Protein AF-0000000077138174 (afdb_homodimer)

Nearest PDB structures (foldseek):
  9gbv-assembly1_D  TM=4.714E-01  e=2.988E-28  Escherichia coli
  9ggq-assembly1_D  TM=4.403E-01  e=2.632E-27  Escherichia coli
  8qqs-assembly1_B  TM=4.656E-01  e=4.293E-25  Escherichia coli
  3l4k-assembly1_A  TM=7.627E-01  e=2.188E-13  Saccharomyces cerevisiae
  7z9k-assembly1_B  TM=8.380E-01  e=2.239E-09  Escherichia coli str. K-12 substr. MG1655

InterPro domains:
  IPR001241 DNA topoisomerase, type IIA [SM00433] (68-703)
  IPR003594 Histidine kinase/HSP90-like ATPase domain [PF02518] (84-162)
  IPR006171 TOPRIM domain [PF01751] (491-589)
  IPR013506 DNA topoisomerase, type IIA, subunit B, domain 2 [PF00204] (339-464)
  IPR013759 DNA topoisomerase, type IIA, subunit B, C-terminal [G3DSA:3.40.50.670] (473-708)
  IPR013760 DNA topoisomerase, type IIA-like domain superfamily [SSF56719] (481-705)
  IPR014721 Small ribosomal subunit protein uS5 domain 2-type fold, subgroup [G3DSA:3.30.230.10] (325-451)
  IPR020568 Ribosomal protein uS5 domain 2-type superfamily [SSF54211] (329-459)
  IPR036890 Histidine kinase/HSP90-like ATPase superfamily [G3DSA:3.30.565.10] (8-303)
  IPR036890 Histidine kinase/HSP90-like ATPase superfamily [SSF55874] (13-194)
  IPR036890 Histidine kinase/HSP90-like ATPase superfamily [SSF55874] (238-299)

Organism: Leptospira biflexa serovar Patoc (strain Patoc 1 / ATCC 23582 / Paris) (NCBI:txid456481)

Secondary structure (DSSP, 8-state):
--------SSS----EEPPHHHHHHHTHHHHHS--S-EEEEEEEEEE-TTS-EEEEEEEEEE-HHHHHHHHHHHHHHHHHHHHHHH-TTS-GGGS--EEEEEE-TTS-EEEEEE-S----HHHHHHHHH-SSEESTT-TT--S---S--SS-HHHHHHHTEEEEEEEEEETTEEEEEE-SPPHHHHHHHHHT---HHHHHHHHHHHHHHSS-TT-TTS-HHHHHHHHHHHHHHT-S-EEEE--TT--EEEEEEEE-GGGTTT---PPPHHHHHHHHHHHHHHSTT-EEEEEETTEEEEE--SSTHHHHHHTB---EEEEEEEETTSTT-EEEEEEEEES----EEEETTEE-TT-BHHHHHHHHHHHHHHHTSHHHHHHHHHHT-PPPHHHHHTTEEEEEEEE-SS--BSSTT--SB----HHHHHHHHHHHHHHHHHHH-HHHHHHHHHHHHHHHHHHHHHHHHHHHHHHS--TT-B--SS-TT-TT-EEEEESSHHHHHHHGGGS-TTTEEEEE--SSPP--TTS-HHHHTTSHHHHHHHHHHT--SSS----GGGSS-SEEEEE--SSHHHHHHHHHHHHHHHHH-THHHHTT-EEEE---SEEEEEE-TTS-EEEEEESSHHHHHHHHHHHHHTT-EEEEEEE---TTTS-HHHHHHHHHH-EEE---S-HHHHHHHHHHHH-GGGHHHHHHHHHHH-SS----/--------SSS----EEPPHHHHHHHTHHHHHS--S-EEEEEEEEEE-TTS-EEEEEEEEEE-HHHHHHHHHHHHHHHHHHHHHHH-TTS-GGGS--EEEEEE-TTS-EEEEEE-S----HHHHHHHHH-SSEESTT-TT--S---S--SS-HHHHHHHTEEEEEEEEEETTEEEEEE-SPPHHHHHHHHHT---HHHHHHHHHHHHHHSS-TT-TTS-HHHHHHHHHHHHHHT-S-EEEE--TT--EEEEEEEE-GGGTTT---PPPHHHHHHHHHHHHHHSTT-EEEEEETTEEEEE--SSTHHHHHHTB---EEEEEEEETTSTT-EEEEEEEEES----EEEETTEE-TT-BHHHHHHHHHHHHHHHTSHHHHHHHHHHT-PPPHHHHHTTEEEEEEEE-SS--BSSTT--SB----HHHHHHHHHHHHHHHHHHH-HHHHHHHHHHHHHHHHHHHHHHHHHHHHHHS--TT-B--SS-TT-TT-EEEEESSHHHHHHHGGGS-TTTEEEEE--SSPP--TTS-HHHHTTSHHHHHHHHHHT--SSS----GGGSS-SEEEEE--SSHHHHHHHHHHHHHHHHH-THHHHTT-EEEE---SEEEEEE-TTS-EEEEEESSHHHHHHHHHHHHHTT-EEEEEEE---TTTS-HHHHHHHHHH-EEE---S-HHHHHHHHHHHH-GGGHHHHHHHHHHS-SS----

Radius of gyration: 43.22 Å; Cα contacts (8 Å, |Δi|>4): 2662; chains: 2; bounding box: 92×141×93 Å

pLDDT: mean 88.66, std 12.25, range [23.3, 98.88]

Sequence (1416 aa):
MAQKTEKTSGNSRNFKKLSHVEHVRMRTGMWLGQNSLSTFEQHFFKRDNAGTYEVSHEELSDIPAKIKCLDEACMNCVDEYRKNLNDKAIPEKDKMNKLIVQLSTDRKRVTIQDNGRGIPADNAEGVYLHLMYGENFDDLAKEDHVAGQNGVGISLVRMVSSFFRVKTINGGKAYKKMFSIHDDVKKVIRSFKLSKEDTERVHLYYDEHGTFVDCPLLSADQIKQLKAPCDKTGMTAVVETAKKEDHGTTVEFELNSAYFNNLDTSFNINLVKQYLQDIAMSNPGLEVVFIHKTGKEKYKFKKGFDEIFSNSEMVYYKLDYSDKASASQIHMDTYVVVGQNKNLTWVNSIFCPQGGSAIEYLENRLCDEIRKKSQIVSLEKKLNTQCTRNDVRSCFHMYVNLRILNPRFKSQDKSYLINDLNEDIRKSVDKHLDKLLKKTGLIEEIKMVMERRTQMKQLEDAQKGLRKASRNNIPKLMPPTGKPNDPGRILFVAEGDSAIAGLRPARNPKLHGLFPLRGKPLNCKGMSLAKALQNEEMKNIVAIVGLPLDQKVKSIDELNYDKISIITDADFDGYAIRSLMLSFFYEYWPELFELGFINISAAPLYEVDVKWKDAKKETVFCIDDSDYDKLVARVNKQGAEITRKKRNKGLGETGKEAMKYAVDHCMTTITIGNKKTAKTTQDLWFHKDYAEKRREAISEYSMSVIQDMAQKTEKTSGNSRNFKKLSHVEHVRMRTGMWLGQNSLSTFEQHFFKRDNAGTYEVSHEELSDIPAKIKCLDEACMNCVDEYRKNLNDKAIPEKDKMNKLIVQLSTDRKRVTIQDNGRGIPADNAEGVYLHLMYGENFDDLAKEDHVAGQNGVGISLVRMVSSFFRVKTINGGKAYKKMFSIHDDVKKVIRSFKLSKEDTERVHLYYDEHGTFVDCPLLSADQIKQLKAPCDKTGMTAVVETAKKEDHGTTVEFELNSAYFNNLDTSFNINLVKQYLQDIAMSNPGLEVVFIHKTGKEKYKFKKGFDEIFSNSEMVYYKLDYSDKASASQIHMDTYVVVGQNKNLTWVNSIFCPQGGSAIEYLENRLCDEIRKKSQIVSLEKKLNTQCTRNDVRSCFHMYVNLRILNPRFKSQDKSYLINDLNEDIRKSVDKHLDKLLKKTGLIEEIKMVMERRTQMKQLEDAQKGLRKASRNNIPKLMPPTGKPNDPGRILFVAEGDSAIAGLRPARNPKLHGLFPLRGKPLNCKGMSLAKALQNEEMKNIVAIVGLPLDQKVKSIDELNYDKISIITDADFDGYAIRSLMLSFFYEYWPELFELGFINISAAPLYEVDVKWKDAKKETVFCIDDSDYDKLVARVNKQGAEITRKKRNKGLGETGKEAMKYAVDHCMTTITIGNKKTAKTTQDLWFHKDYAEKRREAISEYSMSVIQD

Foldseek 3Di:
DQPPPPPPPDPDDDDGDDDPLRCCLVPVCQFQNQLEKDKDKDWFWDADPVRFTDIDIDIDIDRVSLVSLVVLVVLVQLQLLQVQVVDPVDDPVQHKFEWEWEADAQQQKIKIKTSGQWDPQVCVCVLQQDFQDDDQQPLQDQGGLGDDHGSHRNNSSLSQFQWKWKWWDHQQKIKTATQHDDPVLLVLLVVVVDDPVLSVVCRVVCSNPLASPPVPSDDPVSSVVSVVVCVVVRSDMDMDGHDRSGGIMMMMTGGDCSSSVVDDSRDDPSVVVRLQLLLQLLDASHWYWYHYPVDIDIHHHNNRVCSNVVSYPWQWDWLWFADSPDSWRKTKTKIKTFAADQAWEAESSRTQRVEAPQVVLLLQVLLVVLQPDPLNVVLCVVLVHGQDSCLLNRGIYMYMRMGTRPWDAPRNNRNYTYDDPNVRSVVSCVVCVVVRCVRRVSSVSSSVSVVVVSVVVLLVQLVVLLVVLLVDDNPPKQAAPADFQPPPAEEEEEQADLLCLLQVLLDDSNRYMYDYDDFAQDLCVPHQPSVSCVDPRSSNVCNQFVPDRPDADPASSNTRHNAYEYEYFPDDRRLNSVLSVVLSCCRRHVCCLVNLRYKYWYFFQKWWWKAADVDDIDTDGHNDPVSVVVVVVVCVVRVIDTPDIDGDRTSNPDHSVRSNCRVVPGMDRHHDPDNVVVVVVSCCCRPPVNVVVVVVVCVVVVDDDPPD/DQPPPPPPPDPDDDDGDDDPLRCCLVPVCQFQNFLEKDKDKDWFWDADPVRFTDIDIDIDIDRNSLVSLVVLVVLVQLQLLQVQVQDPVDDPVQHKFEWEWEADAQQQKIKIKTSGQWDPQVCVCVLQQDFQDDDQQPLQDQGGLGDDHGSHRNNSSLSQFQWKWKWWDHQQKIKTATQHDDPVLLVLLVVVVDDPVLSVVCRVVCSNPLASPPVPSDDPVSSVVSVVVCVVVRSDMDMDGHDRSGGIMMMMTGGDCSSSVVDDSRDDPSNVVRLQLLLQLLDASHWYWYHYPVDIDIHHHNNRVCSNVVSYPWQWDWLWFADSPDSWRKTKIKIKTFAADQAWEAESSRTQRVEAPQVVLLLQVLLVVLQPDPLNVVLCVVLVHGQDSCLLNRGIYMYMRMGTRPWDAPRNNRNYTYDDDNVRSNVSCVVCVVVRCVRRVSSVSSSVSVVVVSVVVLLVQLVVLLVVLLPDDNPPKQAAPADFQPPPAEEEEEQADLLCLLQVLLDDSNRYMYHYDPFAQDLCVPHQPSVSCVDPRSSNVCNQFVPDRPDADPASSNTRHNAYEYEYFPDDRRLNNVLSVVLVCCRRHVCCLVNLRYKYWYFFQKWWWKAADVDDIDTDGHNDPVSVVVVVVVCVVRVIDTPDIDGDRTSNPDHSVRSNCRVVPGMDRHHDPDNVVVVVVSCCCRPPVNVVVVVVVCVVVPDDDPPD

Structure (mmCIF, N/CA/C/O backbone):
data_AF-0000000077138174-model_v1
#
loop_
_entity.id
_entity.type
_entity.pdbx_description
1 polymer 'DNA topoisomerase (ATP-hydrolyzing)'
#
loop_
_atom_site.group_PDB
_atom_site.id
_atom_site.type_symbol
_atom_site.label_atom_id
_atom_site.label_alt_id
_atom_site.label_comp_id
_atom_site.label_asym_id
_atom_site.label_entity_id
_atom_site.label_seq_id
_atom_site.pdbx_PDB_ins_code
_atom_site.Cartn_x
_atom_site.Cartn_y
_atom_site.Cartn_z
_atom_site.occupancy
_atom_site.B_iso_or_equiv
_atom_site.auth_seq_id
_atom_site.auth_comp_id
_atom_site.auth_asym_id
_atom_site.auth_atom_id
_atom_site.pdbx_PDB_model_num
ATOM 1 N N . MET A 1 1 ? -2.602 -34.844 -24.047 1 23.3 1 MET A N 1
ATOM 2 C CA . MET A 1 1 ? -3.773 -35 -24.906 1 23.3 1 MET A CA 1
ATOM 3 C C . MET A 1 1 ? -4.973 -34.25 -24.328 1 23.3 1 MET A C 1
ATOM 5 O O . MET A 1 1 ? -5.418 -34.562 -23.219 1 23.3 1 MET A O 1
ATOM 9 N N . ALA A 1 2 ? -5.109 -32.969 -24.859 1 37.69 2 ALA A N 1
ATOM 10 C CA . ALA A 1 2 ? -6.297 -32.188 -24.562 1 37.69 2 ALA A CA 1
ATOM 11 C C . ALA A 1 2 ? -7.57 -32.969 -24.859 1 37.69 2 ALA A C 1
ATOM 13 O O . ALA A 1 2 ? -7.832 -33.312 -26.016 1 37.69 2 ALA A O 1
ATOM 14 N N . GLN A 1 3 ? -7.941 -33.844 -24.109 1 29.31 3 GLN A N 1
ATOM 15 C CA . GLN A 1 3 ? -9.219 -34.469 -24.438 1 29.31 3 GLN A CA 1
ATOM 16 C C . GLN A 1 3 ? -10.227 -33.438 -24.922 1 29.31 3 GLN A C 1
ATOM 18 O O . GLN A 1 3 ? -10.453 -32.438 -24.266 1 29.31 3 GLN A O 1
ATOM 23 N N . LYS A 1 4 ? -10.422 -33.375 -26.156 1 35.03 4 LYS A N 1
ATOM 24 C CA . LYS A 1 4 ? -11.547 -32.656 -26.734 1 35.03 4 LYS A CA 1
ATOM 25 C C . LYS A 1 4 ? -12.844 -32.969 -26.016 1 35.03 4 LYS A C 1
ATOM 27 O O . LYS A 1 4 ? -13.344 -34.094 -26.094 1 35.03 4 LYS A O 1
ATOM 32 N N . THR A 1 5 ? -13.031 -32.406 -24.906 1 34.97 5 THR A N 1
ATOM 33 C CA . THR A 1 5 ? -14.406 -32.594 -24.453 1 34.97 5 THR A CA 1
ATOM 34 C C . THR A 1 5 ? -15.391 -32.062 -25.484 1 34.97 5 THR A C 1
ATOM 36 O O . THR A 1 5 ? -15.281 -30.906 -25.922 1 34.97 5 THR A O 1
ATOM 39 N N . GLU A 1 6 ? -15.945 -32.875 -26.328 1 30.95 6 GLU A N 1
ATOM 40 C CA . GLU A 1 6 ? -17.094 -32.625 -27.203 1 30.95 6 GLU A CA 1
ATOM 41 C C . GLU A 1 6 ? -18.062 -31.625 -26.562 1 30.95 6 GLU A C 1
ATOM 43 O O . GLU A 1 6 ? -18.328 -31.719 -25.359 1 30.95 6 GLU A O 1
ATOM 48 N N . LYS A 1 7 ? -18.25 -30.516 -27.281 1 41.69 7 LYS A N 1
ATOM 49 C CA . LYS A 1 7 ? -19.344 -29.594 -26.953 1 41.69 7 LYS A CA 1
ATOM 50 C C . LYS A 1 7 ? -20.672 -30.344 -26.844 1 41.69 7 LYS A C 1
ATOM 52 O O . LYS A 1 7 ? -21.266 -30.703 -27.859 1 41.69 7 LYS A O 1
ATOM 57 N N . THR A 1 8 ? -20.938 -31.312 -26.047 1 34.12 8 THR A N 1
ATOM 58 C CA . THR A 1 8 ? -22.328 -31.703 -26 1 34.12 8 THR A CA 1
ATOM 59 C C . THR A 1 8 ? -23.234 -30.484 -25.859 1 34.12 8 THR A C 1
ATOM 61 O O . THR A 1 8 ? -22.891 -29.531 -25.141 1 34.12 8 THR A O 1
ATOM 64 N N . SER A 1 9 ? -24.266 -30.219 -26.656 1 37 9 SER A N 1
ATOM 65 C CA . SER A 1 9 ? -25.281 -29.188 -26.75 1 37 9 SER A CA 1
ATOM 66 C C . SER A 1 9 ? -25.734 -28.703 -25.375 1 37 9 SER A C 1
ATOM 68 O O . SER A 1 9 ? -26.344 -27.656 -25.25 1 37 9 SER A O 1
ATOM 70 N N . GLY A 1 10 ? -26.375 -29.672 -24.516 1 39.19 10 GLY A N 1
ATOM 71 C CA . GLY A 1 10 ? -27.125 -29.25 -23.344 1 39.19 10 GLY A CA 1
ATOM 72 C C . GLY A 1 10 ? -26.297 -28.406 -22.375 1 39.19 10 GLY A C 1
ATOM 73 O O . GLY A 1 10 ? -25.078 -28.297 -22.516 1 39.19 10 GLY A O 1
ATOM 74 N N . ASN A 1 11 ? -26.938 -27.672 -21.219 1 48.81 11 ASN A N 1
ATOM 75 C CA . ASN A 1 11 ? -26.547 -26.859 -20.062 1 48.81 11 ASN A CA 1
ATOM 76 C C . ASN A 1 11 ? -25.312 -27.422 -19.359 1 48.81 11 ASN A C 1
ATOM 78 O O . ASN A 1 11 ? -25.266 -27.5 -18.141 1 48.81 11 ASN A O 1
ATOM 82 N N . SER A 1 12 ? -24.484 -28.219 -19.922 1 59.91 12 SER A N 1
ATOM 83 C CA . SER A 1 12 ? -23.438 -28.984 -19.234 1 59.91 12 SER A CA 1
ATOM 84 C C . SER A 1 12 ? -22.266 -28.094 -18.859 1 59.91 12 SER A C 1
ATOM 86 O O . SER A 1 12 ? -21.812 -27.266 -19.656 1 59.91 12 SER A O 1
ATOM 88 N N . ARG A 1 13 ? -21.984 -27.875 -17.609 1 78.38 13 ARG A N 1
ATOM 89 C CA . ARG A 1 13 ? -20.844 -27.203 -17.016 1 78.38 13 ARG A CA 1
ATOM 90 C C . ARG A 1 13 ? -19.531 -27.672 -17.656 1 78.38 13 ARG A C 1
ATOM 92 O O . ARG A 1 13 ? -19.359 -28.859 -17.906 1 78.38 13 ARG A O 1
ATOM 99 N N . ASN A 1 14 ? -18.75 -26.703 -18.312 1 82.44 14 ASN A N 1
ATOM 100 C CA . ASN A 1 14 ? -17.531 -26.984 -19.078 1 82.44 14 ASN A CA 1
ATOM 101 C C . ASN A 1 14 ? -16.297 -26.922 -18.188 1 82.44 14 ASN A C 1
ATOM 103 O O . ASN A 1 14 ? -15.656 -25.875 -18.078 1 82.44 14 ASN A O 1
ATOM 107 N N . PHE A 1 15 ? -15.914 -28.078 -17.547 1 89.75 15 PHE A N 1
ATOM 108 C CA . PHE A 1 15 ? -14.695 -28.172 -16.75 1 89.75 15 PHE A CA 1
ATOM 109 C C . PHE A 1 15 ? -13.492 -28.484 -17.641 1 89.75 15 PHE A C 1
ATOM 111 O O . PHE A 1 15 ? -13.602 -29.281 -18.578 1 89.75 15 PHE A O 1
ATOM 118 N N . LYS A 1 16 ? -12.477 -27.703 -17.531 1 91.75 16 LYS A N 1
ATOM 119 C CA . LYS A 1 16 ? -11.25 -27.922 -18.297 1 91.75 16 LYS A CA 1
ATOM 120 C C . LYS A 1 16 ? -10.023 -27.875 -17.391 1 91.75 16 LYS A C 1
ATOM 122 O O . LYS A 1 16 ? -10.031 -27.203 -16.359 1 91.75 16 LYS A O 1
ATOM 127 N N . LYS A 1 17 ? -9.062 -28.734 -17.688 1 94.56 17 LYS A N 1
ATOM 128 C CA . LYS A 1 17 ? -7.734 -28.641 -17.078 1 94.56 17 LYS A CA 1
ATOM 129 C C . LYS A 1 17 ? -6.75 -27.938 -18.016 1 94.56 17 LYS A C 1
ATOM 131 O O . LYS A 1 17 ? -6.586 -28.344 -19.156 1 94.56 17 LYS A O 1
ATOM 136 N N . LEU A 1 18 ? -6.129 -26.891 -17.609 1 95.81 18 LEU A N 1
ATOM 137 C CA . LEU A 1 18 ? -5.172 -26.156 -18.422 1 95.81 18 LEU A CA 1
ATOM 138 C C . LEU A 1 18 ? -3.748 -26.641 -18.172 1 95.81 18 LEU A C 1
ATOM 140 O O . LEU A 1 18 ? -3.418 -27.047 -17.047 1 95.81 18 LEU A O 1
ATOM 144 N N . SER A 1 19 ? -2.934 -26.609 -19.25 1 96.38 19 SER A N 1
ATOM 145 C CA . SER A 1 19 ? -1.502 -26.812 -19.062 1 96.38 19 SER A CA 1
ATOM 146 C C . SER A 1 19 ? -0.858 -25.594 -18.391 1 96.38 19 SER A C 1
ATOM 148 O O . SER A 1 19 ? -1.489 -24.547 -18.266 1 96.38 19 SER A O 1
ATOM 150 N N . HIS A 1 20 ? 0.383 -25.766 -18.031 1 96.75 20 HIS A N 1
ATOM 151 C CA . HIS A 1 20 ? 1.121 -24.656 -17.438 1 96.75 20 HIS A CA 1
ATOM 152 C C . HIS A 1 20 ? 1.202 -23.484 -18.422 1 96.75 20 HIS A C 1
ATOM 154 O O . HIS A 1 20 ? 0.958 -22.344 -18.031 1 96.75 20 HIS A O 1
ATOM 160 N N . VAL A 1 21 ? 1.499 -23.766 -19.641 1 98.12 21 VAL A N 1
ATOM 161 C CA . VAL A 1 21 ? 1.689 -22.734 -20.656 1 98.12 21 VAL A CA 1
ATOM 162 C C . VAL A 1 21 ? 0.371 -22 -20.891 1 98.12 21 VAL A C 1
ATOM 164 O O . VAL A 1 21 ? 0.334 -20.766 -20.906 1 98.12 21 VAL A O 1
ATOM 167 N N . GLU A 1 22 ? -0.716 -22.797 -21.016 1 97.06 22 GLU A N 1
ATOM 168 C CA . GLU A 1 22 ? -2.027 -22.203 -21.234 1 97.06 22 GLU A CA 1
ATOM 169 C C . GLU A 1 22 ? -2.422 -21.297 -20.062 1 97.06 22 GLU A C 1
ATOM 171 O O . GLU A 1 22 ? -2.904 -20.188 -20.266 1 97.06 22 GLU A O 1
ATOM 176 N N . HIS A 1 23 ? -2.215 -21.766 -18.891 1 97.12 23 HIS A N 1
ATOM 177 C CA . HIS A 1 23 ? -2.623 -21.031 -17.703 1 97.12 23 HIS A CA 1
ATOM 178 C C . HIS A 1 23 ? -1.828 -19.734 -17.562 1 97.12 23 HIS A C 1
ATOM 180 O O . HIS A 1 23 ? -2.398 -18.688 -17.266 1 97.12 23 HIS A O 1
ATOM 186 N N . VAL A 1 24 ? -0.491 -19.797 -17.75 1 97.69 24 VAL A N 1
ATOM 187 C CA . VAL A 1 24 ? 0.376 -18.625 -17.609 1 97.69 24 VAL A CA 1
ATOM 188 C C . VAL A 1 24 ? -0.031 -17.562 -18.641 1 97.69 24 VAL A C 1
ATOM 190 O O . VAL A 1 24 ? -0.085 -16.375 -18.312 1 97.69 24 VAL A O 1
ATOM 193 N N . ARG A 1 25 ? -0.342 -17.984 -19.812 1 97.56 25 ARG A N 1
ATOM 194 C CA . ARG A 1 25 ? -0.699 -17.062 -20.875 1 97.56 25 ARG A CA 1
ATOM 195 C C . ARG A 1 25 ? -2.082 -16.453 -20.641 1 97.56 25 ARG A C 1
ATOM 197 O O . ARG A 1 25 ? -2.307 -15.273 -20.922 1 97.56 25 ARG A O 1
ATOM 204 N N . MET A 1 26 ? -2.955 -17.281 -20.109 1 95.06 26 MET A N 1
ATOM 205 C CA . MET A 1 26 ? -4.312 -16.812 -19.844 1 95.06 26 MET A CA 1
ATOM 206 C C . MET A 1 26 ? -4.355 -15.938 -18.609 1 95.06 26 MET A C 1
ATOM 208 O O . MET A 1 26 ? -5.129 -14.977 -18.547 1 95.06 26 MET A O 1
ATOM 212 N N . ARG A 1 27 ? -3.572 -16.266 -17.609 1 96 27 ARG A N 1
ATOM 213 C CA . ARG A 1 27 ? -3.549 -15.578 -16.328 1 96 27 ARG A CA 1
ATOM 214 C C . ARG A 1 27 ? -2.172 -14.977 -16.062 1 96 27 ARG A C 1
ATOM 216 O O . ARG A 1 27 ? -1.615 -15.164 -14.969 1 96 27 ARG A O 1
ATOM 223 N N . THR A 1 28 ? -1.647 -14.242 -17.031 1 96.69 28 THR A N 1
ATOM 224 C CA . THR A 1 28 ? -0.317 -13.648 -16.953 1 96.69 28 THR A CA 1
ATOM 225 C C . THR A 1 28 ? -0.183 -12.766 -15.719 1 96.69 28 THR A C 1
ATOM 227 O O . THR A 1 28 ? 0.844 -12.797 -15.031 1 96.69 28 THR A O 1
ATOM 230 N N . GLY A 1 29 ? -1.204 -12.031 -15.383 1 94.81 29 GLY A N 1
ATOM 231 C CA . GLY A 1 29 ? -1.185 -11.117 -14.25 1 94.81 29 GLY A CA 1
ATOM 232 C C . GLY A 1 29 ? -0.92 -11.812 -12.922 1 94.81 29 GLY A C 1
ATOM 233 O O . GLY A 1 29 ? -0.13 -11.336 -12.109 1 94.81 29 GLY A O 1
ATOM 234 N N . MET A 1 30 ? -1.482 -12.922 -12.727 1 94.38 30 MET A N 1
ATOM 235 C CA . MET A 1 30 ? -1.317 -13.68 -11.484 1 94.38 30 MET A CA 1
ATOM 236 C C . MET A 1 30 ? 0.146 -14.047 -11.266 1 94.38 30 MET A C 1
ATOM 238 O O . MET A 1 30 ? 0.627 -14.039 -10.133 1 94.38 30 MET A O 1
ATOM 242 N N . TRP A 1 31 ? 0.843 -14.297 -12.344 1 96.75 31 TRP A N 1
ATOM 243 C CA . TRP A 1 31 ? 2.199 -14.836 -12.266 1 96.75 31 TRP A CA 1
ATOM 244 C C . TRP A 1 31 ? 3.23 -13.711 -12.305 1 96.75 31 TRP A C 1
ATOM 246 O O . TRP A 1 31 ? 4.25 -13.773 -11.609 1 96.75 31 TRP A O 1
ATOM 256 N N . LEU A 1 32 ? 2.934 -12.711 -13.133 1 97.19 32 LEU A N 1
ATOM 257 C CA . LEU A 1 32 ? 3.977 -11.727 -13.414 1 97.19 32 LEU A CA 1
ATOM 258 C C . LEU A 1 32 ? 3.561 -10.344 -12.938 1 97.19 32 LEU A C 1
ATOM 260 O O . LEU A 1 32 ? 4.32 -9.383 -13.062 1 97.19 32 LEU A O 1
ATOM 264 N N . GLY A 1 33 ? 2.395 -10.281 -12.375 1 95.12 33 GLY A N 1
ATOM 265 C CA . GLY A 1 33 ? 1.943 -9 -11.867 1 95.12 33 GLY A CA 1
ATOM 266 C C . GLY A 1 33 ? 1.182 -8.18 -12.891 1 95.12 33 GLY A C 1
ATOM 267 O O . GLY A 1 33 ? 0.569 -8.734 -13.805 1 95.12 33 GLY A O 1
ATOM 268 N N . GLN A 1 34 ? 1.206 -6.895 -12.766 1 94.44 34 GLN A N 1
ATOM 269 C CA . GLN A 1 34 ? 0.414 -5.961 -13.555 1 94.44 34 GLN A CA 1
ATOM 270 C C . GLN A 1 34 ? 0.851 -5.969 -15.023 1 94.44 34 GLN A C 1
ATOM 272 O O . GLN A 1 34 ? 1.807 -5.285 -15.391 1 94.44 34 GLN A O 1
ATOM 277 N N . ASN A 1 35 ? 0.052 -6.652 -15.867 1 96.25 35 ASN A N 1
ATOM 278 C CA . ASN A 1 35 ? 0.383 -6.742 -17.281 1 96.25 35 ASN A CA 1
ATOM 279 C C . ASN A 1 35 ? -0.482 -5.805 -18.125 1 96.25 35 ASN A C 1
ATOM 281 O O . ASN A 1 35 ? -0.659 -6.023 -19.328 1 96.25 35 ASN A O 1
ATOM 285 N N . SER A 1 36 ? -1.083 -4.855 -17.484 1 93.44 36 SER A N 1
ATOM 286 C CA . SER A 1 36 ? -1.792 -3.754 -18.125 1 93.44 36 SER A CA 1
ATOM 287 C C . SER A 1 36 ? -1.143 -2.414 -17.797 1 93.44 36 SER A C 1
ATOM 289 O O . SER A 1 36 ? -0.291 -2.33 -16.906 1 93.44 36 SER A O 1
ATOM 291 N N . LEU A 1 37 ? -1.559 -1.415 -18.594 1 91.88 37 LEU A N 1
ATOM 292 C CA . LEU A 1 37 ? -1.022 -0.078 -18.375 1 91.88 37 LEU A CA 1
ATOM 293 C C . LEU A 1 37 ? -1.448 0.455 -17.016 1 91.88 37 LEU A C 1
ATOM 295 O O . LEU A 1 37 ? -2.604 0.298 -16.609 1 91.88 37 LEU A O 1
ATOM 299 N N . SER A 1 38 ? -0.429 1 -16.281 1 90.38 38 SER A N 1
ATOM 300 C CA . SER A 1 38 ? -0.729 1.604 -14.984 1 90.38 38 SER A CA 1
ATOM 301 C C . SER A 1 38 ? 0.157 2.816 -14.719 1 90.38 38 SER A C 1
ATOM 303 O O . SER A 1 38 ? 1.235 2.943 -15.305 1 90.38 38 SER A O 1
ATOM 305 N N . THR A 1 39 ? -0.381 3.693 -13.914 1 88.38 39 THR A N 1
ATOM 306 C CA . THR A 1 39 ? 0.385 4.84 -13.445 1 88.38 39 THR A CA 1
ATOM 307 C C . THR A 1 39 ? 0.873 4.613 -12.016 1 88.38 39 THR A C 1
ATOM 309 O O . THR A 1 39 ? 0.083 4.277 -11.133 1 88.38 39 THR A O 1
ATOM 312 N N . PHE A 1 40 ? 2.199 4.727 -11.797 1 87.88 40 PHE A N 1
ATOM 313 C CA . PHE A 1 40 ? 2.773 4.453 -10.477 1 87.88 40 PHE A CA 1
ATOM 314 C C . PHE A 1 40 ? 3.914 5.418 -10.18 1 87.88 40 PHE A C 1
ATOM 316 O O . PHE A 1 40 ? 4.41 6.102 -11.078 1 87.88 40 PHE A O 1
ATOM 323 N N . GLU A 1 41 ? 4.242 5.484 -8.938 1 90.06 41 GLU A N 1
ATOM 324 C CA . GLU A 1 41 ? 5.371 6.305 -8.516 1 90.06 41 GLU A CA 1
ATOM 325 C C . GLU A 1 41 ? 6.68 5.523 -8.578 1 90.06 41 GLU A C 1
ATOM 327 O O . GLU A 1 41 ? 6.766 4.402 -8.07 1 90.06 41 GLU A O 1
ATOM 332 N N . GLN A 1 42 ? 7.68 6.086 -9.234 1 95.5 42 GLN A N 1
ATOM 333 C CA . GLN A 1 42 ? 8.984 5.461 -9.406 1 95.5 42 GLN A CA 1
ATOM 334 C C . GLN A 1 42 ? 10.086 6.301 -8.766 1 95.5 42 GLN A C 1
ATOM 336 O O . GLN A 1 42 ? 10.086 7.527 -8.883 1 95.5 42 GLN A O 1
ATOM 341 N N . HIS A 1 43 ? 10.953 5.688 -7.973 1 96.88 43 HIS A N 1
ATOM 342 C CA . HIS A 1 43 ? 12.102 6.383 -7.398 1 96.88 43 HIS A CA 1
ATOM 343 C C . HIS A 1 43 ? 13.242 6.488 -8.406 1 96.88 43 HIS A C 1
ATOM 345 O O . HIS A 1 43 ? 13.414 5.605 -9.25 1 96.88 43 HIS A O 1
ATOM 351 N N . PHE A 1 44 ? 14.039 7.488 -8.336 1 96.81 44 PHE A N 1
ATOM 352 C CA . PHE A 1 44 ? 15.258 7.676 -9.109 1 96.81 44 PHE A CA 1
ATOM 353 C C . PHE A 1 44 ? 16.375 8.211 -8.227 1 96.81 44 PHE A C 1
ATOM 355 O O . PHE A 1 44 ? 16.188 9.18 -7.488 1 96.81 44 PHE A O 1
ATOM 362 N N . PHE A 1 45 ? 17.516 7.531 -8.242 1 96.62 45 PHE A N 1
ATOM 363 C CA . PHE A 1 45 ? 18.75 8.086 -7.691 1 96.62 45 PHE A CA 1
ATOM 364 C C . PHE A 1 45 ? 19.5 8.891 -8.75 1 96.62 45 PHE A C 1
ATOM 366 O O . PHE A 1 45 ? 20.031 8.32 -9.703 1 96.62 45 PHE A O 1
ATOM 373 N N . LYS A 1 46 ? 19.516 10.164 -8.547 1 93.38 46 LYS A N 1
ATOM 374 C CA . LYS A 1 46 ? 20.156 11.039 -9.523 1 93.38 46 LYS A CA 1
ATOM 375 C C . LYS A 1 46 ? 21.391 11.711 -8.922 1 93.38 46 LYS A C 1
ATOM 377 O O . LYS A 1 46 ? 21.391 12.094 -7.754 1 93.38 46 LYS A O 1
ATOM 382 N N . ARG A 1 47 ? 22.391 11.703 -9.711 1 91.44 47 ARG A N 1
ATOM 383 C CA . ARG A 1 47 ? 23.641 12.352 -9.32 1 91.44 47 ARG A CA 1
ATOM 384 C C . ARG A 1 47 ? 23.812 13.672 -10.062 1 91.44 47 ARG A C 1
ATOM 386 O O . ARG A 1 47 ? 23.672 13.734 -11.281 1 91.44 47 ARG A O 1
ATOM 393 N N . ASP A 1 48 ? 24.062 14.688 -9.273 1 88.06 48 ASP A N 1
ATOM 394 C CA . ASP A 1 48 ? 24.281 15.977 -9.93 1 88.06 48 ASP A CA 1
ATOM 395 C C . ASP A 1 48 ? 25.719 16.125 -10.383 1 88.06 48 ASP A C 1
ATOM 397 O O . ASP A 1 48 ? 26.516 15.188 -10.242 1 88.06 48 ASP A O 1
ATOM 401 N N . ASN A 1 49 ? 26 17.266 -10.992 1 88.25 49 ASN A N 1
ATOM 402 C CA . ASN A 1 49 ? 27.312 17.5 -11.562 1 88.25 49 ASN A CA 1
ATOM 403 C C . ASN A 1 49 ? 28.391 17.547 -10.484 1 88.25 49 ASN A C 1
ATOM 405 O O . ASN A 1 49 ? 29.562 17.234 -10.75 1 88.25 49 ASN A O 1
ATOM 409 N N . ALA A 1 50 ? 28 17.859 -9.281 1 87.31 50 ALA A N 1
ATOM 410 C CA . ALA A 1 50 ? 28.953 17.922 -8.172 1 87.31 50 ALA A CA 1
ATOM 411 C C . ALA A 1 50 ? 29.156 16.547 -7.535 1 87.31 50 ALA A C 1
ATOM 413 O O . ALA A 1 50 ? 29.984 16.375 -6.641 1 87.31 50 ALA A O 1
ATOM 414 N N . GLY A 1 51 ? 28.406 15.523 -8.016 1 88.44 51 GLY A N 1
ATOM 415 C CA . GLY A 1 51 ? 28.531 14.164 -7.5 1 88.44 51 GLY A CA 1
ATOM 416 C C . GLY A 1 51 ? 27.609 13.883 -6.328 1 88.44 51 GLY A C 1
ATOM 417 O O . GLY A 1 51 ? 27.734 12.844 -5.676 1 88.44 51 GLY A O 1
ATOM 418 N N . THR A 1 52 ? 26.75 14.82 -6.094 1 92.06 52 THR A N 1
ATOM 419 C CA . THR A 1 52 ? 25.812 14.68 -4.988 1 92.06 52 THR A CA 1
ATOM 420 C C . THR A 1 52 ? 24.531 13.961 -5.445 1 92.06 52 THR A C 1
ATOM 422 O O . THR A 1 52 ? 23.969 14.289 -6.488 1 92.06 52 THR A O 1
ATOM 425 N N . TYR A 1 53 ? 24.188 12.922 -4.672 1 94.06 53 TYR A N 1
ATOM 426 C CA . TYR A 1 53 ? 23 12.148 -5.023 1 94.06 53 TYR A CA 1
ATOM 427 C C . TYR A 1 53 ? 21.734 12.773 -4.434 1 94.06 53 TYR A C 1
ATOM 429 O O . TYR A 1 53 ? 21.766 13.281 -3.311 1 94.06 53 TYR A O 1
ATOM 437 N N . GLU A 1 54 ? 20.703 12.711 -5.195 1 93.06 54 GLU A N 1
ATOM 438 C CA . GLU A 1 54 ? 19.344 13.047 -4.758 1 93.06 54 GLU A CA 1
ATOM 439 C C . GLU A 1 54 ? 18.359 11.938 -5.129 1 93.06 54 GLU A C 1
ATOM 441 O O . GLU A 1 54 ? 18.516 11.281 -6.156 1 93.06 54 GLU A O 1
ATOM 446 N N . VAL A 1 55 ? 17.484 11.664 -4.238 1 93.94 55 VAL A N 1
ATOM 447 C CA . VAL A 1 55 ? 16.453 10.664 -4.5 1 93.94 55 VAL A CA 1
ATOM 448 C C . VAL A 1 55 ? 15.133 11.352 -4.816 1 93.94 55 VAL A C 1
ATOM 450 O O . VAL A 1 55 ? 14.633 12.141 -4.012 1 93.94 55 VAL A O 1
ATOM 453 N N . SER A 1 56 ? 14.664 11.117 -5.949 1 92.81 56 SER A N 1
ATOM 454 C CA . SER A 1 56 ? 13.398 11.711 -6.352 1 92.81 56 SER A CA 1
ATOM 455 C C . SER A 1 56 ? 12.359 10.633 -6.672 1 92.81 56 SER A C 1
ATOM 457 O O . SER A 1 56 ? 12.719 9.5 -6.977 1 92.81 56 SER A O 1
ATOM 459 N N . HIS A 1 57 ? 11.125 10.93 -6.512 1 93.19 57 HIS A N 1
ATOM 460 C CA . HIS A 1 57 ? 10 10.086 -6.891 1 93.19 57 HIS A CA 1
ATOM 461 C C . HIS A 1 57 ? 9.172 10.742 -7.988 1 93.19 57 HIS A C 1
ATOM 463 O O . HIS A 1 57 ? 8.734 11.883 -7.848 1 93.19 57 HIS A O 1
ATOM 469 N N . GLU A 1 58 ? 9 10.008 -9.031 1 93.19 58 GLU A N 1
ATOM 470 C CA . GLU A 1 58 ? 8.266 10.547 -10.172 1 93.19 58 GLU A CA 1
ATOM 471 C C . GLU A 1 58 ? 7.102 9.633 -10.555 1 93.19 58 GLU A C 1
ATOM 473 O O . GLU A 1 58 ? 7.195 8.414 -10.438 1 93.19 58 GLU A O 1
ATOM 478 N N . GLU A 1 59 ? 6.031 10.227 -10.984 1 90 59 GLU A N 1
ATOM 479 C CA . GLU A 1 59 ? 4.898 9.469 -11.516 1 90 59 GLU A CA 1
ATOM 480 C C . GLU A 1 59 ? 5.121 9.094 -12.977 1 90 59 GLU A C 1
ATOM 482 O O . GLU A 1 59 ? 5.477 9.945 -13.789 1 90 59 GLU A O 1
ATOM 487 N N . LEU A 1 60 ? 4.992 7.84 -13.281 1 92.5 60 LEU A N 1
ATOM 488 C CA . LEU A 1 60 ? 5.176 7.355 -14.648 1 92.5 60 LEU A CA 1
ATOM 489 C C . LEU A 1 60 ? 4.094 6.352 -15.023 1 92.5 60 LEU A C 1
ATOM 491 O O . LEU A 1 60 ? 3.479 5.738 -14.141 1 92.5 60 LEU A O 1
ATOM 495 N N . SER A 1 61 ? 3.793 6.246 -16.297 1 92 61 SER A N 1
ATOM 496 C CA . SER A 1 61 ? 2.861 5.246 -16.812 1 92 61 SER A CA 1
ATOM 497 C C . SER A 1 61 ? 3.58 4.195 -17.641 1 92 61 SER A C 1
ATOM 499 O O . SER A 1 61 ? 4.352 4.535 -18.547 1 92 61 SER A O 1
ATOM 501 N N . ASP A 1 62 ? 3.445 2.979 -17.344 1 95.69 62 ASP A N 1
ATOM 502 C CA . ASP A 1 62 ? 4.043 1.844 -18.031 1 95.69 62 ASP A CA 1
ATOM 503 C C . ASP A 1 62 ? 3.369 0.535 -17.625 1 95.69 62 ASP A C 1
ATOM 505 O O . ASP A 1 62 ? 2.371 0.542 -16.906 1 95.69 62 ASP A O 1
ATOM 509 N N . ILE A 1 63 ? 3.836 -0.564 -18.234 1 96.44 63 ILE A N 1
ATOM 510 C CA . ILE A 1 63 ? 3.389 -1.902 -17.875 1 96.44 63 ILE A CA 1
ATOM 511 C C . ILE A 1 63 ? 4.395 -2.535 -16.906 1 96.44 63 ILE A C 1
ATOM 513 O O . ILE A 1 63 ? 5.453 -3.002 -17.328 1 96.44 63 ILE A O 1
ATOM 517 N N . PRO A 1 64 ? 4.066 -2.604 -15.633 1 96.06 64 PRO A N 1
ATOM 518 C CA . PRO A 1 64 ? 5.035 -3.074 -14.641 1 96.06 64 PRO A CA 1
ATOM 519 C C . PRO A 1 64 ? 5.52 -4.496 -14.914 1 96.06 64 PRO A C 1
ATOM 521 O O . PRO A 1 64 ? 6.68 -4.816 -14.641 1 96.06 64 PRO A O 1
ATOM 524 N N . ALA A 1 65 ? 4.715 -5.367 -15.492 1 97.56 65 ALA A N 1
ATOM 525 C CA . ALA A 1 65 ? 5.078 -6.758 -15.742 1 97.56 65 ALA A CA 1
ATOM 526 C C . ALA A 1 65 ? 6.262 -6.852 -16.703 1 97.56 65 ALA A C 1
ATOM 528 O O . ALA A 1 65 ? 6.984 -7.852 -16.703 1 97.56 65 ALA A O 1
ATOM 529 N N . LYS A 1 66 ? 6.516 -5.832 -17.516 1 98.19 66 LYS A N 1
ATOM 530 C CA . LYS A 1 66 ? 7.672 -5.832 -18.406 1 98.19 66 LYS A CA 1
ATOM 531 C C . LYS A 1 66 ? 8.977 -5.848 -17.609 1 98.19 66 LYS A C 1
ATOM 533 O O . LYS A 1 66 ? 9.852 -6.672 -17.875 1 98.19 66 LYS A O 1
ATOM 538 N N . ILE A 1 67 ? 9.008 -4.945 -16.688 1 97.62 67 ILE A N 1
ATOM 539 C CA . ILE A 1 67 ? 10.203 -4.859 -15.859 1 97.62 67 ILE A CA 1
ATOM 540 C C . ILE A 1 67 ? 10.352 -6.129 -15.031 1 97.62 67 ILE A C 1
ATOM 542 O O . ILE A 1 67 ? 11.461 -6.594 -14.781 1 97.62 67 ILE A O 1
ATOM 546 N N . LYS A 1 68 ? 9.227 -6.695 -14.586 1 97.75 68 LYS A N 1
ATOM 547 C CA . LYS A 1 68 ? 9.289 -7.945 -13.844 1 97.75 68 LYS A CA 1
ATOM 548 C C . LYS A 1 68 ? 9.93 -9.055 -14.672 1 97.75 68 LYS A C 1
ATOM 550 O O . LYS A 1 68 ? 10.688 -9.867 -14.148 1 97.75 68 LYS A O 1
ATOM 555 N N . CYS A 1 69 ? 9.586 -9.109 -15.922 1 98.62 69 CYS A N 1
ATOM 556 C CA . CYS A 1 69 ? 10.203 -10.102 -16.797 1 98.62 69 CYS A CA 1
ATOM 557 C C . CYS A 1 69 ? 11.711 -9.898 -16.891 1 98.62 69 CYS A C 1
ATOM 559 O O . CYS A 1 69 ? 12.477 -10.859 -16.812 1 98.62 69 CYS A O 1
ATOM 561 N N . LEU A 1 70 ? 12.102 -8.633 -17.062 1 98.62 70 LEU A N 1
ATOM 562 C CA . LEU A 1 70 ? 13.531 -8.312 -17.047 1 98.62 70 LEU A CA 1
ATOM 563 C C . LEU A 1 70 ? 14.164 -8.734 -15.719 1 98.62 70 LEU A C 1
ATOM 565 O O . LEU A 1 70 ? 15.258 -9.289 -15.703 1 98.62 70 LEU A O 1
ATOM 569 N N . ASP A 1 71 ? 13.477 -8.43 -14.695 1 98.31 71 ASP A N 1
ATOM 570 C CA . ASP A 1 71 ? 13.938 -8.727 -13.344 1 98.31 71 ASP A CA 1
ATOM 571 C C . ASP A 1 71 ? 14.156 -10.227 -13.164 1 98.31 71 ASP A C 1
ATOM 573 O O . ASP A 1 71 ? 15.117 -10.641 -12.516 1 98.31 71 ASP A O 1
ATOM 577 N N . GLU A 1 72 ? 13.281 -11.07 -13.688 1 97.88 72 GLU A N 1
ATOM 578 C CA . GLU A 1 72 ? 13.414 -12.523 -13.578 1 97.88 72 GLU A CA 1
ATOM 579 C C . GLU A 1 72 ? 14.719 -13.008 -14.203 1 97.88 72 GLU A C 1
ATOM 581 O O . GLU A 1 72 ? 15.359 -13.922 -13.688 1 97.88 72 GLU A O 1
ATOM 586 N N . ALA A 1 73 ? 15.086 -12.438 -15.266 1 97.94 73 ALA A N 1
ATOM 587 C CA . ALA A 1 73 ? 16.312 -12.812 -15.953 1 97.94 73 ALA A CA 1
ATOM 588 C C . ALA A 1 73 ? 17.547 -12.281 -15.211 1 97.94 73 ALA A C 1
ATOM 590 O O . ALA A 1 73 ? 18.5 -13.016 -14.969 1 97.94 73 ALA A O 1
ATOM 591 N N . CYS A 1 74 ? 17.5 -11.055 -14.828 1 98.5 74 CYS A N 1
ATOM 592 C CA . CYS A 1 74 ? 18.625 -10.406 -14.164 1 98.5 74 CYS A CA 1
ATOM 593 C C . CYS A 1 74 ? 18.891 -11.031 -12.797 1 98.5 74 CYS A C 1
ATOM 595 O O . CYS A 1 74 ? 20.031 -11.172 -12.375 1 98.5 74 CYS A O 1
ATOM 597 N N . MET A 1 75 ? 17.859 -11.375 -12.109 1 97 75 MET A N 1
ATOM 598 C CA . MET A 1 75 ? 18.016 -11.922 -10.758 1 97 75 MET A CA 1
ATOM 599 C C . MET A 1 75 ? 18.703 -13.281 -10.797 1 97 75 MET A C 1
ATOM 601 O O . MET A 1 75 ? 19.422 -13.648 -9.867 1 97 75 MET A O 1
ATOM 605 N N . ASN A 1 76 ? 18.469 -14.031 -11.859 1 96.31 76 ASN A N 1
ATOM 606 C CA . ASN A 1 76 ? 19.25 -15.25 -12.023 1 96.31 76 ASN A CA 1
ATOM 607 C C . ASN A 1 76 ? 20.75 -14.961 -12.078 1 96.31 76 ASN A C 1
ATOM 609 O O . ASN A 1 76 ? 21.547 -15.719 -11.523 1 96.31 76 ASN A O 1
ATOM 613 N N . CYS A 1 77 ? 21.094 -13.875 -12.711 1 97.5 77 CYS A N 1
ATOM 614 C CA . CYS A 1 77 ? 22.484 -13.461 -12.773 1 97.5 77 CYS A CA 1
ATOM 615 C C . CYS A 1 77 ? 22.984 -13.023 -11.398 1 97.5 77 CYS A C 1
ATOM 617 O O . CYS A 1 77 ? 24.094 -13.375 -11 1 97.5 77 CYS A O 1
ATOM 619 N N . VAL A 1 78 ? 22.188 -12.281 -10.711 1 97.06 78 VAL A N 1
ATOM 620 C CA . VAL A 1 78 ? 22.547 -11.781 -9.391 1 97.06 78 VAL A CA 1
ATOM 621 C C . VAL A 1 78 ? 22.719 -12.953 -8.422 1 97.06 78 VAL A C 1
ATOM 623 O O . VAL A 1 78 ? 23.656 -12.977 -7.629 1 97.06 78 VAL A O 1
ATOM 626 N N . ASP A 1 79 ? 21.781 -13.922 -8.484 1 95.12 79 ASP A N 1
ATOM 627 C CA . ASP A 1 79 ? 21.906 -15.125 -7.66 1 95.12 79 ASP A CA 1
ATOM 628 C C . ASP A 1 79 ? 23.219 -15.844 -7.938 1 95.12 79 ASP A C 1
ATOM 630 O O . ASP A 1 79 ? 23.891 -16.297 -7.008 1 95.12 79 ASP A O 1
ATOM 634 N N . GLU A 1 80 ? 23.578 -15.945 -9.211 1 94.94 80 GLU A N 1
ATOM 635 C CA . GLU A 1 80 ? 24.859 -16.562 -9.586 1 94.94 80 GLU A CA 1
ATOM 636 C C . GLU A 1 80 ? 26.031 -15.773 -9.016 1 94.94 80 GLU A C 1
ATOM 638 O O . GLU A 1 80 ? 27 -16.359 -8.539 1 94.94 80 GLU A O 1
ATOM 643 N N . TYR A 1 81 ? 25.984 -14.461 -9.102 1 95.81 81 TYR A N 1
ATOM 644 C CA . TYR A 1 81 ? 27.047 -13.617 -8.547 1 95.81 81 TYR A CA 1
ATOM 645 C C . TYR A 1 81 ? 27.266 -13.938 -7.07 1 95.81 81 TYR A C 1
ATOM 647 O O . TYR A 1 81 ? 28.422 -14.109 -6.641 1 95.81 81 TYR A O 1
ATOM 655 N N . ARG A 1 82 ? 26.188 -14.047 -6.332 1 92.25 82 ARG A N 1
ATOM 656 C CA . ARG A 1 82 ? 26.266 -14.289 -4.895 1 92.25 82 ARG A CA 1
ATOM 657 C C . ARG A 1 82 ? 26.844 -15.68 -4.609 1 92.25 82 ARG A C 1
ATOM 659 O O . ARG A 1 82 ? 27.719 -15.836 -3.766 1 92.25 82 ARG A O 1
ATOM 666 N N . LYS A 1 83 ? 26.297 -16.672 -5.297 1 90.31 83 LYS A N 1
ATOM 667 C CA . LYS A 1 83 ? 26.797 -18.047 -5.125 1 90.31 83 LYS A CA 1
ATOM 668 C C . LYS A 1 83 ? 28.266 -18.156 -5.543 1 90.31 83 LYS A C 1
ATOM 670 O O . LYS A 1 83 ? 29.047 -18.844 -4.891 1 90.31 83 LYS A O 1
ATOM 675 N N . ASN A 1 84 ? 28.562 -17.453 -6.637 1 92.31 84 ASN A N 1
ATOM 676 C CA . ASN A 1 84 ? 29.922 -17.453 -7.191 1 92.31 84 ASN A CA 1
ATOM 677 C C . ASN A 1 84 ? 30.922 -16.875 -6.211 1 92.31 84 ASN A C 1
ATOM 679 O O . ASN A 1 84 ? 32 -17.438 -6 1 92.31 84 ASN A O 1
ATOM 683 N N . LEU A 1 85 ? 30.594 -15.859 -5.559 1 89.44 85 LEU A N 1
ATOM 684 C CA . LEU A 1 85 ? 31.469 -15.195 -4.605 1 89.44 85 LEU A CA 1
ATOM 685 C C . LEU A 1 85 ? 31.688 -16.062 -3.371 1 89.44 85 LEU A C 1
ATOM 687 O O . LEU A 1 85 ? 32.781 -16.062 -2.793 1 89.44 85 LEU A O 1
ATOM 691 N N . ASN A 1 86 ? 30.703 -16.734 -3.031 1 86.75 86 ASN A N 1
ATOM 692 C CA . ASN A 1 86 ? 30.766 -17.531 -1.805 1 86.75 86 ASN A CA 1
ATOM 693 C C . ASN A 1 86 ? 31.453 -18.875 -2.035 1 86.75 86 ASN A C 1
ATOM 695 O O . ASN A 1 86 ? 31.875 -19.516 -1.082 1 86.75 86 ASN A O 1
ATOM 699 N N . ASP A 1 87 ? 31.516 -19.281 -3.287 1 87.5 87 ASP A N 1
ATOM 700 C CA . ASP A 1 87 ? 32.156 -20.562 -3.615 1 87.5 87 ASP A CA 1
ATOM 701 C C . ASP A 1 87 ? 33.688 -20.438 -3.561 1 87.5 87 ASP A C 1
ATOM 703 O O . ASP A 1 87 ? 34.312 -19.891 -4.477 1 87.5 87 ASP A O 1
ATOM 707 N N . LYS A 1 88 ? 34.312 -21.031 -2.648 1 87.44 88 LYS A N 1
ATOM 708 C CA . LYS A 1 88 ? 35.75 -20.906 -2.404 1 87.44 88 LYS A CA 1
ATOM 709 C C . LYS A 1 88 ? 36.531 -21.719 -3.424 1 87.44 88 LYS A C 1
ATOM 711 O O . LYS A 1 88 ? 37.75 -21.5 -3.582 1 87.44 88 LYS A O 1
ATOM 716 N N . ALA A 1 89 ? 35.844 -22.594 -4.074 1 86.75 89 ALA A N 1
ATOM 717 C CA . ALA A 1 89 ? 36.531 -23.438 -5.055 1 86.75 89 ALA A CA 1
ATOM 718 C C . ALA A 1 89 ? 36.844 -22.656 -6.328 1 86.75 89 ALA A C 1
ATOM 720 O O . ALA A 1 89 ? 37.688 -23.078 -7.133 1 86.75 89 ALA A O 1
ATOM 721 N N . ILE A 1 90 ? 36.25 -21.516 -6.453 1 89.12 90 ILE A N 1
ATOM 722 C CA . ILE A 1 90 ? 36.438 -20.688 -7.645 1 89.12 90 ILE A CA 1
ATOM 723 C C . ILE A 1 90 ? 37.562 -19.688 -7.391 1 89.12 90 ILE A C 1
ATOM 725 O O . ILE A 1 90 ? 37.5 -18.891 -6.453 1 89.12 90 ILE A O 1
ATOM 729 N N . PRO A 1 91 ? 38.625 -19.719 -8.234 1 89.12 91 PRO A N 1
ATOM 730 C CA . PRO A 1 91 ? 39.719 -18.75 -8.07 1 89.12 91 PRO A CA 1
ATOM 731 C C . PRO A 1 91 ? 39.219 -17.312 -8.227 1 89.12 91 PRO A C 1
ATOM 733 O O . PRO A 1 91 ? 38.312 -17.031 -9.016 1 89.12 91 PRO A O 1
ATOM 736 N N . GLU A 1 92 ? 39.844 -16.453 -7.523 1 89.25 92 GLU A N 1
ATOM 737 C CA . GLU A 1 92 ? 39.469 -15.039 -7.504 1 89.25 92 GLU A CA 1
ATOM 738 C C . GLU A 1 92 ? 39.406 -14.469 -8.914 1 89.25 92 GLU A C 1
ATOM 740 O O . GLU A 1 92 ? 38.5 -13.688 -9.234 1 89.25 92 GLU A O 1
ATOM 745 N N . LYS A 1 93 ? 40.312 -14.844 -9.773 1 85 93 LYS A N 1
ATOM 746 C CA . LYS A 1 93 ? 40.406 -14.305 -11.125 1 85 93 LYS A CA 1
ATOM 747 C C . LYS A 1 93 ? 39.219 -14.758 -11.977 1 85 93 LYS A C 1
ATOM 749 O O . LYS A 1 93 ? 38.875 -14.117 -12.977 1 85 93 LYS A O 1
ATOM 754 N N . ASP A 1 94 ? 38.531 -15.859 -11.594 1 87.25 94 ASP A N 1
ATOM 755 C CA . ASP A 1 94 ? 37.469 -16.438 -12.367 1 87.25 94 ASP A CA 1
ATOM 756 C C . ASP A 1 94 ? 36.094 -16.094 -11.766 1 87.25 94 ASP A C 1
ATOM 758 O O . ASP A 1 94 ? 35.062 -16.531 -12.258 1 87.25 94 ASP A O 1
ATOM 762 N N . LYS A 1 95 ? 36.094 -15.289 -10.703 1 93.5 95 LYS A N 1
ATOM 763 C CA . LYS A 1 95 ? 34.875 -14.891 -10.047 1 93.5 95 LYS A CA 1
ATOM 764 C C . LYS A 1 95 ? 34.031 -14 -10.953 1 93.5 95 LYS A C 1
ATOM 766 O O . LYS A 1 95 ? 34.562 -13.195 -11.719 1 93.5 95 LYS A O 1
ATOM 771 N N . MET A 1 96 ? 32.688 -14.211 -10.867 1 96.5 96 MET A N 1
ATOM 772 C CA . MET A 1 96 ? 31.781 -13.375 -11.633 1 96.5 96 MET A CA 1
ATOM 773 C C . MET A 1 96 ? 31.891 -11.914 -11.219 1 96.5 96 MET A C 1
ATOM 775 O O . MET A 1 96 ? 31.969 -11.609 -10.023 1 96.5 96 MET A O 1
ATOM 779 N N . ASN A 1 97 ? 31.891 -11 -12.148 1 96.75 97 ASN A N 1
ATOM 780 C CA . ASN A 1 97 ? 32 -9.594 -11.797 1 96.75 97 ASN A CA 1
ATOM 781 C C . ASN A 1 97 ? 31.25 -8.703 -12.789 1 96.75 97 ASN A C 1
ATOM 783 O O . ASN A 1 97 ? 31.312 -7.48 -12.695 1 96.75 97 ASN A O 1
ATOM 787 N N . LYS A 1 98 ? 30.5 -9.398 -13.703 1 97.75 98 LYS A N 1
ATOM 788 C CA . LYS A 1 98 ? 29.906 -8.555 -14.742 1 97.75 98 LYS A CA 1
ATOM 789 C C . LYS A 1 98 ? 28.516 -9.047 -15.117 1 97.75 98 LYS A C 1
ATOM 791 O O . LYS A 1 98 ? 28.281 -10.25 -15.227 1 97.75 98 LYS A O 1
ATOM 796 N N . LEU A 1 99 ? 27.547 -8.148 -15.328 1 98.69 99 LEU A N 1
ATOM 797 C CA . LEU A 1 99 ? 26.203 -8.305 -15.883 1 98.69 99 LEU A CA 1
ATOM 798 C C . LEU A 1 99 ? 25.953 -7.293 -17 1 98.69 99 LEU A C 1
ATOM 800 O O . LEU A 1 99 ? 26.062 -6.082 -16.781 1 98.69 99 LEU A O 1
ATOM 804 N N . ILE A 1 100 ? 25.703 -7.754 -18.188 1 98.81 100 ILE A N 1
ATOM 805 C CA . ILE A 1 100 ? 25.5 -6.879 -19.344 1 98.81 100 ILE A CA 1
ATOM 806 C C . ILE A 1 100 ? 24.047 -7.016 -19.828 1 98.81 100 ILE A C 1
ATOM 808 O O . ILE A 1 100 ? 23.578 -8.125 -20.078 1 98.81 100 ILE A O 1
ATOM 812 N N . VAL A 1 101 ? 23.312 -5.93 -19.938 1 98.88 101 VAL A N 1
ATOM 813 C CA . VAL A 1 101 ? 21.969 -5.867 -20.484 1 98.88 101 VAL A CA 1
ATOM 814 C C . VAL A 1 101 ? 21.953 -4.984 -21.719 1 98.88 101 VAL A C 1
ATOM 816 O O . VAL A 1 101 ? 22.406 -3.836 -21.688 1 98.88 101 VAL A O 1
ATOM 819 N N . GLN A 1 102 ? 21.453 -5.492 -22.812 1 98.81 102 GLN A N 1
ATOM 820 C CA . GLN A 1 102 ? 21.422 -4.766 -24.078 1 98.81 102 GLN A CA 1
ATOM 821 C C . GLN A 1 102 ? 20 -4.727 -24.656 1 98.81 102 GLN A C 1
ATOM 823 O O . GLN A 1 102 ? 19.297 -5.734 -24.641 1 98.81 102 GLN A O 1
ATOM 828 N N . LEU A 1 103 ? 19.609 -3.576 -25.109 1 98.38 103 LEU A N 1
ATOM 829 C CA . LEU A 1 103 ? 18.328 -3.412 -25.781 1 98.38 103 LEU A CA 1
ATOM 830 C C . LEU A 1 103 ? 18.516 -3.24 -27.281 1 98.38 103 LEU A C 1
ATOM 832 O O . LEU A 1 103 ? 19.453 -2.564 -27.719 1 98.38 103 LEU A O 1
ATOM 836 N N . SER A 1 104 ? 17.641 -3.855 -28.031 1 98.06 104 SER A N 1
ATOM 837 C CA . SER A 1 104 ? 17.625 -3.611 -29.469 1 98.06 104 SER A CA 1
ATOM 838 C C . SER A 1 104 ? 17.266 -2.158 -29.781 1 98.06 104 SER A C 1
ATOM 840 O O . SER A 1 104 ? 16.859 -1.41 -28.891 1 98.06 104 SER A O 1
ATOM 842 N N . THR A 1 105 ? 17.344 -1.793 -31.016 1 96.88 105 THR A N 1
ATOM 843 C CA . THR A 1 105 ? 17.094 -0.419 -31.438 1 96.88 105 THR A CA 1
ATOM 844 C C . THR A 1 105 ? 15.648 -0.029 -31.156 1 96.88 105 THR A C 1
ATOM 846 O O . THR A 1 105 ? 15.367 1.095 -30.734 1 96.88 105 THR A O 1
ATOM 849 N N . ASP A 1 106 ? 14.742 -0.962 -31.375 1 97 106 ASP A N 1
ATOM 850 C CA . ASP A 1 106 ? 13.328 -0.681 -31.141 1 97 106 ASP A CA 1
ATOM 851 C C . ASP A 1 106 ? 12.945 -0.919 -29.688 1 97 106 ASP A C 1
ATOM 853 O O . ASP A 1 106 ? 11.781 -0.772 -29.312 1 97 106 ASP A O 1
ATOM 857 N N . ARG A 1 107 ? 13.859 -1.359 -28.828 1 97.44 107 ARG A N 1
ATOM 858 C CA . ARG A 1 107 ? 13.75 -1.521 -27.391 1 97.44 107 ARG A CA 1
ATOM 859 C C . ARG A 1 107 ? 12.781 -2.648 -27.031 1 97.44 107 ARG A C 1
ATOM 861 O O . ARG A 1 107 ? 12.266 -2.703 -25.906 1 97.44 107 ARG A O 1
ATOM 868 N N . LYS A 1 108 ? 12.531 -3.621 -27.969 1 97.81 108 LYS A N 1
ATOM 869 C CA . LYS A 1 108 ? 11.578 -4.703 -27.719 1 97.81 108 LYS A CA 1
ATOM 870 C C . LYS A 1 108 ? 12.305 -5.996 -27.359 1 97.81 108 LYS A C 1
ATOM 872 O O . LYS A 1 108 ? 11.758 -6.836 -26.641 1 97.81 108 LYS A O 1
ATOM 877 N N . ARG A 1 109 ? 13.484 -6.141 -27.875 1 98.12 109 ARG A N 1
ATOM 878 C CA . ARG A 1 109 ? 14.297 -7.316 -27.562 1 98.12 109 ARG A CA 1
ATOM 879 C C . ARG A 1 109 ? 15.398 -6.973 -26.562 1 98.12 109 ARG A C 1
ATOM 881 O O . ARG A 1 109 ? 16.062 -5.941 -26.688 1 98.12 109 ARG A O 1
ATOM 888 N N . VAL A 1 110 ? 15.547 -7.758 -25.562 1 98.69 110 VAL A N 1
ATOM 889 C CA . VAL A 1 110 ? 16.562 -7.523 -24.531 1 98.69 110 VAL A CA 1
ATOM 890 C C . VAL A 1 110 ? 17.5 -8.727 -24.438 1 98.69 110 VAL A C 1
ATOM 892 O O . VAL A 1 110 ? 17.047 -9.875 -24.547 1 98.69 110 VAL A O 1
ATOM 895 N N . THR A 1 111 ? 18.766 -8.547 -24.328 1 98.81 111 THR A N 1
ATOM 896 C CA . THR A 1 111 ? 19.797 -9.57 -24.125 1 98.81 111 THR A CA 1
ATOM 897 C C . THR A 1 111 ? 20.484 -9.391 -22.766 1 98.81 111 THR A C 1
ATOM 899 O O . THR A 1 111 ? 20.969 -8.312 -22.453 1 98.81 111 THR A O 1
ATOM 902 N N . ILE A 1 112 ? 20.469 -10.359 -21.969 1 98.88 112 ILE A N 1
ATOM 903 C CA . ILE A 1 112 ? 21.078 -10.352 -20.641 1 98.88 112 ILE A CA 1
ATOM 904 C C . ILE A 1 112 ? 22.219 -11.367 -20.594 1 98.88 112 ILE A C 1
ATOM 906 O O . ILE A 1 112 ? 22.031 -12.539 -20.938 1 98.88 112 ILE A O 1
ATOM 910 N N . GLN A 1 113 ? 23.406 -10.914 -20.172 1 98.62 113 GLN A N 1
ATOM 911 C CA . GLN A 1 113 ? 24.578 -11.781 -20.188 1 98.62 113 GLN A CA 1
ATOM 912 C C . GLN A 1 113 ? 25.375 -11.633 -18.891 1 98.62 113 GLN A C 1
ATOM 914 O O . GLN A 1 113 ? 25.562 -10.516 -18.391 1 98.62 113 GLN A O 1
ATOM 919 N N . ASP A 1 114 ? 25.734 -12.727 -18.312 1 98.25 114 ASP A N 1
ATOM 920 C CA . ASP A 1 114 ? 26.656 -12.711 -17.172 1 98.25 114 ASP A CA 1
ATOM 921 C C . ASP A 1 114 ? 27.891 -13.57 -17.453 1 98.25 114 ASP A C 1
ATOM 923 O O . ASP A 1 114 ? 27.938 -14.297 -18.453 1 98.25 114 ASP A O 1
ATOM 927 N N . ASN A 1 115 ? 28.953 -13.43 -16.656 1 96.81 115 ASN A N 1
ATOM 928 C CA . ASN A 1 115 ? 30.156 -14.234 -16.812 1 96.81 115 ASN A CA 1
ATOM 929 C C . ASN A 1 115 ? 30.359 -15.172 -15.625 1 96.81 115 ASN A C 1
ATOM 931 O O . ASN A 1 115 ? 31.484 -15.367 -15.164 1 96.81 115 ASN A O 1
ATOM 935 N N . GLY A 1 116 ? 29.234 -15.586 -15.07 1 95.56 116 GLY A N 1
ATOM 936 C CA . GLY A 1 116 ? 29.297 -16.562 -13.984 1 95.56 116 GLY A CA 1
ATOM 937 C C . GLY A 1 116 ? 29.625 -17.953 -14.461 1 95.56 116 GLY A C 1
ATOM 938 O O . GLY A 1 116 ? 30.156 -18.141 -15.562 1 95.56 116 GLY A O 1
ATOM 939 N N . ARG A 1 117 ? 29.266 -19.016 -13.688 1 93.38 117 ARG A N 1
ATOM 940 C CA . ARG A 1 117 ? 29.688 -20.391 -13.961 1 93.38 117 ARG A CA 1
ATOM 941 C C . ARG A 1 117 ? 28.891 -20.984 -15.125 1 93.38 117 ARG A C 1
ATOM 943 O O . ARG A 1 117 ? 29.312 -21.953 -15.742 1 93.38 117 ARG A O 1
ATOM 950 N N . GLY A 1 118 ? 27.625 -20.359 -15.352 1 94.44 118 GLY A N 1
ATOM 951 C CA . GLY A 1 118 ? 26.719 -20.953 -16.312 1 94.44 118 GLY A CA 1
ATOM 952 C C . GLY A 1 118 ? 25.875 -22.078 -15.734 1 94.44 118 GLY A C 1
ATOM 953 O O . GLY A 1 118 ? 25.984 -22.375 -14.547 1 94.44 118 GLY A O 1
ATOM 954 N N . ILE A 1 119 ? 25.016 -22.656 -16.609 1 95.44 119 ILE A N 1
ATOM 955 C CA . ILE A 1 119 ? 24.141 -23.766 -16.25 1 95.44 119 ILE A CA 1
ATOM 956 C C . ILE A 1 119 ? 24.625 -25.031 -16.938 1 95.44 119 ILE A C 1
ATOM 958 O O . ILE A 1 119 ? 24.906 -25.031 -18.141 1 95.44 119 ILE A O 1
ATOM 962 N N . PRO A 1 120 ? 24.766 -26.156 -16.172 1 94.56 120 PRO A N 1
ATOM 963 C CA . PRO A 1 120 ? 25.156 -27.406 -16.828 1 94.56 120 PRO A CA 1
ATOM 964 C C . PRO A 1 120 ? 24.234 -27.797 -17.984 1 94.56 120 PRO A C 1
ATOM 966 O O . PRO A 1 120 ? 23 -27.672 -17.859 1 94.56 120 PRO A O 1
ATOM 969 N N . ALA A 1 121 ? 24.766 -28.188 -19.016 1 95.44 121 ALA A N 1
ATOM 970 C CA . ALA A 1 121 ? 24.031 -28.484 -20.234 1 95.44 121 ALA A CA 1
ATOM 971 C C . ALA A 1 121 ? 22.891 -29.469 -19.969 1 95.44 121 ALA A C 1
ATOM 973 O O . ALA A 1 121 ? 21.812 -29.344 -20.547 1 95.44 121 ALA A O 1
ATOM 974 N N . ASP A 1 122 ? 23.094 -30.438 -19.062 1 93.62 122 ASP A N 1
ATOM 975 C CA . ASP A 1 122 ? 22.125 -31.469 -18.766 1 93.62 122 ASP A CA 1
ATOM 976 C C . ASP A 1 122 ? 20.891 -30.891 -18.078 1 93.62 122 ASP A C 1
ATOM 978 O O . ASP A 1 122 ? 19.812 -31.5 -18.094 1 93.62 122 ASP A O 1
ATOM 982 N N . ASN A 1 123 ? 21.031 -29.75 -17.5 1 95.06 123 ASN A N 1
ATOM 983 C CA . ASN A 1 123 ? 19.953 -29.156 -16.719 1 95.06 123 ASN A CA 1
ATOM 984 C C . ASN A 1 123 ? 19.344 -27.953 -17.438 1 95.06 123 ASN A C 1
ATOM 986 O O . ASN A 1 123 ? 18.25 -27.5 -17.078 1 95.06 123 ASN A O 1
ATOM 990 N N . ALA A 1 124 ? 19.984 -27.438 -18.438 1 95.62 124 ALA A N 1
ATOM 991 C CA . ALA A 1 124 ? 19.625 -26.188 -19.062 1 95.62 124 ALA A CA 1
ATOM 992 C C . ALA A 1 124 ? 18.203 -26.25 -19.625 1 95.62 124 ALA A C 1
ATOM 994 O O . ALA A 1 124 ? 17.406 -25.312 -19.422 1 95.62 124 ALA A O 1
ATOM 995 N N . GLU A 1 125 ? 17.844 -27.297 -20.281 1 95.25 125 GLU A N 1
ATOM 996 C CA . GLU A 1 125 ? 16.516 -27.406 -20.875 1 95.25 125 GLU A CA 1
ATOM 997 C C . GLU A 1 125 ? 15.43 -27.344 -19.812 1 95.25 125 GLU A C 1
ATOM 999 O O . GLU A 1 125 ? 14.414 -26.672 -20 1 95.25 125 GLU A O 1
ATOM 1004 N N . GLY A 1 126 ? 15.617 -28.109 -18.75 1 95.31 126 GLY A N 1
ATOM 1005 C CA . GLY A 1 126 ? 14.648 -28.109 -17.656 1 95.31 126 GLY A CA 1
ATOM 1006 C C . GLY A 1 126 ? 14.422 -26.734 -17.062 1 95.31 126 GLY A C 1
ATOM 1007 O O . GLY A 1 126 ? 13.289 -26.359 -16.75 1 95.31 126 GLY A O 1
ATOM 1008 N N . VAL A 1 127 ? 15.5 -25.938 -16.891 1 96.06 127 VAL A N 1
ATOM 1009 C CA . VAL A 1 127 ? 15.469 -24.625 -16.266 1 96.06 127 VAL A CA 1
ATOM 1010 C C . VAL A 1 127 ? 14.562 -23.688 -17.062 1 96.06 127 VAL A C 1
ATOM 1012 O O . VAL A 1 127 ? 13.781 -22.922 -16.484 1 96.06 127 VAL A O 1
ATOM 1015 N N . TYR A 1 128 ? 14.578 -23.766 -18.328 1 97.38 128 TYR A N 1
ATOM 1016 C CA . TYR A 1 128 ? 13.898 -22.797 -19.172 1 97.38 128 TYR A CA 1
ATOM 1017 C C . TYR A 1 128 ? 12.539 -23.312 -19.609 1 97.38 128 TYR A C 1
ATOM 1019 O O . TYR A 1 128 ? 11.664 -22.531 -20 1 97.38 128 TYR A O 1
ATOM 1027 N N . LEU A 1 129 ? 12.289 -24.609 -19.562 1 96.62 129 LEU A N 1
ATOM 1028 C CA . LEU A 1 129 ? 11.078 -25.203 -20.125 1 96.62 129 LEU A CA 1
ATOM 1029 C C . LEU A 1 129 ? 10.039 -25.438 -19.031 1 96.62 129 LEU A C 1
ATOM 1031 O O . LEU A 1 129 ? 8.836 -25.281 -19.266 1 96.62 129 LEU A O 1
ATOM 1035 N N . HIS A 1 130 ? 10.492 -25.844 -17.891 1 95.94 130 HIS A N 1
ATOM 1036 C CA . HIS A 1 130 ? 9.562 -26.359 -16.891 1 95.94 130 HIS A CA 1
ATOM 1037 C C . HIS A 1 130 ? 9.375 -25.359 -15.758 1 95.94 130 HIS A C 1
ATOM 1039 O O . HIS A 1 130 ? 10.328 -24.688 -15.359 1 95.94 130 HIS A O 1
ATOM 1045 N N . LEU A 1 131 ? 8.086 -25.281 -15.234 1 96.12 131 LEU A N 1
ATOM 1046 C CA . LEU A 1 131 ? 7.828 -24.609 -13.969 1 96.12 131 LEU A CA 1
ATOM 1047 C C . LEU A 1 131 ? 8.227 -25.469 -12.789 1 96.12 131 LEU A C 1
ATOM 1049 O O . LEU A 1 131 ? 8.211 -26.703 -12.883 1 96.12 131 LEU A O 1
ATOM 1053 N N . MET A 1 132 ? 8.586 -24.797 -11.617 1 96.69 132 MET A N 1
ATOM 1054 C CA . MET A 1 132 ? 8.922 -25.469 -10.359 1 96.69 132 MET A CA 1
ATOM 1055 C C . MET A 1 132 ? 10.133 -26.359 -10.539 1 96.69 132 MET A C 1
ATOM 1057 O O . MET A 1 132 ? 10.133 -27.516 -10.086 1 96.69 132 MET A O 1
ATOM 1061 N N . TYR A 1 133 ? 11.031 -25.906 -11.312 1 95.69 133 TYR A N 1
ATOM 1062 C CA . TYR A 1 133 ? 12.32 -26.547 -11.578 1 95.69 133 TYR A CA 1
ATOM 1063 C C . TYR A 1 133 ? 13.469 -25.609 -11.227 1 95.69 133 TYR A C 1
ATOM 1065 O O . TYR A 1 133 ? 13.492 -24.453 -11.664 1 95.69 133 TYR A O 1
ATOM 1073 N N . GLY A 1 134 ? 14.367 -26.047 -10.398 1 90.88 134 GLY A N 1
ATOM 1074 C CA . GLY A 1 134 ? 15.484 -25.188 -10.031 1 90.88 134 GLY A CA 1
ATOM 1075 C C . GLY A 1 134 ? 16.391 -25.812 -8.992 1 90.88 134 GLY A C 1
ATOM 1076 O O . GLY A 1 134 ? 16.25 -26.984 -8.641 1 90.88 134 GLY A O 1
ATOM 1077 N N . GLU A 1 135 ? 17.328 -25.016 -8.531 1 88 135 GLU A N 1
ATOM 1078 C CA . GLU A 1 135 ? 18.359 -25.5 -7.613 1 88 135 GLU A CA 1
ATOM 1079 C C . GLU A 1 135 ? 18.125 -24.969 -6.203 1 88 135 GLU A C 1
ATOM 1081 O O . GLU A 1 135 ? 18.719 -25.469 -5.242 1 88 135 GLU A O 1
ATOM 1086 N N . ASN A 1 136 ? 17.25 -24 -6.055 1 84.19 136 ASN A N 1
ATOM 1087 C CA . ASN A 1 136 ? 17.156 -23.266 -4.801 1 84.19 136 ASN A CA 1
ATOM 1088 C C . ASN A 1 136 ? 16 -23.781 -3.938 1 84.19 136 ASN A C 1
ATOM 1090 O O . ASN A 1 136 ? 15.297 -23 -3.309 1 84.19 136 ASN A O 1
ATOM 1094 N N . PHE A 1 137 ? 15.758 -25.078 -3.846 1 86.19 137 PHE A N 1
ATOM 1095 C CA . PHE A 1 137 ? 14.633 -25.625 -3.096 1 86.19 137 PHE A CA 1
ATOM 1096 C C . PHE A 1 137 ? 15.094 -26.188 -1.752 1 86.19 137 PHE A C 1
ATOM 1098 O O . PHE A 1 137 ? 14.273 -26.625 -0.943 1 86.19 137 PHE A O 1
ATOM 1105 N N . ASP A 1 138 ? 16.406 -26.078 -1.484 1 79.56 138 ASP A N 1
ATOM 1106 C CA . ASP A 1 138 ? 16.906 -26.516 -0.184 1 79.56 138 ASP A CA 1
ATOM 1107 C C . ASP A 1 138 ? 16.922 -25.359 0.817 1 79.56 138 ASP A C 1
ATOM 1109 O O . ASP A 1 138 ? 17.906 -24.625 0.91 1 79.56 138 ASP A O 1
ATOM 1113 N N . ASP A 1 139 ? 16 -25.281 1.613 1 78.56 139 ASP A N 1
ATOM 1114 C CA . ASP A 1 139 ? 15.852 -24.172 2.553 1 78.56 139 ASP A CA 1
ATOM 1115 C C . ASP A 1 139 ? 16.812 -24.312 3.729 1 78.56 139 ASP A C 1
ATOM 1117 O O . ASP A 1 139 ? 16.938 -23.391 4.547 1 78.56 139 ASP A O 1
ATOM 1121 N N . LEU A 1 140 ? 17.516 -25.359 3.725 1 72.75 140 LEU A N 1
ATOM 1122 C CA . LEU A 1 140 ? 18.484 -25.562 4.789 1 72.75 140 LEU A CA 1
ATOM 1123 C C . LEU A 1 140 ? 19.875 -25.109 4.344 1 72.75 140 LEU A C 1
ATOM 1125 O O . LEU A 1 140 ? 20.797 -25.047 5.16 1 72.75 140 LEU A O 1
ATOM 1129 N N . ALA A 1 141 ? 19.922 -24.766 3.01 1 68.25 141 ALA A N 1
ATOM 1130 C CA . ALA A 1 141 ? 21.203 -24.234 2.535 1 68.25 141 ALA A CA 1
ATOM 1131 C C . ALA A 1 141 ? 21.531 -22.906 3.209 1 68.25 141 ALA A C 1
ATOM 1133 O O . ALA A 1 141 ? 20.703 -22.016 3.271 1 68.25 141 ALA A O 1
ATOM 1134 N N . LYS A 1 142 ? 22.719 -22.781 3.902 1 66.38 142 LYS A N 1
ATOM 1135 C CA . LYS A 1 142 ? 22.984 -21.688 4.828 1 66.38 142 LYS A CA 1
ATOM 1136 C C . LYS A 1 142 ? 23.844 -20.625 4.176 1 66.38 142 LYS A C 1
ATOM 1138 O O . LYS A 1 142 ? 24.219 -19.641 4.816 1 66.38 142 LYS A O 1
ATOM 1143 N N . GLU A 1 143 ? 24.062 -20.75 2.893 1 66.19 143 GLU A N 1
ATOM 1144 C CA . GLU A 1 143 ? 25.078 -19.75 2.609 1 66.19 143 GLU A CA 1
ATOM 1145 C C . GLU A 1 143 ? 24.734 -18.938 1.359 1 66.19 143 GLU A C 1
ATOM 1147 O O . GLU A 1 143 ? 25.547 -18.172 0.853 1 66.19 143 GLU A O 1
ATOM 1152 N N . ASP A 1 144 ? 23.609 -19.031 0.911 1 79.69 144 ASP A N 1
ATOM 1153 C CA . ASP A 1 144 ? 23.391 -18.297 -0.325 1 79.69 144 ASP A CA 1
ATOM 1154 C C . ASP A 1 144 ? 22.203 -17.344 -0.193 1 79.69 144 ASP A C 1
ATOM 1156 O O . ASP A 1 144 ? 21.062 -17.781 -0.142 1 79.69 144 ASP A O 1
ATOM 1160 N N . HIS A 1 145 ? 22.438 -16.031 0.014 1 88.75 145 HIS A N 1
ATOM 1161 C CA . HIS A 1 145 ? 21.391 -15.023 0.06 1 88.75 145 HIS A CA 1
ATOM 1162 C C . HIS A 1 145 ? 20.828 -14.758 -1.328 1 88.75 145 HIS A C 1
ATOM 1164 O O . HIS A 1 145 ? 20.906 -13.641 -1.839 1 88.75 145 HIS A O 1
ATOM 1170 N N . VAL A 1 146 ? 20.141 -15.766 -1.836 1 90.06 146 VAL A N 1
ATOM 1171 C CA . VAL A 1 146 ? 19.625 -15.68 -3.193 1 90.06 146 VAL A CA 1
ATOM 1172 C C . VAL A 1 146 ? 18.172 -15.18 -3.156 1 90.06 146 VAL A C 1
ATOM 1174 O O . VAL A 1 146 ? 17.5 -15.297 -2.133 1 90.06 146 VAL A O 1
ATOM 1177 N N . ALA A 1 147 ? 17.766 -14.555 -4.25 1 89.44 147 ALA A N 1
ATOM 1178 C CA . ALA A 1 147 ? 16.406 -14.023 -4.387 1 89.44 147 ALA A CA 1
ATOM 1179 C C . ALA A 1 147 ? 15.461 -15.078 -4.934 1 89.44 147 ALA A C 1
ATOM 1181 O O . ALA A 1 147 ? 14.305 -15.172 -4.504 1 89.44 147 ALA A O 1
ATOM 1182 N N . GLY A 1 148 ? 15.891 -15.836 -5.879 1 89.62 148 GLY A N 1
ATOM 1183 C CA . GLY A 1 148 ? 15.055 -16.828 -6.523 1 89.62 148 GLY A CA 1
ATOM 1184 C C . GLY A 1 148 ? 14.773 -18.031 -5.641 1 89.62 148 GLY A C 1
ATOM 1185 O O . GLY A 1 148 ? 15.703 -18.766 -5.262 1 89.62 148 GLY A O 1
ATOM 1186 N N . GLN A 1 149 ? 13.484 -18.297 -5.336 1 88 149 GLN A N 1
ATOM 1187 C CA . GLN A 1 149 ? 13.133 -19.391 -4.43 1 88 149 GLN A CA 1
ATOM 1188 C C . GLN A 1 149 ? 12.055 -20.281 -5.035 1 88 149 GLN A C 1
ATOM 1190 O O . GLN A 1 149 ? 11.875 -21.422 -4.609 1 88 149 GLN A O 1
ATOM 1195 N N . ASN A 1 150 ? 11.406 -19.844 -6.082 1 93.25 150 ASN A N 1
ATOM 1196 C CA . ASN A 1 150 ? 10.188 -20.516 -6.5 1 93.25 150 ASN A CA 1
ATOM 1197 C C . ASN A 1 150 ? 10.43 -21.422 -7.711 1 93.25 150 ASN A C 1
ATOM 1199 O O . ASN A 1 150 ? 9.617 -22.297 -8.016 1 93.25 150 ASN A O 1
ATOM 1203 N N . GLY A 1 151 ? 11.438 -21.219 -8.516 1 94.94 151 GLY A N 1
ATOM 1204 C CA . GLY A 1 151 ? 11.758 -22.016 -9.688 1 94.94 151 GLY A CA 1
ATOM 1205 C C . GLY A 1 151 ? 10.781 -21.828 -10.828 1 94.94 151 GLY A C 1
ATOM 1206 O O . GLY A 1 151 ? 10.469 -22.766 -11.555 1 94.94 151 GLY A O 1
ATOM 1207 N N . VAL A 1 152 ? 10.242 -20.625 -10.961 1 96.75 152 VAL A N 1
ATOM 1208 C CA . VAL A 1 152 ? 9.234 -20.422 -12 1 96.75 152 VAL A CA 1
ATOM 1209 C C . VAL A 1 152 ? 9.617 -19.219 -12.859 1 96.75 152 VAL A C 1
ATOM 1211 O O . VAL A 1 152 ? 9.133 -19.062 -13.984 1 96.75 152 VAL A O 1
ATOM 1214 N N . GLY A 1 153 ? 10.516 -18.328 -12.539 1 96.81 153 GLY A N 1
ATOM 1215 C CA . GLY A 1 153 ? 10.664 -16.984 -13.078 1 96.81 153 GLY A CA 1
ATOM 1216 C C . GLY A 1 153 ? 11.031 -16.969 -14.547 1 96.81 153 GLY A C 1
ATOM 1217 O O . GLY A 1 153 ? 10.273 -16.453 -15.375 1 96.81 153 GLY A O 1
ATOM 1218 N N . ILE A 1 154 ? 12.172 -17.562 -14.883 1 97.75 154 ILE A N 1
ATOM 1219 C CA . ILE A 1 154 ? 12.688 -17.438 -16.25 1 97.75 154 ILE A CA 1
ATOM 1220 C C . ILE A 1 154 ? 11.797 -18.219 -17.203 1 97.75 154 ILE A C 1
ATOM 1222 O O . ILE A 1 154 ? 11.617 -17.812 -18.359 1 97.75 154 ILE A O 1
ATOM 1226 N N . SER A 1 155 ? 11.234 -19.328 -16.75 1 98.06 155 SER A N 1
ATOM 1227 C CA . SER A 1 155 ? 10.312 -20.094 -17.578 1 98.06 155 SER A CA 1
ATOM 1228 C C . SER A 1 155 ? 9.047 -19.297 -17.875 1 98.06 155 SER A C 1
ATOM 1230 O O . SER A 1 155 ? 8.469 -19.422 -18.953 1 98.06 155 SER A O 1
ATOM 1232 N N . LEU A 1 156 ? 8.562 -18.516 -16.891 1 98.44 156 LEU A N 1
ATOM 1233 C CA . LEU A 1 156 ? 7.422 -17.641 -17.125 1 98.44 156 LEU A CA 1
ATOM 1234 C C . LEU A 1 156 ? 7.711 -16.656 -18.266 1 98.44 156 LEU A C 1
ATOM 1236 O O . LEU A 1 156 ? 6.863 -16.438 -19.125 1 98.44 156 LEU A O 1
ATOM 1240 N N . VAL A 1 157 ? 8.938 -16.047 -18.188 1 98.69 157 VAL A N 1
ATOM 1241 C CA . VAL A 1 157 ? 9.328 -15.094 -19.219 1 98.69 157 VAL A CA 1
ATOM 1242 C C . VAL A 1 157 ? 9.297 -15.766 -20.594 1 98.69 157 VAL A C 1
ATOM 1244 O O . VAL A 1 157 ? 8.766 -15.211 -21.547 1 98.69 157 VAL A O 1
ATOM 1247 N N . ARG A 1 158 ? 9.789 -16.938 -20.641 1 98.69 158 ARG A N 1
ATOM 1248 C CA . ARG A 1 158 ? 9.789 -17.703 -21.891 1 98.69 158 ARG A CA 1
ATOM 1249 C C . ARG A 1 158 ? 8.367 -17.906 -22.406 1 98.69 158 ARG A C 1
ATOM 1251 O O . ARG A 1 158 ? 8.094 -17.719 -23.594 1 98.69 158 ARG A O 1
ATOM 1258 N N . MET A 1 159 ? 7.496 -18.281 -21.578 1 98.56 159 MET A N 1
ATOM 1259 C CA . MET A 1 159 ? 6.133 -18.641 -21.953 1 98.56 159 MET A CA 1
ATOM 1260 C C . MET A 1 159 ? 5.379 -17.438 -22.516 1 98.56 159 MET A C 1
ATOM 1262 O O . MET A 1 159 ? 4.469 -17.594 -23.328 1 98.56 159 MET A O 1
ATOM 1266 N N . VAL A 1 160 ? 5.723 -16.25 -22.109 1 98.5 160 VAL A N 1
ATOM 1267 C CA . VAL A 1 160 ? 4.98 -15.078 -22.562 1 98.5 160 VAL A CA 1
ATOM 1268 C C . VAL A 1 160 ? 5.797 -14.32 -23.609 1 98.5 160 VAL A C 1
ATOM 1270 O O . VAL A 1 160 ? 5.527 -13.148 -23.875 1 98.5 160 VAL A O 1
ATOM 1273 N N . SER A 1 161 ? 6.852 -14.906 -24.141 1 98.56 161 SER A N 1
ATOM 1274 C CA . SER A 1 161 ? 7.715 -14.273 -25.125 1 98.56 161 SER A CA 1
ATOM 1275 C C . SER A 1 161 ? 7.41 -14.781 -26.531 1 98.56 161 SER A C 1
ATOM 1277 O O . SER A 1 161 ? 7.012 -15.93 -26.719 1 98.56 161 SER A O 1
ATOM 1279 N N . SER A 1 162 ? 7.551 -13.906 -27.547 1 97.69 162 SER A N 1
ATOM 1280 C CA . SER A 1 162 ? 7.465 -14.281 -28.953 1 97.69 162 SER A CA 1
ATOM 1281 C C . SER A 1 162 ? 8.805 -14.789 -29.469 1 97.69 162 SER A C 1
ATOM 1283 O O . SER A 1 162 ? 8.859 -15.5 -30.484 1 97.69 162 SER A O 1
ATOM 1285 N N . PHE A 1 163 ? 9.828 -14.391 -28.844 1 98.12 163 PHE A N 1
ATOM 1286 C CA . PHE A 1 163 ? 11.188 -14.812 -29.125 1 98.12 163 PHE A CA 1
ATOM 1287 C C . PHE A 1 163 ? 11.945 -15.094 -27.828 1 98.12 163 PHE A C 1
ATOM 1289 O O . PHE A 1 163 ? 11.938 -14.273 -26.906 1 98.12 163 PHE A O 1
ATOM 1296 N N . PHE A 1 164 ? 12.625 -16.234 -27.734 1 98.75 164 PHE A N 1
ATOM 1297 C CA . PHE A 1 164 ? 13.383 -16.609 -26.547 1 98.75 164 PHE A CA 1
ATOM 1298 C C . PHE A 1 164 ? 14.539 -17.547 -26.922 1 98.75 164 PHE A C 1
ATOM 1300 O O . PHE A 1 164 ? 14.312 -18.656 -27.406 1 98.75 164 PHE A O 1
ATOM 1307 N N . ARG A 1 165 ? 15.766 -17.078 -26.672 1 98.56 165 ARG A N 1
ATOM 1308 C CA . ARG A 1 165 ? 16.969 -17.828 -27.016 1 98.56 165 ARG A CA 1
ATOM 1309 C C . ARG A 1 165 ? 17.953 -17.828 -25.859 1 98.56 165 ARG A C 1
ATOM 1311 O O . ARG A 1 165 ? 18.078 -16.844 -25.141 1 98.56 165 ARG A O 1
ATOM 1318 N N . VAL A 1 166 ? 18.641 -19.016 -25.688 1 98.56 166 VAL A N 1
ATOM 1319 C CA . VAL A 1 166 ? 19.562 -19.156 -24.562 1 98.56 166 VAL A CA 1
ATOM 1320 C C . VAL A 1 166 ? 20.891 -19.734 -25.047 1 98.56 166 VAL A C 1
ATOM 1322 O O . VAL A 1 166 ? 20.906 -20.578 -25.953 1 98.56 166 VAL A O 1
ATOM 1325 N N . LYS A 1 167 ? 21.953 -19.219 -24.531 1 98.38 167 LYS A N 1
ATOM 1326 C CA . LYS A 1 167 ? 23.281 -19.812 -24.609 1 98.38 167 LYS A CA 1
ATOM 1327 C C . LYS A 1 167 ? 23.938 -19.859 -23.234 1 98.38 167 LYS A C 1
ATOM 1329 O O . LYS A 1 167 ? 24.016 -18.828 -22.547 1 98.38 167 LYS A O 1
ATOM 1334 N N . THR A 1 168 ? 24.328 -20.984 -22.812 1 98.12 168 THR A N 1
ATOM 1335 C CA . THR A 1 168 ? 25.016 -21.078 -21.531 1 98.12 168 THR A CA 1
ATOM 1336 C C . THR A 1 168 ? 26.203 -22.031 -21.641 1 98.12 168 THR A C 1
ATOM 1338 O O . THR A 1 168 ? 26.156 -23.016 -22.375 1 98.12 168 THR A O 1
ATOM 1341 N N . ILE A 1 169 ? 27.281 -21.672 -21.031 1 97 169 ILE A N 1
ATOM 1342 C CA . ILE A 1 169 ? 28.516 -22.453 -21.047 1 97 169 ILE A CA 1
ATOM 1343 C C . ILE A 1 169 ? 28.922 -22.812 -19.625 1 97 169 ILE A C 1
ATOM 1345 O O . ILE A 1 169 ? 29.094 -21.938 -18.781 1 97 169 ILE A O 1
ATOM 1349 N N . ASN A 1 170 ? 29.047 -24.062 -19.359 1 93.88 170 ASN A N 1
ATOM 1350 C CA . ASN A 1 170 ? 29.438 -24.594 -18.062 1 93.88 170 ASN A CA 1
ATOM 1351 C C . ASN A 1 170 ? 30.281 -25.859 -18.203 1 93.88 170 ASN A C 1
ATOM 1353 O O . ASN A 1 170 ? 29.891 -26.766 -18.938 1 93.88 170 ASN A O 1
ATOM 1357 N N . GLY A 1 171 ? 31.375 -25.953 -17.594 1 89.56 171 GLY A N 1
ATOM 1358 C CA . GLY A 1 171 ? 32.188 -27.156 -17.531 1 89.56 171 GLY A CA 1
ATOM 1359 C C . GLY A 1 171 ? 32.656 -27.609 -18.906 1 89.56 171 GLY A C 1
ATOM 1360 O O . GLY A 1 171 ? 32.625 -28.797 -19.219 1 89.56 171 GLY A O 1
ATOM 1361 N N . GLY A 1 172 ? 32.906 -26.719 -19.703 1 92.88 172 GLY A N 1
ATOM 1362 C CA . GLY A 1 172 ? 33.438 -27.047 -21.016 1 92.88 172 GLY A CA 1
ATOM 1363 C C . GLY A 1 172 ? 32.406 -27.422 -22.031 1 92.88 172 GLY A C 1
ATOM 1364 O O . GLY A 1 172 ? 32.719 -27.859 -23.141 1 92.88 172 GLY A O 1
ATOM 1365 N N . LYS A 1 173 ? 31.172 -27.266 -21.703 1 96 173 LYS A N 1
ATOM 1366 C CA . LYS A 1 173 ? 30.062 -27.562 -22.609 1 96 173 LYS A CA 1
ATOM 1367 C C . LYS A 1 173 ? 29.188 -26.328 -22.828 1 96 173 LYS A C 1
ATOM 1369 O O . LYS A 1 173 ? 28.891 -25.609 -21.875 1 96 173 LYS A O 1
ATOM 1374 N N . ALA A 1 174 ? 28.906 -26.078 -24.062 1 97.25 174 ALA A N 1
ATOM 1375 C CA . ALA A 1 174 ? 28 -24.984 -24.422 1 97.25 174 ALA A CA 1
ATOM 1376 C C . ALA A 1 174 ? 26.641 -25.516 -24.859 1 97.25 174 ALA A C 1
ATOM 1378 O O . ALA A 1 174 ? 26.547 -26.375 -25.734 1 97.25 174 ALA A O 1
ATOM 1379 N N . TYR A 1 175 ? 25.641 -25.078 -24.172 1 97.94 175 TYR A N 1
ATOM 1380 C CA . TYR A 1 175 ? 24.25 -25.359 -24.531 1 97.94 175 TYR A CA 1
ATOM 1381 C C . TYR A 1 175 ? 23.609 -24.172 -25.234 1 97.94 175 TYR A C 1
ATOM 1383 O O . TYR A 1 175 ? 23.656 -23.047 -24.734 1 97.94 175 TYR A O 1
ATOM 1391 N N . LYS A 1 176 ? 23 -24.359 -26.422 1 98.06 176 LYS A N 1
ATOM 1392 C CA . LYS A 1 176 ? 22.297 -23.328 -27.188 1 98.06 176 LYS A CA 1
ATOM 1393 C C . LYS A 1 176 ? 20.938 -23.828 -27.672 1 98.06 176 LYS A C 1
ATOM 1395 O O . LYS A 1 176 ? 20.828 -24.953 -28.156 1 98.06 176 LYS A O 1
ATOM 1400 N N . LYS A 1 177 ? 19.938 -22.938 -27.531 1 98.38 177 LYS A N 1
ATOM 1401 C CA . LYS A 1 177 ? 18.625 -23.328 -28.031 1 98.38 177 LYS A CA 1
ATOM 1402 C C . LYS A 1 177 ? 17.719 -22.125 -28.172 1 98.38 177 LYS A C 1
ATOM 1404 O O . LYS A 1 177 ? 17.75 -21.203 -27.344 1 98.38 177 LYS A O 1
ATOM 1409 N N . MET A 1 178 ? 16.953 -22.094 -29.203 1 98 178 MET A N 1
ATOM 1410 C CA . MET A 1 178 ? 15.797 -21.203 -29.359 1 98 178 MET A CA 1
ATOM 1411 C C . MET A 1 178 ? 14.516 -21.891 -28.906 1 98 178 MET A C 1
ATOM 1413 O O . MET A 1 178 ? 14.117 -22.906 -29.484 1 98 178 MET A O 1
ATOM 1417 N N . PHE A 1 179 ? 13.875 -21.344 -27.969 1 97.94 179 PHE A N 1
ATOM 1418 C CA . PHE A 1 179 ? 12.711 -22 -27.375 1 97.94 179 PHE A CA 1
ATOM 1419 C C . PHE A 1 179 ? 11.422 -21.531 -28.031 1 97.94 179 PHE A C 1
ATOM 1421 O O . PHE A 1 179 ? 10.359 -22.109 -27.828 1 97.94 179 PHE A O 1
ATOM 1428 N N . SER A 1 180 ? 11.477 -20.531 -28.875 1 97.31 180 SER A N 1
ATOM 1429 C CA . SER A 1 180 ? 10.32 -20.031 -29.625 1 97.31 180 SER A CA 1
ATOM 1430 C C . SER A 1 180 ? 10.258 -20.656 -31.016 1 97.31 180 SER A C 1
ATOM 1432 O O . SER A 1 180 ? 11.289 -21 -31.594 1 97.31 180 SER A O 1
ATOM 1434 N N . ILE A 1 181 ? 9.062 -20.734 -31.516 1 97.38 181 ILE A N 1
ATOM 1435 C CA . ILE A 1 181 ? 8.898 -21.312 -32.844 1 97.38 181 ILE A CA 1
ATOM 1436 C C . ILE A 1 181 ? 9.281 -20.281 -33.906 1 97.38 181 ILE A C 1
ATOM 1438 O O . ILE A 1 181 ? 8.719 -19.172 -33.938 1 97.38 181 ILE A O 1
ATOM 1442 N N . HIS A 1 182 ? 10.18 -20.672 -34.719 1 96.69 182 HIS A N 1
ATOM 1443 C CA . HIS A 1 182 ? 10.648 -19.797 -35.781 1 96.69 182 HIS A CA 1
ATOM 1444 C C . HIS A 1 182 ? 9.641 -19.719 -36.906 1 96.69 182 HIS A C 1
ATOM 1446 O O . HIS A 1 182 ? 8.938 -20.703 -37.188 1 96.69 182 HIS A O 1
ATOM 1452 N N . ASP A 1 183 ? 9.688 -18.672 -37.656 1 95.38 183 ASP A N 1
ATOM 1453 C CA . ASP A 1 183 ? 8.734 -18.422 -38.719 1 95.38 183 ASP A CA 1
ATOM 1454 C C . ASP A 1 183 ? 8.875 -19.469 -39.844 1 95.38 183 ASP A C 1
ATOM 1456 O O . ASP A 1 183 ? 7.879 -19.875 -40.438 1 95.38 183 ASP A O 1
ATOM 1460 N N . ASP A 1 184 ? 10.047 -19.891 -40.062 1 96.5 184 ASP A N 1
ATOM 1461 C CA . ASP A 1 184 ? 10.281 -20.922 -41.094 1 96.5 184 ASP A CA 1
ATOM 1462 C C . ASP A 1 184 ? 9.602 -22.234 -40.719 1 96.5 184 ASP A C 1
ATOM 1464 O O . ASP A 1 184 ? 9.07 -22.938 -41.594 1 96.5 184 ASP A O 1
ATOM 1468 N N . VAL A 1 185 ? 9.703 -22.547 -39.469 1 97.75 185 VAL A N 1
ATOM 1469 C CA . VAL A 1 185 ? 9.078 -23.766 -38.969 1 97.75 185 VAL A CA 1
ATOM 1470 C C . VAL A 1 185 ? 7.562 -23.625 -39 1 97.75 185 VAL A C 1
ATOM 1472 O O . VAL A 1 185 ? 6.848 -24.578 -39.344 1 97.75 185 VAL A O 1
ATOM 1475 N N . LYS A 1 186 ? 7.012 -22.5 -38.688 1 96.5 186 LYS A N 1
ATOM 1476 C CA . LYS A 1 186 ? 5.578 -22.25 -38.75 1 96.5 186 LYS A CA 1
ATOM 1477 C C . LYS A 1 186 ? 5.07 -22.453 -40.188 1 96.5 186 LYS A C 1
ATOM 1479 O O . LYS A 1 186 ? 3.967 -22.953 -40.375 1 96.5 186 LYS A O 1
ATOM 1484 N N . LYS A 1 187 ? 5.91 -22.016 -41.156 1 96.5 187 LYS A N 1
ATOM 1485 C CA . LYS A 1 187 ? 5.547 -22.172 -42.562 1 96.5 187 LYS A CA 1
ATOM 1486 C C . LYS A 1 187 ? 5.434 -23.641 -42.938 1 96.5 187 LYS A C 1
ATOM 1488 O O . LYS A 1 187 ? 4.527 -24.031 -43.688 1 96.5 187 LYS A O 1
ATOM 1493 N N . VAL A 1 188 ? 6.383 -24.406 -42.438 1 97.69 188 VAL A N 1
ATOM 1494 C CA . VAL A 1 188 ? 6.344 -25.844 -42.688 1 97.69 188 VAL A CA 1
ATOM 1495 C C . VAL A 1 188 ? 5.086 -26.453 -42.094 1 97.69 188 VAL A C 1
ATOM 1497 O O . VAL A 1 188 ? 4.395 -27.25 -42.719 1 97.69 188 VAL A O 1
ATOM 1500 N N . ILE A 1 189 ? 4.711 -26.062 -40.906 1 97.75 189 ILE A N 1
ATOM 1501 C CA . ILE A 1 189 ? 3.531 -26.578 -40.219 1 97.75 189 ILE A CA 1
ATOM 1502 C C . ILE A 1 189 ? 2.273 -26.203 -41 1 97.75 189 ILE A C 1
ATOM 1504 O O . ILE A 1 189 ? 1.353 -27.016 -41.125 1 97.75 189 ILE A O 1
ATOM 1508 N N . ARG A 1 190 ? 2.293 -25 -41.531 1 96.06 190 ARG A N 1
ATOM 1509 C CA . ARG A 1 190 ? 1.151 -24.547 -42.312 1 96.06 190 ARG A CA 1
ATOM 1510 C C . ARG A 1 190 ? 0.97 -25.391 -43.562 1 96.06 190 ARG A C 1
ATOM 1512 O O . ARG A 1 190 ? -0.155 -25.594 -44.031 1 96.06 190 ARG A O 1
ATOM 1519 N N . SER A 1 191 ? 2.043 -25.844 -44.125 1 96.56 191 SER A N 1
ATOM 1520 C CA . SER A 1 191 ? 1.994 -26.641 -45.344 1 96.56 191 SER A CA 1
ATOM 1521 C C . SER A 1 191 ? 1.337 -28 -45.094 1 96.56 191 SER A C 1
ATOM 1523 O O . SER A 1 191 ? 0.92 -28.672 -46.031 1 96.56 191 SER A O 1
ATOM 1525 N N . PHE A 1 192 ? 1.233 -28.375 -43.844 1 97.38 192 PHE A N 1
ATOM 1526 C CA . PHE A 1 192 ? 0.598 -29.641 -43.5 1 97.38 192 PHE A CA 1
ATOM 1527 C C . PHE A 1 192 ? -0.918 -29.531 -43.625 1 97.38 192 PHE A C 1
ATOM 1529 O O . PHE A 1 192 ? -1.624 -30.547 -43.562 1 97.38 192 PHE A O 1
ATOM 1536 N N . LYS A 1 193 ? -1.54 -28.359 -43.781 1 95.19 193 LYS A N 1
ATOM 1537 C CA . LYS A 1 193 ? -2.955 -28.062 -44 1 95.19 193 LYS A CA 1
ATOM 1538 C C . LYS A 1 193 ? -3.812 -28.641 -42.875 1 95.19 193 LYS A C 1
ATOM 1540 O O . LYS A 1 193 ? -4.812 -29.312 -43.125 1 95.19 193 LYS A O 1
ATOM 1545 N N . LEU A 1 194 ? -3.287 -28.453 -41.625 1 96.38 194 LEU A N 1
ATOM 1546 C CA . LEU A 1 194 ? -4.082 -28.797 -40.469 1 96.38 194 LEU A CA 1
ATOM 1547 C C . LEU A 1 194 ? -5.156 -27.734 -40.219 1 96.38 194 LEU A C 1
ATOM 1549 O O . LEU A 1 194 ? -5.098 -26.641 -40.781 1 96.38 194 LEU A O 1
ATOM 1553 N N . SER A 1 195 ? -6.18 -28.078 -39.5 1 96.56 195 SER A N 1
ATOM 1554 C CA . SER A 1 195 ? -7.156 -27.078 -39.094 1 96.56 195 SER A CA 1
ATOM 1555 C C . SER A 1 195 ? -6.496 -25.984 -38.281 1 96.56 195 SER A C 1
ATOM 1557 O O . SER A 1 195 ? -5.398 -26.172 -37.75 1 96.56 195 SER A O 1
ATOM 1559 N N . LYS A 1 196 ? -7.109 -24.875 -38.219 1 94.81 196 LYS A N 1
ATOM 1560 C CA . LYS A 1 196 ? -6.59 -23.766 -37.438 1 94.81 196 LYS A CA 1
ATOM 1561 C C . LYS A 1 196 ? -6.379 -24.188 -35.969 1 94.81 196 LYS A C 1
ATOM 1563 O O . LYS A 1 196 ? -5.348 -23.875 -35.375 1 94.81 196 LYS A O 1
ATOM 1568 N N . GLU A 1 197 ? -7.305 -24.859 -35.406 1 94.75 197 GLU A N 1
ATOM 1569 C CA . GLU A 1 197 ? -7.238 -25.328 -34.031 1 94.75 197 GLU A CA 1
ATOM 1570 C C . GLU A 1 197 ? -6.082 -26.297 -33.844 1 94.75 197 GLU A C 1
ATOM 1572 O O . GLU A 1 197 ? -5.344 -26.203 -32.844 1 94.75 197 GLU A O 1
ATOM 1577 N N . ASP A 1 198 ? -5.922 -27.172 -34.719 1 96.5 198 ASP A N 1
ATOM 1578 C CA . ASP A 1 198 ? -4.855 -28.172 -34.625 1 96.5 198 ASP A CA 1
ATOM 1579 C C . ASP A 1 198 ? -3.482 -27.516 -34.75 1 96.5 198 ASP A C 1
ATOM 1581 O O . ASP A 1 198 ? -2.527 -27.906 -34.094 1 96.5 198 ASP A O 1
ATOM 1585 N N . THR A 1 199 ? -3.443 -26.562 -35.688 1 97.12 199 THR A N 1
ATOM 1586 C CA . THR A 1 199 ? -2.195 -25.828 -35.844 1 97.12 199 THR A CA 1
ATOM 1587 C C . THR A 1 199 ? -1.795 -25.141 -34.531 1 97.12 199 THR A C 1
ATOM 1589 O O . THR A 1 199 ? -0.635 -25.219 -34.125 1 97.12 199 THR A O 1
ATOM 1592 N N . GLU A 1 200 ? -2.746 -24.562 -33.906 1 95.94 200 GLU A N 1
ATOM 1593 C CA . GLU A 1 200 ? -2.496 -23.906 -32.625 1 95.94 200 GLU A CA 1
ATOM 1594 C C . GLU A 1 200 ? -2.072 -24.906 -31.578 1 95.94 200 GLU A C 1
ATOM 1596 O O . GLU A 1 200 ? -1.195 -24.625 -30.75 1 95.94 200 GLU A O 1
ATOM 1601 N N . ARG A 1 201 ? -2.641 -26.016 -31.578 1 96.88 201 ARG A N 1
ATOM 1602 C CA . ARG A 1 201 ? -2.322 -27.047 -30.609 1 96.88 201 ARG A CA 1
ATOM 1603 C C . ARG A 1 201 ? -0.926 -27.609 -30.844 1 96.88 201 ARG A C 1
ATOM 1605 O O . ARG A 1 201 ? -0.233 -28 -29.906 1 96.88 201 ARG A O 1
ATOM 1612 N N . VAL A 1 202 ? -0.553 -27.672 -32.094 1 97.94 202 VAL A N 1
ATOM 1613 C CA . VAL A 1 202 ? 0.799 -28.125 -32.438 1 97.94 202 VAL A CA 1
ATOM 1614 C C . VAL A 1 202 ? 1.814 -27.109 -31.906 1 97.94 202 VAL A C 1
ATOM 1616 O O . VAL A 1 202 ? 2.842 -27.5 -31.344 1 97.94 202 VAL A O 1
ATOM 1619 N N . HIS A 1 203 ? 1.5 -25.844 -32.094 1 97.56 203 HIS A N 1
ATOM 1620 C CA . HIS A 1 203 ? 2.359 -24.797 -31.547 1 97.56 203 HIS A CA 1
ATOM 1621 C C . HIS A 1 203 ? 2.445 -24.906 -30.031 1 97.56 203 HIS A C 1
ATOM 1623 O O . HIS A 1 203 ? 3.531 -24.812 -29.453 1 97.56 203 HIS A O 1
ATOM 1629 N N . LEU A 1 204 ? 1.298 -25.141 -29.391 1 97.5 204 LEU A N 1
ATOM 1630 C CA . LEU A 1 204 ? 1.241 -25.266 -27.938 1 97.5 204 LEU A CA 1
ATOM 1631 C C . LEU A 1 204 ? 2.066 -26.469 -27.469 1 97.5 204 LEU A C 1
ATOM 1633 O O . LEU A 1 204 ? 2.746 -26.391 -26.453 1 97.5 204 LEU A O 1
ATOM 1637 N N . TYR A 1 205 ? 1.996 -27.547 -28.219 1 97.75 205 TYR A N 1
ATOM 1638 C CA . TYR A 1 205 ? 2.754 -28.734 -27.875 1 97.75 205 TYR A CA 1
ATOM 1639 C C . TYR A 1 205 ? 4.246 -28.438 -27.797 1 97.75 205 TYR A C 1
ATOM 1641 O O . TYR A 1 205 ? 4.926 -28.859 -26.859 1 97.75 205 TYR A O 1
ATOM 1649 N N . TYR A 1 206 ? 4.762 -27.734 -28.797 1 97.81 206 TYR A N 1
ATOM 1650 C CA . TYR A 1 206 ? 6.172 -27.375 -28.766 1 97.81 206 TYR A CA 1
ATOM 1651 C C . TYR A 1 206 ? 6.48 -26.5 -27.562 1 97.81 206 TYR A C 1
ATOM 1653 O O . TYR A 1 206 ? 7.508 -26.672 -26.906 1 97.81 206 TYR A O 1
ATOM 1661 N N . ASP A 1 207 ? 5.625 -25.516 -27.328 1 97.38 207 ASP A N 1
ATOM 1662 C CA . ASP A 1 207 ? 5.836 -24.609 -26.203 1 97.38 207 ASP A CA 1
ATOM 1663 C C . ASP A 1 207 ? 5.871 -25.375 -24.875 1 97.38 207 ASP A C 1
ATOM 1665 O O . ASP A 1 207 ? 6.57 -24.969 -23.953 1 97.38 207 ASP A O 1
ATOM 1669 N N . GLU A 1 208 ? 5.137 -26.422 -24.766 1 97.31 208 GLU A N 1
ATOM 1670 C CA . GLU A 1 208 ? 5.027 -27.188 -23.547 1 97.31 208 GLU A CA 1
ATOM 1671 C C . GLU A 1 208 ? 6.188 -28.172 -23.406 1 97.31 208 GLU A C 1
ATOM 1673 O O . GLU A 1 208 ? 6.629 -28.469 -22.281 1 97.31 208 GLU A O 1
ATOM 1678 N N . HIS A 1 209 ? 6.711 -28.672 -24.625 1 96.94 209 HIS A N 1
ATOM 1679 C CA . HIS A 1 209 ? 7.621 -29.812 -24.547 1 96.94 209 HIS A CA 1
ATOM 1680 C C . HIS A 1 209 ? 8.992 -29.453 -25.125 1 96.94 209 HIS A C 1
ATOM 1682 O O . HIS A 1 209 ? 9.961 -30.188 -24.922 1 96.94 209 HIS A O 1
ATOM 1688 N N . GLY A 1 210 ? 9.102 -28.359 -25.859 1 97.06 210 GLY A N 1
ATOM 1689 C CA . GLY A 1 210 ? 10.359 -27.922 -26.453 1 97.06 210 GLY A CA 1
ATOM 1690 C C . GLY A 1 210 ? 10.758 -28.734 -27.672 1 97.06 210 GLY A C 1
ATOM 1691 O O . GLY A 1 210 ? 11.867 -28.578 -28.188 1 97.06 210 GLY A O 1
ATOM 1692 N N . THR A 1 211 ? 9.875 -29.641 -28.109 1 96.94 211 THR A N 1
ATOM 1693 C CA . THR A 1 211 ? 10.102 -30.5 -29.266 1 96.94 211 THR A CA 1
ATOM 1694 C C . THR A 1 211 ? 8.773 -30.938 -29.875 1 96.94 211 THR A C 1
ATOM 1696 O O . THR A 1 211 ? 7.723 -30.828 -29.234 1 96.94 211 THR A O 1
ATOM 1699 N N . PHE A 1 212 ? 8.82 -31.312 -31.125 1 97.75 212 PHE A N 1
ATOM 1700 C CA . PHE A 1 212 ? 7.617 -31.844 -31.781 1 97.75 212 PHE A CA 1
ATOM 1701 C C . PHE A 1 212 ? 7.582 -33.344 -31.703 1 97.75 212 PHE A C 1
ATOM 1703 O O . PHE A 1 212 ? 6.598 -33.969 -32.125 1 97.75 212 PHE A O 1
ATOM 1710 N N . VAL A 1 213 ? 8.633 -33.844 -31 1 95.44 213 VAL A N 1
ATOM 1711 C CA . VAL A 1 213 ? 8.719 -35.312 -30.922 1 95.44 213 VAL A CA 1
ATOM 1712 C C . VAL A 1 213 ? 7.531 -35.844 -30.141 1 95.44 213 VAL A C 1
ATOM 1714 O O . VAL A 1 213 ? 7.195 -35.344 -29.078 1 95.44 213 VAL A O 1
ATOM 1717 N N . ASP A 1 214 ? 6.809 -36.812 -30.688 1 94.5 214 ASP A N 1
ATOM 1718 C CA . ASP A 1 214 ? 5.703 -37.531 -30.062 1 94.5 214 ASP A CA 1
ATOM 1719 C C . ASP A 1 214 ? 4.434 -36.656 -30.047 1 94.5 214 ASP A C 1
ATOM 1721 O O . ASP A 1 214 ? 3.508 -36.938 -29.281 1 94.5 214 ASP A O 1
ATOM 1725 N N . CYS A 1 215 ? 4.48 -35.531 -30.766 1 97.44 215 CYS A N 1
ATOM 1726 C CA . CYS A 1 215 ? 3.252 -34.75 -30.875 1 97.44 215 CYS A CA 1
ATOM 1727 C C . CYS A 1 215 ? 2.131 -35.562 -31.484 1 97.44 215 CYS A C 1
ATOM 1729 O O . CYS A 1 215 ? 2.238 -36.031 -32.625 1 97.44 215 CYS A O 1
ATOM 1731 N N . PRO A 1 216 ? 1.053 -35.781 -30.797 1 96.5 216 PRO A N 1
ATOM 1732 C CA . PRO A 1 216 ? 0.002 -36.688 -31.281 1 96.5 216 PRO A CA 1
ATOM 1733 C C . PRO A 1 216 ? -0.753 -36.125 -32.5 1 96.5 216 PRO A C 1
ATOM 1735 O O . PRO A 1 216 ? -1.478 -36.844 -33.156 1 96.5 216 PRO A O 1
ATOM 1738 N N . LEU A 1 217 ? -0.592 -34.875 -32.812 1 96.88 217 LEU A N 1
ATOM 1739 C CA . LEU A 1 217 ? -1.349 -34.25 -33.906 1 96.88 217 LEU A CA 1
ATOM 1740 C C . LEU A 1 217 ? -0.595 -34.312 -35.219 1 96.88 217 LEU A C 1
ATOM 1742 O O . LEU A 1 217 ? -1.127 -33.938 -36.25 1 96.88 217 LEU A O 1
ATOM 1746 N N . LEU A 1 218 ? 0.652 -34.812 -35.156 1 97.75 218 LEU A N 1
ATOM 1747 C CA . LEU A 1 218 ? 1.49 -34.906 -36.344 1 97.75 218 LEU A CA 1
ATOM 1748 C C . LEU A 1 218 ? 1.835 -36.344 -36.656 1 97.75 218 LEU A C 1
ATOM 1750 O O . LEU A 1 218 ? 2.068 -37.156 -35.781 1 97.75 218 LEU A O 1
ATOM 1754 N N . SER A 1 219 ? 1.879 -36.625 -37.938 1 97.19 219 SER A N 1
ATOM 1755 C CA . SER A 1 219 ? 2.328 -37.969 -38.344 1 97.19 219 SER A CA 1
ATOM 1756 C C . SER A 1 219 ? 3.842 -38.094 -38.219 1 97.19 219 SER A C 1
ATOM 1758 O O . SER A 1 219 ? 4.551 -37.094 -38.094 1 97.19 219 SER A O 1
ATOM 1760 N N . ALA A 1 220 ? 4.348 -39.281 -38.25 1 96.88 220 ALA A N 1
ATOM 1761 C CA . ALA A 1 220 ? 5.785 -39.531 -38.156 1 96.88 220 ALA A CA 1
ATOM 1762 C C . ALA A 1 220 ? 6.527 -38.844 -39.312 1 96.88 220 ALA A C 1
ATOM 1764 O O . ALA A 1 220 ? 7.641 -38.344 -39.125 1 96.88 220 ALA A O 1
ATOM 1765 N N . ASP A 1 221 ? 5.887 -38.844 -40.469 1 97 221 ASP A N 1
ATOM 1766 C CA . ASP A 1 221 ? 6.496 -38.219 -41.625 1 97 221 ASP A CA 1
ATOM 1767 C C . ASP A 1 221 ? 6.578 -36.688 -41.438 1 97 221 ASP A C 1
ATOM 1769 O O . ASP A 1 221 ? 7.57 -36.062 -41.812 1 97 221 ASP A O 1
ATOM 1773 N N . GLN A 1 222 ? 5.527 -36.188 -40.906 1 97.44 222 GLN A N 1
ATOM 1774 C CA . GLN A 1 222 ? 5.496 -34.75 -40.656 1 97.44 222 GLN A CA 1
ATOM 1775 C C . GLN A 1 222 ? 6.547 -34.344 -39.594 1 97.44 222 GLN A C 1
ATOM 1777 O O . GLN A 1 222 ? 7.207 -33.312 -39.75 1 97.44 222 GLN A O 1
ATOM 1782 N N . ILE A 1 223 ? 6.707 -35.094 -38.5 1 97.88 223 ILE A N 1
ATOM 1783 C CA . ILE A 1 223 ? 7.715 -34.844 -37.469 1 97.88 223 ILE A CA 1
ATOM 1784 C C . ILE A 1 223 ? 9.109 -34.875 -38.094 1 97.88 223 ILE A C 1
ATOM 1786 O O . ILE A 1 223 ? 9.961 -34.031 -37.781 1 97.88 223 ILE A O 1
ATOM 1790 N N . LYS A 1 224 ? 9.352 -35.875 -39.031 1 96.94 224 LYS A N 1
ATOM 1791 C CA . LYS A 1 224 ? 10.625 -35.969 -39.75 1 96.94 224 LYS A CA 1
ATOM 1792 C C . LYS A 1 224 ? 10.891 -34.75 -40.594 1 96.94 224 LYS A C 1
ATOM 1794 O O . LYS A 1 224 ? 12.031 -34.281 -40.688 1 96.94 224 LYS A O 1
ATOM 1799 N N . GLN A 1 225 ? 9.844 -34.281 -41.25 1 97.12 225 GLN A N 1
ATOM 1800 C CA . GLN A 1 225 ? 9.961 -33.125 -42.094 1 97.12 225 GLN A CA 1
ATOM 1801 C C . GLN A 1 225 ? 10.32 -31.875 -41.312 1 97.12 225 GLN A C 1
ATOM 1803 O O . GLN A 1 225 ? 10.93 -30.938 -41.844 1 97.12 225 GLN A O 1
ATOM 1808 N N . LEU A 1 226 ? 9.922 -31.828 -40 1 97.88 226 LEU A N 1
ATOM 1809 C CA . LEU A 1 226 ? 10.156 -30.656 -39.156 1 97.88 226 LEU A CA 1
ATOM 1810 C C . LEU A 1 226 ? 11.562 -30.688 -38.594 1 97.88 226 LEU A C 1
ATOM 1812 O O . LEU A 1 226 ? 12.062 -29.672 -38.094 1 97.88 226 LEU A O 1
ATOM 1816 N N . LYS A 1 227 ? 12.273 -31.812 -38.562 1 96.81 227 LYS A N 1
ATOM 1817 C CA . LYS A 1 227 ? 13.578 -31.969 -37.938 1 96.81 227 LYS A CA 1
ATOM 1818 C C . LYS A 1 227 ? 14.602 -31 -38.562 1 96.81 227 LYS A C 1
ATOM 1820 O O . LYS A 1 227 ? 15.227 -30.219 -37.812 1 96.81 227 LYS A O 1
ATOM 1825 N N . ALA A 1 228 ? 14.812 -30.969 -39.844 1 96.69 228 ALA A N 1
ATOM 1826 C CA . ALA A 1 228 ? 15.812 -30.141 -40.531 1 96.69 228 ALA A CA 1
ATOM 1827 C C . ALA A 1 228 ? 15.547 -28.656 -40.312 1 96.69 228 ALA A C 1
ATOM 1829 O O . ALA A 1 228 ? 16.453 -27.906 -39.938 1 96.69 228 ALA A O 1
ATOM 1830 N N . PRO A 1 229 ? 14.312 -28.234 -40.531 1 97.38 229 PRO A N 1
ATOM 1831 C CA . PRO A 1 229 ? 14.031 -26.828 -40.25 1 97.38 229 PRO A CA 1
ATOM 1832 C C . PRO A 1 229 ? 14.32 -26.453 -38.812 1 97.38 229 PRO A C 1
ATOM 1834 O O . PRO A 1 229 ? 14.805 -25.359 -38.531 1 97.38 229 PRO A O 1
ATOM 1837 N N . CYS A 1 230 ? 13.953 -27.266 -37.812 1 97.88 230 CYS A N 1
ATOM 1838 C CA . CYS A 1 230 ? 14.211 -27.016 -36.406 1 97.88 230 CYS A CA 1
ATOM 1839 C C . CYS A 1 230 ? 15.703 -26.922 -36.125 1 97.88 230 CYS A C 1
ATOM 1841 O O . CYS A 1 230 ? 16.141 -26.062 -35.375 1 97.88 230 CYS A O 1
ATOM 1843 N N . ASP A 1 231 ? 16.5 -27.781 -36.75 1 97.19 231 ASP A N 1
ATOM 1844 C CA . ASP A 1 231 ? 17.938 -27.75 -36.594 1 97.19 231 ASP A CA 1
ATOM 1845 C C . ASP A 1 231 ? 18.531 -26.469 -37.156 1 97.19 231 ASP A C 1
ATOM 1847 O O . ASP A 1 231 ? 19.359 -25.812 -36.531 1 97.19 231 ASP A O 1
ATOM 1851 N N . LYS A 1 232 ? 18.078 -26.109 -38.312 1 96.81 232 LYS A N 1
ATOM 1852 C CA . LYS A 1 232 ? 18.609 -24.938 -39.031 1 96.81 232 LYS A CA 1
ATOM 1853 C C . LYS A 1 232 ? 18.312 -23.656 -38.25 1 96.81 232 LYS A C 1
ATOM 1855 O O . LYS A 1 232 ? 19.109 -22.719 -38.281 1 96.81 232 LYS A O 1
ATOM 1860 N N . THR A 1 233 ? 17.172 -23.609 -37.625 1 97.19 233 THR A N 1
ATOM 1861 C CA . THR A 1 233 ? 16.734 -22.375 -36.969 1 97.19 233 THR A CA 1
ATOM 1862 C C . THR A 1 233 ? 17.219 -22.344 -35.5 1 97.19 233 THR A C 1
ATOM 1864 O O . THR A 1 233 ? 17 -21.359 -34.812 1 97.19 233 THR A O 1
ATOM 1867 N N . GLY A 1 234 ? 17.797 -23.359 -35.031 1 97.06 234 GLY A N 1
ATOM 1868 C CA . GLY A 1 234 ? 18.297 -23.406 -33.656 1 97.06 234 GLY A CA 1
ATOM 1869 C C . GLY A 1 234 ? 17.266 -23.844 -32.656 1 97.06 234 GLY A C 1
ATOM 1870 O O . GLY A 1 234 ? 17.469 -23.719 -31.438 1 97.06 234 GLY A O 1
ATOM 1871 N N . MET A 1 235 ? 16.078 -24.422 -33.062 1 97.94 235 MET A N 1
ATOM 1872 C CA . MET A 1 235 ? 14.992 -24.844 -32.156 1 97.94 235 MET A CA 1
ATOM 1873 C C . MET A 1 235 ? 15.312 -26.188 -31.516 1 97.94 235 MET A C 1
ATOM 1875 O O . MET A 1 235 ? 14.648 -26.609 -30.562 1 97.94 235 MET A O 1
ATOM 1879 N N . THR A 1 236 ? 16.328 -26.875 -32.062 1 97.06 236 THR A N 1
ATOM 1880 C CA . THR A 1 236 ? 16.859 -28.078 -31.422 1 97.06 236 THR A CA 1
ATOM 1881 C C . THR A 1 236 ? 18.078 -27.75 -30.562 1 97.06 236 THR A C 1
ATOM 1883 O O . THR A 1 236 ? 18.984 -27.047 -31.016 1 97.06 236 THR A O 1
ATOM 1886 N N . ALA A 1 237 ? 18.062 -28.234 -29.359 1 96.94 237 ALA A N 1
ATOM 1887 C CA . ALA A 1 237 ? 19.172 -27.984 -28.453 1 96.94 237 ALA A CA 1
ATOM 1888 C C . ALA A 1 237 ? 20.484 -28.484 -29.047 1 96.94 237 ALA A C 1
ATOM 1890 O O . ALA A 1 237 ? 20.547 -29.547 -29.656 1 96.94 237 ALA A O 1
ATOM 1891 N N . VAL A 1 238 ? 21.531 -27.688 -28.953 1 97 238 VAL A N 1
ATOM 1892 C CA . VAL A 1 238 ? 22.875 -28.062 -29.375 1 97 238 VAL A CA 1
ATOM 1893 C C . VAL A 1 238 ? 23.828 -28 -28.172 1 97 238 VAL A C 1
ATOM 1895 O O . VAL A 1 238 ? 23.812 -27.047 -27.406 1 97 238 VAL A O 1
ATOM 1898 N N . VAL A 1 239 ? 24.469 -29.094 -27.922 1 97 239 VAL A N 1
ATOM 1899 C CA . VAL A 1 239 ? 25.516 -29.141 -26.906 1 97 239 VAL A CA 1
ATOM 1900 C C . VAL A 1 239 ? 26.875 -29.328 -27.562 1 97 239 VAL A C 1
ATOM 1902 O O . VAL A 1 239 ? 27.109 -30.312 -28.25 1 97 239 VAL A O 1
ATOM 1905 N N . GLU A 1 240 ? 27.703 -28.344 -27.453 1 96.31 240 GLU A N 1
ATOM 1906 C CA . GLU A 1 240 ? 29.016 -28.359 -28.094 1 96.31 240 GLU A CA 1
ATOM 1907 C C . GLU A 1 240 ? 30.125 -28.203 -27.062 1 96.31 240 GLU A C 1
ATOM 1909 O O . GLU A 1 240 ? 29.891 -27.734 -25.938 1 96.31 240 GLU A O 1
ATOM 1914 N N . THR A 1 241 ? 31.25 -28.656 -27.469 1 95.88 241 THR A N 1
ATOM 1915 C CA . THR A 1 241 ? 32.406 -28.453 -26.609 1 95.88 241 THR A CA 1
ATOM 1916 C C . THR A 1 241 ? 32.844 -27 -26.625 1 95.88 241 THR A C 1
ATOM 1918 O O . THR A 1 241 ? 32.844 -26.344 -27.672 1 95.88 241 THR A O 1
ATOM 1921 N N . ALA A 1 242 ? 33.062 -26.547 -25.469 1 94.31 242 ALA A N 1
ATOM 1922 C CA . ALA A 1 242 ? 33.562 -25.172 -25.297 1 94.31 242 ALA A CA 1
ATOM 1923 C C . ALA A 1 242 ? 34.906 -25.156 -24.578 1 94.31 242 ALA A C 1
ATOM 1925 O O . ALA A 1 242 ? 35.344 -26.172 -24.031 1 94.31 242 ALA A O 1
ATOM 1926 N N . LYS A 1 243 ? 35.531 -23.969 -24.703 1 92.12 243 LYS A N 1
ATOM 1927 C CA . LYS A 1 243 ? 36.781 -23.812 -23.969 1 92.12 243 LYS A CA 1
ATOM 1928 C C . LYS A 1 243 ? 36.562 -23.797 -22.453 1 92.12 243 LYS A C 1
ATOM 1930 O O . LYS A 1 243 ? 35.5 -23.312 -22 1 92.12 243 LYS A O 1
ATOM 1935 N N . LYS A 1 244 ? 37.5 -24.281 -21.781 1 82.81 244 LYS A N 1
ATOM 1936 C CA . LYS A 1 244 ? 37.375 -24.375 -20.328 1 82.81 244 LYS A CA 1
ATOM 1937 C C . LYS A 1 244 ? 37.25 -22.984 -19.703 1 82.81 244 LYS A C 1
ATOM 1939 O O . LYS A 1 244 ? 36.625 -22.828 -18.656 1 82.81 244 LYS A O 1
ATOM 1944 N N . GLU A 1 245 ? 37.812 -22 -20.438 1 86 245 GLU A N 1
ATOM 1945 C CA . GLU A 1 245 ? 37.844 -20.641 -19.891 1 86 245 GLU A CA 1
ATOM 1946 C C . GLU A 1 245 ? 36.531 -19.922 -20.172 1 86 245 GLU A C 1
ATOM 1948 O O . GLU A 1 245 ? 36.188 -18.938 -19.5 1 86 245 GLU A O 1
ATOM 1953 N N . ASP A 1 246 ? 35.781 -20.531 -21.031 1 90.44 246 ASP A N 1
ATOM 1954 C CA . ASP A 1 246 ? 34.531 -19.906 -21.391 1 90.44 246 ASP A CA 1
ATOM 1955 C C . ASP A 1 246 ? 33.438 -20.297 -20.406 1 90.44 246 ASP A C 1
ATOM 1957 O O . ASP A 1 246 ? 33.312 -21.469 -20.047 1 90.44 246 ASP A O 1
ATOM 1961 N N . HIS A 1 247 ? 32.781 -19.359 -19.812 1 92.88 247 HIS A N 1
ATOM 1962 C CA . HIS A 1 247 ? 31.641 -19.594 -18.938 1 92.88 247 HIS A CA 1
ATOM 1963 C C . HIS A 1 247 ? 30.656 -18.422 -18.984 1 92.88 247 HIS A C 1
ATOM 1965 O O . HIS A 1 247 ? 30.984 -17.359 -19.516 1 92.88 247 HIS A O 1
ATOM 1971 N N . GLY A 1 248 ? 29.5 -18.688 -18.547 1 96.06 248 GLY A N 1
ATOM 1972 C CA . GLY A 1 248 ? 28.5 -17.641 -18.5 1 96.06 248 GLY A CA 1
ATOM 1973 C C . GLY A 1 248 ? 27.188 -18.031 -19.156 1 96.06 248 GLY A C 1
ATOM 1974 O O . GLY A 1 248 ? 27.062 -19.125 -19.688 1 96.06 248 GLY A O 1
ATOM 1975 N N . THR A 1 249 ? 26.219 -17.234 -19.016 1 98.19 249 THR A N 1
ATOM 1976 C CA . THR A 1 249 ? 24.875 -17.453 -19.578 1 98.19 249 THR A CA 1
ATOM 1977 C C . THR A 1 249 ? 24.391 -16.203 -20.312 1 98.19 249 THR A C 1
ATOM 1979 O O . THR A 1 249 ? 24.594 -15.078 -19.844 1 98.19 249 THR A O 1
ATOM 1982 N N . THR A 1 250 ? 23.828 -16.391 -21.453 1 98.69 250 THR A N 1
ATOM 1983 C CA . THR A 1 250 ? 23.156 -15.344 -22.219 1 98.69 250 THR A CA 1
ATOM 1984 C C . THR A 1 250 ? 21.719 -15.711 -22.5 1 98.69 250 THR A C 1
ATOM 1986 O O . THR A 1 250 ? 21.438 -16.797 -23.016 1 98.69 250 THR A O 1
ATOM 1989 N N . VAL A 1 251 ? 20.812 -14.898 -22.125 1 98.81 251 VAL A N 1
ATOM 1990 C CA . VAL A 1 251 ? 19.375 -15.047 -22.391 1 98.81 251 VAL A CA 1
ATOM 1991 C C . VAL A 1 251 ? 18.891 -13.875 -23.234 1 98.81 251 VAL A C 1
ATOM 1993 O O . VAL A 1 251 ? 19.188 -12.719 -22.922 1 98.81 251 VAL A O 1
ATOM 1996 N N . GLU A 1 252 ? 18.219 -14.148 -24.297 1 98.81 252 GLU A N 1
ATOM 1997 C CA . GLU A 1 252 ? 17.625 -13.141 -25.188 1 98.81 252 GLU A CA 1
ATOM 1998 C C . GLU A 1 252 ? 16.125 -13.375 -25.359 1 98.81 252 GLU A C 1
ATOM 2000 O O . GLU A 1 252 ? 15.703 -14.484 -25.672 1 98.81 252 GLU A O 1
ATOM 2005 N N . PHE A 1 253 ? 15.305 -12.289 -25.172 1 98.88 253 PHE A N 1
ATOM 2006 C CA . PHE A 1 253 ? 13.875 -12.516 -25.328 1 98.88 253 PHE A CA 1
ATOM 2007 C C . PHE A 1 253 ? 13.18 -11.25 -25.828 1 98.88 253 PHE A C 1
ATOM 2009 O O . PHE A 1 253 ? 13.734 -10.156 -25.719 1 98.88 253 PHE A O 1
ATOM 2016 N N . GLU A 1 254 ? 12.102 -11.414 -26.438 1 98.75 254 GLU A N 1
ATOM 2017 C CA . GLU A 1 254 ? 11.117 -10.406 -26.828 1 98.75 254 GLU A CA 1
ATOM 2018 C C . GLU A 1 254 ? 9.711 -10.797 -26.359 1 98.75 254 GLU A C 1
ATOM 2020 O O . GLU A 1 254 ? 9.234 -11.891 -26.656 1 98.75 254 GLU A O 1
ATOM 2025 N N . LEU A 1 255 ? 9.07 -9.891 -25.656 1 98.69 255 LEU A N 1
ATOM 2026 C CA . LEU A 1 255 ? 7.762 -10.188 -25.078 1 98.69 255 LEU A CA 1
ATOM 2027 C C . LEU A 1 255 ? 6.676 -10.18 -26.141 1 98.69 255 LEU A C 1
ATOM 2029 O O . LEU A 1 255 ? 6.734 -9.383 -27.094 1 98.69 255 LEU A O 1
ATOM 2033 N N . ASN A 1 256 ? 5.707 -11.086 -26.047 1 98.38 256 ASN A N 1
ATOM 2034 C CA . ASN A 1 256 ? 4.543 -11.133 -26.922 1 98.38 256 ASN A CA 1
ATOM 2035 C C . ASN A 1 256 ? 3.438 -10.203 -26.438 1 98.38 256 ASN A C 1
ATOM 2037 O O . ASN A 1 256 ? 2.838 -10.43 -25.391 1 98.38 256 ASN A O 1
ATOM 2041 N N . SER A 1 257 ? 3.086 -9.211 -27.188 1 97.88 257 SER A N 1
ATOM 2042 C CA . SER A 1 257 ? 2.115 -8.188 -26.812 1 97.88 257 SER A CA 1
ATOM 2043 C C . SER A 1 257 ? 0.753 -8.805 -26.516 1 97.88 257 SER A C 1
ATOM 2045 O O . SER A 1 257 ? -0.041 -8.242 -25.766 1 97.88 257 SER A O 1
ATOM 2047 N N . ALA A 1 258 ? 0.492 -10.023 -27.047 1 97.06 258 ALA A N 1
ATOM 2048 C CA . ALA A 1 258 ? -0.789 -10.695 -26.859 1 97.06 258 ALA A CA 1
ATOM 2049 C C . ALA A 1 258 ? -1.044 -10.961 -25.375 1 97.06 258 ALA A C 1
ATOM 2051 O O . ALA A 1 258 ? -2.195 -11.016 -24.938 1 97.06 258 ALA A O 1
ATOM 2052 N N . TYR A 1 259 ? -0.01 -11.055 -24.609 1 97.69 259 TYR A N 1
ATOM 2053 C CA . TYR A 1 259 ? -0.162 -11.391 -23.188 1 97.69 259 TYR A CA 1
ATOM 2054 C C . TYR A 1 259 ? -0.018 -10.156 -22.312 1 97.69 259 TYR A C 1
ATOM 2056 O O . TYR A 1 259 ? 0.03 -10.266 -21.094 1 97.69 259 TYR A O 1
ATOM 2064 N N . PHE A 1 260 ? 0.087 -9.008 -22.906 1 97.44 260 PHE A N 1
ATOM 2065 C CA . PHE A 1 260 ? 0.174 -7.711 -22.25 1 97.44 260 PHE A CA 1
ATOM 2066 C C . PHE A 1 260 ? -0.897 -6.762 -22.766 1 97.44 260 PHE A C 1
ATOM 2068 O O . PHE A 1 260 ? -0.622 -5.586 -23.016 1 97.44 260 PHE A O 1
ATOM 2075 N N . ASN A 1 261 ? -2.082 -7.379 -22.953 1 92.12 261 ASN A N 1
ATOM 2076 C CA . ASN A 1 261 ? -3.273 -6.652 -23.375 1 92.12 261 ASN A CA 1
ATOM 2077 C C . ASN A 1 261 ? -3.062 -5.988 -24.734 1 92.12 261 ASN A C 1
ATOM 2079 O O . ASN A 1 261 ? -3.582 -4.898 -24.984 1 92.12 261 ASN A O 1
ATOM 2083 N N . ASN A 1 262 ? -2.16 -6.535 -25.562 1 95.31 262 ASN A N 1
ATOM 2084 C CA . ASN A 1 262 ? -1.848 -6.094 -26.922 1 95.31 262 ASN A CA 1
ATOM 2085 C C . ASN A 1 262 ? -1.311 -4.668 -26.938 1 95.31 262 ASN A C 1
ATOM 2087 O O . ASN A 1 262 ? -1.626 -3.891 -27.828 1 95.31 262 ASN A O 1
ATOM 2091 N N . LEU A 1 263 ? -0.646 -4.344 -25.859 1 95.19 263 LEU A N 1
ATOM 2092 C CA . LEU A 1 263 ? -0.02 -3.031 -25.734 1 95.19 263 LEU A CA 1
ATOM 2093 C C . LEU A 1 263 ? 1.449 -3.09 -26.141 1 95.19 263 LEU A C 1
ATOM 2095 O O . LEU A 1 263 ? 1.986 -4.172 -26.391 1 95.19 263 LEU A O 1
ATOM 2099 N N . ASP A 1 264 ? 2.02 -1.868 -26.219 1 96.62 264 ASP A N 1
ATOM 2100 C CA . ASP A 1 264 ? 3.43 -1.761 -26.578 1 96.62 264 ASP A CA 1
ATOM 2101 C C . ASP A 1 264 ? 4.32 -2.385 -25.5 1 96.62 264 ASP A C 1
ATOM 2103 O O . ASP A 1 264 ? 4.254 -2 -24.328 1 96.62 264 ASP A O 1
ATOM 2107 N N . THR A 1 265 ? 5.184 -3.318 -25.875 1 97.5 265 THR A N 1
ATOM 2108 C CA . THR A 1 265 ? 6.012 -4.031 -24.906 1 97.5 265 THR A CA 1
ATOM 2109 C C . THR A 1 265 ? 7.453 -3.535 -24.969 1 97.5 265 THR A C 1
ATOM 2111 O O . THR A 1 265 ? 8.359 -4.172 -24.422 1 97.5 265 THR A O 1
ATOM 2114 N N . SER A 1 266 ? 7.684 -2.385 -25.672 1 98.19 266 SER A N 1
ATOM 2115 C CA . SER A 1 266 ? 9.023 -1.815 -25.656 1 98.19 266 SER A CA 1
ATOM 2116 C C . SER A 1 266 ? 9.414 -1.353 -24.266 1 98.19 266 SER A C 1
ATOM 2118 O O . SER A 1 266 ? 8.57 -0.879 -23.5 1 98.19 266 SER A O 1
ATOM 2120 N N . PHE A 1 267 ? 10.68 -1.455 -23.922 1 98.31 267 PHE A N 1
ATOM 2121 C CA . PHE A 1 267 ? 11.148 -1.104 -22.594 1 98.31 267 PHE A CA 1
ATOM 2122 C C . PHE A 1 267 ? 11.461 0.387 -22.5 1 98.31 267 PHE A C 1
ATOM 2124 O O . PHE A 1 267 ? 11.992 0.975 -23.438 1 98.31 267 PHE A O 1
ATOM 2131 N N . ASN A 1 268 ? 11.125 0.998 -21.375 1 96.81 268 ASN A N 1
ATOM 2132 C CA . ASN A 1 268 ? 11.469 2.379 -21.062 1 96.81 268 ASN A CA 1
ATOM 2133 C C . ASN A 1 268 ? 12.914 2.502 -20.594 1 96.81 268 ASN A C 1
ATOM 2135 O O . ASN A 1 268 ? 13.273 1.969 -19.547 1 96.81 268 ASN A O 1
ATOM 2139 N N . ILE A 1 269 ? 13.711 3.223 -21.281 1 97.19 269 ILE A N 1
ATOM 2140 C CA . ILE A 1 269 ? 15.148 3.295 -21.047 1 97.19 269 ILE A CA 1
ATOM 2141 C C . ILE A 1 269 ? 15.422 3.824 -19.641 1 97.19 269 ILE A C 1
ATOM 2143 O O . ILE A 1 269 ? 16.266 3.283 -18.922 1 97.19 269 ILE A O 1
ATOM 2147 N N . ASN A 1 270 ? 14.734 4.875 -19.172 1 95.81 270 ASN A N 1
ATOM 2148 C CA . ASN A 1 270 ? 14.969 5.469 -17.859 1 95.81 270 ASN A CA 1
ATOM 2149 C C . ASN A 1 270 ? 14.617 4.5 -16.734 1 95.81 270 ASN A C 1
ATOM 2151 O O . ASN A 1 270 ? 15.297 4.469 -15.711 1 95.81 270 ASN A O 1
ATOM 2155 N N . LEU A 1 271 ? 13.586 3.748 -16.969 1 97.31 271 LEU A N 1
ATOM 2156 C CA . LEU A 1 271 ? 13.195 2.75 -15.977 1 97.31 271 LEU A CA 1
ATOM 2157 C C . LEU A 1 271 ? 14.242 1.646 -15.875 1 97.31 271 LEU A C 1
ATOM 2159 O O . LEU A 1 271 ? 14.586 1.205 -14.781 1 97.31 271 LEU A O 1
ATOM 2163 N N . VAL A 1 272 ? 14.734 1.191 -17 1 98.31 272 VAL A N 1
ATOM 2164 C CA . VAL A 1 272 ? 15.742 0.135 -17.016 1 98.31 272 VAL A CA 1
ATOM 2165 C C . VAL A 1 272 ? 17.031 0.64 -16.375 1 98.31 272 VAL A C 1
ATOM 2167 O O . VAL A 1 272 ? 17.688 -0.086 -15.625 1 98.31 272 VAL A O 1
ATOM 2170 N N . LYS A 1 273 ? 17.391 1.922 -16.672 1 97.5 273 LYS A N 1
ATOM 2171 C CA . LYS A 1 273 ? 18.562 2.52 -16.062 1 97.5 273 LYS A CA 1
ATOM 2172 C C . LYS A 1 273 ? 18.484 2.457 -14.531 1 97.5 273 LYS A C 1
ATOM 2174 O O . LYS A 1 273 ? 19.422 2 -13.875 1 97.5 273 LYS A O 1
ATOM 2179 N N . GLN A 1 274 ? 17.422 2.959 -14.016 1 97.94 274 GLN A N 1
ATOM 2180 C CA . GLN A 1 274 ? 17.266 2.965 -12.562 1 97.94 274 GLN A CA 1
ATOM 2181 C C . GLN A 1 274 ? 17.266 1.546 -12.008 1 97.94 274 GLN A C 1
ATOM 2183 O O . GLN A 1 274 ? 17.859 1.284 -10.961 1 97.94 274 GLN A O 1
ATOM 2188 N N . TYR A 1 275 ? 16.594 0.654 -12.688 1 98.12 275 TYR A N 1
ATOM 2189 C CA . TYR A 1 275 ? 16.516 -0.741 -12.266 1 98.12 275 TYR A CA 1
ATOM 2190 C C . TYR A 1 275 ? 17.922 -1.347 -12.164 1 98.12 275 TYR A C 1
ATOM 2192 O O . TYR A 1 275 ? 18.25 -1.979 -11.164 1 98.12 275 TYR A O 1
ATOM 2200 N N . LEU A 1 276 ? 18.703 -1.194 -13.148 1 98.69 276 LEU A N 1
ATOM 2201 C CA . LEU A 1 276 ? 20.047 -1.754 -13.195 1 98.69 276 LEU A CA 1
ATOM 2202 C C . LEU A 1 276 ? 20.953 -1.075 -12.18 1 98.69 276 LEU A C 1
ATOM 2204 O O . LEU A 1 276 ? 21.828 -1.718 -11.594 1 98.69 276 LEU A O 1
ATOM 2208 N N . GLN A 1 277 ? 20.781 0.225 -12.023 1 98.06 277 GLN A N 1
ATOM 2209 C CA . GLN A 1 277 ? 21.531 0.918 -10.977 1 98.06 277 GLN A CA 1
ATOM 2210 C C . GLN A 1 277 ? 21.219 0.333 -9.602 1 98.06 277 GLN A C 1
ATOM 2212 O O . GLN A 1 277 ? 22.109 0.185 -8.766 1 98.06 277 GLN A O 1
ATOM 2217 N N . ASP A 1 278 ? 19.984 0.04 -9.336 1 98.31 278 ASP A N 1
ATOM 2218 C CA . ASP A 1 278 ? 19.578 -0.589 -8.086 1 98.31 278 ASP A CA 1
ATOM 2219 C C . ASP A 1 278 ? 20.328 -1.908 -7.871 1 98.31 278 ASP A C 1
ATOM 2221 O O . ASP A 1 278 ? 20.75 -2.215 -6.754 1 98.31 278 ASP A O 1
ATOM 2225 N N . ILE A 1 279 ? 20.422 -2.723 -8.953 1 98.5 279 ILE A N 1
ATOM 2226 C CA . ILE A 1 279 ? 21.125 -3.998 -8.867 1 98.5 279 ILE A CA 1
ATOM 2227 C C . ILE A 1 279 ? 22.578 -3.758 -8.469 1 98.5 279 ILE A C 1
ATOM 2229 O O . ILE A 1 279 ? 23.109 -4.422 -7.574 1 98.5 279 ILE A O 1
ATOM 2233 N N . ALA A 1 280 ? 23.188 -2.791 -9.094 1 98.38 280 ALA A N 1
ATOM 2234 C CA . ALA A 1 280 ? 24.594 -2.496 -8.805 1 98.38 280 ALA A CA 1
ATOM 2235 C C . ALA A 1 280 ? 24.766 -2.006 -7.371 1 98.38 280 ALA A C 1
ATOM 2237 O O . ALA A 1 280 ? 25.703 -2.412 -6.68 1 98.38 280 ALA A O 1
ATOM 2238 N N . MET A 1 281 ? 23.875 -1.121 -6.914 1 97.81 281 MET A N 1
ATOM 2239 C CA . MET A 1 281 ? 23.953 -0.558 -5.566 1 97.81 281 MET A CA 1
ATOM 2240 C C . MET A 1 281 ? 23.781 -1.645 -4.512 1 97.81 281 MET A C 1
ATOM 2242 O O . MET A 1 281 ? 24.391 -1.585 -3.445 1 97.81 281 MET A O 1
ATOM 2246 N N . SER A 1 282 ? 22.969 -2.607 -4.789 1 97.38 282 SER A N 1
ATOM 2247 C CA . SER A 1 282 ? 22.672 -3.652 -3.816 1 97.38 282 SER A CA 1
ATOM 2248 C C . SER A 1 282 ? 23.672 -4.789 -3.895 1 97.38 282 SER A C 1
ATOM 2250 O O . SER A 1 282 ? 23.672 -5.695 -3.059 1 97.38 282 SER A O 1
ATOM 2252 N N . ASN A 1 283 ? 24.531 -4.789 -4.879 1 96.88 283 ASN A N 1
ATOM 2253 C CA . ASN A 1 283 ? 25.547 -5.809 -5.055 1 96.88 283 ASN A CA 1
ATOM 2254 C C . ASN A 1 283 ? 26.938 -5.184 -5.258 1 96.88 283 ASN A C 1
ATOM 2256 O O . ASN A 1 283 ? 27.484 -5.227 -6.363 1 96.88 283 ASN A O 1
ATOM 2260 N N . PRO A 1 284 ? 27.5 -4.703 -4.164 1 95.88 284 PRO A N 1
ATOM 2261 C CA . PRO A 1 284 ? 28.797 -4.062 -4.297 1 95.88 284 PRO A CA 1
ATOM 2262 C C . PRO A 1 284 ? 29.844 -4.969 -4.961 1 95.88 284 PRO A C 1
ATOM 2264 O O . PRO A 1 284 ? 29.953 -6.145 -4.609 1 95.88 284 PRO A O 1
ATOM 2267 N N . GLY A 1 285 ? 30.578 -4.422 -5.934 1 95.12 285 GLY A N 1
ATOM 2268 C CA . GLY A 1 285 ? 31.594 -5.172 -6.641 1 95.12 285 GLY A CA 1
ATOM 2269 C C . GLY A 1 285 ? 31.141 -5.656 -8.008 1 95.12 285 GLY A C 1
ATOM 2270 O O . GLY A 1 285 ? 31.969 -5.945 -8.875 1 95.12 285 GLY A O 1
ATOM 2271 N N . LEU A 1 286 ? 29.844 -5.82 -8.25 1 97.81 286 LEU A N 1
ATOM 2272 C CA . LEU A 1 286 ? 29.297 -6.262 -9.531 1 97.81 286 LEU A CA 1
ATOM 2273 C C . LEU A 1 286 ? 29.234 -5.102 -10.516 1 97.81 286 LEU A C 1
ATOM 2275 O O . LEU A 1 286 ? 28.641 -4.059 -10.219 1 97.81 286 LEU A O 1
ATOM 2279 N N . GLU A 1 287 ? 29.859 -5.227 -11.609 1 98.38 287 GLU A N 1
ATOM 2280 C CA . GLU A 1 287 ? 29.75 -4.25 -12.688 1 98.38 287 GLU A CA 1
ATOM 2281 C C . GLU A 1 287 ? 28.531 -4.527 -13.562 1 98.38 287 GLU A C 1
ATOM 2283 O O . GLU A 1 287 ? 28.406 -5.613 -14.133 1 98.38 287 GLU A O 1
ATOM 2288 N N . VAL A 1 288 ? 27.609 -3.598 -13.641 1 98.81 288 VAL A N 1
ATOM 2289 C CA . VAL A 1 288 ? 26.406 -3.719 -14.461 1 98.81 288 VAL A CA 1
ATOM 2290 C C . VAL A 1 288 ? 26.5 -2.76 -15.641 1 98.81 288 VAL A C 1
ATOM 2292 O O . VAL A 1 288 ? 26.656 -1.551 -15.461 1 98.81 288 VAL A O 1
ATOM 2295 N N . VAL A 1 289 ? 26.422 -3.289 -16.844 1 98.81 289 VAL A N 1
ATOM 2296 C CA . VAL A 1 289 ? 26.547 -2.504 -18.078 1 98.81 289 VAL A CA 1
ATOM 2297 C C . VAL A 1 289 ? 25.219 -2.514 -18.828 1 98.81 289 VAL A C 1
ATOM 2299 O O . VAL A 1 289 ? 24.625 -3.57 -19.031 1 98.81 289 VAL A O 1
ATOM 2302 N N . PHE A 1 290 ? 24.719 -1.346 -19.203 1 98.75 290 PHE A N 1
ATOM 2303 C CA . PHE A 1 290 ? 23.5 -1.189 -19.984 1 98.75 290 PHE A CA 1
ATOM 2304 C C . PHE A 1 290 ? 23.797 -0.604 -21.359 1 98.75 290 PHE A C 1
ATOM 2306 O O . PHE A 1 290 ? 24.328 0.507 -21.469 1 98.75 290 PHE A O 1
ATOM 2313 N N . ILE A 1 291 ? 23.531 -1.377 -22.406 1 98.62 291 ILE A N 1
ATOM 2314 C CA . ILE A 1 291 ? 23.766 -0.946 -23.781 1 98.62 291 ILE A CA 1
ATOM 2315 C C . ILE A 1 291 ? 22.438 -0.701 -24.484 1 98.62 291 ILE A C 1
ATOM 2317 O O . ILE A 1 291 ? 21.562 -1.576 -24.5 1 98.62 291 ILE A O 1
ATOM 2321 N N . HIS A 1 292 ? 22.188 0.448 -25.047 1 97 292 HIS A N 1
ATOM 2322 C CA . HIS A 1 292 ? 21 0.807 -25.797 1 97 292 HIS A CA 1
ATOM 2323 C C . HIS A 1 292 ? 21.344 1.746 -26.953 1 97 292 HIS A C 1
ATOM 2325 O O . HIS A 1 292 ? 22.5 2.16 -27.094 1 97 292 HIS A O 1
ATOM 2331 N N . LYS A 1 293 ? 20.438 2.064 -27.781 1 92.94 293 LYS A N 1
ATOM 2332 C CA . LYS A 1 293 ? 20.672 2.822 -29.016 1 92.94 293 LYS A CA 1
ATOM 2333 C C . LYS A 1 293 ? 21.328 4.168 -28.719 1 92.94 293 LYS A C 1
ATOM 2335 O O . LYS A 1 293 ? 22.188 4.617 -29.469 1 92.94 293 LYS A O 1
ATOM 2340 N N . THR A 1 294 ? 20.953 4.758 -27.609 1 90.88 294 THR A N 1
ATOM 2341 C CA . THR A 1 294 ? 21.375 6.125 -27.344 1 90.88 294 THR A CA 1
ATOM 2342 C C . THR A 1 294 ? 22.688 6.137 -26.547 1 90.88 294 THR A C 1
ATOM 2344 O O . THR A 1 294 ? 23.25 7.203 -26.281 1 90.88 294 THR A O 1
ATOM 2347 N N . GLY A 1 295 ? 23.125 4.941 -26.109 1 93.19 295 GLY A N 1
ATOM 2348 C CA . GLY A 1 295 ? 24.375 5 -25.375 1 93.19 295 GLY A CA 1
ATOM 2349 C C . GLY A 1 295 ? 24.656 3.746 -24.562 1 93.19 295 GLY A C 1
ATOM 2350 O O . GLY A 1 295 ? 24.062 2.697 -24.812 1 93.19 295 GLY A O 1
ATOM 2351 N N . LYS A 1 296 ? 25.734 3.885 -23.797 1 96 296 LYS A N 1
ATOM 2352 C CA . LYS A 1 296 ? 26.219 2.84 -22.891 1 96 296 LYS A CA 1
ATOM 2353 C C . LYS A 1 296 ? 26.422 3.379 -21.484 1 96 296 LYS A C 1
ATOM 2355 O O . LYS A 1 296 ? 27.016 4.445 -21.297 1 96 296 LYS A O 1
ATOM 2360 N N . GLU A 1 297 ? 25.797 2.758 -20.516 1 95.69 297 GLU A N 1
ATOM 2361 C CA . GLU A 1 297 ? 25.938 3.127 -19.109 1 95.69 297 GLU A CA 1
ATOM 2362 C C . GLU A 1 297 ? 26.625 2.021 -18.312 1 95.69 297 GLU A C 1
ATOM 2364 O O . GLU A 1 297 ? 26.406 0.836 -18.562 1 95.69 297 GLU A O 1
ATOM 2369 N N . LYS A 1 298 ? 27.484 2.439 -17.406 1 97.5 298 LYS A N 1
ATOM 2370 C CA . LYS A 1 298 ? 28.172 1.512 -16.516 1 97.5 298 LYS A CA 1
ATOM 2371 C C . LYS A 1 298 ? 27.922 1.873 -15.055 1 97.5 298 LYS A C 1
ATOM 2373 O O . LYS A 1 298 ? 28.094 3.029 -14.656 1 97.5 298 LYS A O 1
ATOM 2378 N N . TYR A 1 299 ? 27.484 0.904 -14.281 1 97.5 299 TYR A N 1
ATOM 2379 C CA . TYR A 1 299 ? 27.25 1.083 -12.852 1 97.5 299 TYR A CA 1
ATOM 2380 C C . TYR A 1 299 ? 28.141 0.141 -12.039 1 97.5 299 TYR A C 1
ATOM 2382 O O . TYR A 1 299 ? 28.094 -1.076 -12.227 1 97.5 299 TYR A O 1
ATOM 2390 N N . LYS A 1 300 ? 28.906 0.638 -11.18 1 97.38 300 LYS A N 1
ATOM 2391 C CA . LYS A 1 300 ? 29.703 -0.14 -10.242 1 97.38 300 LYS A CA 1
ATOM 2392 C C . LYS A 1 300 ? 29.906 0.615 -8.93 1 97.38 300 LYS A C 1
ATOM 2394 O O . LYS A 1 300 ? 30.406 1.74 -8.922 1 97.38 300 LYS A O 1
ATOM 2399 N N . PHE A 1 301 ? 29.516 0.004 -7.879 1 96.56 301 PHE A N 1
ATOM 2400 C CA . PHE A 1 301 ? 29.641 0.605 -6.555 1 96.56 301 PHE A CA 1
ATOM 2401 C C . PHE A 1 301 ? 30.516 -0.253 -5.648 1 96.56 301 PHE A C 1
ATOM 2403 O O . PHE A 1 301 ? 30.359 -1.476 -5.605 1 96.56 301 PHE A O 1
ATOM 2410 N N . LYS A 1 302 ? 31.359 0.366 -4.965 1 95.25 302 LYS A N 1
ATOM 2411 C CA . LYS A 1 302 ? 32.219 -0.354 -4.043 1 95.25 302 LYS A CA 1
ATOM 2412 C C . LYS A 1 302 ? 31.547 -0.565 -2.695 1 95.25 302 LYS A C 1
ATOM 2414 O O . LYS A 1 302 ? 31.688 -1.629 -2.086 1 95.25 302 LYS A O 1
ATOM 2419 N N . LYS A 1 303 ? 30.812 0.457 -2.309 1 95.56 303 LYS A N 1
ATOM 2420 C CA . LYS A 1 303 ? 30.219 0.387 -0.982 1 95.56 303 LYS A CA 1
ATOM 2421 C C . LYS A 1 303 ? 28.688 0.382 -1.073 1 95.56 303 LYS A C 1
ATOM 2423 O O . LYS A 1 303 ? 28 0.682 -0.094 1 95.56 303 LYS A O 1
ATOM 2428 N N . GLY A 1 304 ? 28.188 0.15 -2.262 1 96.31 304 GLY A N 1
ATOM 2429 C CA . GLY A 1 304 ? 26.75 0.003 -2.451 1 96.31 304 GLY A CA 1
ATOM 2430 C C . GLY A 1 304 ? 25.969 1.24 -2.059 1 96.31 304 GLY A C 1
ATOM 2431 O O . GLY A 1 304 ? 26.281 2.348 -2.498 1 96.31 304 GLY A O 1
ATOM 2432 N N . PHE A 1 305 ? 24.938 1.068 -1.192 1 96.44 305 PHE A N 1
ATOM 2433 C CA . PHE A 1 305 ? 24.047 2.143 -0.776 1 96.44 305 PHE A CA 1
ATOM 2434 C C . PHE A 1 305 ? 24.781 3.166 0.075 1 96.44 305 PHE A C 1
ATOM 2436 O O . PHE A 1 305 ? 24.438 4.352 0.066 1 96.44 305 PHE A O 1
ATOM 2443 N N . ASP A 1 306 ? 25.797 2.75 0.768 1 96.56 306 ASP A N 1
ATOM 2444 C CA . ASP A 1 306 ? 26.578 3.662 1.592 1 96.56 306 ASP A CA 1
ATOM 2445 C C . ASP A 1 306 ? 27.156 4.801 0.753 1 96.56 306 ASP A C 1
ATOM 2447 O O . ASP A 1 306 ? 27.281 5.93 1.231 1 96.56 306 ASP A O 1
ATOM 2451 N N . GLU A 1 307 ? 27.547 4.457 -0.41 1 94 307 GLU A N 1
ATOM 2452 C CA . GLU A 1 307 ? 28.109 5.461 -1.308 1 94 307 GLU A CA 1
ATOM 2453 C C . GLU A 1 307 ? 27.062 6.52 -1.675 1 94 307 GLU A C 1
ATOM 2455 O O . GLU A 1 307 ? 27.391 7.699 -1.803 1 94 307 GLU A O 1
ATOM 2460 N N . ILE A 1 308 ? 25.859 6.137 -1.853 1 94.12 308 ILE A N 1
ATOM 2461 C CA . ILE A 1 308 ? 24.781 7.047 -2.221 1 94.12 308 ILE A CA 1
ATOM 2462 C C . ILE A 1 308 ? 24.5 8.016 -1.072 1 94.12 308 ILE A C 1
ATOM 2464 O O . ILE A 1 308 ? 24.484 9.234 -1.27 1 94.12 308 ILE A O 1
ATOM 2468 N N . PHE A 1 309 ? 24.391 7.535 0.104 1 94.12 309 PHE A N 1
ATOM 2469 C CA . PHE A 1 309 ? 23.969 8.344 1.241 1 94.12 309 PHE A CA 1
ATOM 2470 C C . PHE A 1 309 ? 25.125 9.188 1.761 1 94.12 309 PHE A C 1
ATOM 2472 O O . PHE A 1 309 ? 24.906 10.312 2.229 1 94.12 309 PHE A O 1
ATOM 2479 N N . SER A 1 310 ? 26.328 8.664 1.649 1 93.5 310 SER A N 1
ATOM 2480 C CA . SER A 1 310 ? 27.5 9.453 2.061 1 93.5 310 SER A CA 1
ATOM 2481 C C . SER A 1 310 ? 27.719 10.641 1.129 1 93.5 310 SER A C 1
ATOM 2483 O O . SER A 1 310 ? 28.344 11.625 1.512 1 93.5 310 SER A O 1
ATOM 2485 N N . ASN A 1 311 ? 27.25 10.5 -0.046 1 93.44 311 ASN A N 1
ATOM 2486 C CA . ASN A 1 311 ? 27.375 11.57 -1.029 1 93.44 311 ASN A CA 1
ATOM 2487 C C . ASN A 1 311 ? 26.047 12.273 -1.266 1 93.44 311 ASN A C 1
ATOM 2489 O O . ASN A 1 311 ? 25.688 12.578 -2.406 1 93.44 311 ASN A O 1
ATOM 2493 N N . SER A 1 312 ? 25.234 12.383 -0.284 1 92.69 312 SER A N 1
ATOM 2494 C CA . SER A 1 312 ? 23.969 13.102 -0.337 1 92.69 312 SER A CA 1
ATOM 2495 C C . SER A 1 312 ? 23.906 14.18 0.742 1 92.69 312 SER A C 1
ATOM 2497 O O . SER A 1 312 ? 24.734 14.211 1.647 1 92.69 312 SER A O 1
ATOM 2499 N N . GLU A 1 313 ? 23.031 15.07 0.626 1 87.25 313 GLU A N 1
ATOM 2500 C CA . GLU A 1 313 ? 22.828 16.125 1.619 1 87.25 313 GLU A CA 1
ATOM 2501 C C . GLU A 1 313 ? 21.766 15.727 2.639 1 87.25 313 GLU A C 1
ATOM 2503 O O . GLU A 1 313 ? 21.375 16.531 3.477 1 87.25 313 GLU A O 1
ATOM 2508 N N . MET A 1 314 ? 21.359 14.477 2.58 1 89.12 314 MET A N 1
ATOM 2509 C CA . MET A 1 314 ? 20.312 14 3.469 1 89.12 314 MET A CA 1
ATOM 2510 C C . MET A 1 314 ? 20.828 13.836 4.891 1 89.12 314 MET A C 1
ATOM 2512 O O . MET A 1 314 ? 21.969 13.398 5.094 1 89.12 314 MET A O 1
ATOM 2516 N N . VAL A 1 315 ? 20.047 14.289 5.836 1 91.25 315 VAL A N 1
ATOM 2517 C CA . VAL A 1 315 ? 20.328 13.977 7.234 1 91.25 315 VAL A CA 1
ATOM 2518 C C . VAL A 1 315 ? 19.797 12.578 7.562 1 91.25 315 VAL A C 1
ATOM 2520 O O . VAL A 1 315 ? 18.594 12.32 7.469 1 91.25 315 VAL A O 1
ATOM 2523 N N . TYR A 1 316 ? 20.734 11.656 7.848 1 95.38 316 TYR A N 1
ATOM 2524 C CA . TYR A 1 316 ? 20.312 10.273 8.047 1 95.38 316 TYR A CA 1
ATOM 2525 C C . TYR A 1 316 ? 21.141 9.594 9.133 1 95.38 316 TYR A C 1
ATOM 2527 O O . TYR A 1 316 ? 22.125 10.156 9.602 1 95.38 316 TYR A O 1
ATOM 2535 N N . TYR A 1 317 ? 20.625 8.461 9.609 1 97.62 317 TYR A N 1
ATOM 2536 C CA . TYR A 1 317 ? 21.344 7.523 10.469 1 97.62 317 TYR A CA 1
ATOM 2537 C C . TYR A 1 317 ? 21.266 6.109 9.906 1 97.62 317 TYR A C 1
ATOM 2539 O O . TYR A 1 317 ? 20.219 5.676 9.43 1 97.62 317 TYR A O 1
ATOM 2547 N N . LYS A 1 318 ? 22.391 5.438 9.859 1 97.31 318 LYS A N 1
ATOM 2548 C CA . LYS A 1 318 ? 22.438 4.059 9.375 1 97.31 318 LYS A CA 1
ATOM 2549 C C . LYS A 1 318 ? 22.25 3.068 10.523 1 97.31 318 LYS A C 1
ATOM 2551 O O . LYS A 1 318 ? 23.109 2.977 11.406 1 97.31 318 LYS A O 1
ATOM 2556 N N . LEU A 1 319 ? 21.125 2.404 10.469 1 97.38 319 LEU A N 1
ATOM 2557 C CA . LEU A 1 319 ? 20.844 1.311 11.391 1 97.38 319 LEU A CA 1
ATOM 2558 C C . LEU A 1 319 ? 21.312 -0.023 10.812 1 97.38 319 LEU A C 1
ATOM 2560 O O . LEU A 1 319 ? 20.547 -0.686 10.102 1 97.38 319 LEU A O 1
ATOM 2564 N N . ASP A 1 320 ? 22.516 -0.428 11.18 1 96.56 320 ASP A N 1
ATOM 2565 C CA . ASP A 1 320 ? 23.047 -1.687 10.672 1 96.56 320 ASP A CA 1
ATOM 2566 C C . ASP A 1 320 ? 22.844 -2.818 11.672 1 96.56 320 ASP A C 1
ATOM 2568 O O . ASP A 1 320 ? 22.938 -2.607 12.883 1 96.56 320 ASP A O 1
ATOM 2572 N N . TYR A 1 321 ? 22.469 -3.99 11.18 1 97.12 321 TYR A N 1
ATOM 2573 C CA . TYR A 1 321 ? 22.25 -5.16 12.023 1 97.12 321 TYR A CA 1
ATOM 2574 C C . TYR A 1 321 ? 22.594 -6.441 11.281 1 97.12 321 TYR A C 1
ATOM 2576 O O . TYR A 1 321 ? 22.203 -6.617 10.125 1 97.12 321 TYR A O 1
ATOM 2584 N N . SER A 1 322 ? 23.406 -7.246 11.859 1 96.25 322 SER A N 1
ATOM 2585 C CA . SER A 1 322 ? 23.75 -8.555 11.305 1 96.25 322 SER A CA 1
ATOM 2586 C C . SER A 1 322 ? 23.719 -9.633 12.383 1 96.25 322 SER A C 1
ATOM 2588 O O . SER A 1 322 ? 24.141 -9.406 13.516 1 96.25 322 SER A O 1
ATOM 2590 N N . ASP A 1 323 ? 23.125 -10.742 12.07 1 94.38 323 ASP A N 1
ATOM 2591 C CA . ASP A 1 323 ? 23.109 -11.906 12.953 1 94.38 323 ASP A CA 1
ATOM 2592 C C . ASP A 1 323 ? 23.328 -13.195 12.164 1 94.38 323 ASP A C 1
ATOM 2594 O O . ASP A 1 323 ? 22.375 -13.812 11.695 1 94.38 323 ASP A O 1
ATOM 2598 N N . LYS A 1 324 ? 24.531 -13.711 12.156 1 89.25 324 LYS A N 1
ATOM 2599 C CA . LYS A 1 324 ? 24.922 -14.883 11.383 1 89.25 324 LYS A CA 1
ATOM 2600 C C . LYS A 1 324 ? 24.422 -16.172 12.047 1 89.25 324 LYS A C 1
ATOM 2602 O O . LYS A 1 324 ? 24.359 -17.219 11.406 1 89.25 324 LYS A O 1
ATOM 2607 N N . ALA A 1 325 ? 24.062 -16.031 13.273 1 88.38 325 ALA A N 1
ATOM 2608 C CA . ALA A 1 325 ? 23.656 -17.219 14.023 1 88.38 325 ALA A CA 1
ATOM 2609 C C . ALA A 1 325 ? 22.172 -17.5 13.867 1 88.38 325 ALA A C 1
ATOM 2611 O O . ALA A 1 325 ? 21.703 -18.625 14.102 1 88.38 325 ALA A O 1
ATOM 2612 N N . SER A 1 326 ? 21.516 -16.469 13.391 1 86.12 326 SER A N 1
ATOM 2613 C CA . SER A 1 326 ? 20.078 -16.672 13.219 1 86.12 326 SER A CA 1
ATOM 2614 C C . SER A 1 326 ? 19.781 -17.547 12.016 1 86.12 326 SER A C 1
ATOM 2616 O O . SER A 1 326 ? 20.625 -17.719 11.133 1 86.12 326 SER A O 1
ATOM 2618 N N . ALA A 1 327 ? 18.578 -18.156 11.977 1 83.94 327 ALA A N 1
ATOM 2619 C CA . ALA A 1 327 ? 18.141 -19.016 10.883 1 83.94 327 ALA A CA 1
ATOM 2620 C C . ALA A 1 327 ? 18.141 -18.266 9.555 1 83.94 327 ALA A C 1
ATOM 2622 O O . ALA A 1 327 ? 18.438 -18.844 8.508 1 83.94 327 ALA A O 1
ATOM 2623 N N . SER A 1 328 ? 17.891 -17.031 9.578 1 88.81 328 SER A N 1
ATOM 2624 C CA . SER A 1 328 ? 17.797 -16.234 8.359 1 88.81 328 SER A CA 1
ATOM 2625 C C . SER A 1 328 ? 19.141 -15.625 8 1 88.81 328 SER A C 1
ATOM 2627 O O . SER A 1 328 ? 19.312 -15.07 6.91 1 88.81 328 SER A O 1
ATOM 2629 N N . GLN A 1 329 ? 20.156 -15.672 8.922 1 92.88 329 GLN A N 1
ATOM 2630 C CA . GLN A 1 329 ? 21.438 -15 8.719 1 92.88 329 GLN A CA 1
ATOM 2631 C C . GLN A 1 329 ? 21.234 -13.578 8.203 1 92.88 329 GLN A C 1
ATOM 2633 O O . GLN A 1 329 ? 21.797 -13.211 7.168 1 92.88 329 GLN A O 1
ATOM 2638 N N . ILE A 1 330 ? 20.5 -12.852 8.898 1 95.12 330 ILE A N 1
ATOM 2639 C CA . ILE A 1 330 ? 20.016 -11.539 8.484 1 95.12 330 ILE A CA 1
ATOM 2640 C C . ILE A 1 330 ? 21.188 -10.555 8.438 1 95.12 330 ILE A C 1
ATOM 2642 O O . ILE A 1 330 ? 22.047 -10.562 9.312 1 95.12 330 ILE A O 1
ATOM 2646 N N . HIS A 1 331 ? 21.359 -9.797 7.398 1 96.19 331 HIS A N 1
ATOM 2647 C CA . HIS A 1 331 ? 22.141 -8.578 7.25 1 96.19 331 HIS A CA 1
ATOM 2648 C C . HIS A 1 331 ? 21.281 -7.418 6.773 1 96.19 331 HIS A C 1
ATOM 2650 O O . HIS A 1 331 ? 20.797 -7.422 5.641 1 96.19 331 HIS A O 1
ATOM 2656 N N . MET A 1 332 ? 21.109 -6.469 7.59 1 97.31 332 MET A N 1
ATOM 2657 C CA . MET A 1 332 ? 20.188 -5.379 7.289 1 97.31 332 MET A CA 1
ATOM 2658 C C . MET A 1 332 ? 20.859 -4.023 7.461 1 97.31 332 MET A C 1
ATOM 2660 O O . MET A 1 332 ? 21.484 -3.768 8.492 1 97.31 332 MET A O 1
ATOM 2664 N N . ASP A 1 333 ? 20.828 -3.195 6.5 1 97.69 333 ASP A N 1
ATOM 2665 C CA . ASP A 1 333 ? 21.188 -1.781 6.555 1 97.69 333 ASP A CA 1
ATOM 2666 C C . ASP A 1 333 ? 19.953 -0.9 6.328 1 97.69 333 ASP A C 1
ATOM 2668 O O . ASP A 1 333 ? 19.344 -0.94 5.262 1 97.69 333 ASP A O 1
ATOM 2672 N N . THR A 1 334 ? 19.578 -0.179 7.312 1 98.19 334 THR A N 1
ATOM 2673 C CA . THR A 1 334 ? 18.453 0.748 7.199 1 98.19 334 THR A CA 1
ATOM 2674 C C . THR A 1 334 ? 18.938 2.191 7.328 1 98.19 334 THR A C 1
ATOM 2676 O O . THR A 1 334 ? 19.516 2.57 8.352 1 98.19 334 THR A O 1
ATOM 2679 N N . TYR A 1 335 ? 18.75 2.936 6.359 1 98.19 335 TYR A N 1
ATOM 2680 C CA . TYR A 1 335 ? 19.031 4.367 6.406 1 98.19 335 TYR A CA 1
ATOM 2681 C C . TYR A 1 335 ? 17.781 5.152 6.781 1 98.19 335 TYR A C 1
ATOM 2683 O O . TYR A 1 335 ? 16.844 5.273 5.98 1 98.19 335 TYR A O 1
ATOM 2691 N N . VAL A 1 336 ? 17.734 5.582 8 1 98 336 VAL A N 1
ATOM 2692 C CA . VAL A 1 336 ? 16.625 6.402 8.484 1 98 336 VAL A CA 1
ATOM 2693 C C . VAL A 1 336 ? 16.875 7.867 8.133 1 98 336 VAL A C 1
ATOM 2695 O O . VAL A 1 336 ? 17.812 8.492 8.656 1 98 336 VAL A O 1
ATOM 2698 N N . VAL A 1 337 ? 16.062 8.375 7.309 1 96.62 337 VAL A N 1
ATOM 2699 C CA . VAL A 1 337 ? 16.281 9.711 6.766 1 96.62 337 VAL A CA 1
ATOM 2700 C C . VAL A 1 337 ? 15.234 10.68 7.332 1 96.62 337 VAL A C 1
ATOM 2702 O O . VAL A 1 337 ? 14.039 10.367 7.355 1 96.62 337 VAL A O 1
ATOM 2705 N N . VAL A 1 338 ? 15.703 11.836 7.758 1 92.75 338 VAL A N 1
ATOM 2706 C CA . VAL A 1 338 ? 14.789 12.844 8.297 1 92.75 338 VAL A CA 1
ATOM 2707 C C . VAL A 1 338 ? 13.961 13.445 7.164 1 92.75 338 VAL A C 1
ATOM 2709 O O . VAL A 1 338 ? 14.492 13.734 6.086 1 92.75 338 VAL A O 1
ATOM 2712 N N . GLY A 1 339 ? 12.742 13.547 7.387 1 89.38 339 GLY A N 1
ATOM 2713 C CA . GLY A 1 339 ? 11.836 14.086 6.383 1 89.38 339 GLY A CA 1
ATOM 2714 C C . GLY A 1 339 ? 10.875 13.047 5.828 1 89.38 339 GLY A C 1
ATOM 2715 O O . GLY A 1 339 ? 11.156 11.852 5.867 1 89.38 339 GLY A O 1
ATOM 2716 N N . GLN A 1 340 ? 9.852 13.578 5.32 1 86.19 340 GLN A N 1
ATOM 2717 C CA . GLN A 1 340 ? 8.82 12.68 4.809 1 86.19 340 GLN A CA 1
ATOM 2718 C C . GLN A 1 340 ? 9.078 12.328 3.348 1 86.19 340 GLN A C 1
ATOM 2720 O O . GLN A 1 340 ? 9.344 13.203 2.525 1 86.19 340 GLN A O 1
ATOM 2725 N N . ASN A 1 341 ? 9.094 11.07 3.059 1 90.38 341 ASN A N 1
ATOM 2726 C CA . ASN A 1 341 ? 9.203 10.492 1.725 1 90.38 341 ASN A CA 1
ATOM 2727 C C . ASN A 1 341 ? 8.781 9.031 1.711 1 90.38 341 ASN A C 1
ATOM 2729 O O . ASN A 1 341 ? 8.43 8.469 2.752 1 90.38 341 ASN A O 1
ATOM 2733 N N . LYS A 1 342 ? 8.781 8.422 0.56 1 93.56 342 LYS A N 1
ATOM 2734 C CA . LYS A 1 342 ? 8.391 7.023 0.448 1 93.56 342 LYS A CA 1
ATOM 2735 C C . LYS A 1 342 ? 9.508 6.102 0.941 1 93.56 342 LYS A C 1
ATOM 2737 O O . LYS A 1 342 ? 10.688 6.359 0.693 1 93.56 342 LYS A O 1
ATOM 2742 N N . ASN A 1 343 ? 9.109 5.117 1.648 1 96.56 343 ASN A N 1
ATOM 2743 C CA . ASN A 1 343 ? 10.062 4.078 2.025 1 96.56 343 ASN A CA 1
ATOM 2744 C C . ASN A 1 343 ? 10.469 3.229 0.824 1 96.56 343 ASN A C 1
ATOM 2746 O O . ASN A 1 343 ? 9.656 2.969 -0.063 1 96.56 343 ASN A O 1
ATOM 2750 N N . LEU A 1 344 ? 11.695 2.857 0.741 1 97.94 344 LEU A N 1
ATOM 2751 C CA . LEU A 1 344 ? 12.195 1.936 -0.274 1 97.94 344 LEU A CA 1
ATOM 2752 C C . LEU A 1 344 ? 12.852 0.719 0.371 1 97.94 344 LEU A C 1
ATOM 2754 O O . LEU A 1 344 ? 13.555 0.846 1.376 1 97.94 344 LEU A O 1
ATOM 2758 N N . THR A 1 345 ? 12.578 -0.456 -0.179 1 98.44 345 THR A N 1
ATOM 2759 C CA . THR A 1 345 ? 13.094 -1.688 0.408 1 98.44 345 THR A CA 1
ATOM 2760 C C . THR A 1 345 ? 13.641 -2.615 -0.674 1 98.44 345 THR A C 1
ATOM 2762 O O . THR A 1 345 ? 12.977 -2.855 -1.686 1 98.44 345 THR A O 1
ATOM 2765 N N . TRP A 1 346 ? 14.859 -3.074 -0.509 1 98.31 346 TRP A N 1
ATOM 2766 C CA . TRP A 1 346 ? 15.445 -4.133 -1.322 1 98.31 346 TRP A CA 1
ATOM 2767 C C . TRP A 1 346 ? 15.711 -5.379 -0.484 1 98.31 346 TRP A C 1
ATOM 2769 O O . TRP A 1 346 ? 16.297 -5.293 0.6 1 98.31 346 TRP A O 1
ATOM 2779 N N . VAL A 1 347 ? 15.266 -6.543 -0.93 1 97.88 347 VAL A N 1
ATOM 2780 C CA . VAL A 1 347 ? 15.531 -7.82 -0.284 1 97.88 347 VAL A CA 1
ATOM 2781 C C . VAL A 1 347 ? 16.297 -8.734 -1.24 1 97.88 347 VAL A C 1
ATOM 2783 O O . VAL A 1 347 ? 15.773 -9.133 -2.283 1 97.88 347 VAL A O 1
ATOM 2786 N N . ASN A 1 348 ? 17.5 -9.078 -0.873 1 96.94 348 ASN A N 1
ATOM 2787 C CA . ASN A 1 348 ? 18.359 -9.867 -1.751 1 96.94 348 ASN A CA 1
ATOM 2788 C C . ASN A 1 348 ? 18.391 -9.297 -3.166 1 96.94 348 ASN A C 1
ATOM 2790 O O . ASN A 1 348 ? 18.234 -10.031 -4.141 1 96.94 348 ASN A O 1
ATOM 2794 N N . SER A 1 349 ? 18.453 -8.016 -3.256 1 97.25 349 SER A N 1
ATOM 2795 C CA . SER A 1 349 ? 18.625 -7.242 -4.48 1 97.25 349 SER A CA 1
ATOM 2796 C C . SER A 1 349 ? 17.297 -7.066 -5.211 1 97.25 349 SER A C 1
ATOM 2798 O O . SER A 1 349 ? 17.234 -6.383 -6.238 1 97.25 349 SER A O 1
ATOM 2800 N N . ILE A 1 350 ? 16.219 -7.645 -4.711 1 97.25 350 ILE A N 1
ATOM 2801 C CA . ILE A 1 350 ? 14.898 -7.453 -5.297 1 97.25 350 ILE A CA 1
ATOM 2802 C C . ILE A 1 350 ? 14.242 -6.219 -4.691 1 97.25 350 ILE A C 1
ATOM 2804 O O . ILE A 1 350 ? 14.133 -6.098 -3.469 1 97.25 350 ILE A O 1
ATOM 2808 N N . PHE A 1 351 ? 13.836 -5.305 -5.527 1 96.75 351 PHE A N 1
ATOM 2809 C CA . PHE A 1 351 ? 13.086 -4.152 -5.047 1 96.75 351 PHE A CA 1
ATOM 2810 C C . PHE A 1 351 ? 11.68 -4.562 -4.617 1 96.75 351 PHE A C 1
ATOM 2812 O O . PHE A 1 351 ? 10.93 -5.137 -5.406 1 96.75 351 PHE A O 1
ATOM 2819 N N . CYS A 1 352 ? 11.328 -4.316 -3.359 1 96.56 352 CYS A N 1
ATOM 2820 C CA . CYS A 1 352 ? 10.016 -4.594 -2.795 1 96.56 352 CYS A CA 1
ATOM 2821 C C . CYS A 1 352 ? 9.242 -3.303 -2.562 1 96.56 352 CYS A C 1
ATOM 2823 O O . CYS A 1 352 ? 9.25 -2.754 -1.46 1 96.56 352 CYS A O 1
ATOM 2825 N N . PRO A 1 353 ? 8.438 -2.916 -3.523 1 94.31 353 PRO A N 1
ATOM 2826 C CA . PRO A 1 353 ? 7.777 -1.61 -3.416 1 94.31 353 PRO A CA 1
ATOM 2827 C C . PRO A 1 353 ? 6.82 -1.526 -2.23 1 94.31 353 PRO A C 1
ATOM 2829 O O . PRO A 1 353 ? 6.559 -0.434 -1.721 1 94.31 353 PRO A O 1
ATOM 2832 N N . GLN A 1 354 ? 6.352 -2.635 -1.724 1 93.81 354 GLN A N 1
ATOM 2833 C CA . GLN A 1 354 ? 5.406 -2.627 -0.615 1 93.81 354 GLN A CA 1
ATOM 2834 C C . GLN A 1 354 ? 6.09 -2.994 0.698 1 93.81 354 GLN A C 1
ATOM 2836 O O . GLN A 1 354 ? 5.426 -3.219 1.711 1 93.81 354 GLN A O 1
ATOM 2841 N N . GLY A 1 355 ? 7.34 -3.176 0.627 1 96 355 GLY A N 1
ATOM 2842 C CA . GLY A 1 355 ? 8.109 -3.488 1.821 1 96 355 GLY A CA 1
ATOM 2843 C C . GLY A 1 355 ? 7.922 -4.914 2.297 1 96 355 GLY A C 1
ATOM 2844 O O . GLY A 1 355 ? 8.289 -5.863 1.597 1 96 355 GLY A O 1
ATOM 2845 N N . GLY A 1 356 ? 7.223 -5.023 3.432 1 95.12 356 GLY A N 1
ATOM 2846 C CA . GLY A 1 356 ? 7 -6.305 4.078 1 95.12 356 GLY A CA 1
ATOM 2847 C C . GLY A 1 356 ? 6.605 -6.18 5.535 1 95.12 356 GLY A C 1
ATOM 2848 O O . GLY A 1 356 ? 6.676 -5.094 6.113 1 95.12 356 GLY A O 1
ATOM 2849 N N . SER A 1 357 ? 6.164 -7.305 6.086 1 92.81 357 SER A N 1
ATOM 2850 C CA . SER A 1 357 ? 5.707 -7.285 7.473 1 92.81 357 SER A CA 1
ATOM 2851 C C . SER A 1 357 ? 6.828 -6.875 8.422 1 92.81 357 SER A C 1
ATOM 2853 O O . SER A 1 357 ? 6.598 -6.148 9.391 1 92.81 357 SER A O 1
ATOM 2855 N N . ALA A 1 358 ? 7.996 -7.309 8.148 1 94.12 358 ALA A N 1
ATOM 2856 C CA . ALA A 1 358 ? 9.148 -6.969 8.984 1 94.12 358 ALA A CA 1
ATOM 2857 C C . ALA A 1 358 ? 9.461 -5.477 8.898 1 94.12 358 ALA A C 1
ATOM 2859 O O . ALA A 1 358 ? 9.844 -4.863 9.898 1 94.12 358 ALA A O 1
ATOM 2860 N N . ILE A 1 359 ? 9.336 -4.945 7.738 1 96.25 359 ILE A N 1
ATOM 2861 C CA . ILE A 1 359 ? 9.625 -3.533 7.512 1 96.25 359 ILE A CA 1
ATOM 2862 C C . ILE A 1 359 ? 8.57 -2.67 8.195 1 96.25 359 ILE A C 1
ATOM 2864 O O . ILE A 1 359 ? 8.891 -1.641 8.797 1 96.25 359 ILE A O 1
ATOM 2868 N N . GLU A 1 360 ? 7.363 -3.09 8.086 1 94.19 360 GLU A N 1
ATOM 2869 C CA . GLU A 1 360 ? 6.293 -2.41 8.805 1 94.19 360 GLU A CA 1
ATOM 2870 C C . GLU A 1 360 ? 6.535 -2.447 10.312 1 94.19 360 GLU A C 1
ATOM 2872 O O . GLU A 1 360 ? 6.336 -1.446 11.008 1 94.19 360 GLU A O 1
ATOM 2877 N N . TYR A 1 361 ? 6.93 -3.586 10.781 1 94.94 361 TYR A N 1
ATOM 2878 C CA . TYR A 1 361 ? 7.242 -3.719 12.203 1 94.94 361 TYR A CA 1
ATOM 2879 C C . TYR A 1 361 ? 8.383 -2.787 12.602 1 94.94 361 TYR A C 1
ATOM 2881 O O . TYR A 1 361 ? 8.336 -2.17 13.664 1 94.94 361 TYR A O 1
ATOM 2889 N N . LEU A 1 362 ? 9.344 -2.723 11.828 1 97.25 362 LEU A N 1
ATOM 2890 C CA . LEU A 1 362 ? 10.477 -1.836 12.078 1 97.25 362 LEU A CA 1
ATOM 2891 C C . LEU A 1 362 ? 10.008 -0.39 12.219 1 97.25 362 LEU A C 1
ATOM 2893 O O . LEU A 1 362 ? 10.367 0.285 13.188 1 97.25 362 LEU A O 1
ATOM 2897 N N . GLU A 1 363 ? 9.281 0.078 11.281 1 96.81 363 GLU A N 1
ATOM 2898 C CA . GLU A 1 363 ? 8.758 1.441 11.32 1 96.81 363 GLU A CA 1
ATOM 2899 C C . GLU A 1 363 ? 7.914 1.674 12.57 1 96.81 363 GLU A C 1
ATOM 2901 O O . GLU A 1 363 ? 8.078 2.688 13.258 1 96.81 363 GLU A O 1
ATOM 2906 N N . ASN A 1 364 ? 7.031 0.772 12.867 1 95.25 364 ASN A N 1
ATOM 2907 C CA . ASN A 1 364 ? 6.152 0.889 14.023 1 95.25 364 ASN A CA 1
ATOM 2908 C C . ASN A 1 364 ? 6.941 0.896 15.328 1 95.25 364 ASN A C 1
ATOM 2910 O O . ASN A 1 364 ? 6.629 1.655 16.25 1 95.25 364 ASN A O 1
ATOM 2914 N N . ARG A 1 365 ? 7.859 0.048 15.375 1 96.56 365 ARG A N 1
ATOM 2915 C CA . ARG A 1 365 ? 8.664 -0.023 16.594 1 96.56 365 ARG A CA 1
ATOM 2916 C C . ARG A 1 365 ? 9.43 1.277 16.812 1 96.56 365 ARG A C 1
ATOM 2918 O O . ARG A 1 365 ? 9.516 1.763 17.953 1 96.56 365 ARG A O 1
ATOM 2925 N N . LEU A 1 366 ? 10.008 1.773 15.781 1 97.81 366 LEU A N 1
ATOM 2926 C CA . LEU A 1 366 ? 10.656 3.074 15.898 1 97.81 366 LEU A CA 1
ATOM 2927 C C . LEU A 1 366 ? 9.688 4.121 16.422 1 97.81 366 LEU A C 1
ATOM 2929 O O . LEU A 1 366 ? 10.008 4.852 17.375 1 97.81 366 LEU A O 1
ATOM 2933 N N . CYS A 1 367 ? 8.531 4.164 15.828 1 97.38 367 CYS A N 1
ATOM 2934 C CA . CYS A 1 367 ? 7.523 5.133 16.25 1 97.38 367 CYS A CA 1
ATOM 2935 C C . CYS A 1 367 ? 7.164 4.941 17.719 1 97.38 367 CYS A C 1
ATOM 2937 O O . CYS A 1 367 ? 7.133 5.906 18.484 1 97.38 367 CYS A O 1
ATOM 2939 N N . ASP A 1 368 ? 6.957 3.752 18.109 1 96.69 368 ASP A N 1
ATOM 2940 C CA . ASP A 1 368 ? 6.5 3.453 19.469 1 96.69 368 ASP A CA 1
ATOM 2941 C C . ASP A 1 368 ? 7.582 3.789 20.5 1 96.69 368 ASP A C 1
ATOM 2943 O O . ASP A 1 368 ? 7.285 4.348 21.562 1 96.69 368 ASP A O 1
ATOM 2947 N N . GLU A 1 369 ? 8.766 3.449 20.219 1 97.5 369 GLU A N 1
ATOM 2948 C CA . GLU A 1 369 ? 9.852 3.691 21.156 1 97.5 369 GLU A CA 1
ATOM 2949 C C . GLU A 1 369 ? 10.18 5.18 21.266 1 97.5 369 GLU A C 1
ATOM 2951 O O . GLU A 1 369 ? 10.539 5.672 22.328 1 97.5 369 GLU A O 1
ATOM 2956 N N . ILE A 1 370 ? 10.055 5.859 20.203 1 97.69 370 ILE A N 1
ATOM 2957 C CA . ILE A 1 370 ? 10.328 7.289 20.219 1 97.69 370 ILE A CA 1
ATOM 2958 C C . ILE A 1 370 ? 9.25 8.016 21.016 1 97.69 370 ILE A C 1
ATOM 2960 O O . ILE A 1 370 ? 9.547 8.945 21.766 1 97.69 370 ILE A O 1
ATOM 2964 N N . ARG A 1 371 ? 8.047 7.594 20.844 1 96.94 371 ARG A N 1
ATOM 2965 C CA . ARG A 1 371 ? 6.93 8.211 21.547 1 96.94 371 ARG A CA 1
ATOM 2966 C C . ARG A 1 371 ? 7.098 8.086 23.062 1 96.94 371 ARG A C 1
ATOM 2968 O O . ARG A 1 371 ? 6.543 8.883 23.828 1 96.94 371 ARG A O 1
ATOM 2975 N N . LYS A 1 372 ? 7.926 7.16 23.531 1 96.5 372 LYS A N 1
ATOM 2976 C CA . LYS A 1 372 ? 8.125 6.898 24.953 1 96.5 372 LYS A CA 1
ATOM 2977 C C . LYS A 1 372 ? 9.234 7.785 25.516 1 96.5 372 LYS A C 1
ATOM 2979 O O . LYS A 1 372 ? 9.406 7.859 26.734 1 96.5 372 LYS A O 1
ATOM 2984 N N . LYS A 1 373 ? 9.922 8.406 24.719 1 96.44 373 LYS A N 1
ATOM 2985 C CA . LYS A 1 373 ? 11.016 9.25 25.188 1 96.44 373 LYS A CA 1
ATOM 2986 C C . LYS A 1 373 ? 10.492 10.383 26.062 1 96.44 373 LYS A C 1
ATOM 2988 O O . LYS A 1 373 ? 9.414 10.93 25.812 1 96.44 373 LYS A O 1
ATOM 2993 N N . SER A 1 374 ? 11.273 10.781 27.047 1 94.62 374 SER A N 1
ATOM 2994 C CA . SER A 1 374 ? 10.875 11.727 28.078 1 94.62 374 SER A CA 1
ATOM 2995 C C . SER A 1 374 ? 10.477 13.07 27.469 1 94.62 374 SER A C 1
ATOM 2997 O O . SER A 1 374 ? 9.531 13.711 27.922 1 94.62 374 SER A O 1
ATOM 2999 N N . GLN A 1 375 ? 11.195 13.484 26.531 1 92.38 375 GLN A N 1
ATOM 3000 C CA . GLN A 1 375 ? 10.922 14.766 25.891 1 92.38 375 GLN A CA 1
ATOM 3001 C C . GLN A 1 375 ? 9.531 14.781 25.25 1 92.38 375 GLN A C 1
ATOM 3003 O O . GLN A 1 375 ? 8.836 15.805 25.297 1 92.38 375 GLN A O 1
ATOM 3008 N N . ILE A 1 376 ? 9.125 13.703 24.719 1 95.75 376 ILE A N 1
ATOM 3009 C CA . ILE A 1 376 ? 7.832 13.602 24.047 1 95.75 376 ILE A CA 1
ATOM 3010 C C . ILE A 1 376 ? 6.719 13.492 25.094 1 95.75 376 ILE A C 1
ATOM 3012 O O . ILE A 1 376 ? 5.676 14.141 24.953 1 95.75 376 ILE A O 1
ATOM 3016 N N . VAL A 1 377 ? 6.953 12.711 26.078 1 94.44 377 VAL A N 1
ATOM 3017 C CA . VAL A 1 377 ? 5.969 12.523 27.141 1 94.44 377 VAL A CA 1
ATOM 3018 C C . VAL A 1 377 ? 5.703 13.859 27.844 1 94.44 377 VAL A C 1
ATOM 3020 O O . VAL A 1 377 ? 4.559 14.172 28.172 1 94.44 377 VAL A O 1
ATOM 3023 N N . SER A 1 378 ? 6.73 14.539 28.078 1 92.75 378 SER A N 1
ATOM 3024 C CA . SER A 1 378 ? 6.594 15.859 28.688 1 92.75 378 SER A CA 1
ATOM 3025 C C . SER A 1 378 ? 5.762 16.797 27.812 1 92.75 378 SER A C 1
ATOM 3027 O O . SER A 1 378 ? 4.934 17.547 28.328 1 92.75 378 SER A O 1
ATOM 3029 N N . LEU A 1 379 ? 5.996 16.734 26.609 1 90.94 379 LEU A N 1
ATOM 3030 C CA . LEU A 1 379 ? 5.246 17.562 25.688 1 90.94 379 LEU A CA 1
ATOM 3031 C C . LEU A 1 379 ? 3.777 17.156 25.656 1 90.94 379 LEU A C 1
ATOM 3033 O O . LEU A 1 379 ? 2.893 18 25.531 1 90.94 379 LEU A O 1
ATOM 3037 N N . GLU A 1 380 ? 3.494 15.859 25.672 1 93.81 380 GLU A N 1
ATOM 3038 C CA . GLU A 1 380 ? 2.125 15.359 25.719 1 93.81 380 GLU A CA 1
ATOM 3039 C C . GLU A 1 380 ? 1.348 15.992 26.875 1 93.81 380 GLU A C 1
ATOM 3041 O O . GLU A 1 380 ? 0.189 16.375 26.719 1 93.81 380 GLU A O 1
ATOM 3046 N N . LYS A 1 381 ? 1.999 16.062 27.969 1 90.06 381 LYS A N 1
ATOM 3047 C CA . LYS A 1 381 ? 1.372 16.641 29.156 1 90.06 381 LYS A CA 1
ATOM 3048 C C . LYS A 1 381 ? 1.131 18.141 28.969 1 90.06 381 LYS A C 1
ATOM 3050 O O . LYS A 1 381 ? 0.06 18.641 29.312 1 90.06 381 LYS A O 1
ATOM 3055 N N . LYS A 1 382 ? 2.115 18.719 28.469 1 82 382 LYS A N 1
ATOM 3056 C CA . LYS A 1 382 ? 2.035 20.172 28.266 1 82 382 LYS A CA 1
ATOM 3057 C C . LYS A 1 382 ? 0.913 20.531 27.297 1 82 382 LYS A C 1
ATOM 3059 O O . LYS A 1 382 ? 0.164 21.484 27.531 1 82 382 LYS A O 1
ATOM 3064 N N . LEU A 1 383 ? 0.811 19.766 26.234 1 85.25 383 LEU A N 1
ATOM 3065 C CA . LEU A 1 383 ? -0.161 20.047 25.188 1 85.25 383 LEU A CA 1
ATOM 3066 C C . LEU A 1 383 ? -1.497 19.375 25.484 1 85.25 383 LEU A C 1
ATOM 3068 O O . LEU A 1 383 ? -2.508 19.688 24.844 1 85.25 383 LEU A O 1
ATOM 3072 N N . ASN A 1 384 ? -1.513 18.484 26.422 1 86.56 384 ASN A N 1
ATOM 3073 C CA . ASN A 1 384 ? -2.678 17.656 26.719 1 86.56 384 ASN A CA 1
ATOM 3074 C C . ASN A 1 384 ? -3.145 16.875 25.5 1 86.56 384 ASN A C 1
ATOM 3076 O O . ASN A 1 384 ? -4.332 16.891 25.156 1 86.56 384 ASN A O 1
ATOM 3080 N N . THR A 1 385 ? -2.193 16.469 24.75 1 91.06 385 THR A N 1
ATOM 3081 C CA . THR A 1 385 ? -2.438 15.656 23.578 1 91.06 385 THR A CA 1
ATOM 3082 C C . THR A 1 385 ? -1.424 14.516 23.484 1 91.06 385 THR A C 1
ATOM 3084 O O . THR A 1 385 ? -0.242 14.703 23.781 1 91.06 385 THR A O 1
ATOM 3087 N N . GLN A 1 386 ? -1.879 13.391 23.109 1 93.69 386 GLN A N 1
ATOM 3088 C CA . GLN A 1 386 ? -0.991 12.242 22.984 1 93.69 386 GLN A CA 1
ATOM 3089 C C . GLN A 1 386 ? -0.255 12.242 21.656 1 93.69 386 GLN A C 1
ATOM 3091 O O . GLN A 1 386 ? -0.829 12.602 20.625 1 93.69 386 GLN A O 1
ATOM 3096 N N . CYS A 1 387 ? 0.958 11.836 21.719 1 95.69 387 CYS A N 1
ATOM 3097 C CA . CYS A 1 387 ? 1.728 11.625 20.5 1 95.69 387 CYS A CA 1
ATOM 3098 C C . CYS A 1 387 ? 1.287 10.359 19.781 1 95.69 387 CYS A C 1
ATOM 3100 O O . CYS A 1 387 ? 1.206 9.289 20.391 1 95.69 387 CYS A O 1
ATOM 3102 N N . THR A 1 388 ? 0.98 10.508 18.562 1 94.38 388 THR A N 1
ATOM 3103 C CA . THR A 1 388 ? 0.545 9.352 17.781 1 94.38 388 THR A CA 1
ATOM 3104 C C . THR A 1 388 ? 1.688 8.812 16.922 1 94.38 388 THR A C 1
ATOM 3106 O O . THR A 1 388 ? 2.703 9.492 16.734 1 94.38 388 THR A O 1
ATOM 3109 N N . ARG A 1 389 ? 1.579 7.617 16.359 1 93.94 389 ARG A N 1
ATOM 3110 C CA . ARG A 1 389 ? 2.566 7.055 15.445 1 93.94 389 ARG A CA 1
ATOM 3111 C C . ARG A 1 389 ? 2.738 7.938 14.219 1 93.94 389 ARG A C 1
ATOM 3113 O O . ARG A 1 389 ? 3.842 8.062 13.68 1 93.94 389 ARG A O 1
ATOM 3120 N N . ASN A 1 390 ? 1.636 8.5 13.828 1 91.81 390 ASN A N 1
ATOM 3121 C CA . ASN A 1 390 ? 1.67 9.32 12.625 1 91.81 390 ASN A CA 1
ATOM 3122 C C . ASN A 1 390 ? 2.496 10.586 12.836 1 91.81 390 ASN A C 1
ATOM 3124 O O . ASN A 1 390 ? 3.113 11.094 11.898 1 91.81 390 ASN A O 1
ATOM 3128 N N . ASP A 1 391 ? 2.523 11.148 14.039 1 94.12 391 ASP A N 1
ATOM 3129 C CA . ASP A 1 391 ? 3.367 12.289 14.359 1 94.12 391 ASP A CA 1
ATOM 3130 C C . ASP A 1 391 ? 4.84 11.977 14.109 1 94.12 391 ASP A C 1
ATOM 3132 O O . ASP A 1 391 ? 5.59 12.828 13.633 1 94.12 391 ASP A O 1
ATOM 3136 N N . VAL A 1 392 ? 5.156 10.789 14.469 1 97 392 VAL A N 1
ATOM 3137 C CA . VAL A 1 392 ? 6.547 10.367 14.336 1 97 392 VAL A CA 1
ATOM 3138 C C . VAL A 1 392 ? 6.832 9.961 12.898 1 97 392 VAL A C 1
ATOM 3140 O O . VAL A 1 392 ? 7.828 10.383 12.305 1 97 392 VAL A O 1
ATOM 3143 N N . ARG A 1 393 ? 5.953 9.133 12.305 1 96.44 393 ARG A N 1
ATOM 3144 C CA . ARG A 1 393 ? 6.105 8.547 10.977 1 96.44 393 ARG A CA 1
ATOM 3145 C C . ARG A 1 393 ? 6.262 9.633 9.914 1 96.44 393 ARG A C 1
ATOM 3147 O O . ARG A 1 393 ? 7.004 9.461 8.945 1 96.44 393 ARG A O 1
ATOM 3154 N N . SER A 1 394 ? 5.676 10.719 10.117 1 93.44 394 SER A N 1
ATOM 3155 C CA . SER A 1 394 ? 5.707 11.797 9.133 1 93.44 394 SER A CA 1
ATOM 3156 C C . SER A 1 394 ? 7.047 12.523 9.156 1 93.44 394 SER A C 1
ATOM 3158 O O . SER A 1 394 ? 7.312 13.367 8.289 1 93.44 394 SER A O 1
ATOM 3160 N N . CYS A 1 395 ? 7.848 12.211 10.094 1 94.88 395 CYS A N 1
ATOM 3161 C CA . CYS A 1 395 ? 9.07 12.977 10.281 1 94.88 395 CYS A CA 1
ATOM 3162 C C . CYS A 1 395 ? 10.273 12.25 9.688 1 94.88 395 CYS A C 1
ATOM 3164 O O . CYS A 1 395 ? 11.391 12.766 9.695 1 94.88 395 CYS A O 1
ATOM 3166 N N . PHE A 1 396 ? 10.047 11.047 9.219 1 97.25 396 PHE A N 1
ATOM 3167 C CA . PHE A 1 396 ? 11.172 10.312 8.648 1 97.25 396 PHE A CA 1
ATOM 3168 C C . PHE A 1 396 ? 10.695 9.305 7.617 1 97.25 396 PHE A C 1
ATOM 3170 O O . PHE A 1 396 ? 9.492 9.062 7.488 1 97.25 396 PHE A O 1
ATOM 3177 N N . HIS A 1 397 ? 11.539 8.789 6.828 1 97.25 397 HIS A N 1
ATOM 3178 C CA . HIS A 1 397 ? 11.344 7.648 5.945 1 97.25 397 HIS A CA 1
ATOM 3179 C C . HIS A 1 397 ? 12.57 6.75 5.922 1 97.25 397 HIS A C 1
ATOM 3181 O O . HIS A 1 397 ? 13.617 7.109 6.465 1 97.25 397 HIS A O 1
ATOM 3187 N N . MET A 1 398 ? 12.453 5.617 5.352 1 98.12 398 MET A N 1
ATOM 3188 C CA . MET A 1 398 ? 13.523 4.637 5.48 1 98.12 398 MET A CA 1
ATOM 3189 C C . MET A 1 398 ? 13.891 4.043 4.125 1 98.12 398 MET A C 1
ATOM 3191 O O . MET A 1 398 ? 13.016 3.805 3.293 1 98.12 398 MET A O 1
ATOM 3195 N N . TYR A 1 399 ? 15.156 3.779 3.904 1 98.19 399 TYR A N 1
ATOM 3196 C CA . TYR A 1 399 ? 15.695 2.934 2.844 1 98.19 399 TYR A CA 1
ATOM 3197 C C . TYR A 1 399 ? 16.328 1.673 3.42 1 98.19 399 TYR A C 1
ATOM 3199 O O . TYR A 1 399 ? 17.328 1.746 4.141 1 98.19 399 TYR A O 1
ATOM 3207 N N . VAL A 1 400 ? 15.766 0.545 3.059 1 98.44 400 VAL A N 1
ATOM 3208 C CA . VAL A 1 400 ? 16.141 -0.7 3.717 1 98.44 400 VAL A CA 1
ATOM 3209 C C . VAL A 1 400 ? 16.781 -1.646 2.705 1 98.44 400 VAL A C 1
ATOM 3211 O O . VAL A 1 400 ? 16.203 -1.937 1.659 1 98.44 400 VAL A O 1
ATOM 3214 N N . ASN A 1 401 ? 18.016 -2.041 2.918 1 98.06 401 ASN A N 1
ATOM 3215 C CA . ASN A 1 401 ? 18.703 -3.119 2.207 1 98.06 401 ASN A CA 1
ATOM 3216 C C . ASN A 1 401 ? 18.844 -4.363 3.078 1 98.06 401 ASN A C 1
ATOM 3218 O O . ASN A 1 401 ? 19.641 -4.379 4.02 1 98.06 401 ASN A O 1
ATOM 3222 N N . LEU A 1 402 ? 18.062 -5.34 2.738 1 97.56 402 LEU A N 1
ATOM 3223 C CA . LEU A 1 402 ? 17.969 -6.543 3.559 1 97.56 402 LEU A CA 1
ATOM 3224 C C . LEU A 1 402 ? 18.5 -7.758 2.803 1 97.56 402 LEU A C 1
ATOM 3226 O O . LEU A 1 402 ? 18.125 -7.988 1.652 1 97.56 402 LEU A O 1
ATOM 3230 N N . ARG A 1 403 ? 19.422 -8.484 3.363 1 95.94 403 ARG A N 1
ATOM 3231 C CA . ARG A 1 403 ? 19.891 -9.781 2.889 1 95.94 403 ARG A CA 1
ATOM 3232 C C . ARG A 1 403 ? 19.531 -10.883 3.883 1 95.94 403 ARG A C 1
ATOM 3234 O O . ARG A 1 403 ? 19.938 -10.828 5.047 1 95.94 403 ARG A O 1
ATOM 3241 N N . ILE A 1 404 ? 18.797 -11.844 3.439 1 95.56 404 ILE A N 1
ATOM 3242 C CA . ILE A 1 404 ? 18.359 -12.914 4.328 1 95.56 404 ILE A CA 1
ATOM 3243 C C . ILE A 1 404 ? 18.391 -14.25 3.582 1 95.56 404 ILE A C 1
ATOM 3245 O O . ILE A 1 404 ? 18.328 -14.281 2.352 1 95.56 404 ILE A O 1
ATOM 3249 N N . LEU A 1 405 ? 18.484 -15.312 4.355 1 93.62 405 LEU A N 1
ATOM 3250 C CA . LEU A 1 405 ? 18.312 -16.641 3.795 1 93.62 405 LEU A CA 1
ATOM 3251 C C . LEU A 1 405 ? 16.828 -16.953 3.582 1 93.62 405 LEU A C 1
ATOM 3253 O O . LEU A 1 405 ? 15.984 -16.578 4.402 1 93.62 405 LEU A O 1
ATOM 3257 N N . ASN A 1 406 ? 16.516 -17.562 2.516 1 91.12 406 ASN A N 1
ATOM 3258 C CA . ASN A 1 406 ? 15.18 -18.094 2.209 1 91.12 406 ASN A CA 1
ATOM 3259 C C . ASN A 1 406 ? 14.109 -17.016 2.32 1 91.12 406 ASN A C 1
ATOM 3261 O O . ASN A 1 406 ? 13.141 -17.172 3.062 1 91.12 406 ASN A O 1
ATOM 3265 N N . PRO A 1 407 ? 14.312 -15.938 1.591 1 94.69 407 PRO A N 1
ATOM 3266 C CA . PRO A 1 407 ? 13.25 -14.938 1.589 1 94.69 407 PRO A CA 1
ATOM 3267 C C . PRO A 1 407 ? 11.922 -15.484 1.061 1 94.69 407 PRO A C 1
ATOM 3269 O O . PRO A 1 407 ? 11.914 -16.266 0.102 1 94.69 407 PRO A O 1
ATOM 3272 N N . ARG A 1 408 ? 10.883 -15.172 1.724 1 94.31 408 ARG A N 1
ATOM 3273 C CA . ARG A 1 408 ? 9.539 -15.57 1.33 1 94.31 408 ARG A CA 1
ATOM 3274 C C . ARG A 1 408 ? 8.672 -14.344 1.032 1 94.31 408 ARG A C 1
ATOM 3276 O O . ARG A 1 408 ? 8.641 -13.398 1.815 1 94.31 408 ARG A O 1
ATOM 3283 N N . PHE A 1 409 ? 7.996 -14.406 -0.101 1 94.94 409 PHE A N 1
ATOM 3284 C CA . PHE A 1 409 ? 7.191 -13.266 -0.523 1 94.94 409 PHE A CA 1
ATOM 3285 C C . PHE A 1 409 ? 5.723 -13.648 -0.623 1 94.94 409 PHE A C 1
ATOM 3287 O O . PHE A 1 409 ? 5.387 -14.836 -0.698 1 94.94 409 PHE A O 1
ATOM 3294 N N . LYS A 1 410 ? 4.898 -12.68 -0.65 1 93.88 410 LYS A N 1
ATOM 3295 C CA . LYS A 1 410 ? 3.445 -12.836 -0.636 1 93.88 410 LYS A CA 1
ATOM 3296 C C . LYS A 1 410 ? 2.934 -13.328 -1.985 1 93.88 410 LYS A C 1
ATOM 3298 O O . LYS A 1 410 ? 1.825 -13.867 -2.076 1 93.88 410 LYS A O 1
ATOM 3303 N N . SER A 1 411 ? 3.68 -13.141 -3.018 1 93.88 411 SER A N 1
ATOM 3304 C CA . SER A 1 411 ? 3.357 -13.484 -4.398 1 93.88 411 SER A CA 1
ATOM 3305 C C . SER A 1 411 ? 4.617 -13.602 -5.25 1 93.88 411 SER A C 1
ATOM 3307 O O . SER A 1 411 ? 5.715 -13.297 -4.785 1 93.88 411 SER A O 1
ATOM 3309 N N . GLN A 1 412 ? 4.418 -14.055 -6.418 1 93.31 412 GLN A N 1
ATOM 3310 C CA . GLN A 1 412 ? 5.555 -14.25 -7.309 1 93.31 412 GLN A CA 1
ATOM 3311 C C . GLN A 1 412 ? 6.16 -12.906 -7.723 1 93.31 412 GLN A C 1
ATOM 3313 O O . GLN A 1 412 ? 7.371 -12.805 -7.918 1 93.31 412 GLN A O 1
ATOM 3318 N N . ASP A 1 413 ? 5.414 -11.891 -7.793 1 92.31 413 ASP A N 1
ATOM 3319 C CA . ASP A 1 413 ? 5.984 -10.609 -8.18 1 92.31 413 ASP A CA 1
ATOM 3320 C C . ASP A 1 413 ? 6.914 -10.07 -7.098 1 92.31 413 ASP A C 1
ATOM 3322 O O . ASP A 1 413 ? 7.664 -9.117 -7.332 1 92.31 413 ASP A O 1
ATOM 3326 N N . LYS A 1 414 ? 6.914 -10.664 -5.922 1 95 414 LYS A N 1
ATOM 3327 C CA . LYS A 1 414 ? 7.863 -10.477 -4.832 1 95 414 LYS A CA 1
ATOM 3328 C C . LYS A 1 414 ? 7.852 -9.031 -4.34 1 95 414 LYS A C 1
ATOM 3330 O O . LYS A 1 414 ? 8.906 -8.469 -4.035 1 95 414 LYS A O 1
ATOM 3335 N N . SER A 1 415 ? 6.648 -8.43 -4.277 1 94 415 SER A N 1
ATOM 3336 C CA . SER A 1 415 ? 6.508 -7.023 -3.928 1 94 415 SER A CA 1
ATOM 3337 C C . SER A 1 415 ? 6.438 -6.836 -2.416 1 94 415 SER A C 1
ATOM 3339 O O . SER A 1 415 ? 6.57 -5.715 -1.917 1 94 415 SER A O 1
ATOM 3341 N N . TYR A 1 416 ? 6.262 -7.926 -1.615 1 95.56 416 TYR A N 1
ATOM 3342 C CA . TYR A 1 416 ? 6.016 -7.824 -0.181 1 95.56 416 TYR A CA 1
ATOM 3343 C C . TYR A 1 416 ? 6.629 -9 0.563 1 95.56 416 TYR A C 1
ATOM 3345 O O . TYR A 1 416 ? 6.191 -10.141 0.399 1 95.56 416 TYR A O 1
ATOM 3353 N N . LEU A 1 417 ? 7.613 -8.75 1.407 1 96.69 417 LEU A N 1
ATOM 3354 C CA . LEU A 1 417 ? 8.312 -9.766 2.182 1 96.69 417 LEU A CA 1
ATOM 3355 C C . LEU A 1 417 ? 7.461 -10.227 3.361 1 96.69 417 LEU A C 1
ATOM 3357 O O . LEU A 1 417 ? 6.938 -9.406 4.113 1 96.69 417 LEU A O 1
ATOM 3361 N N . ILE A 1 418 ? 7.402 -11.609 3.611 1 95.31 418 ILE A N 1
ATOM 3362 C CA . ILE A 1 418 ? 6.477 -12.047 4.648 1 95.31 418 ILE A CA 1
ATOM 3363 C C . ILE A 1 418 ? 7.242 -12.789 5.742 1 95.31 418 ILE A C 1
ATOM 3365 O O . ILE A 1 418 ? 6.641 -13.312 6.684 1 95.31 418 ILE A O 1
ATOM 3369 N N . ASN A 1 419 ? 8.586 -12.828 5.719 1 93.56 419 ASN A N 1
ATOM 3370 C CA . ASN A 1 419 ? 9.383 -13.43 6.785 1 93.56 419 ASN A CA 1
ATOM 3371 C C . ASN A 1 419 ? 9.125 -12.742 8.125 1 93.56 419 ASN A C 1
ATOM 3373 O O . ASN A 1 419 ? 8.969 -11.523 8.188 1 93.56 419 ASN A O 1
ATOM 3377 N N . ASP A 1 420 ? 9.039 -13.531 9.156 1 90.88 420 ASP A N 1
ATOM 3378 C CA . ASP A 1 420 ? 8.984 -12.961 10.5 1 90.88 420 ASP A CA 1
ATOM 3379 C C . ASP A 1 420 ? 10.391 -12.68 11.023 1 90.88 420 ASP A C 1
ATOM 3381 O O . ASP A 1 420 ? 11.148 -13.609 11.32 1 90.88 420 ASP A O 1
ATOM 3385 N N . LEU A 1 421 ? 10.656 -11.43 11.172 1 93.56 421 LEU A N 1
ATOM 3386 C CA . LEU A 1 421 ? 11.977 -11 11.625 1 93.56 421 LEU A CA 1
ATOM 3387 C C . LEU A 1 421 ? 11.852 -10.07 12.836 1 93.56 421 LEU A C 1
ATOM 3389 O O . LEU A 1 421 ? 12.734 -9.25 13.078 1 93.56 421 LEU A O 1
ATOM 3393 N N . ASN A 1 422 ? 10.789 -10.164 13.547 1 91.44 422 ASN A N 1
ATOM 3394 C CA . ASN A 1 422 ? 10.461 -9.203 14.602 1 91.44 422 ASN A CA 1
ATOM 3395 C C . ASN A 1 422 ? 11.531 -9.172 15.68 1 91.44 422 ASN A C 1
ATOM 3397 O O . ASN A 1 422 ? 11.906 -8.094 16.156 1 91.44 422 ASN A O 1
ATOM 3401 N N . GLU A 1 423 ? 12.016 -10.289 16.062 1 93.44 423 GLU A N 1
ATOM 3402 C CA . GLU A 1 423 ? 13.023 -10.336 17.125 1 93.44 423 GLU A CA 1
ATOM 3403 C C . GLU A 1 423 ? 14.312 -9.633 16.688 1 93.44 423 GLU A C 1
ATOM 3405 O O . GLU A 1 423 ? 14.898 -8.867 17.453 1 93.44 423 GLU A O 1
ATOM 3410 N N . ASP A 1 424 ? 14.742 -9.891 15.5 1 94.81 424 ASP A N 1
ATOM 3411 C CA . ASP A 1 424 ? 15.938 -9.242 14.953 1 94.81 424 ASP A CA 1
ATOM 3412 C C . ASP A 1 424 ? 15.75 -7.73 14.867 1 94.81 424 ASP A C 1
ATOM 3414 O O . ASP A 1 424 ? 16.656 -6.969 15.211 1 94.81 424 ASP A O 1
ATOM 3418 N N . ILE A 1 425 ? 14.617 -7.363 14.414 1 94.75 425 ILE A N 1
ATOM 3419 C CA . ILE A 1 425 ? 14.312 -5.949 14.25 1 94.75 425 ILE A CA 1
ATOM 3420 C C . ILE A 1 425 ? 14.289 -5.266 15.617 1 94.75 425 ILE A C 1
ATOM 3422 O O . ILE A 1 425 ? 14.836 -4.172 15.781 1 94.75 425 ILE A O 1
ATOM 3426 N N . ARG A 1 426 ? 13.656 -5.883 16.578 1 95.25 426 ARG A N 1
ATOM 3427 C CA . ARG A 1 426 ? 13.617 -5.34 17.922 1 95.25 426 ARG A CA 1
ATOM 3428 C C . ARG A 1 426 ? 15.023 -5.082 18.453 1 95.25 426 ARG A C 1
ATOM 3430 O O . ARG A 1 426 ? 15.305 -4.008 18.984 1 95.25 426 ARG A O 1
ATOM 3437 N N . LYS A 1 427 ? 15.867 -6.008 18.328 1 95.38 427 LYS A N 1
ATOM 3438 C CA . LYS A 1 427 ? 17.25 -5.887 18.797 1 95.38 427 LYS A CA 1
ATOM 3439 C C . LYS A 1 427 ? 17.969 -4.742 18.078 1 95.38 427 LYS A C 1
ATOM 3441 O O . LYS A 1 427 ? 18.719 -3.988 18.703 1 95.38 427 LYS A O 1
ATOM 3446 N N . SER A 1 428 ? 17.703 -4.668 16.812 1 96.06 428 SER A N 1
ATOM 3447 C CA . SER A 1 428 ? 18.344 -3.623 16.016 1 96.06 428 SER A CA 1
ATOM 3448 C C . SER A 1 428 ? 17.922 -2.236 16.5 1 96.06 428 SER A C 1
ATOM 3450 O O . SER A 1 428 ? 18.75 -1.354 16.672 1 96.06 428 SER A O 1
ATOM 3452 N N . VAL A 1 429 ? 16.641 -2.014 16.703 1 96.88 429 VAL A N 1
ATOM 3453 C CA . VAL A 1 429 ? 16.109 -0.722 17.125 1 96.88 429 VAL A CA 1
ATOM 3454 C C . VAL A 1 429 ? 16.641 -0.377 18.516 1 96.88 429 VAL A C 1
ATOM 3456 O O . VAL A 1 429 ? 17.078 0.749 18.75 1 96.88 429 VAL A O 1
ATOM 3459 N N . ASP A 1 430 ? 16.625 -1.333 19.406 1 96.25 430 ASP A N 1
ATOM 3460 C CA . ASP A 1 430 ? 17.094 -1.107 20.766 1 96.25 430 ASP A CA 1
ATOM 3461 C C . ASP A 1 430 ? 18.547 -0.67 20.781 1 96.25 430 ASP A C 1
ATOM 3463 O O . ASP A 1 430 ? 18.938 0.192 21.578 1 96.25 430 ASP A O 1
ATOM 3467 N N . LYS A 1 431 ? 19.266 -1.196 19.953 1 96.12 431 LYS A N 1
ATOM 3468 C CA . LYS A 1 431 ? 20.688 -0.921 19.875 1 96.12 431 LYS A CA 1
ATOM 3469 C C . LYS A 1 431 ? 20.953 0.488 19.359 1 96.12 431 LYS A C 1
ATOM 3471 O O . LYS A 1 431 ? 21.891 1.159 19.812 1 96.12 431 LYS A O 1
ATOM 3476 N N . HIS A 1 432 ? 20.141 0.932 18.484 1 97.69 432 HIS A N 1
ATOM 3477 C CA . HIS A 1 432 ? 20.531 2.102 17.703 1 97.69 432 HIS A CA 1
ATOM 3478 C C . HIS A 1 432 ? 19.672 3.309 18.047 1 97.69 432 HIS A C 1
ATOM 3480 O O . HIS A 1 432 ? 20 4.441 17.703 1 97.69 432 HIS A O 1
ATOM 3486 N N . LEU A 1 433 ? 18.656 3.162 18.781 1 97.75 433 LEU A N 1
ATOM 3487 C CA . LEU A 1 433 ? 17.625 4.184 18.922 1 97.75 433 LEU A CA 1
ATOM 3488 C C . LEU A 1 433 ? 18.203 5.477 19.484 1 97.75 433 LEU A C 1
ATOM 3490 O O . LEU A 1 433 ? 18 6.551 18.906 1 97.75 433 LEU A O 1
ATOM 3494 N N . ASP A 1 434 ? 18.938 5.43 20.531 1 96.5 434 ASP A N 1
ATOM 3495 C CA . ASP A 1 434 ? 19.453 6.625 21.188 1 96.5 434 ASP A CA 1
ATOM 3496 C C . ASP A 1 434 ? 20.438 7.371 20.281 1 96.5 434 ASP A C 1
ATOM 3498 O O . ASP A 1 434 ? 20.375 8.594 20.172 1 96.5 434 ASP A O 1
ATOM 3502 N N . LYS A 1 435 ? 21.297 6.672 19.688 1 96.75 435 LYS A N 1
ATOM 3503 C CA . LYS A 1 435 ? 22.25 7.285 18.766 1 96.75 435 LYS A CA 1
ATOM 3504 C C . LYS A 1 435 ? 21.547 7.906 17.562 1 96.75 435 LYS A C 1
ATOM 3506 O O . LYS A 1 435 ? 21.938 8.977 17.094 1 96.75 435 LYS A O 1
ATOM 3511 N N . LEU A 1 436 ? 20.578 7.199 17.094 1 97.81 436 LEU A N 1
ATOM 3512 C CA . LEU A 1 436 ? 19.766 7.676 15.969 1 97.81 436 LEU A CA 1
ATOM 3513 C C . LEU A 1 436 ? 19.156 9.031 16.281 1 97.81 436 LEU A C 1
ATOM 3515 O O . LEU A 1 436 ? 19.25 9.969 15.484 1 97.81 436 LEU A O 1
ATOM 3519 N N . LEU A 1 437 ? 18.609 9.156 17.453 1 96.75 437 LEU A N 1
ATOM 3520 C CA . LEU A 1 437 ? 17.922 10.383 17.844 1 96.75 437 LEU A CA 1
ATOM 3521 C C . LEU A 1 437 ? 18.906 11.523 18.031 1 96.75 437 LEU A C 1
ATOM 3523 O O . LEU A 1 437 ? 18.641 12.656 17.641 1 96.75 437 LEU A O 1
ATOM 3527 N N . LYS A 1 438 ? 19.984 11.211 18.578 1 93.06 438 LYS A N 1
ATOM 3528 C CA . LYS A 1 438 ? 21.016 12.219 18.828 1 93.06 438 LYS A CA 1
ATOM 3529 C C . LYS A 1 438 ? 21.594 12.742 17.516 1 93.06 438 LYS A C 1
ATOM 3531 O O . LYS A 1 438 ? 21.781 13.953 17.359 1 93.06 438 LYS A O 1
ATOM 3536 N N . LYS A 1 439 ? 21.766 11.867 16.578 1 92.62 439 LYS A N 1
ATOM 3537 C CA . LYS A 1 439 ? 22.438 12.227 15.336 1 92.62 439 LYS A CA 1
ATOM 3538 C C . LYS A 1 439 ? 21.484 12.922 14.375 1 92.62 439 LYS A C 1
ATOM 3540 O O . LYS A 1 439 ? 21.891 13.758 13.578 1 92.62 439 LYS A O 1
ATOM 3545 N N . THR A 1 440 ? 20.219 12.633 14.43 1 92.44 440 THR A N 1
ATOM 3546 C CA . THR A 1 440 ? 19.297 13.102 13.414 1 92.44 440 THR A CA 1
ATOM 3547 C C . THR A 1 440 ? 18.5 14.312 13.922 1 92.44 440 THR A C 1
ATOM 3549 O O . THR A 1 440 ? 17.906 15.047 13.133 1 92.44 440 THR A O 1
ATOM 3552 N N . GLY A 1 441 ? 18.375 14.484 15.227 1 89.44 441 GLY A N 1
ATOM 3553 C CA . GLY A 1 441 ? 17.547 15.539 15.773 1 89.44 441 GLY A CA 1
ATOM 3554 C C . GLY A 1 441 ? 16.062 15.312 15.531 1 89.44 441 GLY A C 1
ATOM 3555 O O . GLY A 1 441 ? 15.281 16.266 15.484 1 89.44 441 GLY A O 1
ATOM 3556 N N . LEU A 1 442 ? 15.633 14.125 15.367 1 93.69 442 LEU A N 1
ATOM 3557 C CA . LEU A 1 442 ? 14.281 13.734 14.992 1 93.69 442 LEU A CA 1
ATOM 3558 C C . LEU A 1 442 ? 13.273 14.195 16.047 1 93.69 442 LEU A C 1
ATOM 3560 O O . LEU A 1 442 ? 12.133 14.516 15.719 1 93.69 442 LEU A O 1
ATOM 3564 N N . ILE A 1 443 ? 13.688 14.25 17.281 1 93.38 443 ILE A N 1
ATOM 3565 C CA . ILE A 1 443 ? 12.797 14.594 18.391 1 93.38 443 ILE A CA 1
ATOM 3566 C C . ILE A 1 443 ? 12.242 16 18.203 1 93.38 443 ILE A C 1
ATOM 3568 O O . ILE A 1 443 ? 11.047 16.234 18.375 1 93.38 443 ILE A O 1
ATOM 3572 N N . GLU A 1 444 ? 13.086 16.875 17.844 1 86.12 444 GLU A N 1
ATOM 3573 C CA . GLU A 1 444 ? 12.672 18.25 17.656 1 86.12 444 GLU A CA 1
ATOM 3574 C C . GLU A 1 444 ? 11.656 18.375 16.516 1 86.12 444 GLU A C 1
ATOM 3576 O O . GLU A 1 444 ? 10.703 19.156 16.609 1 86.12 444 GLU A O 1
ATOM 3581 N N . GLU A 1 445 ? 11.922 17.625 15.508 1 85.75 445 GLU A N 1
ATOM 3582 C CA . GLU A 1 445 ? 10.984 17.609 14.391 1 85.75 445 GLU A CA 1
ATOM 3583 C C . GLU A 1 445 ? 9.617 17.094 14.828 1 85.75 445 GLU A C 1
ATOM 3585 O O . GLU A 1 445 ? 8.586 17.625 14.422 1 85.75 445 GLU A O 1
ATOM 3590 N N . ILE A 1 446 ? 9.578 16.094 15.586 1 93.69 446 ILE A N 1
ATOM 3591 C CA . ILE A 1 446 ? 8.352 15.453 16.047 1 93.69 446 ILE A CA 1
ATOM 3592 C C . ILE A 1 446 ? 7.582 16.422 16.953 1 93.69 446 ILE A C 1
ATOM 3594 O O . ILE A 1 446 ? 6.355 16.5 16.875 1 93.69 446 ILE A O 1
ATOM 3598 N N . LYS A 1 447 ? 8.336 17.109 17.781 1 89.81 447 LYS A N 1
ATOM 3599 C CA . LYS A 1 447 ? 7.703 18.078 18.672 1 89.81 447 LYS A CA 1
ATOM 3600 C C . LYS A 1 447 ? 6.961 19.141 17.859 1 89.81 447 LYS A C 1
ATOM 3602 O O . LYS A 1 447 ? 5.832 19.516 18.203 1 89.81 447 LYS A O 1
ATOM 3607 N N . MET A 1 448 ? 7.633 19.562 16.922 1 82.06 448 MET A N 1
ATOM 3608 C CA . MET A 1 448 ? 7.031 20.578 16.062 1 82.06 448 MET A CA 1
ATOM 3609 C C . MET A 1 448 ? 5.758 20.062 15.406 1 82.06 448 MET A C 1
ATOM 3611 O O . MET A 1 448 ? 4.75 20.766 15.352 1 82.06 448 MET A O 1
ATOM 3615 N N . VAL A 1 449 ? 5.816 18.891 14.922 1 86.19 449 VAL A N 1
ATOM 3616 C CA . VAL A 1 449 ? 4.676 18.266 14.258 1 86.19 449 VAL A CA 1
ATOM 3617 C C . VAL A 1 449 ? 3.531 18.094 15.25 1 86.19 449 VAL A C 1
ATOM 3619 O O . VAL A 1 449 ? 2.371 18.359 14.93 1 86.19 449 VAL A O 1
ATOM 3622 N N . MET A 1 450 ? 3.809 17.625 16.375 1 88.12 450 MET A N 1
ATOM 3623 C CA . MET A 1 450 ? 2.814 17.422 17.438 1 88.12 450 MET A CA 1
ATOM 3624 C C . MET A 1 450 ? 2.135 18.734 17.812 1 88.12 450 MET A C 1
ATOM 3626 O O . MET A 1 450 ? 0.916 18.781 17.984 1 88.12 450 MET A O 1
ATOM 3630 N N . GLU A 1 451 ? 2.914 19.719 18 1 81.31 451 GLU A N 1
ATOM 3631 C CA . GLU A 1 451 ? 2.387 21.031 18.344 1 81.31 451 GLU A CA 1
ATOM 3632 C C . GLU A 1 451 ? 1.456 21.562 17.266 1 81.31 451 GLU A C 1
ATOM 3634 O O . GLU A 1 451 ? 0.367 22.062 17.562 1 81.31 451 GLU A O 1
ATOM 3639 N N . ARG A 1 452 ? 1.917 21.422 16.156 1 73.62 452 ARG A N 1
ATOM 3640 C CA . ARG A 1 452 ? 1.123 21.875 15.023 1 73.62 452 ARG A CA 1
ATOM 3641 C C . ARG A 1 452 ? -0.201 21.125 14.945 1 73.62 452 ARG A C 1
ATOM 3643 O O . ARG A 1 452 ? -1.251 21.719 14.719 1 73.62 452 ARG A O 1
ATOM 3650 N N . ARG A 1 453 ? -0.089 19.859 15.039 1 82.12 453 ARG A N 1
ATOM 3651 C CA . ARG A 1 453 ? -1.29 19.031 14.977 1 82.12 453 ARG A CA 1
ATOM 3652 C C . ARG A 1 453 ? -2.262 19.391 16.094 1 82.12 453 ARG A C 1
ATOM 3654 O O . ARG A 1 453 ? -3.477 19.438 15.883 1 82.12 453 ARG A O 1
ATOM 3661 N N . THR A 1 454 ? -1.726 19.594 17.219 1 80.75 454 THR A N 1
ATOM 3662 C CA . THR A 1 454 ? -2.553 19.969 18.359 1 80.75 454 THR A CA 1
ATOM 3663 C C . THR A 1 454 ? -3.262 21.297 18.109 1 80.75 454 THR A C 1
ATOM 3665 O O . THR A 1 454 ? -4.457 21.438 18.375 1 80.75 454 THR A O 1
ATOM 3668 N N . GLN A 1 455 ? -2.551 22.172 17.656 1 68.88 455 GLN A N 1
ATOM 3669 C CA . GLN A 1 455 ? -3.117 23.484 17.344 1 68.88 455 GLN A CA 1
ATOM 3670 C C . GLN A 1 455 ? -4.211 23.375 16.297 1 68.88 455 GLN A C 1
ATOM 3672 O O . GLN A 1 455 ? -5.262 24 16.406 1 68.88 455 GLN A O 1
ATOM 3677 N N . MET A 1 456 ? -3.936 22.578 15.352 1 71.25 456 MET A N 1
ATOM 3678 C CA . MET A 1 456 ? -4.891 22.375 14.266 1 71.25 456 MET A CA 1
ATOM 3679 C C . MET A 1 456 ? -6.156 21.703 14.773 1 71.25 456 MET A C 1
ATOM 3681 O O . MET A 1 456 ? -7.266 22.047 14.375 1 71.25 456 MET A O 1
ATOM 3685 N N . LYS A 1 457 ? -5.988 20.703 15.508 1 75.88 457 LYS A N 1
ATOM 3686 C CA . LYS A 1 457 ? -7.133 19.984 16.062 1 75.88 457 LYS A CA 1
ATOM 3687 C C . LYS A 1 457 ? -7.992 20.891 16.922 1 75.88 457 LYS A C 1
ATOM 3689 O O . LYS A 1 457 ? -9.219 20.812 16.891 1 75.88 457 LYS A O 1
ATOM 3694 N N . GLN A 1 458 ? -7.379 21.703 17.641 1 71.06 458 GLN A N 1
ATOM 3695 C CA . GLN A 1 458 ? -8.102 22.656 18.469 1 71.06 458 GLN A CA 1
ATOM 3696 C C . GLN A 1 458 ? -8.914 23.625 17.609 1 71.06 458 GLN A C 1
ATOM 3698 O O . GLN A 1 458 ? -10.055 23.953 17.953 1 71.06 458 GLN A O 1
ATOM 3703 N N . LEU A 1 459 ? -8.305 23.922 16.625 1 64.06 459 LEU A N 1
ATOM 3704 C CA . LEU A 1 459 ? -8.992 24.812 15.695 1 64.06 459 LEU A CA 1
ATOM 3705 C C . LEU A 1 459 ? -10.172 24.109 15.031 1 64.06 459 LEU A C 1
ATOM 3707 O O . LEU A 1 459 ? -11.25 24.688 14.891 1 64.06 459 LEU A O 1
ATOM 3711 N N . GLU A 1 460 ? -9.977 22.906 14.625 1 68.81 460 GLU A N 1
ATOM 3712 C CA . GLU A 1 460 ? -11.023 22.109 13.984 1 68.81 460 GLU A CA 1
ATOM 3713 C C . GLU A 1 460 ? -12.18 21.828 14.945 1 68.81 460 GLU A C 1
ATOM 3715 O O . GLU A 1 460 ? -13.344 21.922 14.562 1 68.81 460 GLU A O 1
ATOM 3720 N N . ASP A 1 461 ? -11.828 21.406 16.062 1 72.75 461 ASP A N 1
ATOM 3721 C CA . ASP A 1 461 ? -12.844 21.141 17.078 1 72.75 461 ASP A CA 1
ATOM 3722 C C . ASP A 1 461 ? -13.664 22.391 17.391 1 72.75 461 ASP A C 1
ATOM 3724 O O . ASP A 1 461 ? -14.883 22.312 17.562 1 72.75 461 ASP A O 1
ATOM 3728 N N . ALA A 1 462 ? -13.039 23.438 17.406 1 68.75 462 ALA A N 1
ATOM 3729 C CA . ALA A 1 462 ? -13.711 24.703 17.641 1 68.75 462 ALA A CA 1
ATOM 3730 C C . ALA A 1 462 ? -14.68 25.016 16.5 1 68.75 462 ALA A C 1
ATOM 3732 O O . ALA A 1 462 ? -15.812 25.453 16.734 1 68.75 462 ALA A O 1
ATOM 3733 N N . GLN A 1 463 ? -14.227 24.656 15.398 1 65.81 463 GLN A N 1
ATOM 3734 C CA . GLN A 1 463 ? -15.055 24.922 14.227 1 65.81 463 GLN A CA 1
ATOM 3735 C C . GLN A 1 463 ? -16.266 23.984 14.18 1 65.81 463 GLN A C 1
ATOM 3737 O O . GLN A 1 463 ? -17.375 24.422 13.883 1 65.81 463 GLN A O 1
ATOM 3742 N N . LYS A 1 464 ? -16.031 22.75 14.344 1 69 464 LYS A N 1
ATOM 3743 C CA . LYS A 1 464 ? -17.125 21.766 14.383 1 69 464 LYS A CA 1
ATOM 3744 C C . LYS A 1 464 ? -18.141 22.109 15.469 1 69 464 LYS A C 1
ATOM 3746 O O . LYS A 1 464 ? -19.344 22 15.258 1 69 464 LYS A O 1
ATOM 3751 N N . GLY A 1 465 ? -17.625 22.391 16.578 1 67.94 465 GLY A N 1
ATOM 3752 C CA . GLY A 1 465 ? -18.5 22.812 17.672 1 67.94 465 GLY A CA 1
ATOM 3753 C C . GLY A 1 465 ? -19.375 24.016 17.297 1 67.94 465 GLY A C 1
ATOM 3754 O O . GLY A 1 465 ? -20.547 24.047 17.641 1 67.94 465 GLY A O 1
ATOM 3755 N N . LEU A 1 466 ? -18.844 24.828 16.625 1 69.25 466 LEU A N 1
ATOM 3756 C CA . LEU A 1 466 ? -19.578 26 16.203 1 69.25 466 LEU A CA 1
ATOM 3757 C C . LEU A 1 466 ? -20.672 25.641 15.195 1 69.25 466 LEU A C 1
ATOM 3759 O O . LEU A 1 466 ? -21.781 26.172 15.25 1 69.25 466 LEU A O 1
ATOM 3763 N N . ARG A 1 467 ? -20.297 24.812 14.312 1 67.44 467 ARG A N 1
ATOM 3764 C CA . ARG A 1 467 ? -21.266 24.375 13.312 1 67.44 467 ARG A CA 1
ATOM 3765 C C . ARG A 1 467 ? -22.438 23.641 13.961 1 67.44 467 ARG A C 1
ATOM 3767 O O . ARG A 1 467 ? -23.594 23.875 13.586 1 67.44 467 ARG A O 1
ATOM 3774 N N . LYS A 1 468 ? -22.109 22.812 14.836 1 66.94 468 LYS A N 1
ATOM 3775 C CA . LYS A 1 468 ? -23.156 22.094 15.555 1 66.94 468 LYS A CA 1
ATOM 3776 C C . LYS A 1 468 ? -24.031 23.047 16.344 1 66.94 468 LYS A C 1
ATOM 3778 O O . LYS A 1 468 ? -25.266 22.906 16.359 1 66.94 468 LYS A O 1
ATOM 3783 N N . ALA A 1 469 ? -23.406 23.969 16.969 1 69.19 469 ALA A N 1
ATOM 3784 C CA . ALA A 1 469 ? -24.156 24.953 17.766 1 69.19 469 ALA A CA 1
ATOM 3785 C C . ALA A 1 469 ? -25.062 25.797 16.875 1 69.19 469 ALA A C 1
ATOM 3787 O O . ALA A 1 469 ? -26.188 26.125 17.25 1 69.19 469 ALA A O 1
ATOM 3788 N N . SER A 1 470 ? -24.578 25.984 15.734 1 67.06 470 SER A N 1
ATOM 3789 C CA . SER A 1 470 ? -25.344 26.812 14.805 1 67.06 470 SER A CA 1
ATOM 3790 C C . SER A 1 470 ? -26.531 26.062 14.234 1 67.06 470 SER A C 1
ATOM 3792 O O . SER A 1 470 ? -27.562 26.672 13.938 1 67.06 470 SER A O 1
ATOM 3794 N N . ARG A 1 471 ? -26.391 24.734 14.133 1 60.44 471 ARG A N 1
ATOM 3795 C CA . ARG A 1 471 ? -27.453 23.922 13.562 1 60.44 471 ARG A CA 1
ATOM 3796 C C . ARG A 1 471 ? -28.5 23.562 14.617 1 60.44 471 ARG A C 1
ATOM 3798 O O . ARG A 1 471 ? -29.688 23.438 14.312 1 60.44 471 ARG A O 1
ATOM 3805 N N . ASN A 1 472 ? -28.031 23.359 15.805 1 62.28 472 ASN A N 1
ATOM 3806 C CA . ASN A 1 472 ? -28.938 22.969 16.891 1 62.28 472 ASN A CA 1
ATOM 3807 C C . ASN A 1 472 ? -29.578 24.188 17.531 1 62.28 472 ASN A C 1
ATOM 3809 O O . ASN A 1 472 ? -29.047 25.297 17.453 1 62.28 472 ASN A O 1
ATOM 3813 N N . ASN A 1 473 ? -30.719 23.938 18.016 1 71.06 473 ASN A N 1
ATOM 3814 C CA . ASN A 1 473 ? -31.391 24.953 18.828 1 71.06 473 ASN A CA 1
ATOM 3815 C C . ASN A 1 473 ? -30.594 25.266 20.094 1 71.06 473 ASN A C 1
ATOM 3817 O O . ASN A 1 473 ? -30.375 24.391 20.938 1 71.06 473 ASN A O 1
ATOM 3821 N N . ILE A 1 474 ? -29.891 26.438 20.109 1 81.31 474 ILE A N 1
ATOM 3822 C CA . ILE A 1 474 ? -29.156 26.859 21.281 1 81.31 474 ILE A CA 1
ATOM 3823 C C . ILE A 1 474 ? -30.094 27.016 22.469 1 81.31 474 ILE A C 1
ATOM 3825 O O . ILE A 1 474 ? -31.062 27.766 22.406 1 81.31 474 ILE A O 1
ATOM 3829 N N . PRO A 1 475 ? -29.812 26.266 23.406 1 81.19 475 PRO A N 1
ATOM 3830 C CA . PRO A 1 475 ? -30.719 26.297 24.547 1 81.19 475 PRO A CA 1
ATOM 3831 C C . PRO A 1 475 ? -30.891 27.703 25.125 1 81.19 475 PRO A C 1
ATOM 3833 O O . PRO A 1 475 ? -29.922 28.469 25.188 1 81.19 475 PRO A O 1
ATOM 3836 N N . LYS A 1 476 ? -32.125 28.125 25.453 1 84.81 476 LYS A N 1
ATOM 3837 C CA . LYS A 1 476 ? -32.531 29.328 26.188 1 84.81 476 LYS A CA 1
ATOM 3838 C C . LYS A 1 476 ? -32.406 30.562 25.297 1 84.81 476 LYS A C 1
ATOM 3840 O O . LYS A 1 476 ? -32.688 31.688 25.734 1 84.81 476 LYS A O 1
ATOM 3845 N N . LEU A 1 477 ? -31.875 30.234 24.062 1 91.38 477 LEU A N 1
ATOM 3846 C CA . LEU A 1 477 ? -31.891 31.344 23.125 1 91.38 477 LEU A CA 1
ATOM 3847 C C . LEU A 1 477 ? -33.312 31.688 22.719 1 91.38 477 LEU A C 1
ATOM 3849 O O . LEU A 1 477 ? -34.125 30.797 22.391 1 91.38 477 LEU A O 1
ATOM 3853 N N . MET A 1 478 ? -33.719 32.969 22.766 1 91.31 478 MET A N 1
ATOM 3854 C CA . MET A 1 478 ? -34.938 33.469 22.172 1 91.31 478 MET A CA 1
ATOM 3855 C C . MET A 1 478 ? -34.625 34.344 20.953 1 91.31 478 MET A C 1
ATOM 3857 O O . MET A 1 478 ? -34.344 35.531 21.078 1 91.31 478 MET A O 1
ATOM 3861 N N . PRO A 1 479 ? -34.688 33.688 19.812 1 90.25 479 PRO A N 1
ATOM 3862 C CA . PRO A 1 479 ? -34.375 34.438 18.609 1 90.25 479 PRO A CA 1
ATOM 3863 C C . PRO A 1 479 ? -35.438 35.438 18.219 1 90.25 479 PRO A C 1
ATOM 3865 O O . PRO A 1 479 ? -36.594 35.312 18.641 1 90.25 479 PRO A O 1
ATOM 3868 N N . PRO A 1 480 ? -35 36.438 17.484 1 90.75 480 PRO A N 1
ATOM 3869 C CA . PRO A 1 480 ? -36 37.344 16.938 1 90.75 480 PRO A CA 1
ATOM 3870 C C . PRO A 1 480 ? -37 36.625 16 1 90.75 480 PRO A C 1
ATOM 3872 O O . PRO A 1 480 ? -36.625 35.625 15.352 1 90.75 480 PRO A O 1
ATOM 3875 N N . THR A 1 481 ? -38.156 37.062 15.938 1 88.56 481 THR A N 1
ATOM 3876 C CA . THR A 1 481 ? -39.188 36.438 15.094 1 88.56 481 THR A CA 1
ATOM 3877 C C . THR A 1 481 ? -39.125 37 13.68 1 88.56 481 THR A C 1
ATOM 3879 O O . THR A 1 481 ? -39.719 36.469 12.758 1 88.56 481 THR A O 1
ATOM 3882 N N . GLY A 1 482 ? -38.438 38.062 13.57 1 86.25 482 GLY A N 1
ATOM 3883 C CA . GLY A 1 482 ? -38.344 38.656 12.25 1 86.25 482 GLY A CA 1
ATOM 3884 C C . GLY A 1 482 ? -37.469 37.844 11.312 1 86.25 482 GLY A C 1
ATOM 3885 O O . GLY A 1 482 ? -37.031 36.75 11.633 1 86.25 482 GLY A O 1
ATOM 3886 N N . LYS A 1 483 ? -37.281 38.375 10.078 1 83.81 483 LYS A N 1
ATOM 3887 C CA . LYS A 1 483 ? -36.438 37.719 9.055 1 83.81 483 LYS A CA 1
ATOM 3888 C C . LYS A 1 483 ? -34.969 37.812 9.398 1 83.81 483 LYS A C 1
ATOM 3890 O O . LYS A 1 483 ? -34.531 38.75 10.055 1 83.81 483 LYS A O 1
ATOM 3895 N N . PRO A 1 484 ? -34.406 36.812 8.812 1 78.56 484 PRO A N 1
ATOM 3896 C CA . PRO A 1 484 ? -32.969 36.906 8.961 1 78.56 484 PRO A CA 1
ATOM 3897 C C . PRO A 1 484 ? -32.344 38.094 8.211 1 78.56 484 PRO A C 1
ATOM 3899 O O . PRO A 1 484 ? -32.812 38.438 7.129 1 78.56 484 PRO A O 1
ATOM 3902 N N . ASN A 1 485 ? -31.672 39 8.742 1 77.38 485 ASN A N 1
ATOM 3903 C CA . ASN A 1 485 ? -30.953 40.125 8.172 1 77.38 485 ASN A CA 1
ATOM 3904 C C . ASN A 1 485 ? -31.75 41.438 8.297 1 77.38 485 ASN A C 1
ATOM 3906 O O . ASN A 1 485 ? -31.453 42.406 7.629 1 77.38 485 ASN A O 1
ATOM 3910 N N . ASP A 1 486 ? -32.906 41.375 8.969 1 86 486 ASP A N 1
ATOM 3911 C CA . ASP A 1 486 ? -33.625 42.625 9.258 1 86 486 ASP A CA 1
ATOM 3912 C C . ASP A 1 486 ? -32.688 43.656 9.898 1 86 486 ASP A C 1
ATOM 3914 O O . ASP A 1 486 ? -31.906 43.312 10.805 1 86 486 ASP A O 1
ATOM 3918 N N . PRO A 1 487 ? -32.719 44.812 9.32 1 86.31 487 PRO A N 1
ATOM 3919 C CA . PRO A 1 487 ? -31.875 45.812 9.922 1 86.31 487 PRO A CA 1
ATOM 3920 C C . PRO A 1 487 ? -32.281 46.156 11.352 1 86.31 487 PRO A C 1
ATOM 3922 O O . PRO A 1 487 ? -33.469 46.188 11.672 1 86.31 487 PRO A O 1
ATOM 3925 N N . GLY A 1 488 ? -31.375 46.312 12.203 1 88.75 488 GLY A N 1
ATOM 3926 C CA . GLY A 1 488 ? -31.609 46.75 13.57 1 88.75 488 GLY A CA 1
ATOM 3927 C C . GLY A 1 488 ? -31.719 45.594 14.555 1 88.75 488 GLY A C 1
ATOM 3928 O O . GLY A 1 488 ? -32.125 45.781 15.703 1 88.75 488 GLY A O 1
ATOM 3929 N N . ARG A 1 489 ? -31.438 44.438 14.148 1 93.19 489 ARG A N 1
ATOM 3930 C CA . ARG A 1 489 ? -31.469 43.281 15.047 1 93.19 489 ARG A CA 1
ATOM 3931 C C . ARG A 1 489 ? -30.453 43.406 16.172 1 93.19 489 ARG A C 1
ATOM 3933 O O . ARG A 1 489 ? -29.281 43.75 15.914 1 93.19 489 ARG A O 1
ATOM 3940 N N . ILE A 1 490 ? -30.891 43.219 17.391 1 94.5 490 ILE A N 1
ATOM 3941 C CA . ILE A 1 490 ? -30.016 43.344 18.547 1 94.5 490 ILE A CA 1
ATOM 3942 C C . ILE A 1 490 ? -30.109 42.062 19.391 1 94.5 490 ILE A C 1
ATOM 3944 O O . ILE A 1 490 ? -31.203 41.562 19.672 1 94.5 490 ILE A O 1
ATOM 3948 N N . LEU A 1 491 ? -28.984 41.531 19.719 1 95.56 491 LEU A N 1
ATOM 3949 C CA . LEU A 1 491 ? -28.938 40.438 20.688 1 95.56 491 LEU A CA 1
ATOM 3950 C C . LEU A 1 491 ? -28.672 40.969 22.094 1 95.56 491 LEU A C 1
ATOM 3952 O O . LEU A 1 491 ? -27.625 41.562 22.344 1 95.56 491 LEU A O 1
ATOM 3956 N N . PHE A 1 492 ? -29.594 40.75 22.984 1 94.38 492 PHE A N 1
ATOM 3957 C CA . PHE A 1 492 ? -29.375 41.094 24.391 1 94.38 492 PHE A CA 1
ATOM 3958 C C . PHE A 1 492 ? -28.828 39.906 25.156 1 94.38 492 PHE A C 1
ATOM 3960 O O . PHE A 1 492 ? -29.453 38.812 25.172 1 94.38 492 PHE A O 1
ATOM 3967 N N . VAL A 1 493 ? -27.688 40.031 25.719 1 94.19 493 VAL A N 1
ATOM 3968 C CA . VAL A 1 493 ? -27.062 39 26.562 1 94.19 493 VAL A CA 1
ATOM 3969 C C . VAL A 1 493 ? -27.219 39.406 28.031 1 94.19 493 VAL A C 1
ATOM 3971 O O . VAL A 1 493 ? -26.672 40.406 28.469 1 94.19 493 VAL A O 1
ATOM 3974 N N . ALA A 1 494 ? -27.906 38.594 28.766 1 91 494 ALA A N 1
ATOM 3975 C CA . ALA A 1 494 ? -28.234 38.938 30.141 1 91 494 ALA A CA 1
ATOM 3976 C C . ALA A 1 494 ? -27.5 38.031 31.125 1 91 494 ALA A C 1
ATOM 3978 O O . ALA A 1 494 ? -27 36.969 30.75 1 91 494 ALA A O 1
ATOM 3979 N N . GLU A 1 495 ? -27.375 38.438 32.375 1 85.12 495 GLU A N 1
ATOM 3980 C CA . GLU A 1 495 ? -26.625 37.75 33.438 1 85.12 495 GLU A CA 1
ATOM 3981 C C . GLU A 1 495 ? -27.25 36.406 33.75 1 85.12 495 GLU A C 1
ATOM 3983 O O . GLU A 1 495 ? -26.562 35.5 34.188 1 85.12 495 GLU A O 1
ATOM 3988 N N . GLY A 1 496 ? -28.578 36.375 33.625 1 86.19 496 GLY A N 1
ATOM 3989 C CA . GLY A 1 496 ? -29.25 35.156 34 1 86.19 496 GLY A CA 1
ATOM 3990 C C . GLY A 1 496 ? -30.703 35.094 33.531 1 86.19 496 GLY A C 1
ATOM 3991 O O . GLY A 1 496 ? -31.172 36.031 32.875 1 86.19 496 GLY A O 1
ATOM 3992 N N . ASP A 1 497 ? -31.328 34.094 34.031 1 86.56 497 ASP A N 1
ATOM 3993 C CA . ASP A 1 497 ? -32.719 33.844 33.625 1 86.56 497 ASP A CA 1
ATOM 3994 C C . ASP A 1 497 ? -33.625 34.938 34.219 1 86.56 497 ASP A C 1
ATOM 3996 O O . ASP A 1 497 ? -34.625 35.312 33.562 1 86.56 497 ASP A O 1
ATOM 4000 N N . SER A 1 498 ? -33.281 35.344 35.375 1 82 498 SER A N 1
ATOM 4001 C CA . SER A 1 498 ? -34.094 36.344 36.031 1 82 498 SER A CA 1
ATOM 4002 C C . SER A 1 498 ? -34.125 37.656 35.219 1 82 498 SER A C 1
ATOM 4004 O O . SER A 1 498 ? -35.188 38.281 35.094 1 82 498 SER A O 1
ATOM 4006 N N . ALA A 1 499 ? -32.969 37.969 34.625 1 85.38 499 ALA A N 1
ATOM 4007 C CA . ALA A 1 499 ? -32.875 39.188 33.844 1 85.38 499 ALA A CA 1
ATOM 4008 C C . ALA A 1 499 ? -33.656 39.031 32.531 1 85.38 499 ALA A C 1
ATOM 4010 O O . ALA A 1 499 ? -34.25 40 32.062 1 85.38 499 ALA A O 1
ATOM 4011 N N . ILE A 1 500 ? -33.719 37.906 32 1 89.25 500 ILE A N 1
ATOM 4012 C CA . ILE A 1 500 ? -34.438 37.625 30.766 1 89.25 500 ILE A CA 1
ATOM 4013 C C . ILE A 1 500 ? -35.938 37.781 30.984 1 89.25 500 ILE A C 1
ATOM 4015 O O . ILE A 1 500 ? -36.656 38.281 30.125 1 89.25 500 ILE A O 1
ATOM 4019 N N . ALA A 1 501 ? -36.312 37.344 32.125 1 85.31 501 ALA A N 1
ATOM 4020 C CA . ALA A 1 501 ? -37.75 37.438 32.469 1 85.31 501 ALA A CA 1
ATOM 4021 C C . ALA A 1 501 ? -38.188 38.906 32.469 1 85.31 501 ALA A C 1
ATOM 4023 O O . ALA A 1 501 ? -39.312 39.219 32.062 1 85.31 501 ALA A O 1
ATOM 4024 N N . GLY A 1 502 ? -37.406 39.781 32.906 1 82 502 GLY A N 1
ATOM 4025 C CA . GLY A 1 502 ? -37.719 41.219 32.906 1 82 502 GLY A CA 1
ATOM 4026 C C . GLY A 1 502 ? -37.594 41.844 31.516 1 82 502 GLY A C 1
ATOM 4027 O O . GLY A 1 502 ? -38.344 42.75 31.188 1 82 502 GLY A O 1
ATOM 4028 N N . LEU A 1 503 ? -36.75 41.25 30.641 1 88.19 503 LEU A N 1
ATOM 4029 C CA . LEU A 1 503 ? -36.438 41.812 29.328 1 88.19 503 LEU A CA 1
ATOM 4030 C C . LEU A 1 503 ? -37.469 41.344 28.297 1 88.19 503 LEU A C 1
ATOM 4032 O O . LEU A 1 503 ? -37.75 42.062 27.344 1 88.19 503 LEU A O 1
ATOM 4036 N N . ARG A 1 504 ? -37.969 40.25 28.5 1 90.12 504 ARG A N 1
ATOM 4037 C CA . ARG A 1 504 ? -38.812 39.594 27.5 1 90.12 504 ARG A CA 1
ATOM 4038 C C . ARG A 1 504 ? -40.031 40.438 27.172 1 90.12 504 ARG A C 1
ATOM 4040 O O . ARG A 1 504 ? -40.312 40.688 25.984 1 90.12 504 ARG A O 1
ATOM 4047 N N . PRO A 1 505 ? -40.688 40.906 28.156 1 88.19 505 PRO A N 1
ATOM 4048 C CA . PRO A 1 505 ? -41.844 41.719 27.828 1 88.19 505 PRO A CA 1
ATOM 4049 C C . PRO A 1 505 ? -41.469 43.094 27.25 1 88.19 505 PRO A C 1
ATOM 4051 O O . PRO A 1 505 ? -42.312 43.75 26.609 1 88.19 505 PRO A O 1
ATOM 4054 N N . ALA A 1 506 ? -40.344 43.531 27.484 1 88.69 506 ALA A N 1
ATOM 4055 C CA . ALA A 1 506 ? -39.906 44.875 27.094 1 88.69 506 ALA A CA 1
ATOM 4056 C C . ALA A 1 506 ? -39.25 44.875 25.703 1 88.69 506 ALA A C 1
ATOM 4058 O O . ALA A 1 506 ? -39.094 45.906 25.078 1 88.69 506 ALA A O 1
ATOM 4059 N N . ARG A 1 507 ? -39.031 43.656 25.172 1 89.94 507 ARG A N 1
ATOM 4060 C CA . ARG A 1 507 ? -38.25 43.562 23.953 1 89.94 507 ARG A CA 1
ATOM 4061 C C . ARG A 1 507 ? -39.125 43.75 22.719 1 89.94 507 ARG A C 1
ATOM 4063 O O . ARG A 1 507 ? -40.375 43.625 22.797 1 89.94 507 ARG A O 1
ATOM 4070 N N . ASN A 1 508 ? -38.531 44.188 21.641 1 90.62 508 ASN A N 1
ATOM 4071 C CA . ASN A 1 508 ? -39.125 44.031 20.328 1 90.62 508 ASN A CA 1
ATOM 4072 C C . ASN A 1 508 ? -38.938 42.625 19.766 1 90.62 508 ASN A C 1
ATOM 4074 O O . ASN A 1 508 ? -37.844 42.281 19.312 1 90.62 508 ASN A O 1
ATOM 4078 N N . PRO A 1 509 ? -39.969 41.875 19.781 1 91.44 509 PRO A N 1
ATOM 4079 C CA . PRO A 1 509 ? -39.812 40.469 19.422 1 91.44 509 PRO A CA 1
ATOM 4080 C C . PRO A 1 509 ? -39.312 40.281 17.984 1 91.44 509 PRO A C 1
ATOM 4082 O O . PRO A 1 509 ? -38.688 39.25 17.672 1 91.44 509 PRO A O 1
ATOM 4085 N N . LYS A 1 510 ? -39.5 41.219 17.141 1 92.19 510 LYS A N 1
ATOM 4086 C CA . LYS A 1 510 ? -39.094 41.062 15.75 1 92.19 510 LYS A CA 1
ATOM 4087 C C . LYS A 1 510 ? -37.594 41.312 15.578 1 92.19 510 LYS A C 1
ATOM 4089 O O . LYS A 1 510 ? -37 40.75 14.68 1 92.19 510 LYS A O 1
ATOM 4094 N N . LEU A 1 511 ? -37.094 42.094 16.438 1 93.81 511 LEU A N 1
ATOM 4095 C CA . LEU A 1 511 ? -35.75 42.531 16.172 1 93.81 511 LEU A CA 1
ATOM 4096 C C . LEU A 1 511 ? -34.781 42.094 17.297 1 93.81 511 LEU A C 1
ATOM 4098 O O . LEU A 1 511 ? -33.594 42 17.094 1 93.81 511 LEU A O 1
ATOM 4102 N N . HIS A 1 512 ? -35.375 41.844 18.422 1 93.75 512 HIS A N 1
ATOM 4103 C CA . HIS A 1 512 ? -34.531 41.625 19.578 1 93.75 512 HIS A CA 1
ATOM 4104 C C . HIS A 1 512 ? -34.406 40.125 19.922 1 93.75 512 HIS A C 1
ATOM 4106 O O . HIS A 1 512 ? -35.438 39.469 20.047 1 93.75 512 HIS A O 1
ATOM 4112 N N . GLY A 1 513 ? -33.219 39.594 19.984 1 94.31 513 GLY A N 1
ATOM 4113 C CA . GLY A 1 513 ? -32.938 38.281 20.547 1 94.31 513 GLY A CA 1
ATOM 4114 C C . GLY A 1 513 ? -32.469 38.344 21.984 1 94.31 513 GLY A C 1
ATOM 4115 O O . GLY A 1 513 ? -31.875 39.344 22.406 1 94.31 513 GLY A O 1
ATOM 4116 N N . LEU A 1 514 ? -32.75 37.312 22.734 1 94.44 514 LEU A N 1
ATOM 4117 C CA . LEU A 1 514 ? -32.375 37.25 24.141 1 94.44 514 LEU A CA 1
ATOM 4118 C C . LEU A 1 514 ? -31.594 35.969 24.422 1 94.44 514 LEU A C 1
ATOM 4120 O O . LEU A 1 514 ? -31.953 34.906 23.938 1 94.44 514 LEU A O 1
ATOM 4124 N N . PHE A 1 515 ? -30.516 36.125 25.172 1 94.62 515 PHE A N 1
ATOM 4125 C CA . PHE A 1 515 ? -29.719 34.969 25.578 1 94.62 515 PHE A CA 1
ATOM 4126 C C . PHE A 1 515 ? -29.188 35.156 27 1 94.62 515 PHE A C 1
ATOM 4128 O O . PHE A 1 515 ? -28.516 36.156 27.297 1 94.62 515 PHE A O 1
ATOM 4135 N N . PRO A 1 516 ? -29.453 34.281 27.906 1 93.5 516 PRO A N 1
ATOM 4136 C CA . PRO A 1 516 ? -28.969 34.375 29.297 1 93.5 516 PRO A CA 1
ATOM 4137 C C . PRO A 1 516 ? -27.641 33.656 29.484 1 93.5 516 PRO A C 1
ATOM 4139 O O . PRO A 1 516 ? -27.438 32.562 28.938 1 93.5 516 PRO A O 1
ATOM 4142 N N . LEU A 1 517 ? -26.719 34.281 30.219 1 90.75 517 LEU A N 1
ATOM 4143 C CA . LEU A 1 517 ? -25.484 33.625 30.625 1 90.75 517 LEU A CA 1
ATOM 4144 C C . LEU A 1 517 ? -25.719 32.75 31.859 1 90.75 517 LEU A C 1
ATOM 4146 O O . LEU A 1 517 ? -26.688 32.938 32.594 1 90.75 517 LEU A O 1
ATOM 4150 N N . ARG A 1 518 ? -24.891 31.75 32 1 83.38 518 ARG A N 1
ATOM 4151 C CA . ARG A 1 518 ? -24.953 30.891 33.188 1 83.38 518 ARG A CA 1
ATOM 4152 C C . ARG A 1 518 ? -23.891 31.281 34.188 1 83.38 518 ARG A C 1
ATOM 4154 O O . ARG A 1 518 ? -22.859 30.625 34.312 1 83.38 518 ARG A O 1
ATOM 4161 N N . GLY A 1 519 ? -24.062 32.469 34.812 1 75.75 519 GLY A N 1
ATOM 4162 C CA . GLY A 1 519 ? -23.109 32.938 35.781 1 75.75 519 GLY A CA 1
ATOM 4163 C C . GLY A 1 519 ? -21.969 33.75 35.188 1 75.75 519 GLY A C 1
ATOM 4164 O O . GLY A 1 519 ? -22.141 34.375 34.156 1 75.75 519 GLY A O 1
ATOM 4165 N N . LYS A 1 520 ? -20.828 33.75 35.844 1 82.31 520 LYS A N 1
ATOM 4166 C CA . LYS A 1 520 ? -19.688 34.5 35.406 1 82.31 520 LYS A CA 1
ATOM 4167 C C . LYS A 1 520 ? -18.984 33.844 34.25 1 82.31 520 LYS A C 1
ATOM 4169 O O . LYS A 1 520 ? -18.625 32.656 34.312 1 82.31 520 LYS A O 1
ATOM 4174 N N . PRO A 1 521 ? -18.875 34.562 33.094 1 87.44 521 PRO A N 1
ATOM 4175 C CA . PRO A 1 521 ? -18.234 33.969 31.906 1 87.44 521 PRO A CA 1
ATOM 4176 C C . PRO A 1 521 ? -16.766 33.625 32.156 1 87.44 521 PRO A C 1
ATOM 4178 O O . PRO A 1 521 ? -16.141 34.156 33.062 1 87.44 521 PRO A O 1
ATOM 4181 N N . LEU A 1 522 ? -16.312 32.719 31.406 1 88.25 522 LEU A N 1
ATOM 4182 C CA . LEU A 1 522 ? -14.922 32.281 31.469 1 88.25 522 LEU A CA 1
ATOM 4183 C C . LEU A 1 522 ? -13.977 33.438 31.078 1 88.25 522 LEU A C 1
ATOM 4185 O O . LEU A 1 522 ? -14.242 34.156 30.125 1 88.25 522 LEU A O 1
ATOM 4189 N N . ASN A 1 523 ? -13.023 33.625 31.906 1 87.56 523 ASN A N 1
ATOM 4190 C CA . ASN A 1 523 ? -11.953 34.531 31.5 1 87.56 523 ASN A CA 1
ATOM 4191 C C . ASN A 1 523 ? -11.102 33.938 30.391 1 87.56 523 ASN A C 1
ATOM 4193 O O . ASN A 1 523 ? -10.305 33.031 30.625 1 87.56 523 ASN A O 1
ATOM 4197 N N . CYS A 1 524 ? -11.281 34.469 29.203 1 85.81 524 CYS A N 1
ATOM 4198 C CA . CYS A 1 524 ? -10.656 33.875 28.016 1 85.81 524 CYS A CA 1
ATOM 4199 C C . CYS A 1 524 ? -9.359 34.594 27.672 1 85.81 524 CYS A C 1
ATOM 4201 O O . CYS A 1 524 ? -8.742 34.281 26.641 1 85.81 524 CYS A O 1
ATOM 4203 N N . LYS A 1 525 ? -9.023 35.5 28.531 1 80.88 525 LYS A N 1
ATOM 4204 C CA . LYS A 1 525 ? -7.828 36.281 28.203 1 80.88 525 LYS A CA 1
ATOM 4205 C C . LYS A 1 525 ? -6.594 35.375 28.141 1 80.88 525 LYS A C 1
ATOM 4207 O O . LYS A 1 525 ? -6.332 34.625 29.078 1 80.88 525 LYS A O 1
ATOM 4212 N N . GLY A 1 526 ? -5.918 35.438 27.031 1 74.06 526 GLY A N 1
ATOM 4213 C CA . GLY A 1 526 ? -4.695 34.656 26.875 1 74.06 526 GLY A CA 1
ATOM 4214 C C . GLY A 1 526 ? -4.945 33.25 26.375 1 74.06 526 GLY A C 1
ATOM 4215 O O . GLY A 1 526 ? -3.998 32.5 26.109 1 74.06 526 GLY A O 1
ATOM 4216 N N . MET A 1 527 ? -6.102 32.875 26.25 1 76.94 527 MET A N 1
ATOM 4217 C CA . MET A 1 527 ? -6.461 31.562 25.766 1 76.94 527 MET A CA 1
ATOM 4218 C C . MET A 1 527 ? -6.668 31.562 24.25 1 76.94 527 MET A C 1
ATOM 4220 O O . MET A 1 527 ? -7.047 32.594 23.688 1 76.94 527 MET A O 1
ATOM 4224 N N . SER A 1 528 ? -6.293 30.484 23.672 1 74.94 528 SER A N 1
ATOM 4225 C CA . SER A 1 528 ? -6.637 30.359 22.25 1 74.94 528 SER A CA 1
ATOM 4226 C C . SER A 1 528 ? -8.148 30.344 22.047 1 74.94 528 SER A C 1
ATOM 4228 O O . SER A 1 528 ? -8.891 29.938 22.953 1 74.94 528 SER A O 1
ATOM 4230 N N . LEU A 1 529 ? -8.516 30.859 20.938 1 79.75 529 LEU A N 1
ATOM 4231 C CA . LEU A 1 529 ? -9.938 30.875 20.625 1 79.75 529 LEU A CA 1
ATOM 4232 C C . LEU A 1 529 ? -10.523 29.469 20.703 1 79.75 529 LEU A C 1
ATOM 4234 O O . LEU A 1 529 ? -11.617 29.266 21.234 1 79.75 529 LEU A O 1
ATOM 4238 N N . ALA A 1 530 ? -9.797 28.578 20.266 1 75.75 530 ALA A N 1
ATOM 4239 C CA . ALA A 1 530 ? -10.258 27.188 20.297 1 75.75 530 ALA A CA 1
ATOM 4240 C C . ALA A 1 530 ? -10.508 26.719 21.719 1 75.75 530 ALA A C 1
ATOM 4242 O O . ALA A 1 530 ? -11.508 26.047 21.984 1 75.75 530 ALA A O 1
ATOM 4243 N N . LYS A 1 531 ? -9.633 27.109 22.562 1 77 531 LYS A N 1
ATOM 4244 C CA . LYS A 1 531 ? -9.781 26.734 23.969 1 77 531 LYS A CA 1
ATOM 4245 C C . LYS A 1 531 ? -10.969 27.453 24.594 1 77 531 LYS A C 1
ATOM 4247 O O . LYS A 1 531 ? -11.711 26.844 25.375 1 77 531 LYS A O 1
ATOM 4252 N N . ALA A 1 532 ? -11.102 28.625 24.188 1 84.56 532 ALA A N 1
ATOM 4253 C CA . ALA A 1 532 ? -12.211 29.422 24.719 1 84.56 532 ALA A CA 1
ATOM 4254 C C . ALA A 1 532 ? -13.555 28.812 24.297 1 84.56 532 ALA A C 1
ATOM 4256 O O . ALA A 1 532 ? -14.5 28.797 25.094 1 84.56 532 ALA A O 1
ATOM 4257 N N . LEU A 1 533 ? -13.516 28.297 23.172 1 86.06 533 LEU A N 1
ATOM 4258 C CA . LEU A 1 533 ? -14.766 27.797 22.609 1 86.06 533 LEU A CA 1
ATOM 4259 C C . LEU A 1 533 ? -15.125 26.438 23.219 1 86.06 533 LEU A C 1
ATOM 4261 O O . LEU A 1 533 ? -16.203 25.906 22.938 1 86.06 533 LEU A O 1
ATOM 4265 N N . GLN A 1 534 ? -14.234 25.938 24.031 1 80.31 534 GLN A N 1
ATOM 4266 C CA . GLN A 1 534 ? -14.602 24.734 24.781 1 80.31 534 GLN A CA 1
ATOM 4267 C C . GLN A 1 534 ? -15.648 25.062 25.844 1 80.31 534 GLN A C 1
ATOM 4269 O O . GLN A 1 534 ? -16.375 24.172 26.297 1 80.31 534 GLN A O 1
ATOM 4274 N N . ASN A 1 535 ? -15.695 26.312 26.188 1 84.88 535 ASN A N 1
ATOM 4275 C CA . ASN A 1 535 ? -16.75 26.797 27.078 1 84.88 535 ASN A CA 1
ATOM 4276 C C . ASN A 1 535 ? -18.078 26.938 26.344 1 84.88 535 ASN A C 1
ATOM 4278 O O . ASN A 1 535 ? -18.141 27.625 25.312 1 84.88 535 ASN A O 1
ATOM 4282 N N . GLU A 1 536 ? -19.094 26.344 26.844 1 85.75 536 GLU A N 1
ATOM 4283 C CA . GLU A 1 536 ? -20.375 26.297 26.156 1 85.75 536 GLU A CA 1
ATOM 4284 C C . GLU A 1 536 ? -20.953 27.688 25.938 1 85.75 536 GLU A C 1
ATOM 4286 O O . GLU A 1 536 ? -21.531 27.969 24.875 1 85.75 536 GLU A O 1
ATOM 4291 N N . GLU A 1 537 ? -20.891 28.484 26.938 1 87.69 537 GLU A N 1
ATOM 4292 C CA . GLU A 1 537 ? -21.453 29.828 26.844 1 87.69 537 GLU A CA 1
ATOM 4293 C C . GLU A 1 537 ? -20.781 30.625 25.719 1 87.69 537 GLU A C 1
ATOM 4295 O O . GLU A 1 537 ? -21.453 31.266 24.922 1 87.69 537 GLU A O 1
ATOM 4300 N N . MET A 1 538 ? -19.469 30.484 25.703 1 89.69 538 MET A N 1
ATOM 4301 C CA . MET A 1 538 ? -18.703 31.219 24.688 1 89.69 538 MET A CA 1
ATOM 4302 C C . MET A 1 538 ? -19 30.656 23.297 1 89.69 538 MET A C 1
ATOM 4304 O O . MET A 1 538 ? -19.156 31.422 22.328 1 89.69 538 MET A O 1
ATOM 4308 N N . LYS A 1 539 ? -19.062 29.422 23.281 1 88.25 539 LYS A N 1
ATOM 4309 C CA . LYS A 1 539 ? -19.391 28.75 22.031 1 88.25 539 LYS A CA 1
ATOM 4310 C C . LYS A 1 539 ? -20.75 29.203 21.5 1 88.25 539 LYS A C 1
ATOM 4312 O O . LYS A 1 539 ? -20.891 29.5 20.312 1 88.25 539 LYS A O 1
ATOM 4317 N N . ASN A 1 540 ? -21.719 29.234 22.328 1 88.38 540 ASN A N 1
ATOM 4318 C CA . ASN A 1 540 ? -23.062 29.625 21.938 1 88.38 540 ASN A CA 1
ATOM 4319 C C . ASN A 1 540 ? -23.109 31.062 21.438 1 88.38 540 ASN A C 1
ATOM 4321 O O . ASN A 1 540 ? -23.75 31.359 20.438 1 88.38 540 ASN A O 1
ATOM 4325 N N . ILE A 1 541 ? -22.469 31.906 22.094 1 91.31 541 ILE A N 1
ATOM 4326 C CA . ILE A 1 541 ? -22.469 33.312 21.719 1 91.31 541 ILE A CA 1
ATOM 4327 C C . ILE A 1 541 ? -21.875 33.469 20.312 1 91.31 541 ILE A C 1
ATOM 4329 O O . ILE A 1 541 ? -22.422 34.188 19.469 1 91.31 541 ILE A O 1
ATOM 4333 N N . VAL A 1 542 ? -20.766 32.75 20.141 1 90.5 542 VAL A N 1
ATOM 4334 C CA . VAL A 1 542 ? -20.094 32.812 18.859 1 90.5 542 VAL A CA 1
ATOM 4335 C C . VAL A 1 542 ? -21.016 32.25 17.766 1 90.5 542 VAL A C 1
ATOM 4337 O O . VAL A 1 542 ? -21.109 32.844 16.672 1 90.5 542 VAL A O 1
ATOM 4340 N N . ALA A 1 543 ? -21.688 31.25 18.109 1 88.25 543 ALA A N 1
ATOM 4341 C CA . ALA A 1 543 ? -22.609 30.625 17.172 1 88.25 543 ALA A CA 1
ATOM 4342 C C . ALA A 1 543 ? -23.812 31.531 16.891 1 88.25 543 ALA A C 1
ATOM 4344 O O . ALA A 1 543 ? -24.234 31.672 15.742 1 88.25 543 ALA A O 1
ATOM 4345 N N . ILE A 1 544 ? -24.391 32.125 17.906 1 89.69 544 ILE A N 1
ATOM 4346 C CA . ILE A 1 544 ? -25.562 32.969 17.797 1 89.69 544 ILE A CA 1
ATOM 4347 C C . ILE A 1 544 ? -25.25 34.188 16.906 1 89.69 544 ILE A C 1
ATOM 4349 O O . ILE A 1 544 ? -26.031 34.531 16.016 1 89.69 544 ILE A O 1
ATOM 4353 N N . VAL A 1 545 ? -24.094 34.719 17.156 1 90.94 545 VAL A N 1
ATOM 4354 C CA . VAL A 1 545 ? -23.719 35.938 16.453 1 90.94 545 VAL A CA 1
ATOM 4355 C C . VAL A 1 545 ? -23.188 35.625 15.062 1 90.94 545 VAL A C 1
ATOM 4357 O O . VAL A 1 545 ? -23.297 36.438 14.141 1 90.94 545 VAL A O 1
ATOM 4360 N N . GLY A 1 546 ? -22.641 34.438 14.914 1 87.94 546 GLY A N 1
ATOM 4361 C CA . GLY A 1 546 ? -22.062 34 13.656 1 87.94 546 GLY A CA 1
ATOM 4362 C C . GLY A 1 546 ? -20.656 34.531 13.445 1 87.94 546 GLY A C 1
ATOM 4363 O O . GLY A 1 546 ? -20.312 35 12.344 1 87.94 546 GLY A O 1
ATOM 4364 N N . LEU A 1 547 ? -19.859 34.531 14.461 1 87.69 547 LEU A N 1
ATOM 4365 C CA . LEU A 1 547 ? -18.5 35.062 14.398 1 87.69 547 LEU A CA 1
ATOM 4366 C C . LEU A 1 547 ? -17.562 34.094 13.703 1 87.69 547 LEU A C 1
ATOM 4368 O O . LEU A 1 547 ? -17.641 32.875 13.914 1 87.69 547 LEU A O 1
ATOM 4372 N N . PRO A 1 548 ? -16.703 34.594 12.867 1 80.81 548 PRO A N 1
ATOM 4373 C CA . PRO A 1 548 ? -15.695 33.75 12.227 1 80.81 548 PRO A CA 1
ATOM 4374 C C . PRO A 1 548 ? -14.57 33.344 13.172 1 80.81 548 PRO A C 1
ATOM 4376 O O . PRO A 1 548 ? -14.195 34.125 14.062 1 80.81 548 PRO A O 1
ATOM 4379 N N . LEU A 1 549 ? -14.094 32.219 13.047 1 74.69 549 LEU A N 1
ATOM 4380 C CA . LEU A 1 549 ? -13.062 31.719 13.945 1 74.69 549 LEU A CA 1
ATOM 4381 C C . LEU A 1 549 ? -11.672 32.062 13.43 1 74.69 549 LEU A C 1
ATOM 4383 O O . LEU A 1 549 ? -10.719 32.156 14.211 1 74.69 549 LEU A O 1
ATOM 4387 N N . ASP A 1 550 ? -11.547 32.125 12.195 1 64.31 550 ASP A N 1
ATOM 4388 C CA . ASP A 1 550 ? -10.203 32.219 11.633 1 64.31 550 ASP A CA 1
ATOM 4389 C C . ASP A 1 550 ? -10.008 33.5 10.859 1 64.31 550 ASP A C 1
ATOM 4391 O O . ASP A 1 550 ? -8.977 33.719 10.219 1 64.31 550 ASP A O 1
ATOM 4395 N N . GLN A 1 551 ? -11.109 34.344 10.906 1 67.19 551 GLN A N 1
ATOM 4396 C CA . GLN A 1 551 ? -11.047 35.594 10.156 1 67.19 551 GLN A CA 1
ATOM 4397 C C . GLN A 1 551 ? -11.562 36.781 10.984 1 67.19 551 GLN A C 1
ATOM 4399 O O . GLN A 1 551 ? -12.258 36.562 11.984 1 67.19 551 GLN A O 1
ATOM 4404 N N . LYS A 1 552 ? -11.117 37.906 10.57 1 72.81 552 LYS A N 1
ATOM 4405 C CA . LYS A 1 552 ? -11.656 39.125 11.164 1 72.81 552 LYS A CA 1
ATOM 4406 C C . LYS A 1 552 ? -13.039 39.438 10.602 1 72.81 552 LYS A C 1
ATOM 4408 O O . LYS A 1 552 ? -13.344 39.094 9.461 1 72.81 552 LYS A O 1
ATOM 4413 N N . VAL A 1 553 ? -13.797 40.031 11.414 1 80.5 553 VAL A N 1
ATOM 4414 C CA . VAL A 1 553 ? -15.094 40.5 10.961 1 80.5 553 VAL A CA 1
ATOM 4415 C C . VAL A 1 553 ? -14.93 41.781 10.18 1 80.5 553 VAL A C 1
ATOM 4417 O O . VAL A 1 553 ? -14.43 42.781 10.719 1 80.5 553 VAL A O 1
ATOM 4420 N N . LYS A 1 554 ? -15.195 41.719 8.984 1 75.31 554 LYS A N 1
ATOM 4421 C CA . LYS A 1 554 ? -15.008 42.906 8.133 1 75.31 554 LYS A CA 1
ATOM 4422 C C . LYS A 1 554 ? -16.203 43.812 8.211 1 75.31 554 LYS A C 1
ATOM 4424 O O . LYS A 1 554 ? -16.062 45.062 8.148 1 75.31 554 LYS A O 1
ATOM 4429 N N . SER A 1 555 ? -17.344 43.25 8.219 1 82.5 555 SER A N 1
ATOM 4430 C CA . SER A 1 555 ? -18.578 44 8.266 1 82.5 555 SER A CA 1
ATOM 4431 C C . SER A 1 555 ? -19.609 43.344 9.18 1 82.5 555 SER A C 1
ATOM 4433 O O . SER A 1 555 ? -19.625 42.125 9.336 1 82.5 555 SER A O 1
ATOM 4435 N N . ILE A 1 556 ? -20.453 44.219 9.586 1 87.94 556 ILE A N 1
ATOM 4436 C CA . ILE A 1 556 ? -21.516 43.781 10.477 1 87.94 556 ILE A CA 1
ATOM 4437 C C . ILE A 1 556 ? -22.5 42.875 9.703 1 87.94 556 ILE A C 1
ATOM 4439 O O . ILE A 1 556 ? -23.125 42 10.281 1 87.94 556 ILE A O 1
ATOM 4443 N N . ASP A 1 557 ? -22.422 43.125 8.453 1 84.12 557 ASP A N 1
ATOM 4444 C CA . ASP A 1 557 ? -23.359 42.375 7.602 1 84.12 557 ASP A CA 1
ATOM 4445 C C . ASP A 1 557 ? -23.016 40.875 7.582 1 84.12 557 ASP A C 1
ATOM 4447 O O . ASP A 1 557 ? -23.859 40.062 7.211 1 84.12 557 ASP A O 1
ATOM 4451 N N . GLU A 1 558 ? -21.906 40.625 8.031 1 84.38 558 GLU A N 1
ATOM 4452 C CA . GLU A 1 558 ? -21.469 39.219 8.039 1 84.38 558 GLU A CA 1
ATOM 4453 C C . GLU A 1 558 ? -22.047 38.469 9.234 1 84.38 558 GLU A C 1
ATOM 4455 O O . GLU A 1 558 ? -22.016 37.25 9.281 1 84.38 558 GLU A O 1
ATOM 4460 N N . LEU A 1 559 ? -22.672 39.25 10.141 1 90.44 559 LEU A N 1
ATOM 4461 C CA . LEU A 1 559 ? -23.109 38.656 11.406 1 90.44 559 LEU A CA 1
ATOM 4462 C C . LEU A 1 559 ? -24.625 38.5 11.43 1 90.44 559 LEU A C 1
ATOM 4464 O O . LEU A 1 559 ? -25.328 39.062 10.586 1 90.44 559 LEU A O 1
ATOM 4468 N N . ASN A 1 560 ? -25.078 37.75 12.344 1 90.75 560 ASN A N 1
ATOM 4469 C CA . ASN A 1 560 ? -26.516 37.469 12.445 1 90.75 560 ASN A CA 1
ATOM 4470 C C . ASN A 1 560 ? -27.266 38.625 13.133 1 90.75 560 ASN A C 1
ATOM 4472 O O . ASN A 1 560 ? -28.484 38.656 13.102 1 90.75 560 ASN A O 1
ATOM 4476 N N . TYR A 1 561 ? -26.531 39.469 13.766 1 94 561 TYR A N 1
ATOM 4477 C CA . TYR A 1 561 ? -27.094 40.625 14.469 1 94 561 TYR A CA 1
ATOM 4478 C C . TYR A 1 561 ? -26.328 41.906 14.133 1 94 561 TYR A C 1
ATOM 4480 O O . TYR A 1 561 ? -25.172 41.844 13.734 1 94 561 TYR A O 1
ATOM 4488 N N . ASP A 1 562 ? -26.984 42.969 14.305 1 93.44 562 ASP A N 1
ATOM 4489 C CA . ASP A 1 562 ? -26.344 44.25 14.047 1 93.44 562 ASP A CA 1
ATOM 4490 C C . ASP A 1 562 ? -25.609 44.75 15.281 1 93.44 562 ASP A C 1
ATOM 4492 O O . ASP A 1 562 ? -24.641 45.5 15.172 1 93.44 562 ASP A O 1
ATOM 4496 N N . LYS A 1 563 ? -26.156 44.406 16.422 1 94.62 563 LYS A N 1
ATOM 4497 C CA . LYS A 1 563 ? -25.562 44.812 17.703 1 94.62 563 LYS A CA 1
ATOM 4498 C C . LYS A 1 563 ? -25.719 43.688 18.734 1 94.62 563 LYS A C 1
ATOM 4500 O O . LYS A 1 563 ? -26.625 42.875 18.641 1 94.62 563 LYS A O 1
ATOM 4505 N N . ILE A 1 564 ? -24.75 43.688 19.594 1 95.81 564 ILE A N 1
ATOM 4506 C CA . ILE A 1 564 ? -24.891 42.906 20.828 1 95.81 564 ILE A CA 1
ATOM 4507 C C . ILE A 1 564 ? -24.906 43.875 22.016 1 95.81 564 ILE A C 1
ATOM 4509 O O . ILE A 1 564 ? -24.188 44.844 22.047 1 95.81 564 ILE A O 1
ATOM 4513 N N . SER A 1 565 ? -25.859 43.719 22.922 1 94.75 565 SER A N 1
ATOM 4514 C CA . SER A 1 565 ? -25.922 44.531 24.125 1 94.75 565 SER A CA 1
ATOM 4515 C C . SER A 1 565 ? -25.891 43.656 25.375 1 94.75 565 SER A C 1
ATOM 4517 O O . SER A 1 565 ? -26.734 42.781 25.562 1 94.75 565 SER A O 1
ATOM 4519 N N . ILE A 1 566 ? -24.922 43.906 26.156 1 93.56 566 ILE A N 1
ATOM 4520 C CA . ILE A 1 566 ? -24.797 43.188 27.422 1 93.56 566 ILE A CA 1
ATOM 4521 C C . ILE A 1 566 ? -25.562 43.938 28.516 1 93.56 566 ILE A C 1
ATOM 4523 O O . ILE A 1 566 ? -25.281 45.094 28.812 1 93.56 566 ILE A O 1
ATOM 4527 N N . ILE A 1 567 ? -26.516 43.312 29.047 1 88.5 567 ILE A N 1
ATOM 4528 C CA . ILE A 1 567 ? -27.344 43.938 30.078 1 88.5 567 ILE A CA 1
ATOM 4529 C C . ILE A 1 567 ? -27.188 43.188 31.391 1 88.5 567 ILE A C 1
ATOM 4531 O O . ILE A 1 567 ? -27.438 41.969 31.469 1 88.5 567 ILE A O 1
ATOM 4535 N N . THR A 1 568 ? -26.625 43.812 32.375 1 85.12 568 THR A N 1
ATOM 4536 C CA . THR A 1 568 ? -26.359 43.219 33.688 1 85.12 568 THR A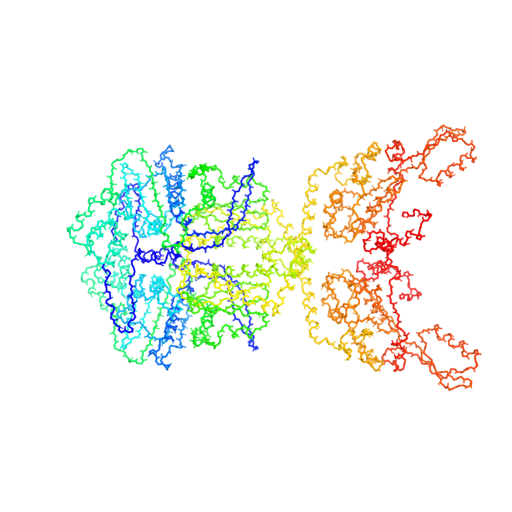 CA 1
ATOM 4537 C C . THR A 1 568 ? -26.891 44.125 34.812 1 85.12 568 THR A C 1
ATOM 4539 O O . THR A 1 568 ? -27.203 45.281 34.562 1 85.12 568 THR A O 1
ATOM 4542 N N . ASP A 1 569 ? -26.891 43.531 36 1 77.5 569 ASP A N 1
ATOM 4543 C CA . ASP A 1 569 ? -27.297 44.281 37.188 1 77.5 569 ASP A CA 1
ATOM 4544 C C . ASP A 1 569 ? -26.281 45.375 37.531 1 77.5 569 ASP A C 1
ATOM 4546 O O . ASP A 1 569 ? -25.109 45.25 37.188 1 77.5 569 ASP A O 1
ATOM 4550 N N . ALA A 1 570 ? -26.766 46.406 38.125 1 73.56 570 ALA A N 1
ATOM 4551 C CA . ALA A 1 570 ? -25.906 47.531 38.531 1 73.56 570 ALA A CA 1
ATOM 4552 C C . ALA A 1 570 ? -25.219 47.219 39.875 1 73.56 570 ALA A C 1
ATOM 4554 O O . ALA A 1 570 ? -25.344 48 40.812 1 73.56 570 ALA A O 1
ATOM 4555 N N . ASP A 1 571 ? -24.594 46.125 39.969 1 73.19 571 ASP A N 1
ATOM 4556 C CA . ASP A 1 571 ? -23.812 45.75 41.125 1 73.19 571 ASP A CA 1
ATOM 4557 C C . ASP A 1 571 ? -22.453 45.188 40.75 1 73.19 571 ASP A C 1
ATOM 4559 O O . ASP A 1 571 ? -22.109 45.188 39.562 1 73.19 571 ASP A O 1
ATOM 4563 N N . PHE A 1 572 ? -21.734 44.844 41.719 1 72.88 572 PHE A N 1
ATOM 4564 C CA . PHE A 1 572 ? -20.359 44.438 41.469 1 72.88 572 PHE A CA 1
ATOM 4565 C C . PHE A 1 572 ? -20.297 43.156 40.625 1 72.88 572 PHE A C 1
ATOM 4567 O O . PHE A 1 572 ? -19.453 43.062 39.75 1 72.88 572 PHE A O 1
ATOM 4574 N N . ASP A 1 573 ? -21.156 42.281 40.844 1 77.44 573 ASP A N 1
ATOM 4575 C CA . ASP A 1 573 ? -21.172 41.031 40.062 1 77.44 573 ASP A CA 1
ATOM 4576 C C . ASP A 1 573 ? -21.562 41.281 38.625 1 77.44 573 ASP A C 1
ATOM 4578 O O . ASP A 1 573 ? -21 40.688 37.688 1 77.44 573 ASP A O 1
ATOM 4582 N N . GLY A 1 574 ? -22.469 42.125 38.5 1 81.5 574 GLY A N 1
ATOM 4583 C CA . GLY A 1 574 ? -22.875 42.531 37.156 1 81.5 574 GLY A CA 1
ATOM 4584 C C . GLY A 1 574 ? -21.766 43.188 36.375 1 81.5 574 GLY A C 1
ATOM 4585 O O . GLY A 1 574 ? -21.562 42.906 35.188 1 81.5 574 GLY A O 1
ATOM 4586 N N . TYR A 1 575 ? -21.062 44 37.031 1 79.94 575 TYR A N 1
ATOM 4587 C CA . TYR A 1 575 ? -19.953 44.688 36.375 1 79.94 575 TYR A CA 1
ATOM 4588 C C . TYR A 1 575 ? -18.844 43.688 36 1 79.94 575 TYR A C 1
ATOM 4590 O O . TYR A 1 575 ? -18.203 43.844 34.969 1 79.94 575 TYR A O 1
ATOM 4598 N N . ALA A 1 576 ? -18.688 42.812 36.812 1 83.31 576 ALA A N 1
ATOM 4599 C CA . ALA A 1 576 ? -17.703 41.781 36.531 1 83.31 576 ALA A CA 1
ATOM 4600 C C . ALA A 1 576 ? -18.062 41 35.281 1 83.31 576 ALA A C 1
ATOM 4602 O O . ALA A 1 576 ? -17.203 40.719 34.438 1 83.31 576 ALA A O 1
ATOM 4603 N N . ILE A 1 577 ? -19.281 40.594 35.188 1 88.31 577 ILE A N 1
ATOM 4604 C CA . ILE A 1 577 ? -19.766 39.812 34.031 1 88.31 577 ILE A CA 1
ATOM 4605 C C . ILE A 1 577 ? -19.609 40.625 32.75 1 88.31 577 ILE A C 1
ATOM 4607 O O . ILE A 1 577 ? -19.109 40.125 31.75 1 88.31 577 ILE A O 1
ATOM 4611 N N . ARG A 1 578 ? -20.031 41.812 32.875 1 88.69 578 ARG A N 1
ATOM 4612 C CA . ARG A 1 578 ? -19.922 42.75 31.75 1 88.69 578 ARG A CA 1
ATOM 4613 C C . ARG A 1 578 ? -18.469 42.875 31.312 1 88.69 578 ARG A C 1
ATOM 4615 O O . ARG A 1 578 ? -18.172 42.812 30.109 1 88.69 578 ARG A O 1
ATOM 4622 N N . SER A 1 579 ? -17.578 43 32.188 1 88.38 579 SER A N 1
ATOM 4623 C CA . SER A 1 579 ? -16.156 43.156 31.875 1 88.38 579 SER A CA 1
ATOM 4624 C C . SER A 1 579 ? -15.57 41.906 31.234 1 88.38 579 SER A C 1
ATOM 4626 O O . SER A 1 579 ? -14.75 42 30.328 1 88.38 579 SER A O 1
ATOM 4628 N N . LEU A 1 580 ? -15.93 40.844 31.75 1 91.12 580 LEU A N 1
ATOM 4629 C CA . LEU A 1 580 ? -15.445 39.562 31.203 1 91.12 580 LEU A CA 1
ATOM 4630 C C . LEU A 1 580 ? -15.914 39.375 29.766 1 91.12 580 LEU A C 1
ATOM 4632 O O . LEU A 1 580 ? -15.156 38.906 28.922 1 91.12 580 LEU A O 1
ATOM 4636 N N . MET A 1 581 ? -17.141 39.781 29.484 1 92.12 581 MET A N 1
ATOM 4637 C CA . MET A 1 581 ? -17.672 39.688 28.141 1 92.12 581 MET A CA 1
ATOM 4638 C C . MET A 1 581 ? -16.953 40.625 27.188 1 92.12 581 MET A C 1
ATOM 4640 O O . MET A 1 581 ? -16.625 40.25 26.062 1 92.12 581 MET A O 1
ATOM 4644 N N . LEU A 1 582 ? -16.781 41.75 27.688 1 90.75 582 LEU A N 1
ATOM 4645 C CA . LEU A 1 582 ? -16.062 42.719 26.891 1 90.75 582 LEU A CA 1
ATOM 4646 C C . LEU A 1 582 ? -14.648 42.219 26.578 1 90.75 582 LEU A C 1
ATOM 4648 O O . LEU A 1 582 ? -14.156 42.375 25.453 1 90.75 582 LEU A O 1
ATOM 4652 N N . SER A 1 583 ? -14.086 41.625 27.547 1 90.19 583 SER A N 1
ATOM 4653 C CA . SER A 1 583 ? -12.742 41.094 27.375 1 90.19 583 SER A CA 1
ATOM 4654 C C . SER A 1 583 ? -12.734 39.969 26.344 1 90.19 583 SER A C 1
ATOM 4656 O O . SER A 1 583 ? -11.766 39.812 25.594 1 90.19 583 SER A O 1
ATOM 4658 N N . PHE A 1 584 ? -13.695 39.188 26.344 1 91.5 584 PHE A N 1
ATOM 4659 C CA . PHE A 1 584 ? -13.844 38.094 25.406 1 91.5 584 PHE A CA 1
ATOM 4660 C C . PHE A 1 584 ? -13.867 38.594 23.969 1 91.5 584 PHE A C 1
ATOM 4662 O O . PHE A 1 584 ? -13.094 38.125 23.125 1 91.5 584 PHE A O 1
ATOM 4669 N N . PHE A 1 585 ? -14.734 39.531 23.734 1 92.12 585 PHE A N 1
ATOM 4670 C CA . PHE A 1 585 ? -14.859 40.062 22.375 1 92.12 585 PHE A CA 1
ATOM 4671 C C . PHE A 1 585 ? -13.602 40.844 21.984 1 92.12 585 PHE A C 1
ATOM 4673 O O . PHE A 1 585 ? -13.195 40.812 20.828 1 92.12 585 PHE A O 1
ATOM 4680 N N . TYR A 1 586 ? -13.094 41.406 23 1 87.94 586 TYR A N 1
ATOM 4681 C CA . TYR A 1 586 ? -11.883 42.156 22.719 1 87.94 586 TYR A CA 1
ATOM 4682 C C . TYR A 1 586 ? -10.727 41.25 22.359 1 87.94 586 TYR A C 1
ATOM 4684 O O . TYR A 1 586 ? -9.922 41.562 21.484 1 87.94 586 TYR A O 1
ATOM 4692 N N . GLU A 1 587 ? -10.703 40.219 23.016 1 86.62 587 GLU A N 1
ATOM 4693 C CA . GLU A 1 587 ? -9.594 39.281 22.859 1 86.62 587 GLU A CA 1
ATOM 4694 C C . GLU A 1 587 ? -9.602 38.688 21.453 1 86.62 587 GLU A C 1
ATOM 4696 O O . GLU A 1 587 ? -8.547 38.531 20.828 1 86.62 587 GLU A O 1
ATOM 4701 N N . TYR A 1 588 ? -10.68 38.406 20.938 1 86.81 588 TYR A N 1
ATOM 4702 C CA . TYR A 1 588 ? -10.734 37.594 19.734 1 86.81 588 TYR A CA 1
ATOM 4703 C C . TYR A 1 588 ? -11.203 38.406 18.547 1 86.81 588 TYR A C 1
ATOM 4705 O O . TYR A 1 588 ? -10.82 38.125 17.406 1 86.81 588 TYR A O 1
ATOM 4713 N N . TRP A 1 589 ? -12.078 39.375 18.75 1 89.06 589 TRP A N 1
ATOM 4714 C CA . TRP A 1 589 ? -12.625 40.188 17.672 1 89.06 589 TRP A CA 1
ATOM 4715 C C . TRP A 1 589 ? -12.633 41.656 18.078 1 89.06 589 TRP A C 1
ATOM 4717 O O . TRP A 1 589 ? -13.695 42.281 18.172 1 89.06 589 TRP A O 1
ATOM 4727 N N . PRO A 1 590 ? -11.523 42.25 18.234 1 85.81 590 PRO A N 1
ATOM 4728 C CA . PRO A 1 590 ? -11.5 43.656 18.625 1 85.81 590 PRO A CA 1
ATOM 4729 C C . PRO A 1 590 ? -12.133 44.594 17.594 1 85.81 590 PRO A C 1
ATOM 4731 O O . PRO A 1 590 ? -12.594 45.688 17.938 1 85.81 590 PRO A O 1
ATOM 4734 N N . GLU A 1 591 ? -12.211 44.125 16.375 1 84.69 591 GLU A N 1
ATOM 4735 C CA . GLU A 1 591 ? -12.812 44.906 15.32 1 84.69 591 GLU A CA 1
ATOM 4736 C C . GLU A 1 591 ? -14.297 45.156 15.562 1 84.69 591 GLU A C 1
ATOM 4738 O O . GLU A 1 591 ? -14.883 46.094 15.031 1 84.69 591 GLU A O 1
ATOM 4743 N N . LEU A 1 592 ? -14.844 44.406 16.328 1 92.5 592 LEU A N 1
ATOM 4744 C CA . LEU A 1 592 ? -16.266 44.531 16.625 1 92.5 592 LEU A CA 1
ATOM 4745 C C . LEU A 1 592 ? -16.547 45.844 17.359 1 92.5 592 LEU A C 1
ATOM 4747 O O . LEU A 1 592 ? -17.625 46.406 17.234 1 92.5 592 LEU A O 1
ATOM 4751 N N . PHE A 1 593 ? -15.633 46.281 18.172 1 89.75 593 PHE A N 1
ATOM 4752 C CA . PHE A 1 593 ? -15.773 47.531 18.891 1 89.75 593 PHE A CA 1
ATOM 4753 C C . PHE A 1 593 ? -15.711 48.719 17.938 1 89.75 593 PHE A C 1
ATOM 4755 O O . PHE A 1 593 ? -16.438 49.688 18.094 1 89.75 593 PHE A O 1
ATOM 4762 N N . GLU A 1 594 ? -14.969 48.469 16.953 1 84.31 594 GLU A N 1
ATOM 4763 C CA . GLU A 1 594 ? -14.844 49.5 15.945 1 84.31 594 GLU A CA 1
ATOM 4764 C C . GLU A 1 594 ? -16.094 49.562 15.07 1 84.31 594 GLU A C 1
ATOM 4766 O O . GLU A 1 594 ? -16.5 50.656 14.641 1 84.31 594 GLU A O 1
ATOM 4771 N N . LEU A 1 595 ? -16.656 48.562 14.891 1 89.44 595 LEU A N 1
ATOM 4772 C CA . LEU A 1 595 ? -17.844 48.469 14.047 1 89.44 595 LEU A CA 1
ATOM 4773 C C . LEU A 1 595 ? -19.078 48.875 14.812 1 89.44 595 LEU A C 1
ATOM 4775 O O . LEU A 1 595 ? -20.172 48.969 14.234 1 89.44 595 LEU A O 1
ATOM 4779 N N . GLY A 1 596 ? -18.875 49.188 16.094 1 90.25 596 GLY A N 1
ATOM 4780 C CA . GLY A 1 596 ? -20 49.625 16.906 1 90.25 596 GLY A CA 1
ATOM 4781 C C . GLY A 1 596 ? -20.938 48.5 17.266 1 90.25 596 GLY A C 1
ATOM 4782 O O . GLY A 1 596 ? -22.094 48.719 17.609 1 90.25 596 GLY A O 1
ATOM 4783 N N . PHE A 1 597 ? -20.469 47.344 17.125 1 94.5 597 PHE A N 1
ATOM 4784 C CA . PHE A 1 597 ? -21.297 46.156 17.328 1 94.5 597 PHE A CA 1
ATOM 4785 C C . PHE A 1 597 ? -21.5 45.906 18.812 1 94.5 597 PHE A C 1
ATOM 4787 O O . PHE A 1 597 ? -22.547 45.406 19.219 1 94.5 597 PHE A O 1
ATOM 4794 N N . ILE A 1 598 ? -20.594 46.281 19.656 1 95.31 598 ILE A N 1
ATOM 4795 C CA . ILE A 1 598 ? -20.609 45.938 21.078 1 95.31 598 ILE A CA 1
ATOM 4796 C C . ILE A 1 598 ? -21.266 47.062 21.875 1 95.31 598 ILE A C 1
ATOM 4798 O O . ILE A 1 598 ? -20.797 48.219 21.828 1 95.31 598 ILE A O 1
ATOM 4802 N N . ASN A 1 599 ? -22.297 46.75 22.594 1 94.06 599 ASN A N 1
ATOM 4803 C CA . ASN A 1 599 ? -23.031 47.719 23.406 1 94.06 599 ASN A CA 1
ATOM 4804 C C . ASN A 1 599 ? -23.312 47.156 24.797 1 94.06 599 ASN A C 1
ATOM 4806 O O . ASN A 1 599 ? -23.219 45.969 25.031 1 94.06 599 ASN A O 1
ATOM 4810 N N . ILE A 1 600 ? -23.516 48.094 25.688 1 92.12 600 ILE A N 1
ATOM 4811 C CA . ILE A 1 600 ? -23.969 47.719 27.016 1 92.12 600 ILE A CA 1
ATOM 4812 C C . ILE A 1 600 ? -25.266 48.469 27.328 1 92.12 600 ILE A C 1
ATOM 4814 O O . ILE A 1 600 ? -25.469 49.594 26.875 1 92.12 600 ILE A O 1
ATOM 4818 N N . SER A 1 601 ? -26.109 47.781 28.031 1 87.44 601 SER A N 1
ATOM 4819 C CA . SER A 1 601 ? -27.344 48.406 28.5 1 87.44 601 SER A CA 1
ATOM 4820 C C . SER A 1 601 ? -27.453 48.344 30.031 1 87.44 601 SER A C 1
ATOM 4822 O O . SER A 1 601 ? -26.969 47.406 30.656 1 87.44 601 SER A O 1
ATOM 4824 N N . ALA A 1 602 ? -27.906 49.406 30.594 1 78.25 602 ALA A N 1
ATOM 4825 C CA . ALA A 1 602 ? -28.125 49.469 32.031 1 78.25 602 ALA A CA 1
ATOM 4826 C C . ALA A 1 602 ? -29.562 49.812 32.375 1 78.25 602 ALA A C 1
ATOM 4828 O O . ALA A 1 602 ? -30.172 50.656 31.688 1 78.25 602 ALA A O 1
ATOM 4829 N N . ALA A 1 603 ? -30.047 49.125 33.344 1 77.19 603 ALA A N 1
ATOM 4830 C CA . ALA A 1 603 ? -31.375 49.531 33.812 1 77.19 603 ALA A CA 1
ATOM 4831 C C . ALA A 1 603 ? -31.312 50.812 34.625 1 77.19 603 ALA A C 1
ATOM 4833 O O . ALA A 1 603 ? -30.297 51.094 35.281 1 77.19 603 ALA A O 1
ATOM 4834 N N . PRO A 1 604 ? -32.344 51.625 34.5 1 79.25 604 PRO A N 1
ATOM 4835 C CA . PRO A 1 604 ? -32.344 52.812 35.344 1 79.25 604 PRO A CA 1
ATOM 4836 C C . PRO A 1 604 ? -32.281 52.5 36.844 1 79.25 604 PRO A C 1
ATOM 4838 O O . PRO A 1 604 ? -32.906 51.562 37.281 1 79.25 604 PRO A O 1
ATOM 4841 N N . LEU A 1 605 ? -31.547 53.25 37.5 1 78 605 LEU A N 1
ATOM 4842 C CA . LEU A 1 605 ? -31.344 53.031 38.938 1 78 605 LEU A CA 1
ATOM 4843 C C . LEU A 1 605 ? -32.594 53.406 39.719 1 78 605 LEU A C 1
ATOM 4845 O O . LEU A 1 605 ? -32.938 52.781 40.719 1 78 605 LEU A O 1
ATOM 4849 N N . TYR A 1 606 ? -33.281 54.531 39.156 1 82.38 606 TYR A N 1
ATOM 4850 C CA . TYR A 1 606 ? -34.406 55.031 39.906 1 82.38 606 TYR A CA 1
ATOM 4851 C C . TYR A 1 606 ? -35.625 55.219 39 1 82.38 606 TYR A C 1
ATOM 4853 O O . TYR A 1 606 ? -35.469 55.562 37.844 1 82.38 606 TYR A O 1
ATOM 4861 N N . GLU A 1 607 ? -36.812 54.875 39.531 1 86.19 607 GLU A N 1
ATOM 4862 C CA . GLU A 1 607 ? -38.094 55.281 39 1 86.19 607 GLU A CA 1
ATOM 4863 C C . GLU A 1 607 ? -38.75 56.344 39.875 1 86.19 607 GLU A C 1
ATOM 4865 O O . GLU A 1 607 ? -39.125 56.062 41.031 1 86.19 607 GLU A O 1
ATOM 4870 N N . VAL A 1 608 ? -38.844 57.531 39.344 1 86.56 608 VAL A N 1
ATOM 4871 C CA . VAL A 1 608 ? -39.312 58.625 40.156 1 86.56 608 VAL A CA 1
ATOM 4872 C C . VAL A 1 608 ? -40.625 59.188 39.625 1 86.56 608 VAL A C 1
ATOM 4874 O O . VAL A 1 608 ? -40.688 59.562 38.438 1 86.56 608 VAL A O 1
ATOM 4877 N N . ASP A 1 609 ? -41.625 59.156 40.469 1 87.56 609 ASP A N 1
ATOM 4878 C CA . ASP A 1 609 ? -42.875 59.781 40.125 1 87.56 609 ASP A CA 1
ATOM 4879 C C . ASP A 1 609 ? -42.906 61.25 40.531 1 87.56 609 ASP A C 1
ATOM 4881 O O . ASP A 1 609 ? -42.656 61.594 41.688 1 87.56 609 ASP A O 1
ATOM 4885 N N . VAL A 1 610 ? -43.062 62.125 39.562 1 88 610 VAL A N 1
ATOM 4886 C CA . VAL A 1 610 ? -43.062 63.562 39.812 1 88 610 VAL A CA 1
ATOM 4887 C C . VAL A 1 610 ? -44.438 64.125 39.5 1 88 610 VAL A C 1
ATOM 4889 O O . VAL A 1 610 ? -45 63.844 38.438 1 88 610 VAL A O 1
ATOM 4892 N N . LYS A 1 611 ? -45.031 64.875 40.469 1 86.5 611 LYS A N 1
ATOM 4893 C CA . LYS A 1 611 ? -46.25 65.625 40.25 1 86.5 611 LYS A CA 1
ATOM 4894 C C . LYS A 1 611 ? -45.938 67.062 39.938 1 86.5 611 LYS A C 1
ATOM 4896 O O . LYS A 1 611 ? -45.531 67.812 40.812 1 86.5 611 LYS A O 1
ATOM 4901 N N . TRP A 1 612 ? -46.062 67.438 38.719 1 83.88 612 TRP A N 1
ATOM 4902 C CA . TRP A 1 612 ? -45.781 68.812 38.25 1 83.88 612 TRP A CA 1
ATOM 4903 C C . TRP A 1 612 ? -46.938 69.75 38.562 1 83.88 612 TRP A C 1
ATOM 4905 O O . TRP A 1 612 ? -48.094 69.312 38.625 1 83.88 612 TRP A O 1
ATOM 4915 N N . LYS A 1 613 ? -46.781 71 38.875 1 76.69 613 LYS A N 1
ATOM 4916 C CA . LYS A 1 613 ? -47.812 72 39.281 1 76.69 613 LYS A CA 1
ATOM 4917 C C . LYS A 1 613 ? -49 72 38.312 1 76.69 613 LYS A C 1
ATOM 4919 O O . LYS A 1 613 ? -50.156 72 38.75 1 76.69 613 LYS A O 1
ATOM 4924 N N . ASP A 1 614 ? -48.75 72.25 37.094 1 69.31 614 ASP A N 1
ATOM 4925 C CA . ASP A 1 614 ? -49.875 72.438 36.156 1 69.31 614 ASP A CA 1
ATOM 4926 C C . ASP A 1 614 ? -50.062 71.125 35.312 1 69.31 614 ASP A C 1
ATOM 4928 O O . ASP A 1 614 ? -50.781 71.125 34.312 1 69.31 614 ASP A O 1
ATOM 4932 N N . ALA A 1 615 ? -49.344 70 35.812 1 64.88 615 ALA A N 1
ATOM 4933 C CA . ALA A 1 615 ? -49.438 68.875 34.875 1 64.88 615 ALA A CA 1
ATOM 4934 C C . ALA A 1 615 ? -49.594 67.562 35.625 1 64.88 615 ALA A C 1
ATOM 4936 O O . ALA A 1 615 ? -49.438 67.5 36.844 1 64.88 615 ALA A O 1
ATOM 4937 N N . LYS A 1 616 ? -50.094 66.438 35 1 71.44 616 LYS A N 1
ATOM 4938 C CA . LYS A 1 616 ? -50.375 65.062 35.406 1 71.44 616 LYS A CA 1
ATOM 4939 C C . LYS A 1 616 ? -49.094 64.375 35.906 1 71.44 616 LYS A C 1
ATOM 4941 O O . LYS A 1 616 ? -47.969 64.812 35.594 1 71.44 616 LYS A O 1
ATOM 4946 N N . LYS A 1 617 ? -49.219 63.438 36.75 1 79 617 LYS A N 1
ATOM 4947 C CA . LYS A 1 617 ? -48.188 62.594 37.344 1 79 617 LYS A CA 1
ATOM 4948 C C . LYS A 1 617 ? -47.375 61.906 36.25 1 79 617 LYS A C 1
ATOM 4950 O O . LYS A 1 617 ? -47.938 61.375 35.281 1 79 617 LYS A O 1
ATOM 4955 N N . GLU A 1 618 ? -46.031 62.188 36.219 1 85.19 618 GLU A N 1
ATOM 4956 C CA . GLU A 1 618 ? -45.156 61.562 35.25 1 85.19 618 GLU A CA 1
ATOM 4957 C C . GLU A 1 618 ? -44.062 60.75 35.906 1 85.19 618 GLU A C 1
ATOM 4959 O O . GLU A 1 618 ? -43.562 61.094 36.969 1 85.19 618 GLU A O 1
ATOM 4964 N N . THR A 1 619 ? -43.875 59.562 35.344 1 86.06 619 THR A N 1
ATOM 4965 C CA . THR A 1 619 ? -42.781 58.75 35.812 1 86.06 619 THR A CA 1
ATOM 4966 C C . THR A 1 619 ? -41.469 59.031 35.031 1 86.06 619 THR A C 1
ATOM 4968 O O . THR A 1 619 ? -41.438 58.906 33.812 1 86.06 619 THR A O 1
ATOM 4971 N N . VAL A 1 620 ? -40.469 59.531 35.781 1 86.44 620 VAL A N 1
ATOM 4972 C CA . VAL A 1 620 ? -39.188 59.812 35.188 1 86.44 620 VAL A CA 1
ATOM 4973 C C . VAL A 1 620 ? -38.156 58.75 35.594 1 86.44 620 VAL A C 1
ATOM 4975 O O . VAL A 1 620 ? -38.094 58.375 36.75 1 86.44 620 VAL A O 1
ATOM 4978 N N . PHE A 1 621 ? -37.406 58.219 34.562 1 86.06 621 PHE A N 1
ATOM 4979 C CA . PHE A 1 621 ? -36.406 57.219 34.812 1 86.06 621 PHE A CA 1
ATOM 4980 C C . PHE A 1 621 ? -35 57.844 34.906 1 86.06 621 PHE A C 1
ATOM 4982 O O . PHE A 1 621 ? -34.594 58.594 34.031 1 86.06 621 PHE A O 1
ATOM 4989 N N . CYS A 1 622 ? -34.281 57.594 36.125 1 83.12 622 CYS A N 1
ATOM 4990 C CA . CYS A 1 622 ? -32.938 58.094 36.344 1 83.12 622 CYS A CA 1
ATOM 4991 C C . CYS A 1 622 ? -31.922 56.938 36.25 1 83.12 622 CYS A C 1
ATOM 4993 O O . CYS A 1 622 ? -32.031 55.969 36.969 1 83.12 622 CYS A O 1
ATOM 4995 N N . ILE A 1 623 ? -30.953 57.031 35.375 1 76.5 623 ILE A N 1
ATOM 4996 C CA . ILE A 1 623 ? -30 55.969 35.094 1 76.5 623 ILE A CA 1
ATOM 4997 C C . ILE A 1 623 ? -29.016 55.844 36.25 1 76.5 623 ILE A C 1
ATOM 4999 O O . ILE A 1 623 ? -28.594 54.719 36.625 1 76.5 623 ILE A O 1
ATOM 5003 N N . ASP A 1 624 ? -28.625 57 36.875 1 75.44 624 ASP A N 1
ATOM 5004 C CA . ASP A 1 624 ? -27.688 57 38 1 75.44 624 ASP A CA 1
ATOM 5005 C C . ASP A 1 624 ? -28.016 58.062 39 1 75.44 624 ASP A C 1
ATOM 5007 O O . ASP A 1 624 ? -29.062 58.719 38.906 1 75.44 624 ASP A O 1
ATOM 5011 N N . ASP A 1 625 ? -27.172 58.125 40 1 76.38 625 ASP A N 1
ATOM 5012 C CA . ASP A 1 625 ? -27.375 59.094 41.062 1 76.38 625 ASP A CA 1
ATOM 5013 C C . ASP A 1 625 ? -27.312 60.531 40.531 1 76.38 625 ASP A C 1
ATOM 5015 O O . ASP A 1 625 ? -28.047 61.406 41 1 76.38 625 ASP A O 1
ATOM 5019 N N . SER A 1 626 ? -26.5 60.625 39.594 1 79.12 626 SER A N 1
ATOM 5020 C CA . SER A 1 626 ? -26.375 61.969 39 1 79.12 626 SER A CA 1
ATOM 5021 C C . SER A 1 626 ? -27.656 62.375 38.312 1 79.12 626 SER A C 1
ATOM 5023 O O . SER A 1 626 ? -28.109 63.531 38.438 1 79.12 626 SER A O 1
ATOM 5025 N N . ASP A 1 627 ? -28.234 61.531 37.625 1 80.69 627 ASP A N 1
ATOM 5026 C CA . ASP A 1 627 ? -29.5 61.781 36.938 1 80.69 627 ASP A CA 1
ATOM 5027 C C . ASP A 1 627 ? -30.609 62.094 37.938 1 80.69 627 ASP A C 1
ATOM 5029 O O . ASP A 1 627 ? -31.453 62.969 37.688 1 80.69 627 ASP A O 1
ATOM 5033 N N . TYR A 1 628 ? -30.578 61.406 39.031 1 85.44 628 TYR A N 1
ATOM 5034 C CA . TYR A 1 628 ? -31.562 61.656 40.062 1 85.44 628 TYR A CA 1
ATOM 5035 C C . TYR A 1 628 ? -31.391 63.031 40.688 1 85.44 628 TYR A C 1
ATOM 5037 O O . TYR A 1 628 ? -32.375 63.75 40.906 1 85.44 628 TYR A O 1
ATOM 5045 N N . ASP A 1 629 ? -30.141 63.375 40.844 1 84.38 629 ASP A N 1
ATOM 5046 C CA . ASP A 1 629 ? -29.844 64.688 41.406 1 84.38 629 ASP A CA 1
ATOM 5047 C C . ASP A 1 629 ? -30.312 65.812 40.469 1 84.38 629 ASP A C 1
ATOM 5049 O O . ASP A 1 629 ? -30.859 66.812 40.906 1 84.38 629 ASP A O 1
ATOM 5053 N N . LYS A 1 630 ? -30.109 65.562 39.281 1 86.94 630 LYS A N 1
ATOM 5054 C CA . LYS A 1 630 ? -30.547 66.562 38.312 1 86.94 630 LYS A CA 1
ATOM 5055 C C . LYS A 1 630 ? -32.062 66.625 38.281 1 86.94 630 LYS A C 1
ATOM 5057 O O . LYS A 1 630 ? -32.625 67.75 38.156 1 86.94 630 LYS A O 1
ATOM 5062 N N . LEU A 1 631 ? -32.719 65.562 38.375 1 88 631 LEU A N 1
ATOM 5063 C CA . LEU A 1 631 ? -34.188 65.562 38.438 1 88 631 LEU A CA 1
ATOM 5064 C C . LEU A 1 631 ? -34.688 66.312 39.656 1 88 631 LEU A C 1
ATOM 5066 O O . LEU A 1 631 ? -35.656 67.062 39.562 1 88 631 LEU A O 1
ATOM 5070 N N . VAL A 1 632 ? -34.031 66.062 40.75 1 86.62 632 VAL A N 1
ATOM 5071 C CA . VAL A 1 632 ? -34.438 66.75 42 1 86.62 632 VAL A CA 1
ATOM 5072 C C . VAL A 1 632 ? -34.25 68.25 41.875 1 86.62 632 VAL A C 1
ATOM 5074 O O . VAL A 1 632 ? -35.125 69 42.281 1 86.62 632 VAL A O 1
ATOM 5077 N N . ALA A 1 633 ? -33.219 68.625 41.25 1 86.06 633 ALA A N 1
ATOM 5078 C CA . ALA A 1 633 ? -32.969 70.062 41 1 86.06 633 ALA A CA 1
ATOM 5079 C C . ALA A 1 633 ? -34.031 70.625 40.094 1 86.06 633 ALA A C 1
ATOM 5081 O O . ALA A 1 633 ? -34.531 71.75 40.344 1 86.06 633 ALA A O 1
ATOM 5082 N N . ARG A 1 634 ? -34.406 69.938 39.188 1 88.56 634 ARG A N 1
ATOM 5083 C CA . ARG A 1 634 ? -35.438 70.438 38.25 1 88.56 634 ARG A CA 1
ATOM 5084 C C . ARG A 1 634 ? -36.781 70.5 38.938 1 88.56 634 ARG A C 1
ATOM 5086 O O . ARG A 1 634 ? -37.562 71.438 38.688 1 88.56 634 ARG A O 1
ATOM 5093 N N . VAL A 1 635 ? -37.094 69.562 39.719 1 87.62 635 VAL A N 1
ATOM 5094 C CA . VAL A 1 635 ? -38.375 69.5 40.406 1 87.62 635 VAL A CA 1
ATOM 5095 C C . VAL A 1 635 ? -38.469 70.688 41.406 1 87.62 635 VAL A C 1
ATOM 5097 O O . VAL A 1 635 ? -39.531 71.312 41.469 1 87.62 635 VAL A O 1
ATOM 5100 N N . ASN A 1 636 ? -37.344 71 42 1 84.94 636 ASN A N 1
ATOM 5101 C CA . ASN A 1 636 ? -37.312 72.125 42.938 1 84.94 636 ASN A CA 1
ATOM 5102 C C . ASN A 1 636 ? -37.469 73.438 42.219 1 84.94 636 ASN A C 1
ATOM 5104 O O . ASN A 1 636 ? -38.156 74.375 42.719 1 84.94 636 ASN A O 1
ATOM 5108 N N . LYS A 1 637 ? -36.875 73.562 41.156 1 86 637 LYS A N 1
ATOM 5109 C CA . LYS A 1 637 ? -36.938 74.812 40.406 1 86 637 LYS A CA 1
ATOM 5110 C C . LYS A 1 637 ? -38.312 75.062 39.844 1 86 637 LYS A C 1
ATOM 5112 O O . LYS A 1 637 ? -38.75 76.188 39.781 1 86 637 LYS A O 1
ATOM 5117 N N . GLN A 1 638 ? -38.969 74.062 39.594 1 86 638 GLN A N 1
ATOM 5118 C CA . GLN A 1 638 ? -40.281 74.188 38.938 1 86 638 GLN A CA 1
ATOM 5119 C C . GLN A 1 638 ? -41.406 74.062 39.969 1 86 638 GLN A C 1
ATOM 5121 O O . GLN A 1 638 ? -42.594 74.125 39.594 1 86 638 GLN A O 1
ATOM 5126 N N . GLY A 1 639 ? -41.094 73.938 41.062 1 80.94 639 GLY A N 1
ATOM 5127 C CA . GLY A 1 639 ? -42.062 73.812 42.125 1 80.94 639 GLY A CA 1
ATOM 5128 C C . GLY A 1 639 ? -42.875 72.562 42.125 1 80.94 639 GLY A C 1
ATOM 5129 O O . GLY A 1 639 ? -44.062 72.562 42.469 1 80.94 639 GLY A O 1
ATOM 5130 N N . ALA A 1 640 ? -42.344 71.5 41.594 1 83.06 640 ALA A N 1
ATOM 5131 C CA . ALA A 1 640 ? -43 70.188 41.562 1 83.06 640 ALA A CA 1
ATOM 5132 C C . ALA A 1 640 ? -42.656 69.375 42.781 1 83.06 640 ALA A C 1
ATOM 5134 O O . ALA A 1 640 ? -41.906 69.812 43.656 1 83.06 640 ALA A O 1
ATOM 5135 N N . GLU A 1 641 ? -43.406 68.25 42.938 1 86.81 641 GLU A N 1
ATOM 5136 C CA . GLU A 1 641 ? -43.188 67.375 44.094 1 86.81 641 GLU A CA 1
ATOM 5137 C C . GLU A 1 641 ? -42.906 65.938 43.688 1 86.81 641 GLU A C 1
ATOM 5139 O O . GLU A 1 641 ? -43.562 65.438 42.781 1 86.81 641 GLU A O 1
ATOM 5144 N N . ILE A 1 642 ? -41.844 65.25 44.25 1 86.06 642 ILE A N 1
ATOM 5145 C CA . ILE A 1 642 ? -41.562 63.812 44.062 1 86.06 642 ILE A CA 1
ATOM 5146 C C . ILE A 1 642 ? -42.5 63 44.969 1 86.06 642 ILE A C 1
ATOM 5148 O O . ILE A 1 642 ? -42.438 63.094 46.188 1 86.06 642 ILE A O 1
ATOM 5152 N N . THR A 1 643 ? -43.312 62.281 44.344 1 87.31 643 THR A N 1
ATOM 5153 C CA . THR A 1 643 ? -44.344 61.562 45.125 1 87.31 643 THR A CA 1
ATOM 5154 C C . THR A 1 643 ? -43.844 60.156 45.469 1 87.31 643 THR A C 1
ATOM 5156 O O . THR A 1 643 ? -44.312 59.562 46.438 1 87.31 643 THR A O 1
ATOM 5159 N N . ARG A 1 644 ? -43 59.625 44.562 1 86.62 644 ARG A N 1
ATOM 5160 C CA . ARG A 1 644 ? -42.5 58.281 44.781 1 86.62 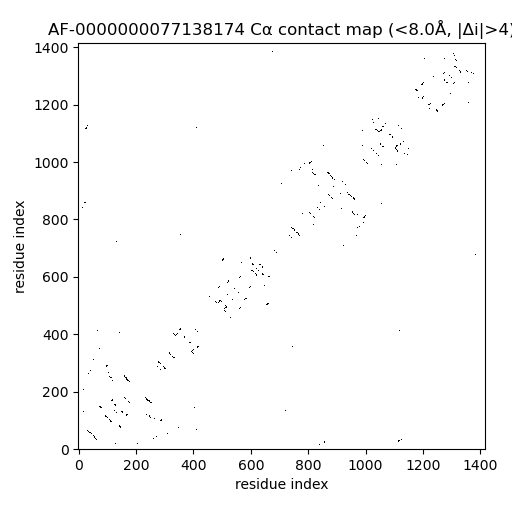644 ARG A CA 1
ATOM 5161 C C . ARG A 1 644 ? -41.094 58.094 44.219 1 86.62 644 ARG A C 1
ATOM 5163 O O . ARG A 1 644 ? -40.812 58.594 43.094 1 86.62 644 ARG A O 1
ATOM 5170 N N . LYS A 1 645 ? -40.156 57.594 44.938 1 85.81 645 LYS A N 1
ATOM 5171 C CA . LYS A 1 645 ? -38.812 57.188 44.5 1 85.81 645 LYS A CA 1
ATOM 5172 C C . LYS A 1 645 ? -38.562 55.719 44.719 1 85.81 645 LYS A C 1
ATOM 5174 O O . LYS A 1 645 ? -38.531 55.25 45.875 1 85.81 645 LYS A O 1
ATOM 5179 N N . LYS A 1 646 ? -38.594 54.969 43.625 1 82.88 646 LYS A N 1
ATOM 5180 C CA . LYS A 1 646 ? -38.312 53.562 43.719 1 82.88 646 LYS A CA 1
ATOM 5181 C C . LYS A 1 646 ? -36.938 53.219 43.156 1 82.88 646 LYS A C 1
ATOM 5183 O O . LYS A 1 646 ? -36.562 53.625 42.062 1 82.88 646 LYS A O 1
ATOM 5188 N N . ARG A 1 647 ? -36.094 52.625 44.031 1 79.38 647 ARG A N 1
ATOM 5189 C CA . ARG A 1 647 ? -34.812 52.156 43.594 1 79.38 647 ARG A CA 1
ATOM 5190 C C . ARG A 1 647 ? -34.906 50.75 43 1 79.38 647 ARG A C 1
ATOM 5192 O O . ARG A 1 647 ? -35.406 49.844 43.656 1 79.38 647 ARG A O 1
ATOM 5199 N N . ASN A 1 648 ? -34.406 50.688 41.781 1 77 648 ASN A N 1
ATOM 5200 C CA . ASN A 1 648 ? -34.406 49.375 41.188 1 77 648 ASN A CA 1
ATOM 5201 C C . ASN A 1 648 ? -33.188 48.562 41.625 1 77 648 ASN A C 1
ATOM 5203 O O . ASN A 1 648 ? -32.062 49.031 41.562 1 77 648 ASN A O 1
ATOM 5207 N N . LYS A 1 649 ? -33.344 47.438 42.281 1 66.62 649 LYS A N 1
ATOM 5208 C CA . LYS A 1 649 ? -32.25 46.625 42.875 1 66.62 649 LYS A CA 1
ATOM 5209 C C . LYS A 1 649 ? -31.672 45.656 41.844 1 66.62 649 LYS A C 1
ATOM 5211 O O . LYS A 1 649 ? -30.484 45.344 41.906 1 66.62 649 LYS A O 1
ATOM 5216 N N . GLY A 1 650 ? -32.562 45.156 40.906 1 74.94 650 GLY A N 1
ATOM 5217 C CA . GLY A 1 650 ? -32.156 44.156 39.938 1 74.94 650 GLY A CA 1
ATOM 5218 C C . GLY A 1 650 ? -33 44.156 38.656 1 74.94 650 GLY A C 1
ATOM 5219 O O . GLY A 1 650 ? -34.125 44.656 38.656 1 74.94 650 GLY A O 1
ATOM 5220 N N . LEU A 1 651 ? -32.406 43.562 37.562 1 78.06 651 LEU A N 1
ATOM 5221 C CA . LEU A 1 651 ? -33.062 43.531 36.25 1 78.06 651 LEU A CA 1
ATOM 5222 C C . LEU A 1 651 ? -34.344 42.719 36.312 1 78.06 651 LEU A C 1
ATOM 5224 O O . LEU A 1 651 ? -35.312 42.969 35.594 1 78.06 651 LEU A O 1
ATOM 5228 N N . GLY A 1 652 ? -34.469 41.812 37.312 1 77.06 652 GLY A N 1
ATOM 5229 C CA . GLY A 1 652 ? -35.656 41 37.469 1 77.06 652 GLY A CA 1
ATOM 5230 C C . GLY A 1 652 ? -36.812 41.75 38.094 1 77.06 652 GLY A C 1
ATOM 5231 O O . GLY A 1 652 ? -37.969 41.406 37.875 1 77.06 652 GLY A O 1
ATOM 5232 N N . GLU A 1 653 ? -36.469 42.75 38.875 1 72.69 653 GLU A N 1
ATOM 5233 C CA . GLU A 1 653 ? -37.469 43.469 39.625 1 72.69 653 GLU A CA 1
ATOM 5234 C C . GLU A 1 653 ? -37.812 44.781 38.969 1 72.69 653 GLU A C 1
ATOM 5236 O O . GLU A 1 653 ? -38.688 45.5 39.438 1 72.69 653 GLU A O 1
ATOM 5241 N N . THR A 1 654 ? -37.125 45 37.938 1 78.62 654 THR A N 1
ATOM 5242 C CA . THR A 1 654 ? -37.375 46.25 37.219 1 78.62 654 THR A CA 1
ATOM 5243 C C . THR A 1 654 ? -38.656 46.156 36.406 1 78.62 654 THR A C 1
ATOM 5245 O O . THR A 1 654 ? -38.938 45.156 35.75 1 78.62 654 THR A O 1
ATOM 5248 N N . GLY A 1 655 ? -39.5 47.094 36.562 1 79.06 655 GLY A N 1
ATOM 5249 C CA . GLY A 1 655 ? -40.781 47.125 35.875 1 79.06 655 GLY A CA 1
ATOM 5250 C C . GLY A 1 655 ? -40.656 47.188 34.375 1 79.06 655 GLY A C 1
ATOM 5251 O O . GLY A 1 655 ? -39.594 47.5 33.844 1 79.06 655 GLY A O 1
ATOM 5252 N N . LYS A 1 656 ? -41.688 46.906 33.719 1 84.88 656 LYS A N 1
ATOM 5253 C CA . LYS A 1 656 ? -41.719 46.812 32.25 1 84.88 656 LYS A CA 1
ATOM 5254 C C . LYS A 1 656 ? -41.344 48.125 31.625 1 84.88 656 LYS A C 1
ATOM 5256 O O . LYS A 1 656 ? -40.562 48.188 30.672 1 84.88 656 LYS A O 1
ATOM 5261 N N . GLU A 1 657 ? -41.906 49.156 32.156 1 83.81 657 GLU A N 1
ATOM 5262 C CA . GLU A 1 657 ? -41.656 50.469 31.578 1 83.81 657 GLU A CA 1
ATOM 5263 C C . GLU A 1 657 ? -40.188 50.906 31.766 1 83.81 657 GLU A C 1
ATOM 5265 O O . GLU A 1 657 ? -39.594 51.5 30.859 1 83.81 657 GLU A O 1
ATOM 5270 N N . ALA A 1 658 ? -39.719 50.625 32.875 1 82.56 658 ALA A N 1
ATOM 5271 C CA . ALA A 1 658 ? -38.312 50.938 33.125 1 82.56 658 ALA A CA 1
ATOM 5272 C C . ALA A 1 658 ? -37.406 50.125 32.219 1 82.56 658 ALA A C 1
ATOM 5274 O O . ALA A 1 658 ? -36.406 50.656 31.703 1 82.56 658 ALA A O 1
ATOM 5275 N N . MET A 1 659 ? -37.781 48.906 31.984 1 86.75 659 MET A N 1
ATOM 5276 C CA . MET A 1 659 ? -36.969 48.031 31.125 1 86.75 659 MET A CA 1
ATOM 5277 C C . MET A 1 659 ? -37.062 48.469 29.672 1 86.75 659 MET A C 1
ATOM 5279 O O . MET A 1 659 ? -36.062 48.406 28.938 1 86.75 659 MET A O 1
ATOM 5283 N N . LYS A 1 660 ? -38.219 48.844 29.344 1 86.94 660 LYS A N 1
ATOM 5284 C CA . LYS A 1 660 ? -38.406 49.375 27.984 1 86.94 660 LYS A CA 1
ATOM 5285 C C . LYS A 1 660 ? -37.531 50.594 27.766 1 86.94 660 LYS A C 1
ATOM 5287 O O . LYS A 1 660 ? -36.938 50.781 26.703 1 86.94 660 LYS A O 1
ATOM 5292 N N . TYR A 1 661 ? -37.531 51.406 28.766 1 85.38 661 TYR A N 1
ATOM 5293 C CA . TYR A 1 661 ? -36.688 52.594 28.719 1 85.38 661 TYR A CA 1
ATOM 5294 C C . TYR A 1 661 ? -35.219 52.188 28.578 1 85.38 661 TYR A C 1
ATOM 5296 O O . TYR A 1 661 ? -34.469 52.812 27.797 1 85.38 661 TYR A O 1
ATOM 5304 N N . ALA A 1 662 ? -34.812 51.219 29.266 1 83.94 662 ALA A N 1
ATOM 5305 C CA . ALA A 1 662 ? -33.438 50.75 29.219 1 83.94 662 ALA A CA 1
ATOM 5306 C C . ALA A 1 662 ? -33.062 50.25 27.812 1 83.94 662 ALA A C 1
ATOM 5308 O O . ALA A 1 662 ? -32 50.594 27.281 1 83.94 662 ALA A O 1
ATOM 5309 N N . VAL A 1 663 ? -33.938 49.469 27.234 1 85.38 663 VAL A N 1
ATOM 5310 C CA . VAL A 1 663 ? -33.719 48.844 25.938 1 85.38 663 VAL A CA 1
ATOM 5311 C C . VAL A 1 663 ? -33.688 49.906 24.844 1 85.38 663 VAL A C 1
ATOM 5313 O O . VAL A 1 663 ? -32.875 49.812 23.922 1 85.38 663 VAL A O 1
ATOM 5316 N N . ASP A 1 664 ? -34.5 50.906 25.062 1 81.88 664 ASP A N 1
ATOM 5317 C CA . ASP A 1 664 ? -34.656 51.875 23.984 1 81.88 664 ASP A CA 1
ATOM 5318 C C . ASP A 1 664 ? -33.688 53.031 24.141 1 81.88 664 ASP A C 1
ATOM 5320 O O . ASP A 1 664 ? -33.25 53.594 23.141 1 81.88 664 ASP A O 1
ATOM 5324 N N . HIS A 1 665 ? -33.344 53.344 25.375 1 79.75 665 HIS A N 1
ATOM 5325 C CA . HIS A 1 665 ? -32.688 54.656 25.531 1 79.75 665 HIS A CA 1
ATOM 5326 C C . HIS A 1 665 ? -31.359 54.5 26.281 1 79.75 665 HIS A C 1
ATOM 5328 O O . HIS A 1 665 ? -30.578 55.469 26.359 1 79.75 665 HIS A O 1
ATOM 5334 N N . CYS A 1 666 ? -31.094 53.406 26.828 1 80.62 666 CYS A N 1
ATOM 5335 C CA . CYS A 1 666 ? -29.938 53.344 27.719 1 80.62 666 CYS A CA 1
ATOM 5336 C C . CYS A 1 666 ? -28.844 52.469 27.109 1 80.62 666 CYS A C 1
ATOM 5338 O O . CYS A 1 666 ? -28.047 51.875 27.828 1 80.62 666 CYS A O 1
ATOM 5340 N N . MET A 1 667 ? -28.828 52.312 25.891 1 87.56 667 MET A N 1
ATOM 5341 C CA . MET A 1 667 ? -27.781 51.562 25.25 1 87.56 667 MET A CA 1
ATOM 5342 C C . MET A 1 667 ? -26.578 52.438 24.938 1 87.56 667 MET A C 1
ATOM 5344 O O . MET A 1 667 ? -26.719 53.531 24.406 1 87.56 667 MET A O 1
ATOM 5348 N N . THR A 1 668 ? -25.438 52 25.453 1 87.88 668 THR A N 1
ATOM 5349 C CA . THR A 1 668 ? -24.188 52.719 25.219 1 87.88 668 THR A CA 1
ATOM 5350 C C . THR A 1 668 ? -23.234 51.906 24.359 1 87.88 668 THR A C 1
ATOM 5352 O O . THR A 1 668 ? -22.938 50.75 24.672 1 87.88 668 THR A O 1
ATOM 5355 N N . THR A 1 669 ? -22.891 52.469 23.266 1 91.81 669 THR A N 1
ATOM 5356 C CA . THR A 1 669 ? -21.906 51.781 22.406 1 91.81 669 THR A CA 1
ATOM 5357 C C . THR A 1 669 ? -20.516 51.875 23 1 91.81 669 THR A C 1
ATOM 5359 O O . THR A 1 669 ? -20.047 52.969 23.375 1 91.81 669 THR A O 1
ATOM 5362 N N . ILE A 1 670 ? -19.969 50.719 23.109 1 90.19 670 ILE A N 1
ATOM 5363 C CA . ILE A 1 670 ? -18.625 50.688 23.688 1 90.19 670 ILE A CA 1
ATOM 5364 C C . ILE A 1 670 ? -17.594 50.75 22.562 1 90.19 670 ILE A C 1
ATOM 5366 O O . ILE A 1 670 ? -17.656 50 21.594 1 90.19 670 ILE A O 1
ATOM 5370 N N . THR A 1 671 ? -16.797 51.625 22.672 1 86.75 671 THR A N 1
ATOM 5371 C CA . THR A 1 671 ? -15.719 51.781 21.688 1 86.75 671 THR A CA 1
ATOM 5372 C C . THR A 1 671 ? -14.359 51.719 22.375 1 86.75 671 THR A C 1
ATOM 5374 O O . THR A 1 671 ? -14.273 51.844 23.609 1 86.75 671 THR A O 1
ATOM 5377 N N . ILE A 1 672 ? -13.578 51.406 21.641 1 79.56 672 ILE A N 1
ATOM 5378 C CA . ILE A 1 672 ? -12.219 51.406 22.188 1 79.56 672 ILE A CA 1
ATOM 5379 C C . ILE A 1 672 ? -11.625 52.812 22.125 1 79.56 672 ILE A C 1
ATOM 5381 O O . ILE A 1 672 ? -11.461 53.375 21.047 1 79.56 672 ILE A O 1
ATOM 5385 N N . GLY A 1 673 ? -11.672 53.469 23.312 1 68.19 673 GLY A N 1
ATOM 5386 C CA . GLY A 1 673 ? -11.133 54.844 23.375 1 68.19 673 GLY A CA 1
ATOM 5387 C C . GLY A 1 673 ? -9.68 54.906 22.969 1 68.19 673 GLY A C 1
ATOM 5388 O O . GLY A 1 673 ? -9.336 55.656 22.031 1 68.19 673 GLY A O 1
ATOM 5389 N N . ASN A 1 674 ? -8.969 54.188 23.812 1 61.56 674 ASN A N 1
ATOM 5390 C CA . ASN A 1 674 ? -7.543 54.062 23.516 1 61.56 674 ASN A CA 1
ATOM 5391 C C . ASN A 1 674 ? -7.133 52.625 23.328 1 61.56 674 ASN A C 1
ATOM 5393 O O . ASN A 1 674 ? -7.078 51.844 24.281 1 61.56 674 ASN A O 1
ATOM 5397 N N . LYS A 1 675 ? -7.008 52.25 22.016 1 63.22 675 LYS A N 1
ATOM 5398 C CA . LYS A 1 675 ? -6.715 50.844 21.672 1 63.22 675 LYS A CA 1
ATOM 5399 C C . LYS A 1 675 ? -5.48 50.344 22.406 1 63.22 675 LYS A C 1
ATOM 5401 O O . LYS A 1 675 ? -5.438 49.188 22.828 1 63.22 675 LYS A O 1
ATOM 5406 N N . LYS A 1 676 ? -4.562 51.219 22.734 1 54.38 676 LYS A N 1
ATOM 5407 C CA . LYS A 1 676 ? -3.307 50.844 23.391 1 54.38 676 LYS A CA 1
ATOM 5408 C C . LYS A 1 676 ? -3.531 50.5 24.859 1 54.38 676 LYS A C 1
ATOM 5410 O O . LYS A 1 676 ? -3.025 49.5 25.344 1 54.38 676 LYS A O 1
ATOM 5415 N N . THR A 1 677 ? -4.211 51.406 25.406 1 63.09 677 THR A N 1
ATOM 5416 C CA . THR A 1 677 ? -4.465 51.219 26.844 1 63.09 677 THR A CA 1
ATOM 5417 C C . THR A 1 677 ? -5.484 50.094 27.062 1 63.09 677 THR A C 1
ATOM 5419 O O . THR A 1 677 ? -5.5 49.469 28.125 1 63.09 677 THR A O 1
ATOM 5422 N N . ALA A 1 678 ? -6.105 49.938 26.047 1 74.81 678 ALA A N 1
ATOM 5423 C CA . ALA A 1 678 ? -7.168 48.938 26.219 1 74.81 678 ALA A CA 1
ATOM 5424 C C . ALA A 1 678 ? -6.59 47.562 26.391 1 74.81 678 ALA A C 1
ATOM 5426 O O . ALA A 1 678 ? -7.055 46.781 27.234 1 74.81 678 ALA A O 1
ATOM 5427 N N . LYS A 1 679 ? -5.664 47.188 25.656 1 73.5 679 LYS A N 1
ATOM 5428 C CA . LYS A 1 679 ? -5.059 45.875 25.734 1 73.5 679 LYS A CA 1
ATOM 5429 C C . LYS A 1 679 ? -4.371 45.656 27.078 1 73.5 679 LYS A C 1
ATOM 5431 O O . LYS A 1 679 ? -4.566 44.625 27.734 1 73.5 679 LYS A O 1
ATOM 5436 N N . THR A 1 680 ? -3.566 46.625 27.5 1 70.94 680 THR A N 1
ATOM 5437 C CA . THR A 1 680 ? -2.875 46.562 28.781 1 70.94 680 THR A CA 1
ATOM 5438 C C . THR A 1 680 ? -3.877 46.438 29.938 1 70.94 680 THR A C 1
ATOM 5440 O O . THR A 1 680 ? -3.658 45.688 30.891 1 70.94 680 THR A O 1
ATOM 5443 N N . THR A 1 681 ? -4.742 47.312 29.766 1 76.62 681 THR A N 1
ATOM 5444 C CA . THR A 1 681 ? -5.781 47.312 30.797 1 76.62 681 THR A CA 1
ATOM 5445 C C . THR A 1 681 ? -6.469 45.938 30.844 1 76.62 681 THR A C 1
ATOM 5447 O O . THR A 1 681 ? -6.703 45.406 31.938 1 76.62 681 THR A O 1
ATOM 5450 N N . GLN A 1 682 ? -6.672 45.438 29.672 1 80.62 682 GLN A N 1
ATOM 5451 C CA . GLN A 1 682 ? -7.324 44.156 29.594 1 80.62 682 GLN A CA 1
ATOM 5452 C C . GLN A 1 682 ? -6.426 43.062 30.156 1 80.62 682 GLN A C 1
ATOM 5454 O O . GLN A 1 682 ? -6.891 42.156 30.875 1 80.62 682 GLN A O 1
ATOM 5459 N N . ASP A 1 683 ? -5.238 43.094 29.891 1 78.06 683 ASP A N 1
ATOM 5460 C CA . ASP A 1 683 ? -4.293 42.094 30.391 1 78.06 683 ASP A CA 1
ATOM 5461 C C . ASP A 1 683 ? -4.141 42.188 31.906 1 78.06 683 ASP A C 1
ATOM 5463 O O . ASP A 1 683 ? -4.145 41.156 32.594 1 78.06 683 ASP A O 1
ATOM 5467 N N . LEU A 1 684 ? -3.936 43.375 32.375 1 74.5 684 LEU A N 1
ATOM 5468 C CA . LEU A 1 684 ? -3.799 43.594 33.812 1 74.5 684 LEU A CA 1
ATOM 5469 C C . LEU A 1 684 ? -4.973 43 34.562 1 74.5 684 LEU A C 1
ATOM 5471 O O . LEU A 1 684 ? -4.781 42.312 35.562 1 74.5 684 LEU A O 1
ATOM 5475 N N . TRP A 1 685 ? -6 43.219 33.938 1 77.56 685 TRP A N 1
ATOM 5476 C CA . TRP A 1 685 ? -7.191 42.906 34.719 1 77.56 685 TRP A CA 1
ATOM 5477 C C . TRP A 1 685 ? -7.629 41.469 34.469 1 77.56 685 TRP A C 1
ATOM 5479 O O . TRP A 1 685 ? -8.234 40.844 35.375 1 77.56 685 TRP A O 1
ATOM 5489 N N . PHE A 1 686 ? -7.203 40.906 33.312 1 80.38 686 PHE A N 1
ATOM 5490 C CA . PHE A 1 686 ? -7.855 39.625 33.031 1 80.38 686 PHE A CA 1
ATOM 5491 C C . PHE A 1 686 ? -6.82 38.531 32.781 1 80.38 686 PHE A C 1
ATOM 5493 O O . PHE A 1 686 ? -7.117 37.344 32.938 1 80.38 686 PHE A O 1
ATOM 5500 N N . HIS A 1 687 ? -5.715 38.875 32.469 1 76.19 687 HIS A N 1
ATOM 5501 C CA . HIS A 1 687 ? -4.727 37.844 32.125 1 76.19 687 HIS A CA 1
ATOM 5502 C C . HIS A 1 687 ? -4.195 37.156 33.375 1 76.19 687 HIS A C 1
ATOM 5504 O O . HIS A 1 687 ? -3.879 37.812 34.375 1 76.19 687 HIS A O 1
ATOM 5510 N N . LYS A 1 688 ? -4.102 35.938 33.312 1 73.5 688 LYS A N 1
ATOM 5511 C CA . LYS A 1 688 ? -3.736 35.125 34.469 1 73.5 688 LYS A CA 1
ATOM 5512 C C . LYS A 1 688 ? -2.33 35.469 34.969 1 73.5 688 LYS A C 1
ATOM 5514 O O . LYS A 1 688 ? -2.059 35.469 36.156 1 73.5 688 LYS A O 1
ATOM 5519 N N . ASP A 1 689 ? -1.515 35.781 34.125 1 69.25 689 ASP A N 1
ATOM 5520 C CA . ASP A 1 689 ? -0.113 36.031 34.438 1 69.25 689 ASP A CA 1
ATOM 5521 C C . ASP A 1 689 ? 0.063 37.344 35.156 1 69.25 689 ASP A C 1
ATOM 5523 O O . ASP A 1 689 ? 1.13 37.625 35.719 1 69.25 689 ASP A O 1
ATOM 5527 N N . TYR A 1 690 ? -0.957 38.156 35.25 1 69.62 690 TYR A N 1
ATOM 5528 C CA . TYR A 1 690 ? -0.862 39.469 35.844 1 69.62 690 TYR A CA 1
ATOM 5529 C C . TYR A 1 690 ? -1.566 39.5 37.219 1 69.62 690 TYR A C 1
ATOM 5531 O O . TYR A 1 690 ? -1.947 40.562 37.688 1 69.62 690 TYR A O 1
ATOM 5539 N N . ALA A 1 691 ? -1.724 38.406 37.719 1 71.38 691 ALA A N 1
ATOM 5540 C CA . ALA A 1 691 ? -2.477 38.312 38.969 1 71.38 691 ALA A CA 1
ATOM 5541 C C . ALA A 1 691 ? -1.836 39.125 40.062 1 71.38 691 ALA A C 1
ATOM 5543 O O . ALA A 1 691 ? -2.533 39.812 40.812 1 71.38 691 ALA A O 1
ATOM 5544 N N . GLU A 1 692 ? -0.559 39.094 40.125 1 69 692 GLU A N 1
ATOM 5545 C CA . GLU A 1 692 ? 0.138 39.844 41.156 1 69 692 GLU A CA 1
ATOM 5546 C C . GLU A 1 692 ? 0.036 41.344 40.938 1 69 692 GLU A C 1
ATOM 5548 O O . GLU A 1 692 ? -0.22 42.125 41.875 1 69 692 GLU A O 1
ATOM 5553 N N . LYS A 1 693 ? 0.208 41.688 39.781 1 71.75 693 LYS A N 1
ATOM 5554 C CA . LYS A 1 693 ? 0.092 43.094 39.438 1 71.75 693 LYS A CA 1
ATOM 5555 C C . LYS A 1 693 ? -1.332 43.594 39.656 1 71.75 693 LYS A C 1
ATOM 5557 O O . LYS A 1 693 ? -1.536 44.75 40.062 1 71.75 693 LYS A O 1
ATOM 5562 N N . ARG A 1 694 ? -2.197 42.812 39.344 1 75.81 694 ARG A N 1
ATOM 5563 C CA . ARG A 1 694 ? -3.607 43.125 39.531 1 75.81 694 ARG A CA 1
ATOM 5564 C C . ARG A 1 694 ? -3.92 43.344 41 1 75.81 694 ARG A C 1
ATOM 5566 O O . ARG A 1 694 ? -4.668 44.281 41.344 1 75.81 694 ARG A O 1
ATOM 5573 N N . ARG A 1 695 ? -3.414 42.562 41.812 1 72.06 695 ARG A N 1
ATOM 5574 C CA . ARG A 1 695 ? -3.592 42.719 43.25 1 72.06 695 ARG A CA 1
ATOM 5575 C C . ARG A 1 695 ? -3.02 44.031 43.719 1 72.06 695 ARG A C 1
ATOM 5577 O O . ARG A 1 695 ? -3.639 44.719 44.562 1 72.06 695 ARG A O 1
ATOM 5584 N N . GLU A 1 696 ? -1.952 44.312 43.281 1 69 696 GLU A N 1
ATOM 5585 C CA . GLU A 1 696 ? -1.323 45.562 43.625 1 69 696 GLU A CA 1
ATOM 5586 C C . GLU A 1 696 ? -2.164 46.75 43.156 1 69 696 GLU A C 1
ATOM 5588 O O . GLU A 1 696 ? -2.336 47.719 43.875 1 69 696 GLU A O 1
ATOM 5593 N N . ALA A 1 697 ? -2.6 46.594 42.031 1 66.75 697 ALA A N 1
ATOM 5594 C CA . ALA A 1 697 ? -3.426 47.656 41.469 1 66.75 697 ALA A CA 1
ATOM 5595 C C . ALA A 1 697 ? -4.715 47.844 42.25 1 66.75 697 ALA A C 1
ATOM 5597 O O . ALA A 1 697 ? -5.164 48.969 42.469 1 66.75 697 ALA A O 1
ATOM 5598 N N . ILE A 1 698 ? -5.309 46.781 42.562 1 65.5 698 ILE A N 1
ATOM 5599 C CA . ILE A 1 698 ? -6.531 46.812 43.375 1 65.5 698 ILE A CA 1
ATOM 5600 C C . ILE A 1 698 ? -6.254 47.469 44.719 1 65.5 698 ILE A C 1
ATOM 5602 O O . ILE A 1 698 ? -7.07 48.25 45.219 1 65.5 698 ILE A O 1
ATOM 5606 N N . SER A 1 699 ? -5.25 47 45.281 1 60.53 699 SER A N 1
ATOM 5607 C CA . SER A 1 699 ? -4.895 47.594 46.562 1 60.53 699 SER A CA 1
ATOM 5608 C C . SER A 1 699 ? -4.699 49.094 46.469 1 60.53 699 SER A C 1
ATOM 5610 O O . SER A 1 699 ? -5.027 49.844 47.375 1 60.53 699 SER A O 1
ATOM 5612 N N . GLU A 1 700 ? -4.164 49.406 45.406 1 55.94 700 GLU A N 1
ATOM 5613 C CA . GLU A 1 700 ? -3.959 50.844 45.156 1 55.94 700 GLU A CA 1
ATOM 5614 C C . GLU A 1 700 ? -5.277 51.531 44.844 1 55.94 700 GLU A C 1
ATOM 5616 O O . GLU A 1 700 ? -5.492 52.688 45.25 1 55.94 700 GLU A O 1
ATOM 5621 N N . TYR A 1 701 ? -6.016 50.844 44 1 50 701 TYR A N 1
ATOM 5622 C CA . TYR A 1 701 ? -7.301 51.406 43.625 1 50 701 TYR A CA 1
ATOM 5623 C C . TYR A 1 701 ? -8.375 51.094 44.656 1 50 701 TYR A C 1
ATOM 5625 O O . TYR A 1 701 ? -9.555 51.406 44.438 1 50 701 TYR A O 1
ATOM 5633 N N . SER A 1 702 ? -8.062 50.469 45.719 1 41.56 702 SER A N 1
ATOM 5634 C CA . SER A 1 702 ? -9.117 50.062 46.625 1 41.56 702 SER A CA 1
ATOM 5635 C C . SER A 1 702 ? -10.25 51.094 46.656 1 41.56 702 SER A C 1
ATOM 5637 O O . SER A 1 702 ? -11.383 50.75 47 1 41.56 702 SER A O 1
ATOM 5639 N N . MET A 1 703 ? -10.055 52.281 47.25 1 37.53 703 MET A N 1
ATOM 5640 C CA . MET A 1 703 ? -11.25 52.969 47.719 1 37.53 703 MET A CA 1
ATOM 5641 C C . MET A 1 703 ? -12.219 53.219 46.562 1 37.53 703 MET A C 1
ATOM 5643 O O . MET A 1 703 ? -13.438 53.125 46.719 1 37.53 703 MET A O 1
ATOM 5647 N N . SER A 1 704 ? -12.031 54.344 45.625 1 35.31 704 SER A N 1
ATOM 5648 C CA . SER A 1 704 ? -13.133 55.125 45.031 1 35.31 704 SER A CA 1
ATOM 5649 C C . SER A 1 704 ? -13.766 54.344 43.875 1 35.31 704 SER A C 1
ATOM 5651 O O . SER A 1 704 ? -14.984 54.25 43.781 1 35.31 704 SER A O 1
ATOM 5653 N N . VAL A 1 705 ? -13.289 54.562 42.5 1 36.66 705 VAL A N 1
ATOM 5654 C CA . VAL A 1 705 ? -14.078 54.656 41.281 1 36.66 705 VAL A CA 1
ATOM 5655 C C . VAL A 1 705 ? -14.211 53.281 40.625 1 36.66 705 VAL A C 1
ATOM 5657 O O . VAL A 1 705 ? -13.219 52.594 40.406 1 36.66 705 VAL A O 1
ATOM 5660 N N . ILE A 1 706 ? -15.227 52.562 40.875 1 38.81 706 ILE A N 1
ATOM 5661 C CA . ILE A 1 706 ? -15.773 51.562 39.969 1 38.81 706 ILE A CA 1
ATOM 5662 C C . ILE A 1 706 ? -15.625 52.094 38.531 1 38.81 706 ILE A C 1
ATOM 5664 O O . ILE A 1 706 ? -16.375 52.938 38.094 1 38.81 706 ILE A O 1
ATOM 5668 N N . GLN A 1 707 ? -14.547 52.562 38.094 1 38.62 707 GLN A N 1
ATOM 5669 C CA . GLN A 1 707 ? -14.539 53.062 36.719 1 38.62 707 GLN A CA 1
ATOM 5670 C C . GLN A 1 707 ? -14.703 51.906 35.719 1 38.62 707 GLN A C 1
ATOM 5672 O O . GLN A 1 707 ? -13.875 51 35.688 1 38.62 707 GLN A O 1
ATOM 5677 N N . ASP A 1 708 ? -15.906 51.625 35.25 1 39.78 708 ASP A N 1
ATOM 5678 C CA . ASP A 1 708 ? -16.203 50.75 34.125 1 39.78 708 ASP A CA 1
ATOM 5679 C C . ASP A 1 708 ? -15.328 51.094 32.938 1 39.78 708 ASP A C 1
ATOM 5681 O O . ASP A 1 708 ? -15.195 52.25 32.562 1 39.78 708 ASP A O 1
ATOM 5685 N N . MET B 1 1 ? 7.367 -40.312 -10.406 1 23.45 1 MET B N 1
ATOM 5686 C CA . MET B 1 1 ? 8.547 -40.938 -9.805 1 23.45 1 MET B CA 1
ATOM 5687 C C . MET B 1 1 ? 9.648 -39.906 -9.594 1 23.45 1 MET B C 1
ATOM 5689 O O . MET B 1 1 ? 10.102 -39.281 -10.547 1 23.45 1 MET B O 1
ATOM 5693 N N . ALA B 1 2 ? 9.688 -39.469 -8.281 1 38.84 2 ALA B N 1
ATOM 5694 C CA . ALA B 1 2 ? 10.797 -38.594 -7.863 1 38.84 2 ALA B CA 1
ATOM 5695 C C . ALA B 1 2 ? 12.141 -39.25 -8.203 1 38.84 2 ALA B C 1
ATOM 5697 O O . ALA B 1 2 ? 12.484 -40.312 -7.676 1 38.84 2 ALA B O 1
ATOM 5698 N N . GLN B 1 3 ? 12.586 -39.281 -9.32 1 28.56 3 GLN B N 1
ATOM 5699 C CA . GLN B 1 3 ? 13.922 -39.844 -9.516 1 28.56 3 GLN B CA 1
ATOM 5700 C C . GLN B 1 3 ? 14.867 -39.406 -8.398 1 28.56 3 GLN B C 1
ATOM 5702 O O . GLN B 1 3 ? 14.961 -38.219 -8.078 1 28.56 3 GLN B O 1
ATOM 5707 N N . LYS B 1 4 ? 15.125 -40.312 -7.551 1 38.12 4 LYS B N 1
ATOM 5708 C CA . LYS B 1 4 ? 16.219 -40.156 -6.602 1 38.12 4 LYS B CA 1
ATOM 5709 C C . LYS B 1 4 ? 17.484 -39.656 -7.305 1 38.12 4 LYS B C 1
ATOM 5711 O O . LYS B 1 4 ? 18.109 -40.375 -8.078 1 38.12 4 LYS B O 1
ATOM 5716 N N . THR B 1 5 ? 17.547 -38.406 -7.617 1 34.69 5 THR B N 1
ATOM 5717 C CA . THR B 1 5 ? 18.906 -38.031 -8.031 1 34.69 5 THR B CA 1
ATOM 5718 C C . THR B 1 5 ? 19.906 -38.375 -6.93 1 34.69 5 THR B C 1
ATOM 5720 O O . THR B 1 5 ? 19.734 -37.938 -5.785 1 34.69 5 THR B O 1
ATOM 5723 N N . GLU B 1 6 ? 20.609 -39.438 -7.012 1 31.38 6 GLU B N 1
ATOM 5724 C CA . GLU B 1 6 ? 21.766 -39.781 -6.191 1 31.38 6 GLU B CA 1
ATOM 5725 C C . GLU B 1 6 ? 22.594 -38.531 -5.848 1 31.38 6 GLU B C 1
ATOM 5727 O O . GLU B 1 6 ? 22.797 -37.688 -6.695 1 31.38 6 GLU B O 1
ATOM 5732 N N . LYS B 1 7 ? 22.734 -38.344 -4.531 1 41.69 7 LYS B N 1
ATOM 5733 C CA . LYS B 1 7 ? 23.703 -37.375 -4.027 1 41.69 7 LYS B CA 1
ATOM 5734 C C . LYS B 1 7 ? 25.094 -37.656 -4.617 1 41.69 7 LYS B C 1
ATOM 5736 O O . LYS B 1 7 ? 25.781 -38.594 -4.215 1 41.69 7 LYS B O 1
ATOM 5741 N N . THR B 1 8 ? 25.391 -37.594 -5.852 1 34.31 8 THR B N 1
ATOM 5742 C CA . THR B 1 8 ? 26.828 -37.688 -6.125 1 34.31 8 THR B CA 1
ATOM 5743 C C . THR B 1 8 ? 27.609 -36.719 -5.258 1 34.31 8 THR B C 1
ATOM 5745 O O . THR B 1 8 ? 27.141 -35.594 -4.996 1 34.31 8 THR B O 1
ATOM 5748 N N . SER B 1 9 ? 28.656 -37.062 -4.516 1 36.91 9 SER B N 1
ATOM 5749 C CA . SER B 1 9 ? 29.578 -36.375 -3.607 1 36.91 9 SER B CA 1
ATOM 5750 C C . SER B 1 9 ? 29.906 -34.969 -4.109 1 36.91 9 SER B C 1
ATOM 5752 O O . SER B 1 9 ? 30.406 -34.125 -3.354 1 36.91 9 SER B O 1
ATOM 5754 N N . GLY B 1 10 ? 30.578 -34.844 -5.379 1 39.19 10 GLY B N 1
ATOM 5755 C CA . GLY B 1 10 ? 31.219 -33.594 -5.77 1 39.19 10 GLY B CA 1
ATOM 5756 C C . GLY B 1 10 ? 30.266 -32.406 -5.773 1 39.19 10 GLY B C 1
ATOM 5757 O O . GLY B 1 10 ? 29.062 -32.594 -5.66 1 39.19 10 GLY B O 1
ATOM 5758 N N . ASN B 1 11 ? 30.75 -31 -5.93 1 48.62 11 ASN B N 1
ATOM 5759 C CA . ASN B 1 11 ? 30.203 -29.641 -6.047 1 48.62 11 ASN B CA 1
ATOM 5760 C C . ASN B 1 11 ? 29 -29.609 -6.984 1 48.62 11 ASN B C 1
ATOM 5762 O O . ASN B 1 11 ? 28.906 -28.734 -7.844 1 48.62 11 ASN B O 1
ATOM 5766 N N . SER B 1 12 ? 28.297 -30.656 -7.285 1 59.78 12 SER B N 1
ATOM 5767 C CA . SER B 1 12 ? 27.312 -30.734 -8.352 1 59.78 12 SER B CA 1
ATOM 5768 C C . SER B 1 12 ? 26.031 -30 -7.984 1 59.78 12 SER B C 1
ATOM 5770 O O . SER B 1 12 ? 25.531 -30.109 -6.855 1 59.78 12 SER B O 1
ATOM 5772 N N . ARG B 1 13 ? 25.672 -28.938 -8.641 1 78.25 13 ARG B N 1
ATOM 5773 C CA . ARG B 1 13 ? 24.422 -28.172 -8.578 1 78.25 13 ARG B CA 1
ATOM 5774 C C . ARG B 1 13 ? 23.203 -29.109 -8.578 1 78.25 13 ARG B C 1
ATOM 5776 O O . ARG B 1 13 ? 23.172 -30.078 -9.32 1 78.25 13 ARG B O 1
ATOM 5783 N N . ASN B 1 14 ? 22.375 -29.062 -7.461 1 82.44 14 ASN B N 1
ATOM 5784 C CA . ASN B 1 14 ? 21.234 -29.953 -7.23 1 82.44 14 ASN B CA 1
ATOM 5785 C C . ASN B 1 14 ? 19.953 -29.375 -7.824 1 82.44 14 ASN B C 1
ATOM 5787 O O . ASN B 1 14 ? 19.203 -28.688 -7.133 1 82.44 14 ASN B O 1
ATOM 5791 N N . PHE B 1 15 ? 19.656 -29.672 -9.125 1 89.81 15 PHE B N 1
ATOM 5792 C CA . PHE B 1 15 ? 18.422 -29.266 -9.773 1 89.81 15 PHE B CA 1
ATOM 5793 C C . PHE B 1 15 ? 17.312 -30.266 -9.492 1 89.81 15 PHE B C 1
ATOM 5795 O O . PHE B 1 15 ? 17.547 -31.469 -9.484 1 89.81 15 PHE B O 1
ATOM 5802 N N . LYS B 1 16 ? 16.203 -29.797 -9.031 1 91.81 16 LYS B N 1
ATOM 5803 C CA . LYS B 1 16 ? 15.055 -30.641 -8.766 1 91.81 16 LYS B CA 1
ATOM 5804 C C . LYS B 1 16 ? 13.781 -30.062 -9.367 1 91.81 16 LYS B C 1
ATOM 5806 O O . LYS B 1 16 ? 13.664 -28.844 -9.523 1 91.81 16 LYS B O 1
ATOM 5811 N N . LYS B 1 17 ? 12.922 -30.938 -9.867 1 94.62 17 LYS B N 1
ATOM 5812 C CA . LYS B 1 17 ? 11.57 -30.562 -10.258 1 94.62 17 LYS B CA 1
ATOM 5813 C C . LYS B 1 17 ? 10.562 -30.906 -9.164 1 94.62 17 LYS B C 1
ATOM 5815 O O . LYS B 1 17 ? 10.5 -32.062 -8.719 1 94.62 17 LYS B O 1
ATOM 5820 N N . LEU B 1 18 ? 9.82 -29.984 -8.664 1 95.88 18 LEU B N 1
ATOM 5821 C CA . LEU B 1 18 ? 8.836 -30.219 -7.621 1 95.88 18 LEU B CA 1
ATOM 5822 C C . LEU B 1 18 ? 7.461 -30.5 -8.219 1 95.88 18 LEU B C 1
ATOM 5824 O O . LEU B 1 18 ? 7.121 -29.953 -9.273 1 95.88 18 LEU B O 1
ATOM 5828 N N . SER B 1 19 ? 6.699 -31.391 -7.523 1 96.44 19 SER B N 1
ATOM 5829 C CA . SER B 1 19 ? 5.289 -31.531 -7.875 1 96.44 19 SER B CA 1
ATOM 5830 C C . SER B 1 19 ? 4.488 -30.312 -7.422 1 96.44 19 SER B C 1
ATOM 5832 O O . SER B 1 19 ? 5 -29.469 -6.684 1 96.44 19 SER B O 1
ATOM 5834 N N . HIS B 1 20 ? 3.256 -30.266 -7.859 1 96.75 20 HIS B N 1
ATOM 5835 C CA . HIS B 1 20 ? 2.379 -29.188 -7.434 1 96.75 20 HIS B CA 1
ATOM 5836 C C . HIS B 1 20 ? 2.219 -29.172 -5.914 1 96.75 20 HIS B C 1
ATOM 5838 O O . HIS B 1 20 ? 2.32 -28.109 -5.285 1 96.75 20 HIS B O 1
ATOM 5844 N N . VAL B 1 21 ? 2.018 -30.328 -5.344 1 98.12 21 VAL B N 1
ATOM 5845 C CA . VAL B 1 21 ? 1.767 -30.438 -3.912 1 98.12 21 VAL B CA 1
ATOM 5846 C C . VAL B 1 21 ? 3.01 -30 -3.135 1 98.12 21 VAL B C 1
ATOM 5848 O O . VAL B 1 21 ? 2.916 -29.219 -2.191 1 98.12 21 VAL B O 1
ATOM 5851 N N . GLU B 1 22 ? 4.176 -30.516 -3.607 1 97.12 22 GLU B N 1
ATOM 5852 C CA . GLU B 1 22 ? 5.426 -30.141 -2.947 1 97.12 22 GLU B CA 1
ATOM 5853 C C . GLU B 1 22 ? 5.668 -28.641 -3.008 1 97.12 22 GLU B C 1
ATOM 5855 O O . GLU B 1 22 ? 6.035 -28.031 -2.006 1 97.12 22 GLU B O 1
ATOM 5860 N N . HIS B 1 23 ? 5.457 -28.078 -4.129 1 97.12 23 HIS B N 1
ATOM 5861 C CA . HIS B 1 23 ? 5.727 -26.656 -4.332 1 97.12 23 HIS B CA 1
ATOM 5862 C C . HIS B 1 23 ? 4.797 -25.797 -3.49 1 97.12 23 HIS B C 1
ATOM 5864 O O . HIS B 1 23 ? 5.238 -24.828 -2.85 1 97.12 23 HIS B O 1
ATOM 5870 N N . VAL B 1 24 ? 3.48 -26.109 -3.477 1 97.69 24 VAL B N 1
ATOM 5871 C CA . VAL B 1 24 ? 2.492 -25.344 -2.721 1 97.69 24 VAL B CA 1
ATOM 5872 C C . VAL B 1 24 ? 2.832 -25.391 -1.232 1 97.69 24 VAL B C 1
ATOM 5874 O O . VAL B 1 24 ? 2.75 -24.375 -0.541 1 97.69 24 VAL B O 1
ATOM 5877 N N . ARG B 1 25 ? 3.24 -26.516 -0.759 1 97.56 25 ARG B N 1
ATOM 5878 C CA . ARG B 1 25 ? 3.549 -26.688 0.657 1 97.56 25 ARG B CA 1
ATOM 5879 C C . ARG B 1 25 ? 4.848 -25.984 1.024 1 97.56 25 ARG B C 1
ATOM 5881 O O . ARG B 1 25 ? 4.957 -25.406 2.105 1 97.56 25 ARG B O 1
ATOM 5888 N N . MET B 1 26 ? 5.773 -26.031 0.093 1 95.06 26 MET B N 1
ATOM 5889 C CA . MET B 1 26 ? 7.059 -25.375 0.341 1 95.06 26 MET B CA 1
ATOM 5890 C C . MET B 1 26 ? 6.945 -23.859 0.2 1 95.06 26 MET B C 1
ATOM 5892 O O . MET B 1 26 ? 7.609 -23.125 0.921 1 95.06 26 MET B O 1
ATOM 5896 N N . ARG B 1 27 ? 6.16 -23.406 -0.736 1 96 27 ARG B N 1
ATOM 5897 C CA . ARG B 1 27 ? 6 -21.984 -1.053 1 96 27 ARG B CA 1
ATOM 5898 C C . ARG B 1 27 ? 4.559 -21.547 -0.845 1 96 27 ARG B C 1
ATOM 5900 O O . ARG B 1 27 ? 3.971 -20.891 -1.717 1 96 27 ARG B O 1
ATOM 5907 N N . THR B 1 28 ? 4.012 -21.859 0.324 1 96.69 28 THR B N 1
ATOM 5908 C CA . THR B 1 28 ? 2.627 -21.562 0.664 1 96.69 28 THR B CA 1
ATOM 5909 C C . THR B 1 28 ? 2.344 -20.062 0.521 1 96.69 28 THR B C 1
ATOM 5911 O O . THR B 1 28 ? 1.293 -19.672 0.007 1 96.69 28 THR B O 1
ATOM 5914 N N . GLY B 1 29 ? 3.256 -19.234 0.901 1 94.81 29 GLY B N 1
ATOM 5915 C CA . GLY B 1 29 ? 3.09 -17.781 0.852 1 94.81 29 GLY B CA 1
ATOM 5916 C C . GLY B 1 29 ? 2.836 -17.266 -0.549 1 94.81 29 GLY B C 1
ATOM 5917 O O . GLY B 1 29 ? 1.966 -16.406 -0.751 1 94.81 29 GLY B O 1
ATOM 5918 N N . MET B 1 30 ? 3.504 -17.766 -1.494 1 94.44 30 MET B N 1
ATOM 5919 C CA . MET B 1 30 ? 3.357 -17.328 -2.881 1 94.44 30 MET B CA 1
ATOM 5920 C C . MET B 1 30 ? 1.932 -17.547 -3.373 1 94.44 30 MET B C 1
ATOM 5922 O O . MET B 1 30 ? 1.396 -16.734 -4.125 1 94.44 30 MET B O 1
ATOM 5926 N N . TRP B 1 31 ? 1.319 -18.609 -2.896 1 96.75 31 TRP B N 1
ATOM 5927 C CA . TRP B 1 31 ? 0.025 -19.031 -3.414 1 96.75 31 TRP B CA 1
ATOM 5928 C C . TRP B 1 31 ? -1.114 -18.438 -2.588 1 96.75 31 TRP B C 1
ATOM 5930 O O . TRP B 1 31 ? -2.148 -18.047 -3.135 1 96.75 31 TRP B O 1
ATOM 5940 N N . LEU B 1 32 ? -0.883 -18.406 -1.277 1 97.19 32 LEU B N 1
ATOM 5941 C CA . LEU B 1 32 ? -2.008 -18.094 -0.404 1 97.19 32 LEU B CA 1
ATOM 5942 C C . LEU B 1 32 ? -1.76 -16.797 0.356 1 97.19 32 LEU B C 1
ATOM 5944 O O . LEU B 1 32 ? -2.609 -16.344 1.133 1 97.19 32 LEU B O 1
ATOM 5948 N N . GLY B 1 33 ? -0.645 -16.203 0.094 1 95.19 33 GLY B N 1
ATOM 5949 C CA . GLY B 1 33 ? -0.352 -14.945 0.756 1 95.19 33 GLY B CA 1
ATOM 5950 C C . GLY B 1 33 ? 0.368 -15.117 2.08 1 95.19 33 GLY B C 1
ATOM 5951 O O . GLY B 1 33 ? 1.087 -16.094 2.277 1 95.19 33 GLY B O 1
ATOM 5952 N N . GLN B 1 34 ? 0.204 -14.203 2.973 1 94.44 34 GLN B N 1
ATOM 5953 C CA . GLN B 1 34 ? 0.932 -14.125 4.234 1 94.44 34 GLN B CA 1
ATOM 5954 C C . GLN B 1 34 ? 0.57 -15.281 5.156 1 94.44 34 GLN B C 1
ATOM 5956 O O . GLN B 1 34 ? -0.436 -15.227 5.867 1 94.44 34 GLN B O 1
ATOM 5961 N N . ASN B 1 35 ? 1.477 -16.281 5.23 1 96.25 35 ASN B N 1
ATOM 5962 C CA . ASN B 1 35 ? 1.227 -17.438 6.07 1 96.25 35 ASN B CA 1
ATOM 5963 C C . ASN B 1 35 ? 2.027 -17.375 7.367 1 96.25 35 ASN B C 1
ATOM 5965 O O . ASN B 1 35 ? 2.275 -18.406 8 1 96.25 35 ASN B O 1
ATOM 5969 N N . SER B 1 36 ? 2.502 -16.219 7.695 1 93.38 36 SER B N 1
ATOM 5970 C CA . SER B 1 36 ? 3.121 -15.922 8.984 1 93.38 36 SER B CA 1
ATOM 5971 C C . SER B 1 36 ? 2.32 -14.875 9.758 1 93.38 36 SER B C 1
ATOM 5973 O O . SER B 1 36 ? 1.423 -14.242 9.203 1 93.38 36 SER B O 1
ATOM 5975 N N . LEU B 1 37 ? 2.664 -14.805 11.055 1 91.81 37 LEU B N 1
ATOM 5976 C CA . LEU B 1 37 ? 1.979 -13.828 11.898 1 91.81 37 LEU B CA 1
ATOM 5977 C C . LEU B 1 37 ? 2.277 -12.406 11.43 1 91.81 37 LEU B C 1
ATOM 5979 O O . LEU B 1 37 ? 3.42 -12.078 11.102 1 91.81 37 LEU B O 1
ATOM 5983 N N . SER B 1 38 ? 1.167 -11.602 11.312 1 90.44 38 SER B N 1
ATOM 5984 C CA . SER B 1 38 ? 1.337 -10.203 10.938 1 90.44 38 SER B CA 1
ATOM 5985 C C . SER B 1 38 ? 0.32 -9.312 11.641 1 90.44 38 SER B C 1
ATOM 5987 O O . SER B 1 38 ? -0.734 -9.789 12.07 1 90.44 38 SER B O 1
ATOM 5989 N N . THR B 1 39 ? 0.723 -8.086 11.805 1 88.44 39 THR B N 1
ATOM 5990 C CA . THR B 1 39 ? -0.178 -7.062 12.328 1 88.44 39 THR B CA 1
ATOM 5991 C C . THR B 1 39 ? -0.711 -6.184 11.203 1 88.44 39 THR B C 1
ATOM 5993 O O . THR B 1 39 ? 0.063 -5.645 10.414 1 88.44 39 THR B O 1
ATOM 5996 N N . PHE B 1 40 ? -2.049 -6.082 11.078 1 87.94 40 PHE B N 1
ATOM 5997 C CA . PHE B 1 40 ? -2.656 -5.32 9.992 1 87.94 40 PHE B CA 1
ATOM 5998 C C . PHE B 1 40 ? -3.906 -4.594 10.477 1 87.94 40 PHE B C 1
ATOM 6000 O O . PHE B 1 40 ? -4.426 -4.891 11.555 1 87.94 40 PHE B O 1
ATOM 6007 N N . GLU B 1 41 ? -4.297 -3.65 9.703 1 90.12 41 GLU B N 1
ATOM 6008 C CA . GLU B 1 41 ? -5.527 -2.922 10 1 90.12 41 GLU B CA 1
ATOM 6009 C C . GLU B 1 41 ? -6.742 -3.617 9.383 1 90.12 41 GLU B C 1
ATOM 6011 O O . GLU B 1 41 ? -6.734 -3.957 8.195 1 90.12 41 GLU B O 1
ATOM 6016 N N . GLN B 1 42 ? -7.766 -3.848 10.188 1 95.5 42 GLN B N 1
ATOM 6017 C CA . GLN B 1 42 ? -8.992 -4.52 9.766 1 95.5 42 GLN B CA 1
ATOM 6018 C C . GLN B 1 42 ? -10.203 -3.609 9.93 1 95.5 42 GLN B C 1
ATOM 6020 O O . GLN B 1 42 ? -10.328 -2.908 10.93 1 95.5 42 GLN B O 1
ATOM 6025 N N . HIS B 1 43 ? -11.023 -3.496 8.906 1 96.94 43 HIS B N 1
ATOM 6026 C CA . HIS B 1 43 ? -12.266 -2.732 9 1 96.94 43 HIS B CA 1
ATOM 6027 C C . HIS B 1 43 ? -13.367 -3.545 9.68 1 96.94 43 HIS B C 1
ATOM 6029 O O . HIS B 1 43 ? -13.398 -4.77 9.555 1 96.94 43 HIS B O 1
ATOM 6035 N N . PHE B 1 44 ? -14.266 -2.93 10.352 1 96.94 44 PHE B N 1
ATOM 6036 C CA . PHE B 1 44 ? -15.461 -3.523 10.938 1 96.94 44 PHE B CA 1
ATOM 6037 C C . PHE B 1 44 ? -16.672 -2.629 10.711 1 96.94 44 PHE B C 1
ATOM 6039 O O . PHE B 1 44 ? -16.625 -1.425 10.977 1 96.94 44 PHE B O 1
ATOM 6046 N N . PHE B 1 45 ? -17.734 -3.189 10.148 1 96.69 45 PHE B N 1
ATOM 6047 C CA . PHE B 1 45 ? -19.047 -2.545 10.148 1 96.69 45 PHE B CA 1
ATOM 6048 C C . PHE B 1 45 ? -19.828 -2.9 11.406 1 96.69 45 PHE B C 1
ATOM 6050 O O . PHE B 1 45 ? -20.25 -4.047 11.578 1 96.69 45 PHE B O 1
ATOM 6057 N N . LYS B 1 46 ? -19.984 -1.934 12.25 1 93.62 46 LYS B N 1
ATOM 6058 C CA . LYS B 1 46 ? -20.672 -2.178 13.516 1 93.62 46 LYS B CA 1
ATOM 6059 C C . LYS B 1 46 ? -22 -1.419 13.578 1 93.62 46 LYS B C 1
ATOM 6061 O O . LYS B 1 46 ? -22.094 -0.288 13.102 1 93.62 46 LYS B O 1
ATOM 6066 N N . ARG B 1 47 ? -22.938 -2.129 14.031 1 91.62 47 ARG B N 1
ATOM 6067 C CA . ARG B 1 47 ? -24.266 -1.543 14.211 1 91.62 47 ARG B CA 1
ATOM 6068 C C . ARG B 1 47 ? -24.547 -1.271 15.688 1 91.62 47 ARG B C 1
ATOM 6070 O O . ARG B 1 47 ? -24.359 -2.146 16.531 1 91.62 47 ARG B O 1
ATOM 6077 N N . ASP B 1 48 ? -24.922 -0.053 15.938 1 88.25 48 ASP B N 1
ATOM 6078 C CA . ASP B 1 48 ? -25.25 0.259 17.328 1 88.25 48 ASP B CA 1
ATOM 6079 C C . ASP B 1 48 ? -26.672 -0.143 17.672 1 88.25 48 ASP B C 1
ATOM 6081 O O . ASP B 1 48 ? -27.375 -0.72 16.844 1 88.25 48 ASP B O 1
ATOM 6085 N N . ASN B 1 49 ? -27.047 0.102 18.922 1 88.56 49 ASN B N 1
ATOM 6086 C CA . ASN B 1 49 ? -28.344 -0.308 19.422 1 88.56 49 ASN B CA 1
ATOM 6087 C C . ASN B 1 49 ? -29.484 0.421 18.688 1 88.56 49 ASN B C 1
ATOM 6089 O O . ASN B 1 49 ? -30.594 -0.1 18.578 1 88.56 49 ASN B O 1
ATOM 6093 N N . ALA B 1 50 ? -29.172 1.576 18.156 1 87.94 50 ALA B N 1
ATOM 6094 C CA . ALA B 1 50 ? -30.172 2.361 17.438 1 87.94 50 ALA B CA 1
ATOM 6095 C C . ALA B 1 50 ? -30.25 1.937 15.984 1 87.94 50 ALA B C 1
ATOM 6097 O O . ALA B 1 50 ? -31.109 2.418 15.234 1 87.94 50 ALA B O 1
ATOM 6098 N N . GLY B 1 51 ? -29.406 0.989 15.547 1 88.75 51 GLY B N 1
ATOM 6099 C CA . GLY B 1 51 ? -29.406 0.491 14.18 1 88.75 51 GLY B CA 1
ATOM 6100 C C . GLY B 1 51 ? -28.516 1.288 13.242 1 88.75 51 GLY B C 1
ATOM 6101 O O . GLY B 1 51 ? -28.562 1.103 12.023 1 88.75 51 GLY B O 1
ATOM 6102 N N . THR B 1 52 ? -27.766 2.166 13.836 1 92.38 52 THR B N 1
ATOM 6103 C CA . THR B 1 52 ? -26.859 3.01 13.055 1 92.38 52 THR B CA 1
ATOM 6104 C C . THR B 1 52 ? -25.516 2.338 12.867 1 92.38 52 THR B C 1
ATOM 6106 O O . THR B 1 52 ? -24.938 1.815 13.82 1 92.38 52 THR B O 1
ATOM 6109 N N . TYR B 1 53 ? -25.078 2.291 11.602 1 94.19 53 TYR B N 1
ATOM 6110 C CA . TYR B 1 53 ? -23.812 1.647 11.297 1 94.19 53 TYR B CA 1
ATOM 6111 C C . TYR B 1 53 ? -22.656 2.631 11.445 1 94.19 53 TYR B C 1
ATOM 6113 O O . TYR B 1 53 ? -22.781 3.807 11.094 1 94.19 53 TYR B O 1
ATOM 6121 N N . GLU B 1 54 ? -21.578 2.121 11.938 1 93.31 54 GLU B N 1
ATOM 6122 C CA . GLU B 1 54 ? -20.297 2.809 11.969 1 93.31 54 GLU B CA 1
ATOM 6123 C C . GLU B 1 54 ? -19.172 1.921 11.422 1 93.31 54 GLU B C 1
ATOM 6125 O O . GLU B 1 54 ? -19.219 0.699 11.578 1 93.31 54 GLU B O 1
ATOM 6130 N N . VAL B 1 55 ? -18.312 2.508 10.68 1 94.06 55 VAL B N 1
ATOM 6131 C CA . VAL B 1 55 ? -17.172 1.771 10.148 1 94.06 55 VAL B CA 1
ATOM 6132 C C . VAL B 1 55 ? -15.914 2.113 10.945 1 94.06 55 VAL B C 1
ATOM 6134 O O . VAL B 1 55 ? -15.539 3.281 11.047 1 94.06 55 VAL B O 1
ATOM 6137 N N . SER B 1 56 ? -15.383 1.155 11.523 1 93.06 56 SER B N 1
ATOM 6138 C CA . SER B 1 56 ? -14.164 1.359 12.297 1 93.06 56 SER B CA 1
ATOM 6139 C C . SER B 1 56 ? -13.008 0.533 11.742 1 93.06 56 SER B C 1
ATOM 6141 O O . SER B 1 56 ? -13.227 -0.471 11.062 1 93.06 56 SER B O 1
ATOM 6143 N N . HIS B 1 57 ? -11.828 0.97 11.914 1 93.31 57 HIS B N 1
ATOM 6144 C CA . HIS B 1 57 ? -10.594 0.257 11.578 1 93.31 57 HIS B CA 1
ATOM 6145 C C . HIS B 1 57 ? -9.789 -0.068 12.828 1 93.31 57 HIS B C 1
ATOM 6147 O O . HIS B 1 57 ? -9.484 0.824 13.625 1 93.31 57 HIS B O 1
ATOM 6153 N N . GLU B 1 58 ? -9.5 -1.306 12.961 1 93.31 58 GLU B N 1
ATOM 6154 C CA . GLU B 1 58 ? -8.773 -1.749 14.148 1 93.31 58 GLU B CA 1
ATOM 6155 C C . GLU B 1 58 ? -7.5 -2.502 13.766 1 93.31 58 GLU B C 1
ATOM 6157 O O . GLU B 1 58 ? -7.473 -3.213 12.758 1 93.31 58 GLU B O 1
ATOM 6162 N N . GLU B 1 59 ? -6.484 -2.332 14.547 1 90.12 59 GLU B N 1
ATOM 6163 C CA . GLU B 1 59 ? -5.254 -3.1 14.367 1 90.12 59 GLU B CA 1
ATOM 6164 C C . GLU B 1 59 ? -5.363 -4.473 15.023 1 90.12 59 GLU B C 1
ATOM 6166 O O . GLU B 1 59 ? -5.77 -4.586 16.188 1 90.12 59 GLU B O 1
ATOM 6171 N N . LEU B 1 60 ? -5.078 -5.496 14.281 1 92.62 60 LEU B N 1
ATOM 6172 C CA . LEU B 1 60 ? -5.145 -6.859 14.789 1 92.62 60 LEU B CA 1
ATOM 6173 C C . LEU B 1 60 ? -3.943 -7.676 14.328 1 92.62 60 LEU B C 1
ATOM 6175 O O . LEU B 1 60 ? -3.311 -7.34 13.32 1 92.62 60 LEU B O 1
ATOM 6179 N N . SER B 1 61 ? -3.578 -8.68 15.094 1 92 61 SER B N 1
ATOM 6180 C CA . SER B 1 61 ? -2.521 -9.609 14.719 1 92 61 SER B CA 1
ATOM 6181 C C . SER B 1 61 ? -3.084 -11 14.43 1 92 61 SER B C 1
ATOM 6183 O O . SER B 1 61 ? -3.836 -11.547 15.242 1 92 61 SER B O 1
ATOM 6185 N N . ASP B 1 62 ? -2.84 -11.547 13.32 1 95.62 62 ASP B N 1
ATOM 6186 C CA . ASP B 1 62 ? -3.279 -12.867 12.883 1 95.62 62 ASP B CA 1
ATOM 6187 C C . ASP B 1 62 ? -2.492 -13.336 11.664 1 95.62 62 ASP B C 1
ATOM 6189 O O . ASP B 1 62 ? -1.544 -12.672 11.234 1 95.62 62 ASP B O 1
ATOM 6193 N N . ILE B 1 63 ? -2.809 -14.555 11.195 1 96.38 63 ILE B N 1
ATOM 6194 C CA . ILE B 1 63 ? -2.242 -15.086 9.961 1 96.38 63 ILE B CA 1
ATOM 6195 C C . ILE B 1 63 ? -3.221 -14.867 8.812 1 96.38 63 ILE B C 1
ATOM 6197 O O . ILE B 1 63 ? -4.211 -15.594 8.688 1 96.38 63 ILE B O 1
ATOM 6201 N N . PRO B 1 64 ? -2.949 -13.914 7.949 1 96.06 64 PRO B N 1
ATOM 6202 C CA . PRO B 1 64 ? -3.906 -13.562 6.898 1 96.06 64 PRO B CA 1
ATOM 6203 C C . PRO B 1 64 ? -4.23 -14.734 5.98 1 96.06 64 PRO B C 1
ATOM 6205 O O . PRO B 1 64 ? -5.359 -14.859 5.5 1 96.06 64 PRO B O 1
ATOM 6208 N N . ALA B 1 65 ? -3.311 -15.648 5.73 1 97.62 65 ALA B N 1
ATOM 6209 C CA . ALA B 1 65 ? -3.514 -16.781 4.824 1 97.62 65 ALA B CA 1
ATOM 6210 C C . ALA B 1 65 ? -4.633 -17.688 5.32 1 97.62 65 ALA B C 1
ATOM 6212 O O . ALA B 1 65 ? -5.242 -18.422 4.539 1 97.62 65 ALA B O 1
ATOM 6213 N N . LYS B 1 66 ? -4.953 -17.672 6.617 1 98.19 66 LYS B N 1
ATOM 6214 C CA . LYS B 1 66 ? -6.059 -18.469 7.141 1 98.19 66 LYS B CA 1
ATOM 6215 C C . LYS B 1 66 ? -7.391 -18.016 6.551 1 98.19 66 LYS B C 1
ATOM 6217 O O . LYS B 1 66 ? -8.164 -18.828 6.051 1 98.19 66 LYS B O 1
ATOM 6222 N N . ILE B 1 67 ? -7.555 -16.734 6.625 1 97.62 67 ILE B N 1
ATOM 6223 C CA . ILE B 1 67 ? -8.797 -16.188 6.094 1 97.62 67 ILE B CA 1
ATOM 6224 C C . ILE B 1 67 ? -8.844 -16.375 4.582 1 97.62 67 ILE B C 1
ATOM 6226 O O . ILE B 1 67 ? -9.914 -16.609 4.016 1 97.62 67 ILE B O 1
ATOM 6230 N N . LYS B 1 68 ? -7.699 -16.281 3.922 1 97.75 68 LYS B N 1
ATOM 6231 C CA . LYS B 1 68 ? -7.66 -16.531 2.482 1 97.75 68 LYS B CA 1
ATOM 6232 C C . LYS B 1 68 ? -8.141 -17.938 2.154 1 97.75 68 LYS B C 1
ATOM 6234 O O . LYS B 1 68 ? -8.836 -18.156 1.156 1 97.75 68 LYS B O 1
ATOM 6239 N N . CYS B 1 69 ? -7.738 -18.891 2.941 1 98.69 69 CYS B N 1
ATOM 6240 C CA . CYS B 1 69 ? -8.203 -20.266 2.736 1 98.69 69 CYS B CA 1
ATOM 6241 C C . CYS B 1 69 ? -9.711 -20.359 2.877 1 98.69 69 CYS B C 1
ATOM 6243 O O . CYS B 1 69 ? -10.383 -21 2.064 1 98.69 69 CYS B O 1
ATOM 6245 N N . LEU B 1 70 ? -10.234 -19.719 3.926 1 98.62 70 LEU B N 1
ATOM 6246 C CA . LEU B 1 70 ? -11.68 -19.656 4.086 1 98.62 70 LEU B CA 1
ATOM 6247 C C . LEU B 1 70 ? -12.328 -18.984 2.879 1 98.62 70 LEU B C 1
ATOM 6249 O O . LEU B 1 70 ? -13.359 -19.453 2.387 1 98.62 70 LEU B O 1
ATOM 6253 N N . ASP B 1 71 ? -11.734 -17.938 2.475 1 98.31 71 ASP B N 1
ATOM 6254 C CA . ASP B 1 71 ? -12.227 -17.156 1.343 1 98.31 71 ASP B CA 1
ATOM 6255 C C . ASP B 1 71 ? -12.305 -18.016 0.078 1 98.31 71 ASP B C 1
ATOM 6257 O O . ASP B 1 71 ? -13.242 -17.891 -0.707 1 98.31 71 ASP B O 1
ATOM 6261 N N . GLU B 1 72 ? -11.305 -18.859 -0.172 1 97.94 72 GLU B N 1
ATOM 6262 C CA . GLU B 1 72 ? -11.297 -19.719 -1.35 1 97.94 72 GLU B CA 1
ATOM 6263 C C . GLU B 1 72 ? -12.5 -20.641 -1.366 1 97.94 72 GLU B C 1
ATOM 6265 O O . GLU B 1 72 ? -13.07 -20.906 -2.426 1 97.94 72 GLU B O 1
ATOM 6270 N N . ALA B 1 73 ? -12.875 -21.125 -0.268 1 97.94 73 ALA B N 1
ATOM 6271 C CA . ALA B 1 73 ? -14.023 -22.016 -0.164 1 97.94 73 ALA B CA 1
ATOM 6272 C C . ALA B 1 73 ? -15.336 -21.234 -0.299 1 97.94 73 ALA B C 1
ATOM 6274 O O . ALA B 1 73 ? -16.219 -21.641 -1.057 1 97.94 73 ALA B O 1
ATOM 6275 N N . CYS B 1 74 ? -15.438 -20.156 0.379 1 98.5 74 CYS B N 1
ATOM 6276 C CA . CYS B 1 74 ? -16.656 -19.359 0.379 1 98.5 74 CYS B CA 1
ATOM 6277 C C . CYS B 1 74 ? -16.922 -18.75 -0.997 1 98.5 74 CYS B C 1
ATOM 6279 O O . CYS B 1 74 ? -18.062 -18.641 -1.428 1 98.5 74 CYS B O 1
ATOM 6281 N N . MET B 1 75 ? -15.906 -18.344 -1.66 1 97.06 75 MET B N 1
ATOM 6282 C CA . MET B 1 75 ? -16.062 -17.688 -2.955 1 97.06 75 MET B CA 1
ATOM 6283 C C . MET B 1 75 ? -16.609 -18.672 -3.994 1 97.06 75 MET B C 1
ATOM 6285 O O . MET B 1 75 ? -17.328 -18.281 -4.91 1 97.06 75 MET B O 1
ATOM 6289 N N . ASN B 1 76 ? -16.25 -19.938 -3.852 1 96.38 76 ASN B N 1
ATOM 6290 C CA . ASN B 1 76 ? -16.891 -20.922 -4.711 1 96.38 76 ASN B CA 1
ATOM 6291 C C . ASN B 1 76 ? -18.406 -20.938 -4.531 1 96.38 76 ASN B C 1
ATOM 6293 O O . ASN B 1 76 ? -19.141 -21.094 -5.5 1 96.38 76 ASN B O 1
ATOM 6297 N N . CYS B 1 77 ? -18.828 -20.75 -3.311 1 97.62 77 CYS B N 1
ATOM 6298 C CA . CYS B 1 77 ? -20.266 -20.672 -3.021 1 97.62 77 CYS B CA 1
ATOM 6299 C C . CYS B 1 77 ? -20.859 -19.406 -3.609 1 97.62 77 CYS B C 1
ATOM 6301 O O . CYS B 1 77 ? -21.953 -19.438 -4.191 1 97.62 77 CYS B O 1
ATOM 6303 N N . VAL B 1 78 ? -20.188 -18.328 -3.463 1 97.19 78 VAL B N 1
ATOM 6304 C CA . VAL B 1 78 ? -20.656 -17.047 -3.967 1 97.19 78 VAL B CA 1
ATOM 6305 C C . VAL B 1 78 ? -20.75 -17.094 -5.492 1 97.19 78 VAL B C 1
ATOM 6307 O O . VAL B 1 78 ? -21.719 -16.609 -6.074 1 97.19 78 VAL B O 1
ATOM 6310 N N . ASP B 1 79 ? -19.719 -17.656 -6.137 1 95.19 79 ASP B N 1
ATOM 6311 C CA . ASP B 1 79 ? -19.75 -17.828 -7.586 1 95.19 79 ASP B CA 1
ATOM 6312 C C . ASP B 1 79 ? -20.969 -18.641 -8.016 1 95.19 79 ASP B C 1
ATOM 6314 O O . ASP B 1 79 ? -21.625 -18.297 -9 1 95.19 79 ASP B O 1
ATOM 6318 N N . GLU B 1 80 ? -21.25 -19.703 -7.266 1 95 80 GLU B N 1
ATOM 6319 C CA . GLU B 1 80 ? -22.422 -20.516 -7.547 1 95 80 GLU B CA 1
ATOM 6320 C C . GLU B 1 80 ? -23.703 -19.703 -7.383 1 95 80 GLU B C 1
ATOM 6322 O O . GLU B 1 80 ? -24.641 -19.828 -8.188 1 95 80 GLU B O 1
ATOM 6327 N N . TYR B 1 81 ? -23.797 -18.906 -6.348 1 96 81 TYR B N 1
ATOM 6328 C CA . TYR B 1 81 ? -24.969 -18.062 -6.121 1 96 81 TYR B CA 1
ATOM 6329 C C . TYR B 1 81 ? -25.234 -17.172 -7.332 1 96 81 TYR B C 1
ATOM 6331 O O . TYR B 1 81 ? -26.375 -17.078 -7.801 1 96 81 TYR B O 1
ATOM 6339 N N . ARG B 1 82 ? -24.172 -16.562 -7.84 1 92.44 82 ARG B N 1
ATOM 6340 C CA . ARG B 1 82 ? -24.297 -15.656 -8.969 1 92.44 82 ARG B CA 1
ATOM 6341 C C . ARG B 1 82 ? -24.734 -16.391 -10.227 1 92.44 82 ARG B C 1
ATOM 6343 O O . ARG B 1 82 ? -25.641 -15.953 -10.938 1 92.44 82 ARG B O 1
ATOM 6350 N N . LYS B 1 83 ? -24.062 -17.5 -10.516 1 90.5 83 LYS B N 1
ATOM 6351 C CA . LYS B 1 83 ? -24.422 -18.297 -11.68 1 90.5 83 LYS B CA 1
ATOM 6352 C C . LYS B 1 83 ? -25.844 -18.844 -11.562 1 90.5 83 LYS B C 1
ATOM 6354 O O . LYS B 1 83 ? -26.578 -18.875 -12.547 1 90.5 83 LYS B O 1
ATOM 6359 N N . ASN B 1 84 ? -26.172 -19.266 -10.336 1 92.44 84 ASN B N 1
ATOM 6360 C CA . ASN B 1 84 ? -27.484 -19.812 -10.039 1 92.44 84 ASN B CA 1
ATOM 6361 C C . ASN B 1 84 ? -28.594 -18.797 -10.289 1 92.44 84 ASN B C 1
ATOM 6363 O O . ASN B 1 84 ? -29.609 -19.125 -10.906 1 92.44 84 ASN B O 1
ATOM 6367 N N . LEU B 1 85 ? -28.406 -17.609 -9.922 1 89.62 85 LEU B N 1
ATOM 6368 C CA . LEU B 1 85 ? -29.391 -16.547 -10.078 1 89.62 85 LEU B CA 1
ATOM 6369 C C . LEU B 1 85 ? -29.578 -16.203 -11.547 1 89.62 85 LEU B C 1
ATOM 6371 O O . LEU B 1 85 ? -30.688 -15.875 -11.977 1 89.62 85 LEU B O 1
ATOM 6375 N N . ASN B 1 86 ? -28.547 -16.281 -12.25 1 86.81 86 ASN B N 1
ATOM 6376 C CA . ASN B 1 86 ? -28.578 -15.867 -13.648 1 86.81 86 ASN B CA 1
ATOM 6377 C C . ASN B 1 86 ? -29.109 -16.984 -14.547 1 86.81 86 ASN B C 1
ATOM 6379 O O . ASN B 1 86 ? -29.5 -16.734 -15.688 1 86.81 86 ASN B O 1
ATOM 6383 N N . ASP B 1 87 ? -29.078 -18.203 -14.039 1 87.56 87 ASP B N 1
ATOM 6384 C CA . ASP B 1 87 ? -29.562 -19.328 -14.82 1 87.56 87 ASP B CA 1
ATOM 6385 C C . ASP B 1 87 ? -31.094 -19.375 -14.844 1 87.56 87 ASP B C 1
ATOM 6387 O O . ASP B 1 87 ? -31.719 -19.781 -13.859 1 87.56 87 ASP B O 1
ATOM 6391 N N . LYS B 1 88 ? -31.688 -19.125 -15.922 1 87.62 88 LYS B N 1
ATOM 6392 C CA . LYS B 1 88 ? -33.125 -19.016 -16.062 1 87.62 88 LYS B CA 1
ATOM 6393 C C . LYS B 1 88 ? -33.812 -20.391 -16.047 1 87.62 88 LYS B C 1
ATOM 6395 O O . LYS B 1 88 ? -35.031 -20.484 -15.852 1 87.62 88 LYS B O 1
ATOM 6400 N N . ALA B 1 89 ? -33 -21.375 -16.25 1 86.88 89 ALA B N 1
ATOM 6401 C CA . ALA B 1 89 ? -33.531 -22.719 -16.281 1 86.88 89 ALA B CA 1
ATOM 6402 C C . ALA B 1 89 ? -33.875 -23.203 -14.867 1 86.88 89 ALA B C 1
ATOM 6404 O O . ALA B 1 89 ? -34.625 -24.172 -14.703 1 86.88 89 ALA B O 1
ATOM 6405 N N . ILE B 1 90 ? -33.406 -22.516 -13.891 1 89.31 90 ILE B N 1
ATOM 6406 C CA . ILE B 1 90 ? -33.625 -22.906 -12.508 1 89.31 90 ILE B CA 1
ATOM 6407 C C . ILE B 1 90 ? -34.875 -22.188 -11.977 1 89.31 90 ILE B C 1
ATOM 6409 O O . ILE B 1 90 ? -34.906 -20.953 -11.977 1 89.31 90 ILE B O 1
ATOM 6413 N N . PRO B 1 91 ? -35.875 -22.953 -11.484 1 89.31 91 PRO B N 1
ATOM 6414 C CA . PRO B 1 91 ? -37.062 -22.312 -10.906 1 89.31 91 PRO B CA 1
ATOM 6415 C C . PRO B 1 91 ? -36.719 -21.453 -9.688 1 89.31 91 PRO B C 1
ATOM 6417 O O . PRO B 1 91 ? -35.812 -21.781 -8.93 1 89.31 91 PRO B O 1
ATOM 6420 N N . GLU B 1 92 ? -37.469 -20.438 -9.531 1 89.5 92 GLU B N 1
ATOM 6421 C CA . GLU B 1 92 ? -37.219 -19.469 -8.461 1 89.5 92 GLU B CA 1
ATOM 6422 C C . GLU B 1 92 ? -37.156 -20.156 -7.102 1 89.5 92 GLU B C 1
ATOM 6424 O O . GLU B 1 92 ? -36.312 -19.797 -6.266 1 89.5 92 GLU B O 1
ATOM 6429 N N . LYS B 1 93 ? -37.969 -21.125 -6.875 1 85.31 93 LYS B N 1
ATOM 6430 C CA . LYS B 1 93 ? -38.062 -21.812 -5.586 1 85.31 93 LYS B CA 1
ATOM 6431 C C . LYS B 1 93 ? -36.781 -22.625 -5.32 1 85.31 93 LYS B C 1
ATOM 6433 O O . LYS B 1 93 ? -36.469 -22.938 -4.168 1 85.31 93 LYS B O 1
ATOM 6438 N N . ASP B 1 94 ? -36.031 -22.984 -6.371 1 87.5 94 ASP B N 1
ATOM 6439 C CA . ASP B 1 94 ? -34.844 -23.844 -6.25 1 87.5 94 ASP B CA 1
ATOM 6440 C C . ASP B 1 94 ? -33.562 -23.016 -6.316 1 87.5 94 ASP B C 1
ATOM 6442 O O . ASP B 1 94 ? -32.469 -23.578 -6.277 1 87.5 94 ASP B O 1
ATOM 6446 N N . LYS B 1 95 ? -33.688 -21.688 -6.395 1 93.56 95 LYS B N 1
ATOM 6447 C CA . LYS B 1 95 ? -32.531 -20.812 -6.465 1 93.56 95 LYS B CA 1
ATOM 6448 C C . LYS B 1 95 ? -31.75 -20.844 -5.16 1 93.56 95 LYS B C 1
ATOM 6450 O O . LYS B 1 95 ? -32.312 -20.953 -4.078 1 93.56 95 LYS B O 1
ATOM 6455 N N . MET B 1 96 ? -30.406 -20.781 -5.32 1 96.56 96 MET B N 1
ATOM 6456 C CA . MET B 1 96 ? -29.547 -20.734 -4.148 1 96.56 96 MET B CA 1
ATOM 6457 C C . MET B 1 96 ? -29.828 -19.484 -3.314 1 96.56 96 MET B C 1
ATOM 6459 O O . MET B 1 96 ? -29.984 -18.391 -3.859 1 96.56 96 MET B O 1
ATOM 6463 N N . ASN B 1 97 ? -29.891 -19.609 -2.016 1 96.81 97 ASN B N 1
ATOM 6464 C CA . ASN B 1 97 ? -30.156 -18.453 -1.179 1 96.81 97 ASN B CA 1
ATOM 6465 C C . ASN B 1 97 ? -29.453 -18.547 0.172 1 96.81 97 ASN B C 1
ATOM 6467 O O . ASN B 1 97 ? -29.641 -17.688 1.039 1 96.81 97 ASN B O 1
ATOM 6471 N N . LYS B 1 98 ? -28.578 -19.594 0.279 1 97.81 98 LYS B N 1
ATOM 6472 C CA . LYS B 1 98 ? -28.031 -19.781 1.619 1 97.81 98 LYS B CA 1
ATOM 6473 C C . LYS B 1 98 ? -26.578 -20.234 1.558 1 97.81 98 LYS B C 1
ATOM 6475 O O . LYS B 1 98 ? -26.219 -21.062 0.724 1 97.81 98 LYS B O 1
ATOM 6480 N N . LEU B 1 99 ? -25.703 -19.719 2.432 1 98.75 99 LEU B N 1
ATOM 6481 C CA . LEU B 1 99 ? -24.328 -20.094 2.742 1 98.75 99 LEU B CA 1
ATOM 6482 C C . LEU B 1 99 ? -24.125 -20.266 4.246 1 98.75 99 LEU B C 1
ATOM 6484 O O . LEU B 1 99 ? -24.375 -19.328 5.016 1 98.75 99 LEU B O 1
ATOM 6488 N N . ILE B 1 100 ? -23.781 -21.438 4.688 1 98.81 100 ILE B N 1
ATOM 6489 C CA . ILE B 1 100 ? -23.609 -21.719 6.105 1 98.81 100 ILE B CA 1
ATOM 6490 C C . ILE B 1 100 ? -22.141 -22.031 6.395 1 98.81 100 ILE B C 1
ATOM 6492 O O . ILE B 1 100 ? -21.531 -22.891 5.742 1 98.81 100 ILE B O 1
ATOM 6496 N N . VAL B 1 101 ? -21.516 -21.344 7.32 1 98.88 101 VAL B N 1
ATOM 6497 C CA . VAL B 1 101 ? -20.156 -21.578 7.789 1 98.88 101 VAL B CA 1
ATOM 6498 C C . VAL B 1 101 ? -20.172 -21.953 9.273 1 98.88 101 VAL B C 1
ATOM 6500 O O . VAL B 1 101 ? -20.75 -21.219 10.094 1 98.88 101 VAL B O 1
ATOM 6503 N N . GLN B 1 102 ? -19.562 -23.047 9.609 1 98.81 102 GLN B N 1
ATOM 6504 C CA . GLN B 1 102 ? -19.531 -23.531 10.992 1 98.81 102 GLN B CA 1
ATOM 6505 C C . GLN B 1 102 ? -18.109 -23.781 11.461 1 98.81 102 GLN B C 1
ATOM 6507 O O . GLN B 1 102 ? -17.297 -24.359 10.727 1 98.81 102 GLN B O 1
ATOM 6512 N N . LEU B 1 103 ? -17.812 -23.344 12.648 1 98.38 103 LEU B N 1
ATOM 6513 C CA . LEU B 1 103 ? -16.531 -23.609 13.273 1 98.38 103 LEU B CA 1
ATOM 6514 C C . LEU B 1 103 ? -16.672 -24.672 14.375 1 98.38 103 LEU B C 1
ATOM 6516 O O . LEU B 1 103 ? -17.641 -24.656 15.125 1 98.38 103 LEU B O 1
ATOM 6520 N N . SER B 1 104 ? -15.695 -25.531 14.43 1 98 104 SER B N 1
ATOM 6521 C CA . SER B 1 104 ? -15.625 -26.469 15.555 1 98 104 SER B CA 1
ATOM 6522 C C . SER B 1 104 ? -15.414 -25.719 16.875 1 98 104 SER B C 1
ATOM 6524 O O . SER B 1 104 ? -15.141 -24.516 16.875 1 98 104 SER B O 1
ATOM 6526 N N . THR B 1 105 ? -15.469 -26.438 17.953 1 96.88 105 THR B N 1
ATOM 6527 C CA . THR B 1 105 ? -15.336 -25.844 19.281 1 96.88 105 THR B CA 1
ATOM 6528 C C . THR B 1 105 ? -13.953 -25.219 19.453 1 96.88 105 THR B C 1
ATOM 6530 O O . THR B 1 105 ? -13.812 -24.156 20.047 1 96.88 105 THR B O 1
ATOM 6533 N N . ASP B 1 106 ? -12.945 -25.891 18.938 1 97 106 ASP B N 1
ATOM 6534 C CA . ASP B 1 106 ? -11.578 -25.391 19.062 1 97 106 ASP B CA 1
ATOM 6535 C C . ASP B 1 106 ? -11.25 -24.391 17.953 1 97 106 ASP B C 1
ATOM 6537 O O . ASP B 1 106 ? -10.125 -23.891 17.875 1 97 106 ASP B O 1
ATOM 6541 N N . ARG B 1 107 ? -12.156 -24.125 17.016 1 97.44 107 ARG B N 1
ATOM 6542 C CA . ARG B 1 107 ? -12.102 -23.125 15.961 1 97.44 107 ARG B CA 1
ATOM 6543 C C . ARG B 1 107 ? -11.039 -23.484 14.922 1 97.44 107 ARG B C 1
ATOM 6545 O O . ARG B 1 107 ? -10.578 -22.625 14.172 1 97.44 107 ARG B O 1
ATOM 6552 N N . LYS B 1 108 ? -10.648 -24.797 14.82 1 97.81 108 LYS B N 1
ATOM 6553 C CA . LYS B 1 108 ? -9.602 -25.219 13.883 1 97.81 108 LYS B CA 1
ATOM 6554 C C . LYS B 1 108 ? -10.203 -25.844 12.633 1 97.81 108 LYS B C 1
ATOM 6556 O O . LYS B 1 108 ? -9.609 -25.797 11.555 1 97.81 108 LYS B O 1
ATOM 6561 N N . ARG B 1 109 ? -11.336 -26.453 12.797 1 98.12 109 ARG B N 1
ATOM 6562 C CA . ARG B 1 109 ? -12.039 -27.047 11.664 1 98.12 109 ARG B CA 1
ATOM 6563 C C . ARG B 1 109 ? -13.211 -26.188 11.227 1 98.12 109 ARG B C 1
ATOM 6565 O O . ARG B 1 109 ? -13.977 -25.703 12.055 1 98.12 109 ARG B O 1
ATOM 6572 N N . VAL B 1 110 ? -13.328 -25.953 9.969 1 98.69 110 VAL B N 1
ATOM 6573 C CA . VAL B 1 110 ? -14.406 -25.141 9.422 1 98.69 110 VAL B CA 1
ATOM 6574 C C . VAL B 1 110 ? -15.219 -25.938 8.414 1 98.69 110 VAL B C 1
ATOM 6576 O O . VAL B 1 110 ? -14.656 -26.719 7.637 1 98.69 110 VAL B O 1
ATOM 6579 N N . THR B 1 111 ? -16.516 -25.859 8.406 1 98.81 111 THR B N 1
ATOM 6580 C CA . THR B 1 111 ? -17.438 -26.484 7.453 1 98.81 111 THR B CA 1
ATOM 6581 C C . THR B 1 111 ? -18.203 -25.422 6.672 1 98.81 111 THR B C 1
ATOM 6583 O O . THR B 1 111 ? -18.812 -24.531 7.266 1 98.81 111 THR B O 1
ATOM 6586 N N . ILE B 1 112 ? -18.125 -25.422 5.422 1 98.88 112 ILE B N 1
ATOM 6587 C CA . ILE B 1 112 ? -18.797 -24.484 4.531 1 98.88 112 ILE B CA 1
ATOM 6588 C C . ILE B 1 112 ? -19.828 -25.219 3.682 1 98.88 112 ILE B C 1
ATOM 6590 O O . ILE B 1 112 ? -19.5 -26.219 3.027 1 98.88 112 ILE B O 1
ATOM 6594 N N . GLN B 1 113 ? -21.062 -24.734 3.693 1 98.62 113 GLN B N 1
ATOM 6595 C CA . GLN B 1 113 ? -22.141 -25.422 2.982 1 98.62 113 GLN B CA 1
ATOM 6596 C C . GLN B 1 113 ? -23 -24.422 2.211 1 98.62 113 GLN B C 1
ATOM 6598 O O . GLN B 1 113 ? -23.344 -23.359 2.727 1 98.62 113 GLN B O 1
ATOM 6603 N N . ASP B 1 114 ? -23.297 -24.734 0.987 1 98.31 114 ASP B N 1
ATOM 6604 C CA . ASP B 1 114 ? -24.266 -23.953 0.217 1 98.31 114 ASP B CA 1
ATOM 6605 C C . ASP B 1 114 ? -25.391 -24.859 -0.309 1 98.31 114 ASP B C 1
ATOM 6607 O O . ASP B 1 114 ? -25.312 -26.078 -0.211 1 98.31 114 ASP B O 1
ATOM 6611 N N . ASN B 1 115 ? -26.484 -24.266 -0.767 1 96.88 115 ASN B N 1
ATOM 6612 C CA . ASN B 1 115 ? -27.594 -25.031 -1.334 1 96.88 115 ASN B CA 1
ATOM 6613 C C . ASN B 1 115 ? -27.75 -24.75 -2.828 1 96.88 115 ASN B C 1
ATOM 6615 O O . ASN B 1 115 ? -28.875 -24.656 -3.326 1 96.88 115 ASN B O 1
ATOM 6619 N N . GLY B 1 116 ? -26.625 -24.484 -3.455 1 95.69 116 GLY B N 1
ATOM 6620 C CA . GLY B 1 116 ? -26.656 -24.297 -4.898 1 95.69 116 GLY B CA 1
ATOM 6621 C C . GLY B 1 116 ? -26.812 -25.594 -5.668 1 95.69 116 GLY B C 1
ATOM 6622 O O . GLY B 1 116 ? -27.266 -26.609 -5.117 1 95.69 116 GLY B O 1
ATOM 6623 N N . ARG B 1 117 ? -26.375 -25.656 -6.961 1 93.44 117 ARG B N 1
ATOM 6624 C CA . ARG B 1 117 ? -26.625 -26.797 -7.844 1 93.44 117 ARG B CA 1
ATOM 6625 C C . ARG B 1 117 ? -25.719 -27.969 -7.488 1 93.44 117 ARG B C 1
ATOM 6627 O O . ARG B 1 117 ? -26.016 -29.109 -7.852 1 93.44 117 ARG B O 1
ATOM 6634 N N . GLY B 1 118 ? -24.531 -27.625 -6.812 1 94.5 118 GLY B N 1
ATOM 6635 C CA . GLY B 1 118 ? -23.516 -28.625 -6.586 1 94.5 118 GLY B CA 1
ATOM 6636 C C . GLY B 1 118 ? -22.594 -28.828 -7.773 1 94.5 118 GLY B C 1
ATOM 6637 O O . GLY B 1 118 ? -22.719 -28.141 -8.781 1 94.5 118 GLY B O 1
ATOM 6638 N N . ILE B 1 119 ? -21.625 -29.766 -7.594 1 95.44 119 ILE B N 1
ATOM 6639 C CA . ILE B 1 119 ? -20.656 -30.125 -8.625 1 95.44 119 ILE B CA 1
ATOM 6640 C C . ILE B 1 119 ? -20.969 -31.516 -9.172 1 95.44 119 ILE B C 1
ATOM 6642 O O . ILE B 1 119 ? -21.188 -32.438 -8.398 1 95.44 119 ILE B O 1
ATOM 6646 N N . PRO B 1 120 ? -21.031 -31.672 -10.523 1 94.62 120 PRO B N 1
ATOM 6647 C CA . PRO B 1 120 ? -21.25 -33 -11.062 1 94.62 120 PRO B CA 1
ATOM 6648 C C . PRO B 1 120 ? -20.234 -34.031 -10.562 1 94.62 120 PRO B C 1
ATOM 6650 O O . PRO B 1 120 ? -19.031 -33.719 -10.484 1 94.62 120 PRO B O 1
ATOM 6653 N N . ALA B 1 121 ? -20.688 -35.125 -10.203 1 95.44 121 ALA B N 1
ATOM 6654 C CA . ALA B 1 121 ? -19.859 -36.188 -9.594 1 95.44 121 ALA B CA 1
ATOM 6655 C C . ALA B 1 121 ? -18.625 -36.469 -10.453 1 95.44 121 ALA B C 1
ATOM 6657 O O . ALA B 1 121 ? -17.531 -36.719 -9.938 1 95.44 121 ALA B O 1
ATOM 6658 N N . ASP B 1 122 ? -18.766 -36.438 -11.789 1 93.62 122 ASP B N 1
ATOM 6659 C CA . ASP B 1 122 ? -17.703 -36.781 -12.727 1 93.62 122 ASP B CA 1
ATOM 6660 C C . ASP B 1 122 ? -16.578 -35.75 -12.68 1 93.62 122 ASP B C 1
ATOM 6662 O O . ASP B 1 122 ? -15.445 -36.062 -13.07 1 93.62 122 ASP B O 1
ATOM 6666 N N . ASN B 1 123 ? -16.875 -34.594 -12.211 1 95.06 123 ASN B N 1
ATOM 6667 C CA . ASN B 1 123 ? -15.898 -33.5 -12.211 1 95.06 123 ASN B CA 1
ATOM 6668 C C . ASN B 1 123 ? -15.383 -33.219 -10.805 1 95.06 123 ASN B C 1
ATOM 6670 O O . ASN B 1 123 ? -14.367 -32.531 -10.641 1 95.06 123 ASN B O 1
ATOM 6674 N N . ALA B 1 124 ? -16.031 -33.719 -9.797 1 95.62 124 ALA B N 1
ATOM 6675 C CA . ALA B 1 124 ? -15.766 -33.344 -8.406 1 95.62 124 ALA B CA 1
ATOM 6676 C C . ALA B 1 124 ? -14.32 -33.656 -8.023 1 95.62 124 ALA B C 1
ATOM 6678 O O . ALA B 1 124 ? -13.641 -32.812 -7.418 1 95.62 124 ALA B O 1
ATOM 6679 N N . GLU B 1 125 ? -13.836 -34.781 -8.383 1 95.25 125 GLU B N 1
ATOM 6680 C CA . GLU B 1 125 ? -12.477 -35.188 -8.008 1 95.25 125 GLU B CA 1
ATOM 6681 C C . GLU B 1 125 ? -11.453 -34.219 -8.594 1 95.25 125 GLU B C 1
ATOM 6683 O O . GLU B 1 125 ? -10.508 -33.812 -7.906 1 95.25 125 GLU B O 1
ATOM 6688 N N . GLY B 1 126 ? -11.609 -33.906 -9.875 1 95.31 126 GLY B N 1
ATOM 6689 C CA . GLY B 1 126 ? -10.688 -33 -10.531 1 95.31 126 GLY B CA 1
ATOM 6690 C C . GLY B 1 126 ? -10.641 -31.625 -9.875 1 95.31 126 GLY B C 1
ATOM 6691 O O . GLY B 1 126 ? -9.57 -31.031 -9.734 1 95.31 126 GLY B O 1
ATOM 6692 N N . VAL B 1 127 ? -11.812 -31.094 -9.43 1 96.06 127 VAL B N 1
ATOM 6693 C CA . VAL B 1 127 ? -11.945 -29.766 -8.844 1 96.06 127 VAL B CA 1
ATOM 6694 C C . VAL B 1 127 ? -11.102 -29.672 -7.57 1 96.06 127 VAL B C 1
ATOM 6696 O O . VAL B 1 127 ? -10.438 -28.656 -7.336 1 96.06 127 VAL B O 1
ATOM 6699 N N . TYR B 1 128 ? -11.047 -30.688 -6.816 1 97.38 128 TYR B N 1
ATOM 6700 C CA . TYR B 1 128 ? -10.438 -30.609 -5.496 1 97.38 128 TYR B CA 1
ATOM 6701 C C . TYR B 1 128 ? -9.008 -31.156 -5.531 1 97.38 128 TYR B C 1
ATOM 6703 O O . TYR B 1 128 ? -8.203 -30.859 -4.641 1 97.38 128 TYR B O 1
ATOM 6711 N N . LEU B 1 129 ? -8.633 -31.922 -6.535 1 96.69 129 LEU B N 1
ATOM 6712 C CA . LEU B 1 129 ? -7.34 -32.594 -6.555 1 96.69 129 LEU B CA 1
ATOM 6713 C C . LEU B 1 129 ? -6.332 -31.828 -7.402 1 96.69 129 LEU B C 1
ATOM 6715 O O . LEU B 1 129 ? -5.148 -31.766 -7.059 1 96.69 129 LEU B O 1
ATOM 6719 N N . HIS B 1 130 ? -6.793 -31.266 -8.477 1 95.94 130 HIS B N 1
ATOM 6720 C CA . HIS B 1 130 ? -5.859 -30.75 -9.469 1 95.94 130 HIS B CA 1
ATOM 6721 C C . HIS B 1 130 ? -5.836 -29.219 -9.445 1 95.94 130 HIS B C 1
ATOM 6723 O O . HIS B 1 130 ? -6.875 -28.578 -9.242 1 95.94 130 HIS B O 1
ATOM 6729 N N . LEU B 1 131 ? -4.59 -28.641 -9.68 1 96.12 131 LEU B N 1
ATOM 6730 C CA . LEU B 1 131 ? -4.465 -27.219 -9.977 1 96.12 131 LEU B CA 1
ATOM 6731 C C . LEU B 1 131 ? -4.832 -26.938 -11.422 1 96.12 131 LEU B C 1
ATOM 6733 O O . LEU B 1 131 ? -4.68 -27.797 -12.297 1 96.12 131 LEU B O 1
ATOM 6737 N N . MET B 1 132 ? -5.32 -25.641 -11.688 1 96.69 132 MET B N 1
ATOM 6738 C CA . MET B 1 132 ? -5.645 -25.156 -13.031 1 96.69 132 MET B CA 1
ATOM 6739 C C . MET B 1 132 ? -6.75 -26 -13.656 1 96.69 132 MET B C 1
ATOM 6741 O O . MET B 1 132 ? -6.648 -26.406 -14.82 1 96.69 132 MET B O 1
ATOM 6745 N N . TYR B 1 133 ? -7.652 -26.391 -12.852 1 95.69 133 TYR B N 1
ATOM 6746 C CA . TYR B 1 133 ? -8.852 -27.141 -13.211 1 95.69 133 TYR B CA 1
ATOM 6747 C C . TYR B 1 133 ? -10.109 -26.391 -12.781 1 95.69 133 TYR B C 1
ATOM 6749 O O . TYR B 1 133 ? -10.234 -25.984 -11.625 1 95.69 133 TYR B O 1
ATOM 6757 N N . GLY B 1 134 ? -10.984 -26.156 -13.711 1 90.81 134 GLY B N 1
ATOM 6758 C CA . GLY B 1 134 ? -12.203 -25.438 -13.359 1 90.81 134 GLY B CA 1
ATOM 6759 C C . GLY B 1 134 ? -13.094 -25.141 -14.547 1 90.81 134 GLY B C 1
ATOM 6760 O O . GLY B 1 134 ? -12.836 -25.625 -15.656 1 90.81 134 GLY B O 1
ATOM 6761 N N . GLU B 1 135 ? -14.125 -24.375 -14.289 1 87.94 135 GLU B N 1
ATOM 6762 C CA . GLU B 1 135 ? -15.141 -24.094 -15.297 1 87.94 135 GLU B CA 1
ATOM 6763 C C . GLU B 1 135 ? -15.031 -22.656 -15.805 1 87.94 135 GLU B C 1
ATOM 6765 O O . GLU B 1 135 ? -15.609 -22.312 -16.844 1 87.94 135 GLU B O 1
ATOM 6770 N N . ASN B 1 136 ? -14.273 -21.828 -15.133 1 84.12 136 ASN B N 1
ATOM 6771 C CA . ASN B 1 136 ? -14.312 -20.391 -15.398 1 84.12 136 ASN B CA 1
ATOM 6772 C C . ASN B 1 136 ? -13.156 -19.953 -16.281 1 84.12 136 ASN B C 1
ATOM 6774 O O . ASN B 1 136 ? -12.555 -18.906 -16.062 1 84.12 136 ASN B O 1
ATOM 6778 N N . PHE B 1 137 ? -12.789 -20.703 -17.328 1 86.25 137 PHE B N 1
ATOM 6779 C CA . PHE B 1 137 ? -11.648 -20.375 -18.172 1 86.25 137 PHE B CA 1
ATOM 6780 C C . PHE B 1 137 ? -12.117 -19.766 -19.484 1 86.25 137 PHE B C 1
ATOM 6782 O O . PHE B 1 137 ? -11.289 -19.359 -20.312 1 86.25 137 PHE B O 1
ATOM 6789 N N . ASP B 1 138 ? -13.445 -19.625 -19.656 1 79.56 138 ASP B N 1
ATOM 6790 C CA . ASP B 1 138 ? -13.953 -18.984 -20.859 1 79.56 138 ASP B CA 1
ATOM 6791 C C . ASP B 1 138 ? -14.141 -17.484 -20.641 1 79.56 138 ASP B C 1
ATOM 6793 O O . ASP B 1 138 ? -15.203 -17.031 -20.203 1 79.56 138 ASP B O 1
ATOM 6797 N N . ASP B 1 139 ? -13.273 -16.719 -21.031 1 78.44 139 ASP B N 1
ATOM 6798 C CA . ASP B 1 139 ? -13.297 -15.281 -20.797 1 78.44 139 ASP B CA 1
ATOM 6799 C C . ASP B 1 139 ? -14.297 -14.594 -21.719 1 78.44 139 ASP B C 1
ATOM 6801 O O . ASP B 1 139 ? -14.57 -13.398 -21.562 1 78.44 139 ASP B O 1
ATOM 6805 N N . LEU B 1 140 ? -14.867 -15.344 -22.547 1 72.62 140 LEU B N 1
ATOM 6806 C CA . LEU B 1 140 ? -15.875 -14.781 -23.453 1 72.62 140 LEU B CA 1
ATOM 6807 C C . LEU B 1 140 ? -17.281 -14.977 -22.891 1 72.62 140 LEU B C 1
ATOM 6809 O O . LEU B 1 140 ? -18.25 -14.406 -23.391 1 72.62 140 LEU B O 1
ATOM 6813 N N . ALA B 1 141 ? -17.297 -15.781 -21.75 1 67.94 141 ALA B N 1
ATOM 6814 C CA . ALA B 1 141 ? -18.594 -15.938 -21.109 1 67.94 141 ALA B CA 1
ATOM 6815 C C . ALA B 1 141 ? -19.078 -14.617 -20.531 1 67.94 141 ALA B C 1
ATOM 6817 O O . ALA B 1 141 ? -18.328 -13.914 -19.844 1 67.94 141 ALA B O 1
ATOM 6818 N N . LYS B 1 142 ? -20.297 -14.109 -20.953 1 66.06 142 LYS B N 1
ATOM 6819 C CA . LYS B 1 142 ? -20.703 -12.727 -20.719 1 66.06 142 LYS B CA 1
ATOM 6820 C C . LYS B 1 142 ? -21.672 -12.633 -19.547 1 66.06 142 LYS B C 1
ATOM 6822 O O . LYS B 1 142 ? -22.25 -11.57 -19.281 1 66.06 142 LYS B O 1
ATOM 6827 N N . GLU B 1 143 ? -21.766 -13.727 -18.781 1 66.44 143 GLU B N 1
ATOM 6828 C CA . GLU B 1 143 ? -22.906 -13.406 -17.922 1 66.44 143 GLU B CA 1
ATOM 6829 C C . GLU B 1 143 ? -22.609 -13.734 -16.469 1 66.44 143 GLU B C 1
ATOM 6831 O O . GLU B 1 143 ? -23.484 -13.617 -15.609 1 66.44 143 GLU B O 1
ATOM 6836 N N . ASP B 1 144 ? -21.469 -14.094 -16.156 1 80.12 144 ASP B N 1
ATOM 6837 C CA . ASP B 1 144 ? -21.328 -14.461 -14.758 1 80.12 144 ASP B CA 1
ATOM 6838 C C . ASP B 1 144 ? -20.234 -13.641 -14.078 1 80.12 144 ASP B C 1
ATOM 6840 O O . ASP B 1 144 ? -19.062 -13.742 -14.438 1 80.12 144 ASP B O 1
ATOM 6844 N N . HIS B 1 145 ? -20.562 -12.633 -13.258 1 88.94 145 HIS B N 1
ATOM 6845 C CA . HIS B 1 145 ? -19.625 -11.836 -12.477 1 88.94 145 HIS B CA 1
ATOM 6846 C C . HIS B 1 145 ? -19.016 -12.656 -11.352 1 88.94 145 HIS B C 1
ATOM 6848 O O . HIS B 1 145 ? -19.188 -12.328 -10.172 1 88.94 145 HIS B O 1
ATOM 6854 N N . VAL B 1 146 ? -18.219 -13.641 -11.773 1 90.19 146 VAL B N 1
ATOM 6855 C CA . VAL B 1 146 ? -17.625 -14.555 -10.797 1 90.19 146 VAL B CA 1
ATOM 6856 C C . VAL B 1 146 ? -16.25 -14.047 -10.367 1 90.19 146 VAL B C 1
ATOM 6858 O O . VAL B 1 146 ? -15.625 -13.273 -11.086 1 90.19 146 VAL B O 1
ATOM 6861 N N . ALA B 1 147 ? -15.867 -14.438 -9.164 1 89.56 147 ALA B N 1
ATOM 6862 C CA . ALA B 1 147 ? -14.57 -14.055 -8.609 1 89.56 147 ALA B CA 1
ATOM 6863 C C . ALA B 1 147 ? -13.484 -15.055 -9.016 1 89.56 147 ALA B C 1
ATOM 6865 O O . ALA B 1 147 ? -12.352 -14.664 -9.305 1 89.56 147 ALA B O 1
ATOM 6866 N N . GLY B 1 148 ? -13.781 -16.312 -9.008 1 89.69 148 GLY B N 1
ATOM 6867 C CA . GLY B 1 148 ? -12.812 -17.344 -9.305 1 89.69 148 GLY B CA 1
ATOM 6868 C C . GLY B 1 148 ? -12.453 -17.422 -10.773 1 89.69 148 GLY B C 1
ATOM 6869 O O . GLY B 1 148 ? -13.312 -17.688 -11.617 1 89.69 148 GLY B O 1
ATOM 6870 N N . GLN B 1 149 ? -11.156 -17.203 -11.102 1 88.12 149 GLN B N 1
ATOM 6871 C CA . GLN B 1 149 ? -10.742 -17.188 -12.5 1 88.12 149 GLN B CA 1
ATOM 6872 C C . GLN B 1 149 ? -9.547 -18.109 -12.734 1 88.12 149 GLN B C 1
ATOM 6874 O O . GLN B 1 149 ? -9.266 -18.5 -13.867 1 88.12 149 GLN B O 1
ATOM 6879 N N . ASN B 1 150 ? -8.898 -18.562 -11.68 1 93.25 150 ASN B N 1
ATOM 6880 C CA . ASN B 1 150 ? -7.594 -19.188 -11.859 1 93.25 150 ASN B CA 1
ATOM 6881 C C . ASN B 1 150 ? -7.688 -20.719 -11.758 1 93.25 150 ASN B C 1
ATOM 6883 O O . ASN B 1 150 ? -6.773 -21.422 -12.188 1 93.25 150 ASN B O 1
ATOM 6887 N N . GLY B 1 151 ? -8.664 -21.297 -11.141 1 94.88 151 GLY B N 1
ATOM 6888 C CA . GLY B 1 151 ? -8.844 -22.734 -11 1 94.88 151 GLY B CA 1
ATOM 6889 C C . GLY B 1 151 ? -7.844 -23.375 -10.062 1 94.88 151 GLY B C 1
ATOM 6890 O O . GLY B 1 151 ? -7.402 -24.5 -10.289 1 94.88 151 GLY B O 1
ATOM 6891 N N . VAL B 1 152 ? -7.422 -22.641 -9.031 1 96.69 152 VAL B N 1
ATOM 6892 C CA . VAL B 1 152 ? -6.398 -23.188 -8.148 1 96.69 152 VAL B CA 1
ATOM 6893 C C . VAL B 1 152 ? -6.863 -23.094 -6.695 1 96.69 152 VAL B C 1
ATOM 6895 O O . VAL B 1 152 ? -6.332 -23.797 -5.824 1 96.69 152 VAL B O 1
ATOM 6898 N N . GLY B 1 153 ? -7.855 -22.375 -6.285 1 96.81 153 GLY B N 1
ATOM 6899 C CA . GLY B 1 153 ? -8.125 -21.922 -4.93 1 96.81 153 GLY B CA 1
ATOM 6900 C C . GLY B 1 153 ? -8.414 -23.062 -3.973 1 96.81 153 GLY B C 1
ATOM 6901 O O . GLY B 1 153 ? -7.68 -23.281 -3.008 1 96.81 153 GLY B O 1
ATOM 6902 N N . ILE B 1 154 ? -9.469 -23.828 -4.25 1 97.75 154 ILE B N 1
ATOM 6903 C CA . ILE B 1 154 ? -9.93 -24.828 -3.295 1 97.75 154 ILE B CA 1
ATOM 6904 C C . ILE B 1 154 ? -8.914 -25.969 -3.213 1 97.75 154 ILE B C 1
ATOM 6906 O O . ILE B 1 154 ? -8.719 -26.562 -2.148 1 97.75 154 ILE B O 1
ATOM 6910 N N . SER B 1 155 ? -8.266 -26.281 -4.34 1 98.06 155 SER B N 1
ATOM 6911 C CA . SER B 1 155 ? -7.227 -27.312 -4.332 1 98.06 155 SER B CA 1
ATOM 6912 C C . SER B 1 155 ? -6.039 -26.891 -3.473 1 98.06 155 SER B C 1
ATOM 6914 O O . SER B 1 155 ? -5.398 -27.734 -2.836 1 98.06 155 SER B O 1
ATOM 6916 N N . LEU B 1 156 ? -5.688 -25.578 -3.492 1 98.44 156 LEU B N 1
ATOM 6917 C CA . LEU B 1 156 ? -4.633 -25.078 -2.621 1 98.44 156 LEU B CA 1
ATOM 6918 C C . LEU B 1 156 ? -4.969 -25.328 -1.156 1 98.44 156 LEU B C 1
ATOM 6920 O O . LEU B 1 156 ? -4.109 -25.766 -0.387 1 98.44 156 LEU B O 1
ATOM 6924 N N . VAL B 1 157 ? -6.246 -25.016 -0.799 1 98.69 157 VAL B N 1
ATOM 6925 C CA . VAL B 1 157 ? -6.688 -25.219 0.576 1 98.69 157 VAL B CA 1
ATOM 6926 C C . VAL B 1 157 ? -6.523 -26.688 0.958 1 98.69 157 VAL B C 1
ATOM 6928 O O . VAL B 1 157 ? -6 -27.016 2.031 1 98.69 157 VAL B O 1
ATOM 6931 N N . ARG B 1 158 ? -6.891 -27.547 0.081 1 98.75 158 ARG B N 1
ATOM 6932 C CA . ARG B 1 158 ? -6.75 -28.984 0.323 1 98.75 158 ARG B CA 1
ATOM 6933 C C . ARG B 1 158 ? -5.293 -29.359 0.559 1 98.75 158 ARG B C 1
ATOM 6935 O O . ARG B 1 158 ? -4.98 -30.109 1.486 1 98.75 158 ARG B O 1
ATOM 6942 N N . MET B 1 159 ? -4.426 -28.875 -0.213 1 98.56 159 MET B N 1
ATOM 6943 C CA . MET B 1 159 ? -3.016 -29.25 -0.184 1 98.56 159 MET B CA 1
ATOM 6944 C C . MET B 1 159 ? -2.365 -28.812 1.127 1 98.56 159 MET B C 1
ATOM 6946 O O . MET B 1 159 ? -1.406 -29.453 1.582 1 98.56 159 MET B O 1
ATOM 6950 N N . VAL B 1 160 ? -2.854 -27.781 1.748 1 98.5 160 VAL B N 1
ATOM 6951 C CA . VAL B 1 160 ? -2.213 -27.297 2.967 1 98.5 160 VAL B CA 1
ATOM 6952 C C . VAL B 1 160 ? -3.053 -27.672 4.18 1 98.5 160 VAL B C 1
ATOM 6954 O O . VAL B 1 160 ? -2.895 -27.109 5.262 1 98.5 160 VAL B O 1
ATOM 6957 N N . SER B 1 161 ? -4.004 -28.578 4.039 1 98.56 161 SER B N 1
ATOM 6958 C CA . SER B 1 161 ? -4.883 -29 5.121 1 98.56 161 SER B CA 1
ATOM 6959 C C . SER B 1 161 ? -4.457 -30.359 5.668 1 98.56 161 SER B C 1
ATOM 6961 O O . SER B 1 161 ? -3.936 -31.203 4.93 1 98.56 161 SER B O 1
ATOM 6963 N N . SER B 1 162 ? -4.645 -30.562 6.98 1 97.69 162 SER B N 1
ATOM 6964 C CA . SER B 1 162 ? -4.449 -31.875 7.613 1 97.69 162 SER B CA 1
ATOM 6965 C C . SER B 1 162 ? -5.707 -32.719 7.512 1 97.69 162 SER B C 1
ATOM 6967 O O . SER B 1 162 ? -5.637 -33.938 7.629 1 97.69 162 SER B O 1
ATOM 6969 N N . PHE B 1 163 ? -6.789 -32.094 7.348 1 98.12 163 PHE B N 1
ATOM 6970 C CA . PHE B 1 163 ? -8.086 -32.719 7.145 1 98.12 163 PHE B CA 1
ATOM 6971 C C . PHE B 1 163 ? -8.875 -32 6.055 1 98.12 163 PHE B C 1
ATOM 6973 O O . PHE B 1 163 ? -8.992 -30.781 6.074 1 98.12 163 PHE B O 1
ATOM 6980 N N . PHE B 1 164 ? -9.43 -32.75 5.098 1 98.75 164 PHE B N 1
ATOM 6981 C CA . PHE B 1 164 ? -10.203 -32.188 4.008 1 98.75 164 PHE B CA 1
ATOM 6982 C C . PHE B 1 164 ? -11.234 -33.188 3.49 1 98.75 164 PHE B C 1
ATOM 6984 O O . PHE B 1 164 ? -10.875 -34.219 2.971 1 98.75 164 PHE B O 1
ATOM 6991 N N . ARG B 1 165 ? -12.508 -32.812 3.619 1 98.56 165 ARG B N 1
ATOM 6992 C CA . ARG B 1 165 ? -13.602 -33.688 3.211 1 98.56 165 ARG B CA 1
ATOM 6993 C C . ARG B 1 165 ? -14.648 -32.906 2.406 1 98.56 165 ARG B C 1
ATOM 6995 O O . ARG B 1 165 ? -14.914 -31.75 2.689 1 98.56 165 ARG B O 1
ATOM 7002 N N . VAL B 1 166 ? -15.219 -33.625 1.374 1 98.56 166 VAL B N 1
ATOM 7003 C CA . VAL B 1 166 ? -16.172 -32.969 0.486 1 98.56 166 VAL B CA 1
ATOM 7004 C C . VAL B 1 166 ? -17.406 -33.844 0.307 1 98.56 166 VAL B C 1
ATOM 7006 O O . VAL B 1 166 ? -17.297 -35.062 0.254 1 98.56 166 VAL B O 1
ATOM 7009 N N . LYS B 1 167 ? -18.547 -33.25 0.303 1 98.38 167 LYS B N 1
ATOM 7010 C CA . LYS B 1 167 ? -19.797 -33.812 -0.159 1 98.38 167 LYS B CA 1
ATOM 7011 C C . LYS B 1 167 ? -20.516 -32.875 -1.117 1 98.38 167 LYS B C 1
ATOM 7013 O O . LYS B 1 167 ? -20.75 -31.688 -0.791 1 98.38 167 LYS B O 1
ATOM 7018 N N . THR B 1 168 ? -20.812 -33.312 -2.258 1 98.12 168 THR B N 1
ATOM 7019 C CA . THR B 1 168 ? -21.547 -32.469 -3.205 1 98.12 168 THR B CA 1
ATOM 7020 C C . THR B 1 168 ? -22.625 -33.312 -3.916 1 98.12 168 THR B C 1
ATOM 7022 O O . THR B 1 168 ? -22.422 -34.5 -4.184 1 98.12 168 THR B O 1
ATOM 7025 N N . ILE B 1 169 ? -23.75 -32.719 -4.09 1 97.06 169 ILE B N 1
ATOM 7026 C CA . ILE B 1 169 ? -24.891 -33.375 -4.723 1 97.06 169 ILE B CA 1
ATOM 7027 C C . ILE B 1 169 ? -25.328 -32.562 -5.945 1 97.06 169 ILE B C 1
ATOM 7029 O O . ILE B 1 169 ? -25.641 -31.375 -5.84 1 97.06 169 ILE B O 1
ATOM 7033 N N . ASN B 1 170 ? -25.344 -33.188 -7.059 1 93.94 170 ASN B N 1
ATOM 7034 C CA . ASN B 1 170 ? -25.734 -32.562 -8.328 1 93.94 170 ASN B CA 1
ATOM 7035 C C . ASN B 1 170 ? -26.438 -33.594 -9.234 1 93.94 170 ASN B C 1
ATOM 7037 O O . ASN B 1 170 ? -25.922 -34.688 -9.43 1 93.94 170 ASN B O 1
ATOM 7041 N N . GLY B 1 171 ? -27.547 -33.312 -9.766 1 89.69 171 GLY B N 1
ATOM 7042 C CA . GLY B 1 171 ? -28.219 -34.125 -10.742 1 89.69 171 GLY B CA 1
ATOM 7043 C C . GLY B 1 171 ? -28.594 -35.5 -10.219 1 89.69 171 GLY B C 1
ATOM 7044 O O . GLY B 1 171 ? -28.406 -36.5 -10.914 1 89.69 171 GLY B O 1
ATOM 7045 N N . GLY B 1 172 ? -28.859 -35.562 -9.023 1 92.94 172 GLY B N 1
ATOM 7046 C CA . GLY B 1 172 ? -29.312 -36.812 -8.453 1 92.94 172 GLY B CA 1
ATOM 7047 C C . GLY B 1 172 ? -28.172 -37.719 -8.023 1 92.94 172 GLY B C 1
ATOM 7048 O O . GLY B 1 172 ? -28.406 -38.875 -7.652 1 92.94 172 GLY B O 1
ATOM 7049 N N . LYS B 1 173 ? -26.984 -37.25 -8.062 1 96 173 LYS B N 1
ATOM 7050 C CA . LYS B 1 173 ? -25.812 -38 -7.641 1 96 173 LYS B CA 1
ATOM 7051 C C . LYS B 1 173 ? -25.062 -37.281 -6.531 1 96 173 LYS B C 1
ATOM 7053 O O . LYS B 1 173 ? -24.891 -36.062 -6.586 1 96 173 LYS B O 1
ATOM 7058 N N . ALA B 1 174 ? -24.734 -38.031 -5.516 1 97.25 174 ALA B N 1
ATOM 7059 C CA . ALA B 1 174 ? -23.938 -37.5 -4.414 1 97.25 174 ALA B CA 1
ATOM 7060 C C . ALA B 1 174 ? -22.516 -38.031 -4.473 1 97.25 174 ALA B C 1
ATOM 7062 O O . ALA B 1 174 ? -22.297 -39.219 -4.551 1 97.25 174 ALA B O 1
ATOM 7063 N N . TYR B 1 175 ? -21.594 -37.125 -4.535 1 97.94 175 TYR B N 1
ATOM 7064 C CA . TYR B 1 175 ? -20.172 -37.438 -4.457 1 97.94 175 TYR B CA 1
ATOM 7065 C C . TYR B 1 175 ? -19.625 -37.125 -3.068 1 97.94 175 TYR B C 1
ATOM 7067 O O . TYR B 1 175 ? -19.812 -36.031 -2.547 1 97.94 175 TYR B O 1
ATOM 7075 N N . LYS B 1 176 ? -18.953 -38.062 -2.404 1 98.06 176 LYS B N 1
ATOM 7076 C CA . LYS B 1 176 ? -18.328 -37.906 -1.095 1 98.06 176 LYS B CA 1
ATOM 7077 C C . LYS B 1 176 ? -16.906 -38.469 -1.097 1 98.06 176 LYS B C 1
ATOM 7079 O O . LYS B 1 176 ? -16.656 -39.562 -1.627 1 98.06 176 LYS B O 1
ATOM 7084 N N . LYS B 1 177 ? -16 -37.688 -0.466 1 98.38 177 LYS B N 1
ATOM 7085 C CA . LYS B 1 177 ? -14.633 -38.188 -0.371 1 98.38 177 LYS B CA 1
ATOM 7086 C C . LYS B 1 177 ? -13.844 -37.406 0.682 1 98.38 177 LYS B C 1
ATOM 7088 O O . LYS B 1 177 ? -14.008 -36.188 0.829 1 98.38 177 LYS B O 1
ATOM 7093 N N . MET B 1 178 ? -13.039 -38.094 1.412 1 98 178 MET B N 1
ATOM 7094 C CA . MET B 1 178 ? -11.984 -37.531 2.242 1 98 178 MET B CA 1
ATOM 7095 C C . MET B 1 178 ? -10.656 -37.5 1.495 1 98 178 MET B C 1
ATOM 7097 O O . MET B 1 178 ? -10.133 -38.531 1.115 1 98 178 MET B O 1
ATOM 7101 N N . PHE B 1 179 ? -10.109 -36.375 1.322 1 97.94 179 PHE B N 1
ATOM 7102 C CA . PHE B 1 179 ? -8.922 -36.219 0.499 1 97.94 179 PHE B CA 1
ATOM 7103 C C . PHE B 1 179 ? -7.66 -36.281 1.354 1 97.94 179 PHE B C 1
ATOM 7105 O O . PHE B 1 179 ? -6.551 -36.375 0.828 1 97.94 179 PHE B O 1
ATOM 7112 N N . SER B 1 180 ? -7.785 -36.281 2.664 1 97.38 180 SER B N 1
ATOM 7113 C CA . SER B 1 180 ? -6.648 -36.406 3.572 1 97.38 180 SER B CA 1
ATOM 7114 C C . SER B 1 180 ? -6.457 -37.844 4.016 1 97.38 180 SER B C 1
ATOM 7116 O O . SER B 1 180 ? -7.418 -38.625 4.09 1 97.38 180 SER B O 1
ATOM 7118 N N . ILE B 1 181 ? -5.242 -38.156 4.332 1 97.38 181 ILE B N 1
ATOM 7119 C CA . ILE B 1 181 ? -4.957 -39.531 4.777 1 97.38 181 ILE B CA 1
ATOM 7120 C C . ILE B 1 181 ? -5.398 -39.688 6.23 1 97.38 181 ILE B C 1
ATOM 7122 O O . ILE B 1 181 ? -4.961 -38.938 7.109 1 97.38 181 ILE B O 1
ATOM 7126 N N . HIS B 1 182 ? -6.203 -40.656 6.418 1 96.69 182 HIS B N 1
ATOM 7127 C CA . HIS B 1 182 ? -6.711 -40.938 7.754 1 96.69 182 HIS B CA 1
ATOM 7128 C C . HIS B 1 182 ? -5.656 -41.656 8.602 1 96.69 182 HIS B C 1
ATOM 7130 O O . HIS B 1 182 ? -4.844 -42.406 8.078 1 96.69 182 HIS B O 1
ATOM 7136 N N . ASP B 1 183 ? -5.789 -41.531 9.867 1 95.44 183 ASP B N 1
ATOM 7137 C CA . ASP B 1 183 ? -4.816 -42.094 10.797 1 95.44 183 ASP B CA 1
ATOM 7138 C C . ASP B 1 183 ? -4.789 -43.625 10.711 1 95.44 183 ASP B C 1
ATOM 7140 O O . ASP B 1 183 ? -3.729 -44.25 10.852 1 95.44 183 ASP B O 1
ATOM 7144 N N . ASP B 1 184 ? -5.898 -44.188 10.492 1 96.5 184 ASP B N 1
ATOM 7145 C CA . ASP B 1 184 ? -5.969 -45.656 10.367 1 96.5 184 ASP B CA 1
ATOM 7146 C C . ASP B 1 184 ? -5.176 -46.125 9.156 1 96.5 184 ASP B C 1
ATOM 7148 O O . ASP B 1 184 ? -4.523 -47.188 9.219 1 96.5 184 ASP B O 1
ATOM 7152 N N . VAL B 1 185 ? -5.297 -45.406 8.109 1 97.81 185 VAL B N 1
ATOM 7153 C CA . VAL B 1 185 ? -4.574 -45.75 6.891 1 97.81 185 VAL B CA 1
ATOM 7154 C C . VAL B 1 185 ? -3.078 -45.531 7.09 1 97.81 185 VAL B C 1
ATOM 7156 O O . VAL B 1 185 ? -2.252 -46.312 6.633 1 97.81 185 VAL B O 1
ATOM 7159 N N . LYS B 1 186 ? -2.664 -44.5 7.766 1 96.56 186 LYS B N 1
ATOM 7160 C CA . LYS B 1 186 ? -1.263 -44.25 8.094 1 96.56 186 LYS B CA 1
ATOM 7161 C C . LYS B 1 186 ? -0.669 -45.406 8.891 1 96.56 186 LYS B C 1
ATOM 7163 O O . LYS B 1 186 ? 0.492 -45.781 8.695 1 96.56 186 LYS B O 1
ATOM 7168 N N . LYS B 1 187 ? -1.499 -45.938 9.805 1 96.56 187 LYS B N 1
ATOM 7169 C CA . LYS B 1 187 ? -1.058 -47.094 10.617 1 96.56 187 LYS B CA 1
ATOM 7170 C C . LYS B 1 187 ? -0.771 -48.312 9.75 1 96.56 187 LYS B C 1
ATOM 7172 O O . LYS B 1 187 ? 0.206 -49.031 9.984 1 96.56 187 LYS B O 1
ATOM 7177 N N . VAL B 1 188 ? -1.651 -48.5 8.789 1 97.69 188 VAL B N 1
ATOM 7178 C CA . VAL B 1 188 ? -1.45 -49.625 7.875 1 97.69 188 VAL B CA 1
ATOM 7179 C C . VAL B 1 188 ? -0.164 -49.438 7.078 1 97.69 188 VAL B C 1
ATOM 7181 O O . VAL B 1 188 ? 0.638 -50.344 6.93 1 97.69 188 VAL B O 1
ATOM 7184 N N . ILE B 1 189 ? 0.11 -48.219 6.617 1 97.81 189 ILE B N 1
ATOM 7185 C CA . ILE B 1 189 ? 1.304 -47.938 5.84 1 97.81 189 ILE B CA 1
ATOM 7186 C C . ILE B 1 189 ? 2.549 -48.125 6.699 1 97.81 189 ILE B C 1
ATOM 7188 O O . ILE B 1 189 ? 3.557 -48.656 6.223 1 97.81 189 ILE B O 1
ATOM 7192 N N . ARG B 1 190 ? 2.436 -47.781 7.957 1 96.19 190 ARG B N 1
ATOM 7193 C CA . ARG B 1 190 ? 3.557 -47.938 8.875 1 96.19 190 ARG B CA 1
ATOM 7194 C C . ARG B 1 190 ? 3.889 -49.438 9.055 1 96.19 190 ARG B C 1
ATOM 7196 O O . ARG B 1 190 ? 5.051 -49.781 9.258 1 96.19 190 ARG B O 1
ATOM 7203 N N . SER B 1 191 ? 2.898 -50.25 9.016 1 96.62 191 SER B N 1
ATOM 7204 C CA . SER B 1 191 ? 3.092 -51.688 9.203 1 96.62 191 SER B CA 1
ATOM 7205 C C . SER B 1 191 ? 3.875 -52.312 8.047 1 96.62 191 SER B C 1
ATOM 7207 O O . SER B 1 191 ? 4.402 -53.406 8.172 1 96.62 191 SER B O 1
ATOM 7209 N N . PHE B 1 192 ? 3.965 -51.594 6.957 1 97.44 192 PHE B N 1
ATOM 7210 C CA . PHE B 1 192 ? 4.715 -52.094 5.809 1 97.44 192 PHE B CA 1
ATOM 7211 C C . PHE B 1 192 ? 6.215 -51.938 6.043 1 97.44 192 PHE B C 1
ATOM 7213 O O . PHE B 1 192 ? 7.02 -52.469 5.266 1 97.44 192 PHE B O 1
ATOM 7220 N N . LYS B 1 193 ? 6.707 -51.219 7.07 1 95.31 193 LYS B N 1
ATOM 7221 C CA . LYS B 1 193 ? 8.094 -51.062 7.5 1 95.31 193 LYS B CA 1
ATOM 7222 C C . LYS B 1 193 ? 8.953 -50.469 6.375 1 95.31 193 LYS B C 1
ATOM 7224 O O . LYS B 1 193 ? 10.031 -51 6.082 1 95.31 193 LYS B O 1
ATOM 7229 N N . LEU B 1 194 ? 8.344 -49.469 5.68 1 96.5 194 LEU B N 1
ATOM 7230 C CA . LEU B 1 194 ? 9.109 -48.719 4.699 1 96.5 194 LEU B CA 1
ATOM 7231 C C . LEU B 1 194 ? 10.062 -47.75 5.391 1 96.5 194 LEU B C 1
ATOM 7233 O O . LEU B 1 194 ? 9.914 -47.469 6.582 1 96.5 194 LEU B O 1
ATOM 7237 N N . SER B 1 195 ? 11.07 -47.312 4.723 1 96.62 195 SER B N 1
ATOM 7238 C CA . SER B 1 195 ? 11.906 -46.25 5.262 1 96.62 195 SER B CA 1
ATOM 7239 C C . SER B 1 195 ? 11.102 -44.969 5.52 1 96.62 195 SER B C 1
ATOM 7241 O O . SER B 1 195 ? 10 -44.812 4.984 1 96.62 195 SER B O 1
ATOM 7243 N N . LYS B 1 196 ? 11.586 -44.156 6.363 1 94.88 196 LYS B N 1
ATOM 7244 C CA . LYS B 1 196 ? 10.914 -42.906 6.652 1 94.88 196 LYS B CA 1
ATOM 7245 C C . LYS B 1 196 ? 10.68 -42.094 5.375 1 94.88 196 LYS B C 1
ATOM 7247 O O . LYS B 1 196 ? 9.594 -41.562 5.164 1 94.88 196 LYS B O 1
ATOM 7252 N N . GLU B 1 197 ? 11.648 -42.031 4.551 1 94.81 197 GLU B N 1
ATOM 7253 C CA . GLU B 1 197 ? 11.562 -41.281 3.295 1 94.81 197 GLU B CA 1
ATOM 7254 C C . GLU B 1 197 ? 10.508 -41.875 2.373 1 94.81 197 GLU B C 1
ATOM 7256 O O . GLU B 1 197 ? 9.711 -41.156 1.773 1 94.81 197 GLU B O 1
ATOM 7261 N N . ASP B 1 198 ? 10.492 -43.125 2.266 1 96.56 198 ASP B N 1
ATOM 7262 C CA . ASP B 1 198 ? 9.531 -43.812 1.397 1 96.56 198 ASP B CA 1
ATOM 7263 C C . ASP B 1 198 ? 8.102 -43.625 1.918 1 96.56 198 ASP B C 1
ATOM 7265 O O . ASP B 1 198 ? 7.164 -43.5 1.134 1 96.56 198 ASP B O 1
ATOM 7269 N N . THR B 1 199 ? 8.008 -43.719 3.244 1 97.06 199 THR B N 1
ATOM 7270 C CA . THR B 1 199 ? 6.703 -43.5 3.848 1 97.06 199 THR B CA 1
ATOM 7271 C C . THR B 1 199 ? 6.168 -42.125 3.492 1 97.06 199 THR B C 1
ATOM 7273 O O . THR B 1 199 ? 5 -41.969 3.117 1 97.06 199 THR B O 1
ATOM 7276 N N . GLU B 1 200 ? 7.02 -41.188 3.568 1 96 200 GLU B N 1
ATOM 7277 C CA . GLU B 1 200 ? 6.637 -39.812 3.223 1 96 200 GLU B CA 1
ATOM 7278 C C . GLU B 1 200 ? 6.27 -39.688 1.745 1 96 200 GLU B C 1
ATOM 7280 O O . GLU B 1 200 ? 5.328 -39 1.387 1 96 200 GLU B O 1
ATOM 7285 N N . ARG B 1 201 ? 6.945 -40.344 0.945 1 96.94 201 ARG B N 1
ATOM 7286 C CA . ARG B 1 201 ? 6.695 -40.312 -0.492 1 96.94 201 ARG B CA 1
ATOM 7287 C C . ARG B 1 201 ? 5.379 -41.031 -0.83 1 96.94 201 ARG B C 1
ATOM 7289 O O . ARG B 1 201 ? 4.684 -40.625 -1.768 1 96.94 201 ARG B O 1
ATOM 7296 N N . VAL B 1 202 ? 5.082 -42.062 -0.07 1 98 202 VAL B N 1
ATOM 7297 C CA . VAL B 1 202 ? 3.803 -42.719 -0.254 1 98 202 VAL B CA 1
ATOM 7298 C C . VAL B 1 202 ? 2.662 -41.781 0.108 1 98 202 VAL B C 1
ATOM 7300 O O . VAL B 1 202 ? 1.656 -41.719 -0.603 1 98 202 VAL B O 1
ATOM 7303 N N . HIS B 1 203 ? 2.848 -41.094 1.225 1 97.56 203 HIS B N 1
ATOM 7304 C CA . HIS B 1 203 ? 1.855 -40.094 1.608 1 97.56 203 HIS B CA 1
ATOM 7305 C C . HIS B 1 203 ? 1.707 -39.031 0.533 1 97.56 203 HIS B C 1
ATOM 7307 O O . HIS B 1 203 ? 0.588 -38.656 0.176 1 97.56 203 HIS B O 1
ATOM 7313 N N . LEU B 1 204 ? 2.838 -38.562 -0.006 1 97.5 204 LEU B N 1
ATOM 7314 C CA . LEU B 1 204 ? 2.838 -37.531 -1.051 1 97.5 204 LEU B CA 1
ATOM 7315 C C . LEU B 1 204 ? 2.123 -38.062 -2.301 1 97.5 204 LEU B C 1
ATOM 7317 O O . LEU B 1 204 ? 1.392 -37.281 -2.947 1 97.5 204 LEU B O 1
ATOM 7321 N N . TYR B 1 205 ? 2.342 -39.312 -2.625 1 97.81 205 TYR B N 1
ATOM 7322 C CA . TYR B 1 205 ? 1.698 -39.875 -3.797 1 97.81 205 TYR B CA 1
ATOM 7323 C C . TYR B 1 205 ? 0.181 -39.781 -3.689 1 97.81 205 TYR B C 1
ATOM 7325 O O . TYR B 1 205 ? -0.492 -39.406 -4.652 1 97.81 205 TYR B O 1
ATOM 7333 N N . TYR B 1 206 ? -0.35 -40.156 -2.531 1 97.88 206 TYR B N 1
ATOM 7334 C CA . TYR B 1 206 ? -1.791 -40.031 -2.34 1 97.88 206 TYR B CA 1
ATOM 7335 C C . TYR B 1 206 ? -2.25 -38.594 -2.48 1 97.88 206 TYR B C 1
ATOM 7337 O O . TYR B 1 206 ? -3.277 -38.312 -3.104 1 97.88 206 TYR B O 1
ATOM 7345 N N . ASP B 1 207 ? -1.514 -37.688 -1.857 1 97.44 207 ASP B N 1
ATOM 7346 C CA . ASP B 1 207 ? -1.872 -36.281 -1.912 1 97.44 207 ASP B CA 1
ATOM 7347 C C . ASP B 1 207 ? -1.889 -35.781 -3.352 1 97.44 207 ASP B C 1
ATOM 7349 O O . ASP B 1 207 ? -2.67 -34.875 -3.693 1 97.44 207 ASP B O 1
ATOM 7353 N N . GLU B 1 208 ? -1.057 -36.281 -4.184 1 97.38 208 GLU B N 1
ATOM 7354 C CA . GLU B 1 208 ? -0.925 -35.844 -5.566 1 97.38 208 GLU B CA 1
ATOM 7355 C C . GLU B 1 208 ? -1.98 -36.5 -6.457 1 97.38 208 GLU B C 1
ATOM 7357 O O . GLU B 1 208 ? -2.441 -35.906 -7.426 1 97.38 208 GLU B O 1
ATOM 7362 N N . HIS B 1 209 ? -2.391 -37.781 -6.059 1 97 209 HIS B N 1
ATOM 7363 C CA . HIS B 1 209 ? -3.178 -38.562 -7.008 1 97 209 HIS B CA 1
ATOM 7364 C C . HIS B 1 209 ? -4.551 -38.906 -6.438 1 97 209 HIS B C 1
ATOM 7366 O O . HIS B 1 209 ? -5.449 -39.344 -7.172 1 97 209 HIS B O 1
ATOM 7372 N N . GLY B 1 210 ? -4.738 -38.781 -5.133 1 97.06 210 GLY B N 1
ATOM 7373 C CA . GLY B 1 210 ? -6.004 -39.094 -4.48 1 97.06 210 GLY B CA 1
ATOM 7374 C C . GLY B 1 210 ? -6.258 -40.562 -4.312 1 97.06 210 GLY B C 1
ATOM 7375 O O . GLY B 1 210 ? -7.348 -40.969 -3.912 1 97.06 210 GLY B O 1
ATOM 7376 N N . THR B 1 211 ? -5.266 -41.406 -4.676 1 97 211 THR B N 1
ATOM 7377 C CA . THR B 1 211 ? -5.344 -42.844 -4.582 1 97 211 THR B CA 1
ATOM 7378 C C . THR B 1 211 ? -3.951 -43.469 -4.453 1 97 211 THR B C 1
ATOM 7380 O O . THR B 1 211 ? -2.949 -42.781 -4.719 1 97 211 THR B O 1
ATOM 7383 N N . PHE B 1 212 ? -3.889 -44.656 -3.928 1 97.81 212 PHE B N 1
ATOM 7384 C CA . PHE B 1 212 ? -2.611 -45.344 -3.834 1 97.81 212 PHE B CA 1
ATOM 7385 C C . PHE B 1 212 ? -2.412 -46.281 -5.027 1 97.81 212 PHE B C 1
ATOM 7387 O O . PHE B 1 212 ? -1.349 -46.875 -5.18 1 97.81 212 PHE B O 1
ATOM 7394 N N . VAL B 1 213 ? -3.438 -46.188 -5.898 1 95.5 213 VAL B N 1
ATOM 7395 C CA . VAL B 1 213 ? -3.367 -47.062 -7.059 1 95.5 213 VAL B CA 1
ATOM 7396 C C . VAL B 1 213 ? -2.166 -46.688 -7.922 1 95.5 213 VAL B C 1
ATOM 7398 O O . VAL B 1 213 ? -1.94 -45.5 -8.203 1 95.5 213 VAL B O 1
ATOM 7401 N N . ASP B 1 214 ? -1.32 -47.625 -8.273 1 94.56 214 ASP B N 1
ATOM 7402 C CA . ASP B 1 214 ? -0.174 -47.5 -9.164 1 94.56 214 ASP B CA 1
ATOM 7403 C C . ASP B 1 214 ? 0.991 -46.812 -8.469 1 94.56 214 ASP B C 1
ATOM 7405 O O . ASP B 1 214 ? 1.907 -46.312 -9.125 1 94.56 214 ASP B O 1
ATOM 7409 N N . CYS B 1 215 ? 0.857 -46.625 -7.125 1 97.44 215 CYS B N 1
ATOM 7410 C CA . CYS B 1 215 ? 1.997 -46.094 -6.398 1 97.44 215 CYS B CA 1
ATOM 7411 C C . CYS B 1 215 ? 3.23 -46.969 -6.578 1 97.44 215 CYS B C 1
ATOM 7413 O O . CYS B 1 215 ? 3.232 -48.125 -6.176 1 97.44 215 CYS B O 1
ATOM 7415 N N . PRO B 1 216 ? 4.289 -46.469 -7.133 1 96.5 216 PRO B N 1
ATOM 7416 C CA . PRO B 1 216 ? 5.457 -47.281 -7.445 1 96.5 216 PRO B CA 1
ATOM 7417 C C . PRO B 1 216 ? 6.203 -47.75 -6.195 1 96.5 216 PRO B C 1
ATOM 7419 O O . PRO B 1 216 ? 7.035 -48.656 -6.27 1 96.5 216 PRO B O 1
ATOM 7422 N N . LEU B 1 217 ? 5.926 -47.219 -5.047 1 96.94 217 LEU B N 1
ATOM 7423 C CA . LEU B 1 217 ? 6.656 -47.531 -3.82 1 96.94 217 LEU B CA 1
ATOM 7424 C C . LEU B 1 217 ? 5.984 -48.656 -3.051 1 96.94 217 LEU B C 1
ATOM 7426 O O . LEU B 1 217 ? 6.52 -49.156 -2.051 1 96.94 217 LEU B O 1
ATOM 7430 N N . LEU B 1 218 ? 4.801 -49.094 -3.551 1 97.81 218 LEU B N 1
ATOM 7431 C CA . LEU B 1 218 ? 4.035 -50.125 -2.873 1 97.81 218 LEU B CA 1
ATOM 7432 C C . LEU B 1 218 ? 3.861 -51.344 -3.771 1 97.81 218 LEU B C 1
ATOM 7434 O O . LEU B 1 218 ? 3.668 -51.219 -4.98 1 97.81 218 LEU B O 1
ATOM 7438 N N . SER B 1 219 ? 3.912 -52.5 -3.182 1 97.25 219 SER B N 1
ATOM 7439 C CA . SER B 1 219 ? 3.627 -53.719 -3.926 1 97.25 219 SER B CA 1
ATOM 7440 C C . SER B 1 219 ? 2.133 -53.875 -4.195 1 97.25 219 SER B C 1
ATOM 7442 O O . SER B 1 219 ? 1.313 -53.188 -3.564 1 97.25 219 SER B O 1
ATOM 7444 N N . ALA B 1 220 ? 1.763 -54.688 -5.098 1 96.88 220 ALA B N 1
ATOM 7445 C CA . ALA B 1 220 ? 0.36 -54.969 -5.414 1 96.88 220 ALA B CA 1
ATOM 7446 C C . ALA B 1 220 ? -0.396 -55.438 -4.18 1 96.88 220 ALA B C 1
ATOM 7448 O O . ALA B 1 220 ? -1.563 -55.094 -3.982 1 96.88 220 ALA B O 1
ATOM 7449 N N . ASP B 1 221 ? 0.297 -56.25 -3.402 1 97 221 ASP B N 1
ATOM 7450 C CA . ASP B 1 221 ? -0.317 -56.781 -2.188 1 97 221 ASP B CA 1
ATOM 7451 C C . ASP B 1 221 ? -0.57 -55.688 -1.172 1 97 221 ASP B C 1
ATOM 7453 O O . ASP B 1 221 ? -1.605 -55.656 -0.502 1 97 221 ASP B O 1
ATOM 7457 N N . GLN B 1 222 ? 0.385 -54.844 -1.073 1 97.5 222 GLN B N 1
ATOM 7458 C CA . GLN B 1 222 ? 0.248 -53.719 -0.155 1 97.5 222 GLN B CA 1
ATOM 7459 C C . GLN B 1 222 ? -0.888 -52.781 -0.584 1 97.5 222 GLN B C 1
ATOM 7461 O O . GLN B 1 222 ? -1.654 -52.312 0.253 1 97.5 222 GLN B O 1
ATOM 7466 N N . ILE B 1 223 ? -1.024 -52.438 -1.857 1 97.88 223 ILE B N 1
ATOM 7467 C CA . ILE B 1 223 ? -2.1 -51.594 -2.395 1 97.88 223 ILE B CA 1
ATOM 7468 C C . ILE B 1 223 ? -3.449 -52.25 -2.1 1 97.88 223 ILE B C 1
ATOM 7470 O O . ILE B 1 223 ? -4.398 -51.562 -1.695 1 97.88 223 ILE B O 1
ATOM 7474 N N . LYS B 1 224 ? -3.531 -53.625 -2.244 1 97 224 LYS B N 1
ATOM 7475 C CA . LYS B 1 224 ? -4.754 -54.375 -1.944 1 97 224 LYS B CA 1
ATOM 7476 C C . LYS B 1 224 ? -5.109 -54.25 -0.464 1 97 224 LYS B C 1
ATOM 7478 O O . LYS B 1 224 ? -6.285 -54.125 -0.111 1 97 224 LYS B O 1
ATOM 7483 N N . GLN B 1 225 ? -4.094 -54.344 0.365 1 97.12 225 GLN B N 1
ATOM 7484 C CA . GLN B 1 225 ? -4.301 -54.25 1.807 1 97.12 225 GLN B CA 1
ATOM 7485 C C . GLN B 1 225 ? -4.828 -52.875 2.205 1 97.12 225 GLN B C 1
ATOM 7487 O O . GLN B 1 225 ? -5.504 -52.719 3.227 1 97.12 225 GLN B O 1
ATOM 7492 N N . LEU B 1 226 ? -4.496 -51.812 1.424 1 97.94 226 LEU B N 1
ATOM 7493 C CA . LEU B 1 226 ? -4.895 -50.469 1.738 1 97.94 226 LEU B CA 1
ATOM 7494 C C . LEU B 1 226 ? -6.316 -50.188 1.264 1 97.94 226 LEU B C 1
ATOM 7496 O O . LEU B 1 226 ? -6.941 -49.219 1.692 1 97.94 226 LEU B O 1
ATOM 7500 N N . LYS B 1 227 ? -6.891 -50.969 0.383 1 96.88 227 LYS B N 1
ATOM 7501 C CA . LYS B 1 227 ? -8.203 -50.75 -0.214 1 96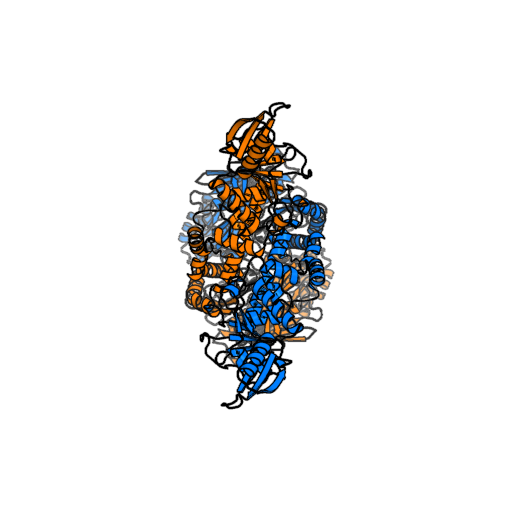.88 227 LYS B CA 1
ATOM 7502 C C . LYS B 1 227 ? -9.289 -50.688 0.855 1 96.88 227 LYS B C 1
ATOM 7504 O O . LYS B 1 227 ? -10.031 -49.688 0.939 1 96.88 227 LYS B O 1
ATOM 7509 N N . ALA B 1 228 ? -9.438 -51.656 1.72 1 96.69 228 ALA B N 1
ATOM 7510 C CA . ALA B 1 228 ? -10.492 -51.75 2.727 1 96.69 228 ALA B CA 1
ATOM 7511 C C . ALA B 1 228 ? -10.406 -50.594 3.723 1 96.69 228 ALA B C 1
ATOM 7513 O O . ALA B 1 228 ? -11.398 -49.938 4.004 1 96.69 228 ALA B O 1
ATOM 7514 N N . PRO B 1 229 ? -9.203 -50.375 4.262 1 97.38 229 PRO B N 1
ATOM 7515 C CA . PRO B 1 229 ? -9.094 -49.219 5.156 1 97.38 229 PRO B CA 1
ATOM 7516 C C . PRO B 1 229 ? -9.484 -47.906 4.48 1 97.38 229 PRO B C 1
ATOM 7518 O O . PRO B 1 229 ? -10.102 -47.031 5.109 1 97.38 229 PRO B O 1
ATOM 7521 N N . CYS B 1 230 ? -9.094 -47.656 3.24 1 97.88 230 CYS B N 1
ATOM 7522 C CA . CYS B 1 230 ? -9.445 -46.438 2.506 1 97.88 230 CYS B CA 1
ATOM 7523 C C . CYS B 1 230 ? -10.953 -46.312 2.322 1 97.88 230 CYS B C 1
ATOM 7525 O O . CYS B 1 230 ? -11.523 -45.25 2.459 1 97.88 230 CYS B O 1
ATOM 7527 N N . ASP B 1 231 ? -11.609 -47.438 2.033 1 97.25 231 ASP B N 1
ATOM 7528 C CA . ASP B 1 231 ? -13.062 -47.438 1.884 1 97.25 231 ASP B CA 1
ATOM 7529 C C . ASP B 1 231 ? -13.758 -47.125 3.205 1 97.25 231 ASP B C 1
ATOM 7531 O O . ASP B 1 231 ? -14.68 -46.312 3.242 1 97.25 231 ASP B O 1
ATOM 7535 N N . LYS B 1 232 ? -13.289 -47.719 4.242 1 96.81 232 LYS B N 1
ATOM 7536 C CA . LYS B 1 232 ? -13.906 -47.562 5.555 1 96.81 232 LYS B CA 1
ATOM 7537 C C . LYS B 1 232 ? -13.781 -46.125 6.055 1 96.81 232 LYS B C 1
ATOM 7539 O O . LYS B 1 232 ? -14.672 -45.625 6.742 1 96.81 232 LYS B O 1
ATOM 7544 N N . THR B 1 233 ? -12.703 -45.469 5.73 1 97.19 233 THR B N 1
ATOM 7545 C CA . THR B 1 233 ? -12.43 -44.156 6.254 1 97.19 233 THR B CA 1
ATOM 7546 C C . THR B 1 233 ? -12.977 -43.062 5.316 1 97.19 233 THR B C 1
ATOM 7548 O O . THR B 1 233 ? -12.906 -41.875 5.621 1 97.19 233 THR B O 1
ATOM 7551 N N . GLY B 1 234 ? -13.469 -43.406 4.195 1 97.06 234 GLY B N 1
ATOM 7552 C CA . GLY B 1 234 ? -14.031 -42.469 3.25 1 97.06 234 GLY B CA 1
ATOM 7553 C C . GLY B 1 234 ? -13 -41.875 2.312 1 97.06 234 GLY B C 1
ATOM 7554 O O . GLY B 1 234 ? -13.273 -40.875 1.615 1 97.06 234 GLY B O 1
ATOM 7555 N N . MET B 1 235 ? -11.734 -42.438 2.207 1 97.94 235 MET B N 1
ATOM 7556 C CA . MET B 1 235 ? -10.656 -41.906 1.363 1 97.94 235 MET B CA 1
ATOM 7557 C C . MET B 1 235 ? -10.867 -42.312 -0.092 1 97.94 235 MET B C 1
ATOM 7559 O O . MET B 1 235 ? -10.211 -41.781 -0.989 1 97.94 235 MET B O 1
ATOM 7563 N N . THR B 1 236 ? -11.773 -43.25 -0.321 1 97.06 236 THR B N 1
ATOM 7564 C CA . THR B 1 236 ? -12.203 -43.625 -1.67 1 97.06 236 THR B CA 1
ATOM 7565 C C . THR B 1 236 ? -13.492 -42.906 -2.033 1 97.06 236 THR B C 1
ATOM 7567 O O . THR B 1 236 ? -14.445 -42.875 -1.25 1 97.06 236 THR B O 1
ATOM 7570 N N . ALA B 1 237 ? -13.484 -42.281 -3.189 1 96.94 237 ALA B N 1
ATOM 7571 C CA . ALA B 1 237 ? -14.672 -41.562 -3.639 1 96.94 237 ALA B CA 1
ATOM 7572 C C . ALA B 1 237 ? -15.891 -42.469 -3.691 1 96.94 237 ALA B C 1
ATOM 7574 O O . ALA B 1 237 ? -15.797 -43.625 -4.113 1 96.94 237 ALA B O 1
ATOM 7575 N N . VAL B 1 238 ? -17.016 -42 -3.215 1 97 238 VAL B N 1
ATOM 7576 C CA . VAL B 1 238 ? -18.297 -42.688 -3.289 1 97 238 VAL B CA 1
ATOM 7577 C C . VAL B 1 238 ? -19.297 -41.844 -4.074 1 97 238 VAL B C 1
ATOM 7579 O O . VAL B 1 238 ? -19.422 -40.656 -3.852 1 97 238 VAL B O 1
ATOM 7582 N N . VAL B 1 239 ? -19.828 -42.438 -5.086 1 96.94 239 VAL B N 1
ATOM 7583 C CA . VAL B 1 239 ? -20.922 -41.781 -5.836 1 96.94 239 VAL B CA 1
ATOM 7584 C C . VAL B 1 239 ? -22.219 -42.562 -5.602 1 96.94 239 VAL B C 1
ATOM 7586 O O . VAL B 1 239 ? -22.312 -43.75 -5.926 1 96.94 239 VAL B O 1
ATOM 7589 N N . GLU B 1 240 ? -23.141 -41.906 -4.969 1 96.38 240 GLU B N 1
ATOM 7590 C CA . GLU B 1 240 ? -24.422 -42.562 -4.641 1 96.38 240 GLU B CA 1
ATOM 7591 C C . GLU B 1 240 ? -25.594 -41.781 -5.246 1 96.38 240 GLU B C 1
ATOM 7593 O O . GLU B 1 240 ? -25.453 -40.625 -5.602 1 96.38 240 GLU B O 1
ATOM 7598 N N . THR B 1 241 ? -26.641 -42.531 -5.363 1 95.81 241 THR B N 1
ATOM 7599 C CA . THR B 1 241 ? -27.859 -41.875 -5.828 1 95.81 241 THR B CA 1
ATOM 7600 C C . THR B 1 241 ? -28.453 -40.969 -4.738 1 95.81 241 THR B C 1
ATOM 7602 O O . THR B 1 241 ? -28.469 -41.344 -3.566 1 95.81 241 THR B O 1
ATOM 7605 N N . ALA B 1 242 ? -28.766 -39.844 -5.152 1 94.31 242 ALA B N 1
ATOM 7606 C CA . ALA B 1 242 ? -29.406 -38.875 -4.25 1 94.31 242 ALA B CA 1
ATOM 7607 C C . ALA B 1 242 ? -30.781 -38.469 -4.77 1 94.31 242 ALA B C 1
ATOM 7609 O O . ALA B 1 242 ? -31.125 -38.75 -5.918 1 94.31 242 ALA B O 1
ATOM 7610 N N . LYS B 1 243 ? -31.531 -37.844 -3.82 1 92.12 243 LYS B N 1
ATOM 7611 C CA . LYS B 1 243 ? -32.812 -37.344 -4.238 1 92.12 243 LYS B CA 1
ATOM 7612 C C . LYS B 1 243 ? -32.656 -36.156 -5.184 1 92.12 243 LYS B C 1
ATOM 7614 O O . LYS B 1 243 ? -31.703 -35.375 -5.062 1 92.12 243 LYS B O 1
ATOM 7619 N N . LYS B 1 244 ? -33.594 -36.031 -6.043 1 82.69 244 LYS B N 1
ATOM 7620 C CA . LYS B 1 244 ? -33.531 -35 -7.047 1 82.69 244 LYS B CA 1
ATOM 7621 C C . LYS B 1 244 ? -33.594 -33.594 -6.395 1 82.69 244 LYS B C 1
ATOM 7623 O O . LYS B 1 244 ? -33.031 -32.656 -6.922 1 82.69 244 LYS B O 1
ATOM 7628 N N . GLU B 1 245 ? -34.188 -33.594 -5.199 1 86.06 245 GLU B N 1
ATOM 7629 C CA . GLU B 1 245 ? -34.375 -32.312 -4.523 1 86.06 245 GLU B CA 1
ATOM 7630 C C . GLU B 1 245 ? -33.156 -31.922 -3.732 1 86.06 245 GLU B C 1
ATOM 7632 O O . GLU B 1 245 ? -32.969 -30.75 -3.396 1 86.06 245 GLU B O 1
ATOM 7637 N N . ASP B 1 246 ? -32.312 -32.906 -3.609 1 90.5 246 ASP B N 1
ATOM 7638 C CA . ASP B 1 246 ? -31.109 -32.625 -2.844 1 90.5 246 ASP B CA 1
ATOM 7639 C C . ASP B 1 246 ? -30.031 -32 -3.732 1 90.5 246 ASP B C 1
ATOM 7641 O O . ASP B 1 246 ? -29.797 -32.469 -4.852 1 90.5 246 ASP B O 1
ATOM 7645 N N . HIS B 1 247 ? -29.516 -30.891 -3.379 1 93 247 HIS B N 1
ATOM 7646 C CA . HIS B 1 247 ? -28.406 -30.25 -4.074 1 93 247 HIS B CA 1
ATOM 7647 C C . HIS B 1 247 ? -27.562 -29.438 -3.113 1 93 247 HIS B C 1
ATOM 7649 O O . HIS B 1 247 ? -27.969 -29.172 -1.979 1 93 247 HIS B O 1
ATOM 7655 N N . GLY B 1 248 ? -26.406 -29.156 -3.559 1 96.06 248 GLY B N 1
ATOM 7656 C CA . GLY B 1 248 ? -25.516 -28.328 -2.74 1 96.06 248 GLY B CA 1
ATOM 7657 C C . GLY B 1 248 ? -24.141 -28.938 -2.551 1 96.06 248 GLY B C 1
ATOM 7658 O O . GLY B 1 248 ? -23.875 -30.047 -3.035 1 96.06 248 GLY B O 1
ATOM 7659 N N . THR B 1 249 ? -23.25 -28.234 -1.98 1 98.19 249 THR B N 1
ATOM 7660 C CA . THR B 1 249 ? -21.875 -28.641 -1.721 1 98.19 249 THR B CA 1
ATOM 7661 C C . THR B 1 249 ? -21.484 -28.344 -0.275 1 98.19 249 THR B C 1
ATOM 7663 O O . THR B 1 249 ? -21.828 -27.297 0.261 1 98.19 249 THR B O 1
ATOM 7666 N N . THR B 1 250 ? -20.844 -29.266 0.347 1 98.69 250 THR B N 1
ATOM 7667 C CA . THR B 1 250 ? -20.266 -29.109 1.675 1 98.69 250 THR B CA 1
ATOM 7668 C C . THR B 1 250 ? -18.766 -29.406 1.652 1 98.69 250 THR B C 1
ATOM 7670 O O . THR B 1 250 ? -18.359 -30.469 1.181 1 98.69 250 THR B O 1
ATOM 7673 N N . VAL B 1 251 ? -17.969 -28.5 2.066 1 98.81 251 VAL B N 1
ATOM 7674 C CA . VAL B 1 251 ? -16.531 -28.656 2.197 1 98.81 251 VAL B CA 1
ATOM 7675 C C . VAL B 1 251 ? -16.109 -28.484 3.658 1 98.81 251 VAL B C 1
ATOM 7677 O O . VAL B 1 251 ? -16.547 -27.547 4.32 1 98.81 251 VAL B O 1
ATOM 7680 N N . GLU B 1 252 ? -15.359 -29.406 4.18 1 98.81 252 GLU B N 1
ATOM 7681 C CA . GLU B 1 252 ? -14.836 -29.359 5.543 1 98.81 252 GLU B CA 1
ATOM 7682 C C . GLU B 1 252 ? -13.32 -29.484 5.559 1 98.81 252 GLU B C 1
ATOM 7684 O O . GLU B 1 252 ? -12.766 -30.391 4.934 1 98.81 252 GLU B O 1
ATOM 7689 N N . PHE B 1 253 ? -12.633 -28.547 6.297 1 98.88 253 PHE B N 1
ATOM 7690 C CA . PHE B 1 253 ? -11.18 -28.672 6.301 1 98.88 253 PHE B CA 1
ATOM 7691 C C . PHE B 1 253 ? -10.594 -28.156 7.609 1 98.88 253 PHE B C 1
ATOM 7693 O O . PHE B 1 253 ? -11.258 -27.438 8.344 1 98.88 253 PHE B O 1
ATOM 7700 N N . GLU B 1 254 ? -9.477 -28.609 7.941 1 98.75 254 GLU B N 1
ATOM 7701 C CA . GLU B 1 254 ? -8.578 -28.156 9 1 98.75 254 GLU B CA 1
ATOM 7702 C C . GLU B 1 254 ? -7.176 -27.906 8.469 1 98.75 254 GLU B C 1
ATOM 7704 O O . GLU B 1 254 ? -6.57 -28.781 7.852 1 98.75 254 GLU B O 1
ATOM 7709 N N . LEU B 1 255 ? -6.66 -26.719 8.719 1 98.69 255 LEU B N 1
ATOM 7710 C CA . LEU B 1 255 ? -5.359 -26.344 8.18 1 98.69 255 LEU B 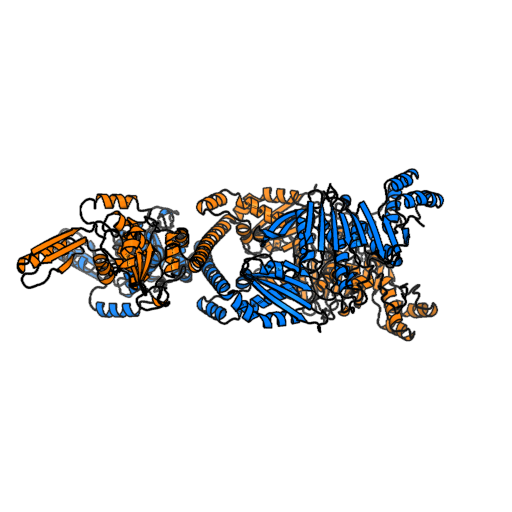CA 1
ATOM 7711 C C . LEU B 1 255 ? -4.23 -27.016 8.938 1 98.69 255 LEU B C 1
ATOM 7713 O O . LEU B 1 255 ? -4.324 -27.219 10.148 1 98.69 255 LEU B O 1
ATOM 7717 N N . ASN B 1 256 ? -3.176 -27.422 8.234 1 98.38 256 ASN B N 1
ATOM 7718 C CA . ASN B 1 256 ? -1.974 -28 8.828 1 98.38 256 ASN B CA 1
ATOM 7719 C C . ASN B 1 256 ? -0.996 -26.922 9.273 1 98.38 256 ASN B C 1
ATOM 7721 O O . ASN B 1 256 ? -0.43 -26.203 8.445 1 98.38 256 ASN B O 1
ATOM 7725 N N . SER B 1 257 ? -0.717 -26.812 10.531 1 97.88 257 SER B N 1
ATOM 7726 C CA . SER B 1 257 ? 0.123 -25.766 11.102 1 97.88 257 SER B CA 1
ATOM 7727 C C . SER B 1 257 ? 1.527 -25.797 10.508 1 97.88 257 SER B C 1
ATOM 7729 O O . SER B 1 257 ? 2.221 -24.781 10.477 1 97.88 257 SER B O 1
ATOM 7731 N N . ALA B 1 258 ? 1.94 -26.969 9.953 1 97.06 258 ALA B N 1
ATOM 7732 C CA . ALA B 1 258 ? 3.273 -27.109 9.375 1 97.06 258 ALA B CA 1
ATOM 7733 C C . ALA B 1 258 ? 3.484 -26.141 8.219 1 97.06 258 ALA B C 1
ATOM 7735 O O . ALA B 1 258 ? 4.613 -25.719 7.949 1 97.06 258 ALA B O 1
ATOM 7736 N N . TYR B 1 259 ? 2.43 -25.719 7.594 1 97.69 259 TYR B N 1
ATOM 7737 C CA . TYR B 1 259 ? 2.549 -24.859 6.422 1 97.69 259 TYR B CA 1
ATOM 7738 C C . TYR B 1 259 ? 2.234 -23.406 6.777 1 97.69 259 TYR B C 1
ATOM 7740 O O . TYR B 1 259 ? 2.137 -22.547 5.895 1 97.69 259 TYR B O 1
ATOM 7748 N N . PHE B 1 260 ? 2.037 -23.125 8.031 1 97.38 260 PHE B N 1
ATOM 7749 C CA . PHE B 1 260 ? 1.782 -21.797 8.57 1 97.38 260 PHE B CA 1
ATOM 7750 C C . PHE B 1 260 ? 2.771 -21.469 9.68 1 97.38 260 PHE B C 1
ATOM 7752 O O . PHE B 1 260 ? 2.385 -20.938 10.727 1 97.38 260 PHE B O 1
ATOM 7759 N N . ASN B 1 261 ? 4.016 -21.859 9.383 1 92.06 261 ASN B N 1
ATOM 7760 C CA . ASN B 1 261 ? 5.141 -21.594 10.273 1 92.06 261 ASN B CA 1
ATOM 7761 C C . ASN B 1 261 ? 4.934 -22.219 11.648 1 92.06 261 ASN B C 1
ATOM 7763 O O . ASN B 1 261 ? 5.344 -21.656 12.664 1 92.06 261 ASN B O 1
ATOM 7767 N N . ASN B 1 262 ? 4.145 -23.297 11.719 1 95.31 262 ASN B N 1
ATOM 7768 C CA . ASN B 1 262 ? 3.854 -24.078 12.922 1 95.31 262 ASN B CA 1
ATOM 7769 C C . ASN B 1 262 ? 3.17 -23.219 13.984 1 95.31 262 ASN B C 1
ATOM 7771 O O . ASN B 1 262 ? 3.451 -23.375 15.18 1 95.31 262 ASN B O 1
ATOM 7775 N N . LEU B 1 263 ? 2.412 -22.281 13.508 1 95.25 263 LEU B N 1
ATOM 7776 C CA . LEU B 1 263 ? 1.646 -21.406 14.391 1 95.25 263 LEU B CA 1
ATOM 7777 C C . LEU B 1 263 ? 0.214 -21.906 14.547 1 95.25 263 LEU B C 1
ATOM 7779 O O . LEU B 1 263 ? -0.193 -22.859 13.859 1 95.25 263 LEU B O 1
ATOM 7783 N N . ASP B 1 264 ? -0.477 -21.234 15.492 1 96.56 264 ASP B N 1
ATOM 7784 C CA . ASP B 1 264 ? -1.871 -21.594 15.742 1 96.56 264 ASP B CA 1
ATOM 7785 C C . ASP B 1 264 ? -2.744 -21.266 14.531 1 96.56 264 ASP B C 1
ATOM 7787 O O . ASP B 1 264 ? -2.779 -20.125 14.07 1 96.56 264 ASP B O 1
ATOM 7791 N N . THR B 1 265 ? -3.484 -22.25 14.031 1 97.5 265 THR B N 1
ATOM 7792 C CA . THR B 1 265 ? -4.281 -22.062 12.82 1 97.5 265 THR B CA 1
ATOM 7793 C C . THR B 1 265 ? -5.762 -21.922 13.164 1 97.5 265 THR B C 1
ATOM 7795 O O . THR B 1 265 ? -6.621 -22.031 12.289 1 97.5 265 THR B O 1
ATOM 7798 N N . SER B 1 266 ? -6.07 -21.734 14.484 1 98.19 266 SER B N 1
ATOM 7799 C CA . SER B 1 266 ? -7.465 -21.5 14.844 1 98.19 266 SER B CA 1
ATOM 7800 C C . SER B 1 266 ? -7.973 -20.188 14.266 1 98.19 266 SER B C 1
ATOM 7802 O O . SER B 1 266 ? -7.219 -19.219 14.164 1 98.19 266 SER B O 1
ATOM 7804 N N . PHE B 1 267 ? -9.234 -20.125 13.914 1 98.31 267 PHE B N 1
ATOM 7805 C CA . PHE B 1 267 ? -9.805 -18.938 13.289 1 98.31 267 PHE B CA 1
ATOM 7806 C C . PHE B 1 267 ? -10.273 -17.953 14.344 1 98.31 267 PHE B C 1
ATOM 7808 O O . PHE B 1 267 ? -10.82 -18.344 15.375 1 98.31 267 PHE B O 1
ATOM 7815 N N . ASN B 1 268 ? -10.062 -16.688 14.086 1 96.81 268 ASN B N 1
ATOM 7816 C CA . ASN B 1 268 ? -10.57 -15.594 14.906 1 96.81 268 ASN B CA 1
ATOM 7817 C C . ASN B 1 268 ? -12.039 -15.305 14.625 1 96.81 268 ASN B C 1
ATOM 7819 O O . ASN B 1 268 ? -12.391 -14.883 13.516 1 96.81 268 ASN B O 1
ATOM 7823 N N . ILE B 1 269 ? -12.875 -15.445 15.578 1 97.19 269 ILE B N 1
ATOM 7824 C CA . ILE B 1 269 ? -14.32 -15.375 15.414 1 97.19 269 ILE B CA 1
ATOM 7825 C C . ILE B 1 269 ? -14.719 -14 14.891 1 97.19 269 ILE B C 1
ATOM 7827 O O . ILE B 1 269 ? -15.531 -13.891 13.969 1 97.19 269 ILE B O 1
ATOM 7831 N N . ASN B 1 270 ? -14.164 -12.898 15.422 1 95.75 270 ASN B N 1
ATOM 7832 C CA . ASN B 1 270 ? -14.523 -11.547 15.008 1 95.75 270 ASN B CA 1
ATOM 7833 C C . ASN B 1 270 ? -14.133 -11.281 13.555 1 95.75 270 ASN B C 1
ATOM 7835 O O . ASN B 1 270 ? -14.852 -10.594 12.828 1 95.75 270 ASN B O 1
ATOM 7839 N N . LEU B 1 271 ? -13.016 -11.828 13.18 1 97.31 271 LEU B N 1
ATOM 7840 C CA . LEU B 1 271 ? -12.57 -11.68 11.805 1 97.31 271 LEU B CA 1
ATOM 7841 C C . LEU B 1 271 ? -13.5 -12.43 10.852 1 97.31 271 LEU B C 1
ATOM 7843 O O . LEU B 1 271 ? -13.852 -11.914 9.781 1 97.31 271 LEU B O 1
ATOM 7847 N N . VAL B 1 272 ? -13.891 -13.617 11.211 1 98.25 272 VAL B N 1
ATOM 7848 C CA . VAL B 1 272 ? -14.773 -14.414 10.375 1 98.25 272 VAL B CA 1
ATOM 7849 C C . VAL B 1 272 ? -16.141 -13.742 10.281 1 98.25 272 VAL B C 1
ATOM 7851 O O . VAL B 1 272 ? -16.75 -13.711 9.211 1 98.25 272 VAL B O 1
ATOM 7854 N N . LYS B 1 273 ? -16.609 -13.172 11.422 1 97.44 273 LYS B N 1
ATOM 7855 C CA . LYS B 1 273 ? -17.875 -12.453 11.422 1 97.44 273 LYS B CA 1
ATOM 7856 C C . LYS B 1 273 ? -17.859 -11.328 10.391 1 97.44 273 LYS B C 1
ATOM 7858 O O . LYS B 1 273 ? -18.781 -11.227 9.57 1 97.44 273 LYS B O 1
ATOM 7863 N N . GLN B 1 274 ? -16.891 -10.508 10.469 1 97.88 274 GLN B N 1
ATOM 7864 C CA . GLN B 1 274 ? -16.797 -9.383 9.539 1 97.88 274 GLN B CA 1
ATOM 7865 C C . GLN B 1 274 ? -16.672 -9.875 8.102 1 97.88 274 GLN B C 1
ATOM 7867 O O . GLN B 1 274 ? -17.297 -9.32 7.195 1 97.88 274 GLN B O 1
ATOM 7872 N N . TYR B 1 275 ? -15.875 -10.898 7.902 1 98.12 275 TYR B N 1
ATOM 7873 C CA . TYR B 1 275 ? -15.68 -11.469 6.574 1 98.12 275 TYR B CA 1
ATOM 7874 C C . TYR B 1 275 ? -17 -11.93 5.984 1 98.12 275 TYR B C 1
ATOM 7876 O O . TYR B 1 275 ? -17.328 -11.617 4.832 1 98.12 275 TYR B O 1
ATOM 7884 N N . LEU B 1 276 ? -17.75 -12.648 6.703 1 98.69 276 LEU B N 1
ATOM 7885 C CA . LEU B 1 276 ? -19.031 -13.188 6.242 1 98.69 276 LEU B CA 1
ATOM 7886 C C . LEU B 1 276 ? -20.062 -12.078 6.051 1 98.69 276 LEU B C 1
ATOM 7888 O O . LEU B 1 276 ? -20.891 -12.148 5.145 1 98.69 276 LEU B O 1
ATOM 7892 N N . GLN B 1 277 ? -20.031 -11.109 6.945 1 98.12 277 GLN B N 1
ATOM 7893 C CA . GLN B 1 277 ? -20.891 -9.953 6.754 1 98.12 277 GLN B CA 1
ATOM 7894 C C . GLN B 1 277 ? -20.594 -9.258 5.43 1 98.12 277 GLN B C 1
ATOM 7896 O O . GLN B 1 277 ? -21.5 -8.812 4.73 1 98.12 277 GLN B O 1
ATOM 7901 N N . ASP B 1 278 ? -19.359 -9.109 5.094 1 98.31 278 ASP B N 1
ATOM 7902 C CA . ASP B 1 278 ? -18.953 -8.523 3.82 1 98.31 278 ASP B CA 1
ATOM 7903 C C . ASP B 1 278 ? -19.562 -9.289 2.646 1 98.31 278 ASP B C 1
ATOM 7905 O O . ASP B 1 278 ? -20 -8.688 1.666 1 98.31 278 ASP B O 1
ATOM 7909 N N . ILE B 1 279 ? -19.516 -10.648 2.73 1 98.5 279 ILE B N 1
ATOM 7910 C CA . ILE B 1 279 ? -20.078 -11.477 1.676 1 98.5 279 ILE B CA 1
ATOM 7911 C C . ILE B 1 279 ? -21.578 -11.18 1.525 1 98.5 279 ILE B C 1
ATOM 7913 O O . ILE B 1 279 ? -22.062 -10.984 0.411 1 98.5 279 ILE B O 1
ATOM 7917 N N . ALA B 1 280 ? -22.25 -11.086 2.627 1 98.44 280 ALA B N 1
ATOM 7918 C CA . ALA B 1 280 ? -23.688 -10.828 2.592 1 98.44 280 ALA B CA 1
ATOM 7919 C C . ALA B 1 280 ? -23.984 -9.445 2.02 1 98.44 280 ALA B C 1
ATOM 7921 O O . ALA B 1 280 ? -24.891 -9.281 1.211 1 98.44 280 ALA B O 1
ATOM 7922 N N . MET B 1 281 ? -23.219 -8.438 2.441 1 97.88 281 MET B N 1
ATOM 7923 C CA . MET B 1 281 ? -23.422 -7.062 1.986 1 97.88 281 MET B CA 1
ATOM 7924 C C . MET B 1 281 ? -23.172 -6.945 0.485 1 97.88 281 MET B C 1
ATOM 7926 O O . MET B 1 281 ? -23.844 -6.168 -0.197 1 97.88 281 MET B O 1
ATOM 7930 N N . SER B 1 282 ? -22.25 -7.688 -0.022 1 97.38 282 SER B N 1
ATOM 7931 C CA . SER B 1 282 ? -21.891 -7.59 -1.433 1 97.38 282 SER B CA 1
ATOM 7932 C C . SER B 1 282 ? -22.781 -8.484 -2.293 1 97.38 282 SER B C 1
ATOM 7934 O O . SER B 1 282 ? -22.719 -8.43 -3.523 1 97.38 282 SER B O 1
ATOM 7936 N N . ASN B 1 283 ? -23.562 -9.32 -1.691 1 96.94 283 ASN B N 1
ATOM 7937 C CA . ASN B 1 283 ? -24.469 -10.219 -2.4 1 96.94 283 ASN B CA 1
ATOM 7938 C C . ASN B 1 283 ? -25.891 -10.109 -1.861 1 96.94 283 ASN B C 1
ATOM 7940 O O . ASN B 1 283 ? -26.375 -11.031 -1.205 1 96.94 283 ASN B O 1
ATOM 7944 N N . PRO B 1 284 ? -26.562 -9.031 -2.24 1 95.94 284 PRO B N 1
ATOM 7945 C CA . PRO B 1 284 ? -27.922 -8.859 -1.729 1 95.94 284 PRO B CA 1
ATOM 7946 C C . PRO B 1 284 ? -28.828 -10.055 -2.033 1 95.94 284 PRO B C 1
ATOM 7948 O O . PRO B 1 284 ? -28.828 -10.562 -3.156 1 95.94 284 PRO B O 1
ATOM 7951 N N . GLY B 1 285 ? -29.562 -10.508 -1.021 1 95.19 285 GLY B N 1
ATOM 7952 C CA . GLY B 1 285 ? -30.469 -11.641 -1.174 1 95.19 285 GLY B CA 1
ATOM 7953 C C . GLY B 1 285 ? -29.906 -12.938 -0.629 1 95.19 285 GLY B C 1
ATOM 7954 O O . GLY B 1 285 ? -30.656 -13.867 -0.319 1 95.19 285 GLY B O 1
ATOM 7955 N N . LEU B 1 286 ? -28.578 -13.094 -0.541 1 97.88 286 LEU B N 1
ATOM 7956 C CA . LEU B 1 286 ? -27.938 -14.289 -0.012 1 97.88 286 LEU B CA 1
ATOM 7957 C C . LEU B 1 286 ? -27.938 -14.281 1.514 1 97.88 286 LEU B C 1
ATOM 7959 O O . LEU B 1 286 ? -27.484 -13.32 2.135 1 97.88 286 LEU B O 1
ATOM 7963 N N . GLU B 1 287 ? -28.484 -15.25 2.098 1 98.38 287 GLU B N 1
ATOM 7964 C CA . GLU B 1 287 ? -28.422 -15.43 3.545 1 98.38 287 GLU B CA 1
ATOM 7965 C C . GLU B 1 287 ? -27.141 -16.141 3.965 1 98.38 287 GLU B C 1
ATOM 7967 O O . GLU B 1 287 ? -26.875 -17.266 3.52 1 98.38 287 GLU B O 1
ATOM 7972 N N . VAL B 1 288 ? -26.312 -15.516 4.77 1 98.81 288 VAL B N 1
ATOM 7973 C CA . VAL B 1 288 ? -25.078 -16.094 5.27 1 98.81 288 VAL B CA 1
ATOM 7974 C C . VAL B 1 288 ? -25.203 -16.375 6.766 1 98.81 288 VAL B C 1
ATOM 7976 O O . VAL B 1 288 ? -25.5 -15.477 7.555 1 98.81 288 VAL B O 1
ATOM 7979 N N . VAL B 1 289 ? -25 -17.609 7.148 1 98.81 289 VAL B N 1
ATOM 7980 C CA . VAL B 1 289 ? -25.156 -18.047 8.531 1 98.81 289 VAL B CA 1
ATOM 7981 C C . VAL B 1 289 ? -23.797 -18.484 9.086 1 98.81 289 VAL B C 1
ATOM 7983 O O . VAL B 1 289 ? -23.078 -19.266 8.445 1 98.81 289 VAL B O 1
ATOM 7986 N N . PHE B 1 290 ? -23.422 -17.969 10.242 1 98.75 290 PHE B N 1
ATOM 7987 C CA . PHE B 1 290 ? -22.188 -18.344 10.93 1 98.75 290 PHE B CA 1
ATOM 7988 C C . PHE B 1 290 ? -22.484 -19.031 12.25 1 98.75 290 PHE B C 1
ATOM 7990 O O . PHE B 1 290 ? -23.109 -18.438 13.133 1 98.75 290 PHE B O 1
ATOM 7997 N N . ILE B 1 291 ? -22.078 -20.297 12.367 1 98.62 291 ILE B N 1
ATOM 7998 C CA . ILE B 1 291 ? -22.297 -21.078 13.57 1 98.62 291 ILE B CA 1
ATOM 7999 C C . ILE B 1 291 ? -20.953 -21.312 14.281 1 98.62 291 ILE B C 1
ATOM 8001 O O . ILE B 1 291 ? -20 -21.797 13.68 1 98.62 291 ILE B O 1
ATOM 8005 N N . HIS B 1 292 ? -20.812 -20.969 15.523 1 97 292 HIS B N 1
ATOM 8006 C CA . HIS B 1 292 ? -19.625 -21.172 16.344 1 97 292 HIS B CA 1
ATOM 8007 C C . HIS B 1 292 ? -20.016 -21.469 17.797 1 97 292 HIS B C 1
ATOM 8009 O O . HIS B 1 292 ? -21.188 -21.438 18.156 1 97 292 HIS B O 1
ATOM 8015 N N . LYS B 1 293 ? -19.094 -21.797 18.609 1 92.88 293 LYS B N 1
ATOM 8016 C CA . LYS B 1 293 ? -19.344 -22.25 19.984 1 92.88 293 LYS B CA 1
ATOM 8017 C C . LYS B 1 293 ? -20.141 -21.234 20.766 1 92.88 293 LYS B C 1
ATOM 8019 O O . LYS B 1 293 ? -21.016 -21.594 21.562 1 92.88 293 LYS B O 1
ATOM 8024 N N . THR B 1 294 ? -19.891 -19.984 20.516 1 90.81 294 THR B N 1
ATOM 8025 C CA . THR B 1 294 ? -20.469 -18.922 21.344 1 90.81 294 THR B CA 1
ATOM 8026 C C . THR B 1 294 ? -21.812 -18.469 20.781 1 90.81 294 THR B C 1
ATOM 8028 O O . THR B 1 294 ? -22.484 -17.625 21.391 1 90.81 294 THR B O 1
ATOM 8031 N N . GLY B 1 295 ? -22.141 -18.953 19.578 1 93.19 295 GLY B N 1
ATOM 8032 C CA . GLY B 1 295 ? -23.422 -18.5 19.094 1 93.19 295 GLY B CA 1
ATOM 8033 C C . GLY B 1 295 ? -23.609 -18.734 17.594 1 93.19 295 GLY B C 1
ATOM 8034 O O . GLY B 1 295 ? -22.906 -19.531 17 1 93.19 295 GLY B O 1
ATOM 8035 N N . LYS B 1 296 ? -24.734 -18.156 17.141 1 96 296 LYS B N 1
ATOM 8036 C CA . LYS B 1 296 ? -25.156 -18.203 15.75 1 96 296 LYS B CA 1
ATOM 8037 C C . LYS B 1 296 ? -25.484 -16.812 15.227 1 96 296 LYS B C 1
ATOM 8039 O O . LYS B 1 296 ? -26.188 -16.031 15.883 1 96 296 LYS B O 1
ATOM 8044 N N . GLU B 1 297 ? -24.844 -16.422 14.164 1 95.69 297 GLU B N 1
ATOM 8045 C CA . GLU B 1 297 ? -25.078 -15.133 13.516 1 95.69 297 GLU B CA 1
ATOM 8046 C C . GLU B 1 297 ? -25.688 -15.32 12.133 1 95.69 297 GLU B C 1
ATOM 8048 O O . GLU B 1 297 ? -25.344 -16.266 11.414 1 95.69 297 GLU B O 1
ATOM 8053 N N . LYS B 1 298 ? -26.625 -14.445 11.812 1 97.5 298 LYS B N 1
ATOM 8054 C CA . LYS B 1 298 ? -27.266 -14.445 10.5 1 97.5 298 LYS B CA 1
ATOM 8055 C C . LYS B 1 298 ? -27.141 -13.086 9.828 1 97.5 298 LYS B C 1
ATOM 8057 O O . LYS B 1 298 ? -27.453 -12.055 10.438 1 97.5 298 LYS B O 1
ATOM 8062 N N . TYR B 1 299 ? -26.641 -13.078 8.617 1 97.56 299 TYR B N 1
ATOM 8063 C CA . TYR B 1 299 ? -26.516 -11.859 7.832 1 97.56 299 TYR B CA 1
ATOM 8064 C C . TYR B 1 299 ? -27.328 -11.945 6.547 1 97.56 299 TYR B C 1
ATOM 8066 O O . TYR B 1 299 ? -27.156 -12.875 5.754 1 97.56 299 TYR B O 1
ATOM 8074 N N . LYS B 1 300 ? -28.188 -11.047 6.312 1 97.44 300 LYS B N 1
ATOM 8075 C CA . LYS B 1 300 ? -28.938 -10.922 5.074 1 97.44 300 LYS B CA 1
ATOM 8076 C C . LYS B 1 300 ? -29.281 -9.461 4.781 1 97.44 300 LYS B C 1
ATOM 8078 O O . LYS B 1 300 ? -29.906 -8.789 5.602 1 97.44 300 LYS B O 1
ATOM 8083 N N . PHE B 1 301 ? -28.875 -9.016 3.654 1 96.62 301 PHE B N 1
ATOM 8084 C CA . PHE B 1 301 ? -29.125 -7.641 3.244 1 96.62 301 PHE B CA 1
ATOM 8085 C C . PHE B 1 301 ? -29.953 -7.598 1.963 1 96.62 301 PHE B C 1
ATOM 8087 O O . PHE B 1 301 ? -29.688 -8.344 1.019 1 96.62 301 PHE B O 1
ATOM 8094 N N . LYS B 1 302 ? -30.891 -6.781 1.947 1 95.31 302 LYS B N 1
ATOM 8095 C CA . LYS B 1 302 ? -31.719 -6.633 0.762 1 95.31 302 LYS B CA 1
ATOM 8096 C C . LYS B 1 302 ? -31.094 -5.676 -0.243 1 95.31 302 LYS B C 1
ATOM 8098 O O . LYS B 1 302 ? -31.141 -5.91 -1.452 1 95.31 302 LYS B O 1
ATOM 8103 N N . LYS B 1 303 ? -30.484 -4.645 0.319 1 95.56 303 LYS B N 1
ATOM 8104 C CA . LYS B 1 303 ? -29.953 -3.617 -0.566 1 95.56 303 LYS B CA 1
ATOM 8105 C C . LYS B 1 303 ? -28.422 -3.533 -0.445 1 95.56 303 LYS B C 1
ATOM 8107 O O . LYS B 1 303 ? -27.828 -2.533 -0.836 1 95.56 303 LYS B O 1
ATOM 8112 N N . GLY B 1 304 ? -27.844 -4.531 0.174 1 96.38 304 GLY B N 1
ATOM 8113 C CA . GLY B 1 304 ? -26.391 -4.617 0.252 1 96.38 304 GLY B CA 1
ATOM 8114 C C . GLY B 1 304 ? -25.766 -3.438 0.967 1 96.38 304 GLY B C 1
ATOM 8115 O O . GLY B 1 304 ? -26.172 -3.088 2.076 1 96.38 304 GLY B O 1
ATOM 8116 N N . PHE B 1 305 ? -24.766 -2.783 0.324 1 96.5 305 PHE B N 1
ATOM 8117 C CA . PHE B 1 305 ? -24.016 -1.678 0.905 1 96.5 305 PHE B CA 1
ATOM 8118 C C . PHE B 1 305 ? -24.906 -0.455 1.089 1 96.5 305 PHE B C 1
ATOM 8120 O O . PHE B 1 305 ? -24.688 0.341 2.008 1 96.5 305 PHE B O 1
ATOM 8127 N N . ASP B 1 306 ? -25.891 -0.302 0.267 1 96.62 306 ASP B N 1
ATOM 8128 C CA . ASP B 1 306 ? -26.812 0.824 0.383 1 96.62 306 ASP B CA 1
ATOM 8129 C C . ASP B 1 306 ? -27.469 0.859 1.763 1 96.62 306 ASP B C 1
ATOM 8131 O O . ASP B 1 306 ? -27.734 1.936 2.301 1 96.62 306 ASP B O 1
ATOM 8135 N N . GLU B 1 307 ? -27.75 -0.289 2.242 1 94.12 307 GLU B N 1
ATOM 8136 C CA . GLU B 1 307 ? -28.375 -0.382 3.561 1 94.12 307 GLU B CA 1
ATOM 8137 C C . GLU B 1 307 ? -27.438 0.133 4.648 1 94.12 307 GLU B C 1
ATOM 8139 O O . GLU B 1 307 ? -27.875 0.766 5.609 1 94.12 307 GLU B O 1
ATOM 8144 N N . ILE B 1 308 ? -26.188 -0.127 4.539 1 94.31 308 ILE B N 1
ATOM 8145 C CA . ILE B 1 308 ? -25.188 0.295 5.52 1 94.31 308 ILE B CA 1
ATOM 8146 C C . ILE B 1 308 ? -25.078 1.818 5.52 1 94.31 308 ILE B C 1
ATOM 8148 O O . ILE B 1 308 ? -25.172 2.455 6.57 1 94.31 308 ILE B O 1
ATOM 8152 N N . PHE B 1 309 ? -24.969 2.412 4.395 1 94.38 309 PHE B N 1
ATOM 8153 C CA . PHE B 1 309 ? -24.688 3.84 4.285 1 94.38 309 PHE B CA 1
ATOM 8154 C C . PHE B 1 309 ? -25.953 4.656 4.539 1 94.38 309 PHE B C 1
ATOM 8156 O O . PHE B 1 309 ? -25.875 5.754 5.098 1 94.38 309 PHE B O 1
ATOM 8163 N N . SER B 1 310 ? -27.094 4.113 4.152 1 93.81 310 SER B N 1
ATOM 8164 C CA . SER B 1 310 ? -28.344 4.809 4.426 1 93.81 310 SER B CA 1
ATOM 8165 C C . SER B 1 310 ? -28.656 4.84 5.922 1 93.81 310 SER B C 1
ATOM 8167 O O . SER B 1 310 ? -29.406 5.695 6.391 1 93.81 310 SER B O 1
ATOM 8169 N N . ASN B 1 311 ? -28.109 3.906 6.598 1 93.75 311 ASN B N 1
ATOM 8170 C CA . ASN B 1 311 ? -28.297 3.834 8.039 1 93.75 311 ASN B CA 1
ATOM 8171 C C . ASN B 1 311 ? -27.031 4.246 8.797 1 93.75 311 ASN B C 1
ATOM 8173 O O . ASN B 1 311 ? -26.656 3.607 9.781 1 93.75 311 ASN B O 1
ATOM 8177 N N . SER B 1 312 ? -26.297 5.152 8.289 1 92.94 312 SER B N 1
ATOM 8178 C CA . SER B 1 312 ? -25.109 5.711 8.93 1 92.94 312 SER B CA 1
ATOM 8179 C C . SER B 1 312 ? -25.203 7.227 9.047 1 92.94 312 SER B C 1
ATOM 8181 O O . SER B 1 312 ? -26.078 7.848 8.438 1 92.94 312 SER B O 1
ATOM 8183 N N . GLU B 1 313 ? -24.422 7.797 9.828 1 87.62 313 GLU B N 1
ATOM 8184 C CA . GLU B 1 313 ? -24.375 9.25 9.984 1 87.62 313 GLU B CA 1
ATOM 8185 C C . GLU B 1 313 ? -23.328 9.867 9.07 1 87.62 313 GLU B C 1
ATOM 8187 O O . GLU B 1 313 ? -23.062 11.07 9.156 1 87.62 313 GLU B O 1
ATOM 8192 N N . MET B 1 314 ? -22.797 9.062 8.188 1 89.56 314 MET B N 1
ATOM 8193 C CA . MET B 1 314 ? -21.734 9.531 7.293 1 89.56 314 MET B CA 1
ATOM 8194 C C . MET B 1 314 ? -22.312 10.453 6.219 1 89.56 314 MET B C 1
ATOM 8196 O O . MET B 1 314 ? -23.391 10.203 5.695 1 89.56 314 MET B O 1
ATOM 8200 N N . VAL B 1 315 ? -21.625 11.547 5.984 1 91.5 315 VAL B N 1
ATOM 8201 C CA . VAL B 1 315 ? -21.938 12.383 4.824 1 91.5 315 VAL B CA 1
ATOM 8202 C C . VAL B 1 315 ? -21.281 11.781 3.576 1 91.5 315 VAL B C 1
ATOM 8204 O O . VAL B 1 315 ? -20.062 11.672 3.496 1 91.5 315 VAL B O 1
ATOM 8207 N N . TYR B 1 316 ? -22.141 11.312 2.646 1 95.56 316 TYR B N 1
ATOM 8208 C CA . TYR B 1 316 ? -21.578 10.609 1.493 1 95.56 316 TYR B CA 1
ATOM 8209 C C . TYR B 1 316 ? -22.375 10.914 0.233 1 95.56 316 TYR B C 1
ATOM 8211 O O . TYR B 1 316 ? -23.438 11.539 0.302 1 95.56 316 TYR B O 1
ATOM 8219 N N . TYR B 1 317 ? -21.781 10.602 -0.914 1 97.69 317 TYR B N 1
ATOM 8220 C CA . TYR B 1 317 ? -22.422 10.57 -2.221 1 97.69 317 TYR B CA 1
ATOM 8221 C C . TYR B 1 317 ? -22.188 9.234 -2.92 1 97.69 317 TYR B C 1
ATOM 8223 O O . TYR B 1 317 ? -21.078 8.711 -2.891 1 97.69 317 TYR B O 1
ATOM 8231 N N . LYS B 1 318 ? -23.219 8.648 -3.461 1 97.38 318 LYS B N 1
ATOM 8232 C CA . LYS B 1 318 ? -23.109 7.391 -4.191 1 97.38 318 LYS B CA 1
ATOM 8233 C C . LYS B 1 318 ? -22.875 7.637 -5.68 1 97.38 318 LYS B C 1
ATOM 8235 O O . LYS B 1 318 ? -23.766 8.156 -6.367 1 97.38 318 LYS B O 1
ATOM 8240 N N . LEU B 1 319 ? -21.688 7.289 -6.098 1 97.38 319 LEU B N 1
ATOM 8241 C CA . LEU B 1 319 ? -21.344 7.312 -7.512 1 97.38 319 LEU B CA 1
ATOM 8242 C C . LEU B 1 319 ? -21.625 5.965 -8.164 1 97.38 319 LEU B C 1
ATOM 8244 O O . LEU B 1 319 ? -20.766 5.078 -8.172 1 97.38 319 LEU B O 1
ATOM 8248 N N . ASP B 1 320 ? -22.812 5.855 -8.758 1 96.56 320 ASP B N 1
ATOM 8249 C CA . ASP B 1 320 ? -23.188 4.602 -9.406 1 96.56 320 ASP B CA 1
ATOM 8250 C C . ASP B 1 320 ? -22.906 4.652 -10.906 1 96.56 320 ASP B C 1
ATOM 8252 O O . ASP B 1 320 ? -23.078 5.695 -11.539 1 96.56 320 ASP B O 1
ATOM 8256 N N . TYR B 1 321 ? -22.391 3.561 -11.461 1 97.06 321 TYR B N 1
ATOM 8257 C CA . TYR B 1 321 ? -22.094 3.469 -12.883 1 97.06 321 TYR B CA 1
ATOM 8258 C C . TYR B 1 321 ? -22.266 2.041 -13.383 1 97.06 321 TYR B C 1
ATOM 8260 O O . TYR B 1 321 ? -21.812 1.091 -12.75 1 97.06 321 TYR B O 1
ATOM 8268 N N . SER B 1 322 ? -23.031 1.885 -14.414 1 96.19 322 SER B N 1
ATOM 8269 C CA . SER B 1 322 ? -23.203 0.587 -15.055 1 96.19 322 SER B CA 1
ATOM 8270 C C . SER B 1 322 ? -23.109 0.706 -16.578 1 96.19 322 SER B C 1
ATOM 8272 O O . SER B 1 322 ? -23.594 1.672 -17.156 1 96.19 322 SER B O 1
ATOM 8274 N N . ASP B 1 323 ? -22.375 -0.175 -17.172 1 94.25 323 ASP B N 1
ATOM 8275 C CA . ASP B 1 323 ? -22.266 -0.262 -18.625 1 94.25 323 ASP B CA 1
ATOM 8276 C C . ASP B 1 323 ? -22.328 -1.714 -19.094 1 94.25 323 ASP B C 1
ATOM 8278 O O . ASP B 1 323 ? -21.281 -2.371 -19.219 1 94.25 323 ASP B O 1
ATOM 8282 N N . LYS B 1 324 ? -23.469 -2.176 -19.547 1 89.06 324 LYS B N 1
ATOM 8283 C CA . LYS B 1 324 ? -23.703 -3.562 -19.938 1 89.06 324 LYS B CA 1
ATOM 8284 C C . LYS B 1 324 ? -23.109 -3.842 -21.312 1 89.06 324 LYS B C 1
ATOM 8286 O O . LYS B 1 324 ? -22.906 -5 -21.688 1 89.06 324 LYS B O 1
ATOM 8291 N N . ALA B 1 325 ? -22.812 -2.797 -22 1 87.94 325 ALA B N 1
ATOM 8292 C CA . ALA B 1 325 ? -22.344 -2.955 -23.375 1 87.94 325 ALA B CA 1
ATOM 8293 C C . ALA B 1 325 ? -20.828 -3.105 -23.422 1 87.94 325 ALA B C 1
ATOM 8295 O O . ALA B 1 325 ? -20.266 -3.605 -24.406 1 87.94 325 ALA B O 1
ATOM 8296 N N . SER B 1 326 ? -20.25 -2.738 -22.312 1 85.56 326 SER B N 1
ATOM 8297 C CA . SER B 1 326 ? -18.797 -2.848 -22.281 1 85.56 326 SER B CA 1
ATOM 8298 C C . SER B 1 326 ? -18.359 -4.301 -22.141 1 85.56 326 SER B C 1
ATOM 8300 O O . SER B 1 326 ? -19.141 -5.16 -21.734 1 85.56 326 SER B O 1
ATOM 8302 N N . ALA B 1 327 ? -17.078 -4.594 -22.516 1 83.31 327 ALA B N 1
ATOM 8303 C CA . ALA B 1 327 ? -16.516 -5.934 -22.422 1 83.31 327 ALA B CA 1
ATOM 8304 C C . ALA B 1 327 ? -16.516 -6.449 -20.984 1 83.31 327 ALA B C 1
ATOM 8306 O O . ALA B 1 327 ? -16.719 -7.641 -20.75 1 83.31 327 ALA B O 1
ATOM 8307 N N . SER B 1 328 ? -16.391 -5.602 -20.078 1 88.62 328 SER B N 1
ATOM 8308 C CA . SER B 1 328 ? -16.328 -5.996 -18.672 1 88.62 328 SER B CA 1
ATOM 8309 C C . SER B 1 328 ? -17.719 -6.008 -18.031 1 88.62 328 SER B C 1
ATOM 8311 O O . SER B 1 328 ? -17.891 -6.492 -16.906 1 88.62 328 SER B O 1
ATOM 8313 N N . GLN B 1 329 ? -18.766 -5.441 -18.703 1 92.81 329 GLN B N 1
ATOM 8314 C CA . GLN B 1 329 ? -20.094 -5.297 -18.125 1 92.81 329 GLN B CA 1
ATOM 8315 C C . GLN B 1 329 ? -20.031 -4.75 -16.703 1 92.81 329 GLN B C 1
ATOM 8317 O O . GLN B 1 329 ? -20.562 -5.355 -15.773 1 92.81 329 GLN B O 1
ATOM 8322 N N . ILE B 1 330 ? -19.406 -3.678 -16.578 1 95 330 ILE B N 1
ATOM 8323 C CA . ILE B 1 330 ? -19.047 -3.096 -15.297 1 95 330 ILE B CA 1
ATOM 8324 C C . ILE B 1 330 ? -20.297 -2.611 -14.57 1 95 330 ILE B C 1
ATOM 8326 O O . ILE B 1 330 ? -21.203 -2.043 -15.188 1 95 330 ILE B O 1
ATOM 8330 N N . HIS B 1 331 ? -20.5 -2.922 -13.336 1 96.12 331 HIS B N 1
ATOM 8331 C CA . HIS B 1 331 ? -21.391 -2.334 -12.352 1 96.12 331 HIS B CA 1
ATOM 8332 C C . HIS B 1 331 ? -20.625 -1.856 -11.117 1 96.12 331 HIS B C 1
ATOM 8334 O O . HIS B 1 331 ? -20.094 -2.67 -10.359 1 96.12 331 HIS B O 1
ATOM 8340 N N . MET B 1 332 ? -20.594 -0.612 -10.922 1 97.25 332 MET B N 1
ATOM 8341 C CA . MET B 1 332 ? -19.781 -0.044 -9.859 1 97.25 332 MET B CA 1
ATOM 8342 C C . MET B 1 332 ? -20.594 0.898 -8.984 1 97.25 332 MET B C 1
ATOM 8344 O O . MET B 1 332 ? -21.281 1.783 -9.492 1 97.25 332 MET B O 1
ATOM 8348 N N . ASP B 1 333 ? -20.609 0.704 -7.73 1 97.69 333 ASP B N 1
ATOM 8349 C CA . ASP B 1 333 ? -21.109 1.627 -6.715 1 97.69 333 ASP B CA 1
ATOM 8350 C C . ASP B 1 333 ? -19.969 2.152 -5.848 1 97.69 333 ASP B C 1
ATOM 8352 O O . ASP B 1 333 ? -19.297 1.38 -5.156 1 97.69 333 ASP B O 1
ATOM 8356 N N . THR B 1 334 ? -19.719 3.393 -5.91 1 98.19 334 THR B N 1
ATOM 8357 C CA . THR B 1 334 ? -18.703 4.023 -5.082 1 98.19 334 THR B CA 1
ATOM 8358 C C . THR B 1 334 ? -19.328 5 -4.094 1 98.19 334 THR B C 1
ATOM 8360 O O . THR B 1 334 ? -20 5.957 -4.5 1 98.19 334 THR B O 1
ATOM 8363 N N . TYR B 1 335 ? -19.172 4.77 -2.904 1 98.19 335 TYR B N 1
ATOM 8364 C CA . TYR B 1 335 ? -19.609 5.699 -1.862 1 98.19 335 TYR B CA 1
ATOM 8365 C C . TYR B 1 335 ? -18.453 6.621 -1.452 1 98.19 335 TYR B C 1
ATOM 8367 O O . TYR B 1 335 ? -17.5 6.184 -0.799 1 98.19 335 TYR B O 1
ATOM 8375 N N . VAL B 1 336 ? -18.531 7.82 -1.91 1 98 336 VAL B N 1
ATOM 8376 C CA . VAL B 1 336 ? -17.531 8.836 -1.554 1 98 336 VAL B CA 1
ATOM 8377 C C . VAL B 1 336 ? -17.922 9.484 -0.225 1 98 336 VAL B C 1
ATOM 8379 O O . VAL B 1 336 ? -18.922 10.188 -0.139 1 98 336 VAL B O 1
ATOM 8382 N N . VAL B 1 337 ? -17.109 9.281 0.729 1 96.75 337 VAL B N 1
ATOM 8383 C CA . VAL B 1 337 ? -17.453 9.711 2.086 1 96.75 337 VAL B CA 1
ATOM 8384 C C . VAL B 1 337 ? -16.531 10.867 2.498 1 96.75 337 VAL B C 1
ATOM 8386 O O . VAL B 1 337 ? -15.32 10.805 2.307 1 96.75 337 VAL B O 1
ATOM 8389 N N . VAL B 1 338 ? -17.141 11.891 3.076 1 92.94 338 VAL B N 1
ATOM 8390 C CA . VAL B 1 338 ? -16.359 13.039 3.535 1 92.94 338 VAL B CA 1
ATOM 8391 C C . VAL B 1 338 ? -15.547 12.656 4.77 1 92.94 338 VAL B C 1
ATOM 8393 O O . VAL B 1 338 ? -16.047 11.969 5.664 1 92.94 338 VAL B O 1
ATOM 8396 N N . GLY B 1 339 ? -14.352 13.008 4.762 1 89.56 339 GLY B N 1
ATOM 8397 C CA . GLY B 1 339 ? -13.461 12.688 5.867 1 89.56 339 GLY B CA 1
ATOM 8398 C C . GLY B 1 339 ? -12.375 11.695 5.488 1 89.56 339 GLY B C 1
ATOM 8399 O O . GLY B 1 339 ? -12.531 10.93 4.535 1 89.56 339 GLY B O 1
ATOM 8400 N N . GLN B 1 340 ? -11.398 11.766 6.273 1 86.44 340 GLN B N 1
ATOM 8401 C CA . GLN B 1 340 ? -10.258 10.906 5.973 1 86.44 340 GLN B CA 1
ATOM 8402 C C . GLN B 1 340 ? -10.398 9.539 6.641 1 86.44 340 GLN B C 1
ATOM 8404 O O . GLN B 1 340 ? -10.711 9.453 7.832 1 86.44 340 GLN B O 1
ATOM 8409 N N . ASN B 1 341 ? -10.273 8.523 5.879 1 90.5 341 ASN B N 1
ATOM 8410 C CA . ASN B 1 341 ? -10.266 7.125 6.305 1 90.5 341 ASN B CA 1
ATOM 8411 C C . ASN B 1 341 ? -9.68 6.219 5.223 1 90.5 341 ASN B C 1
ATOM 8413 O O . ASN B 1 341 ? -9.32 6.688 4.141 1 90.5 341 ASN B O 1
ATOM 8417 N N . LYS B 1 342 ? -9.57 4.949 5.512 1 93.56 342 LYS B N 1
ATOM 8418 C CA . LYS B 1 342 ? -9.031 4.004 4.539 1 93.56 342 LYS B CA 1
ATOM 8419 C C . LYS B 1 342 ? -10.062 3.674 3.465 1 93.56 342 LYS B C 1
ATOM 8421 O O . LYS B 1 342 ? -11.25 3.527 3.762 1 93.56 342 LYS B O 1
ATOM 8426 N N . ASN B 1 343 ? -9.594 3.615 2.273 1 96.56 343 ASN B N 1
ATOM 8427 C CA . ASN B 1 343 ? -10.445 3.129 1.192 1 96.56 343 ASN B CA 1
ATOM 8428 C C . ASN B 1 343 ? -10.703 1.631 1.312 1 96.56 343 ASN B C 1
ATOM 8430 O O . ASN B 1 343 ? -9.82 0.875 1.722 1 96.56 343 ASN B O 1
ATOM 8434 N N . LEU B 1 344 ? -11.891 1.2 1.035 1 97.94 344 LEU B N 1
ATOM 8435 C CA . LEU B 1 344 ? -12.242 -0.215 0.976 1 97.94 344 LEU B CA 1
ATOM 8436 C C . LEU B 1 344 ? -12.797 -0.58 -0.396 1 97.94 344 LEU B C 1
ATOM 8438 O O . LEU B 1 344 ? -13.562 0.189 -0.984 1 97.94 344 LEU B O 1
ATOM 8442 N N . THR B 1 345 ? -12.375 -1.718 -0.919 1 98.44 345 THR B N 1
ATOM 8443 C CA . THR B 1 345 ? -12.789 -2.121 -2.258 1 98.44 345 THR B CA 1
ATOM 8444 C C . THR B 1 345 ? -13.18 -3.596 -2.281 1 98.44 345 THR B C 1
ATOM 8446 O O . THR B 1 345 ? -12.445 -4.445 -1.775 1 98.44 345 THR B O 1
ATOM 8449 N N . TRP B 1 346 ? -14.352 -3.896 -2.789 1 98.31 346 TRP B N 1
ATOM 8450 C CA . TRP B 1 346 ? -14.789 -5.258 -3.09 1 98.31 346 TRP B CA 1
ATOM 8451 C C . TRP B 1 346 ? -14.961 -5.453 -4.594 1 98.31 346 TRP B C 1
ATOM 8453 O O . TRP B 1 346 ? -15.602 -4.637 -5.262 1 98.31 346 TRP B O 1
ATOM 8463 N N . VAL B 1 347 ? -14.375 -6.492 -5.16 1 97.88 347 VAL B N 1
ATOM 8464 C CA . VAL B 1 347 ? -14.539 -6.859 -6.562 1 97.88 347 VAL B CA 1
ATOM 8465 C C . VAL B 1 347 ? -15.164 -8.25 -6.664 1 97.88 347 VAL B C 1
ATOM 8467 O O . VAL B 1 347 ? -14.555 -9.242 -6.266 1 97.88 347 VAL B O 1
ATOM 8470 N N . ASN B 1 348 ? -16.344 -8.32 -7.219 1 96.94 348 ASN B N 1
ATOM 8471 C CA . ASN B 1 348 ? -17.062 -9.586 -7.285 1 96.94 348 ASN B CA 1
ATOM 8472 C C . ASN B 1 348 ? -17.094 -10.289 -5.934 1 96.94 348 ASN B C 1
ATOM 8474 O O . ASN B 1 348 ? -16.812 -11.492 -5.848 1 96.94 348 ASN B O 1
ATOM 8478 N N . SER B 1 349 ? -17.281 -9.547 -4.91 1 97.25 349 SER B N 1
ATOM 8479 C CA . SER B 1 349 ? -17.469 -9.992 -3.535 1 97.25 349 SER B CA 1
ATOM 8480 C C . SER B 1 349 ? -16.141 -10.289 -2.861 1 97.25 349 SER B C 1
ATOM 8482 O O . SER B 1 349 ? -16.094 -10.625 -1.675 1 97.25 349 SER B O 1
ATOM 8484 N N . ILE B 1 350 ? -15.023 -10.172 -3.572 1 97.19 350 ILE B N 1
ATOM 8485 C CA . ILE B 1 350 ? -13.703 -10.352 -2.984 1 97.19 350 ILE B CA 1
ATOM 8486 C C . ILE B 1 350 ? -13.203 -9.031 -2.412 1 97.19 350 ILE B C 1
ATOM 8488 O O . ILE B 1 350 ? -13.18 -8.016 -3.113 1 97.19 350 ILE B O 1
ATOM 8492 N N . PHE B 1 351 ? -12.859 -9.031 -1.165 1 96.75 351 PHE B N 1
ATOM 8493 C CA . PHE B 1 351 ? -12.25 -7.844 -0.568 1 96.75 351 PHE B CA 1
ATOM 8494 C C . PHE B 1 351 ? -10.836 -7.637 -1.091 1 96.75 351 PHE B C 1
ATOM 8496 O O . PHE B 1 351 ? -9.992 -8.523 -0.976 1 96.75 351 PHE B O 1
ATOM 8503 N N . CYS B 1 352 ? -10.578 -6.496 -1.72 1 96.5 352 CYS B N 1
ATOM 8504 C CA . CYS B 1 352 ? -9.273 -6.105 -2.234 1 96.5 352 CYS B CA 1
ATOM 8505 C C . CYS B 1 352 ? -8.648 -5.02 -1.37 1 96.5 352 CYS B C 1
ATOM 8507 O O . CYS B 1 352 ? -8.773 -3.83 -1.671 1 96.5 352 CYS B O 1
ATOM 8509 N N . PRO B 1 353 ? -7.844 -5.406 -0.417 1 94.25 353 PRO B N 1
ATOM 8510 C CA . PRO B 1 353 ? -7.332 -4.418 0.535 1 94.25 353 PRO B CA 1
ATOM 8511 C C . PRO B 1 353 ? -6.449 -3.363 -0.128 1 94.25 353 PRO B C 1
ATOM 8513 O O . PRO B 1 353 ? -6.328 -2.246 0.38 1 94.25 353 PRO B O 1
ATOM 8516 N N . GLN B 1 354 ? -5.891 -3.643 -1.278 1 93.81 354 GLN B N 1
ATOM 8517 C CA . GLN B 1 354 ? -5.004 -2.695 -1.948 1 93.81 354 GLN B CA 1
ATOM 8518 C C . GLN B 1 354 ? -5.711 -2.012 -3.113 1 93.81 354 GLN B C 1
ATOM 8520 O O . GLN B 1 354 ? -5.074 -1.318 -3.912 1 93.81 354 GLN B O 1
ATOM 8525 N N . GLY B 1 355 ? -6.934 -2.316 -3.26 1 96 355 GLY B N 1
ATOM 8526 C CA . GLY B 1 355 ? -7.723 -1.692 -4.312 1 96 355 GLY B CA 1
ATOM 8527 C C . GLY B 1 355 ? -7.41 -2.23 -5.695 1 96 355 GLY B C 1
ATOM 8528 O O . GLY B 1 355 ? -7.645 -3.408 -5.977 1 96 355 GLY B O 1
ATOM 8529 N N . GLY B 1 356 ? -6.75 -1.363 -6.477 1 95.12 356 GLY B N 1
ATOM 8530 C CA . GLY B 1 356 ? -6.426 -1.68 -7.859 1 95.12 356 GLY B CA 1
ATOM 8531 C C . GLY B 1 356 ? -6.117 -0.451 -8.695 1 95.12 356 GLY B C 1
ATOM 8532 O O . GLY B 1 356 ? -6.328 0.679 -8.25 1 95.12 356 GLY B O 1
ATOM 8533 N N . SER B 1 357 ? -5.582 -0.708 -9.883 1 92.75 357 SER B N 1
ATOM 8534 C CA . SER B 1 357 ? -5.199 0.402 -10.75 1 92.75 357 SER B CA 1
ATOM 8535 C C . SER B 1 357 ? -6.402 1.264 -11.109 1 92.75 357 SER B C 1
ATOM 8537 O O . SER B 1 357 ? -6.297 2.49 -11.18 1 92.75 357 SER B O 1
ATOM 8539 N N . ALA B 1 358 ? -7.508 0.656 -11.32 1 94.12 358 ALA B N 1
ATOM 8540 C CA . ALA B 1 358 ? -8.727 1.384 -11.656 1 94.12 358 ALA B CA 1
ATOM 8541 C C . ALA B 1 358 ? -9.195 2.25 -10.492 1 94.12 358 ALA B C 1
ATOM 8543 O O . ALA B 1 358 ? -9.688 3.361 -10.695 1 94.12 358 ALA B O 1
ATOM 8544 N N . ILE B 1 359 ? -9.062 1.727 -9.32 1 96.19 359 ILE B N 1
ATOM 8545 C CA . ILE B 1 359 ? -9.484 2.434 -8.117 1 96.19 359 ILE B CA 1
ATOM 8546 C C . ILE B 1 359 ? -8.562 3.621 -7.859 1 96.19 359 ILE B C 1
ATOM 8548 O O . ILE B 1 359 ? -9.023 4.703 -7.484 1 96.19 359 ILE B O 1
ATOM 8552 N N . GLU B 1 360 ? -7.324 3.393 -8.055 1 94.19 360 GLU B N 1
ATOM 8553 C CA . GLU B 1 360 ? -6.363 4.488 -7.957 1 94.19 360 GLU B CA 1
ATOM 8554 C C . GLU B 1 360 ? -6.676 5.582 -8.977 1 94.19 360 GLU B C 1
ATOM 8556 O O . GLU B 1 360 ? -6.613 6.77 -8.664 1 94.19 360 GLU B O 1
ATOM 8561 N N . TYR B 1 361 ? -6.965 5.16 -10.164 1 94.88 361 TYR B N 1
ATOM 8562 C CA . TYR B 1 361 ? -7.328 6.113 -11.203 1 94.88 361 TYR B CA 1
ATOM 8563 C C . TYR B 1 361 ? -8.578 6.898 -10.812 1 94.88 361 TYR B C 1
ATOM 8565 O O . TYR B 1 361 ? -8.648 8.109 -11.039 1 94.88 361 TYR B O 1
ATOM 8573 N N . LEU B 1 362 ? -9.508 6.254 -10.297 1 97.25 362 LEU B N 1
ATOM 8574 C CA . LEU B 1 362 ? -10.734 6.898 -9.844 1 97.25 362 LEU B CA 1
ATOM 8575 C C . LEU B 1 362 ? -10.43 7.988 -8.82 1 97.25 362 LEU B C 1
ATOM 8577 O O . LEU B 1 362 ? -10.898 9.117 -8.961 1 97.25 362 LEU B O 1
ATOM 8581 N N . GLU B 1 363 ? -9.711 7.648 -7.824 1 96.81 363 GLU B N 1
ATOM 8582 C CA . GLU B 1 363 ? -9.336 8.617 -6.793 1 96.81 363 GLU B CA 1
ATOM 8583 C C . GLU B 1 363 ? -8.586 9.797 -7.395 1 96.81 363 GLU B C 1
ATOM 8585 O O . GLU B 1 363 ? -8.883 10.953 -7.078 1 96.81 363 GLU B O 1
ATOM 8590 N N . ASN B 1 364 ? -7.629 9.539 -8.227 1 95.19 364 ASN B N 1
ATOM 8591 C CA . ASN B 1 364 ? -6.828 10.586 -8.852 1 95.19 364 ASN B CA 1
ATOM 8592 C C . ASN B 1 364 ? -7.68 11.492 -9.734 1 95.19 364 ASN B C 1
ATOM 8594 O O . ASN B 1 364 ? -7.492 12.711 -9.742 1 95.19 364 ASN B O 1
ATOM 8598 N N . ARG B 1 365 ? -8.5 10.883 -10.445 1 96.56 365 ARG B N 1
ATOM 8599 C CA . ARG B 1 365 ? -9.352 11.664 -11.328 1 96.56 365 ARG B CA 1
ATOM 8600 C C . ARG B 1 365 ? -10.258 12.594 -10.523 1 96.56 365 ARG B C 1
ATOM 8602 O O . ARG B 1 365 ? -10.453 13.758 -10.898 1 96.56 365 ARG B O 1
ATOM 8609 N N . LEU B 1 366 ? -10.828 12.078 -9.508 1 97.81 366 LEU B N 1
ATOM 8610 C CA . LEU B 1 366 ? -11.617 12.93 -8.625 1 97.81 366 LEU B CA 1
ATOM 8611 C C . LEU B 1 366 ? -10.789 14.109 -8.133 1 97.81 366 LEU B C 1
ATOM 8613 O O . LEU B 1 366 ? -11.227 15.258 -8.211 1 97.81 366 LEU B O 1
ATOM 8617 N N . CYS B 1 367 ? -9.617 13.805 -7.656 1 97.38 367 CYS B N 1
ATOM 8618 C CA . CYS B 1 367 ? -8.742 14.852 -7.148 1 97.38 367 CYS B CA 1
ATOM 8619 C C . CYS B 1 367 ? -8.438 15.883 -8.234 1 97.38 367 CYS B C 1
ATOM 8621 O O . CYS B 1 367 ? -8.539 17.094 -7.996 1 97.38 367 CYS B O 1
ATOM 8623 N N . ASP B 1 368 ? -8.125 15.445 -9.383 1 96.75 368 ASP B N 1
ATOM 8624 C CA . ASP B 1 368 ? -7.711 16.328 -10.469 1 96.75 368 ASP B CA 1
ATOM 8625 C C . ASP B 1 368 ? -8.867 17.203 -10.938 1 96.75 368 ASP B C 1
ATOM 8627 O O . ASP B 1 368 ? -8.68 18.406 -11.188 1 96.75 368 ASP B O 1
ATOM 8631 N N . GLU B 1 369 ? -10 16.656 -11.07 1 97.5 369 GLU B N 1
ATOM 8632 C CA . GLU B 1 369 ? -11.148 17.406 -11.547 1 97.5 369 GLU B CA 1
ATOM 8633 C C . GLU B 1 369 ? -11.633 18.406 -10.5 1 97.5 369 GLU B C 1
ATOM 8635 O O . GLU B 1 369 ? -12.102 19.5 -10.844 1 97.5 369 GLU B O 1
ATOM 8640 N N . ILE B 1 370 ? -11.523 18.062 -9.297 1 97.69 370 ILE B N 1
ATOM 8641 C CA . ILE B 1 370 ? -11.945 18.953 -8.227 1 97.69 370 ILE B CA 1
ATOM 8642 C C . ILE B 1 370 ? -10.992 20.141 -8.141 1 97.69 370 ILE B C 1
ATOM 8644 O O . ILE B 1 370 ? -11.422 21.281 -7.941 1 97.69 370 ILE B O 1
ATOM 8648 N N . ARG B 1 371 ? -9.75 19.875 -8.297 1 96.94 371 ARG B N 1
ATOM 8649 C CA . ARG B 1 371 ? -8.734 20.922 -8.234 1 96.94 371 ARG B CA 1
ATOM 8650 C C . ARG B 1 371 ? -8.969 21.969 -9.312 1 96.94 371 ARG B C 1
ATOM 8652 O O . ARG B 1 371 ? -8.539 23.125 -9.18 1 96.94 371 ARG B O 1
ATOM 8659 N N . LYS B 1 372 ? -9.719 21.656 -10.367 1 96.5 372 LYS B N 1
ATOM 8660 C CA . LYS B 1 372 ? -9.961 22.547 -11.492 1 96.5 372 LYS B CA 1
ATOM 8661 C C . LYS B 1 372 ? -11.18 23.422 -11.242 1 96.5 372 LYS B C 1
ATOM 8663 O O . LYS B 1 372 ? -11.422 24.375 -11.992 1 96.5 372 LYS B O 1
ATOM 8668 N N . LYS B 1 373 ? -11.891 23.141 -10.281 1 96.44 373 LYS B N 1
ATOM 8669 C CA . LYS B 1 373 ? -13.086 23.922 -10 1 96.44 373 LYS B CA 1
ATOM 8670 C C . LYS B 1 373 ? -12.727 25.375 -9.688 1 96.44 373 LYS B C 1
ATOM 8672 O O . LYS B 1 373 ? -11.703 25.656 -9.062 1 96.44 373 LYS B O 1
ATOM 8677 N N . SER B 1 374 ? -13.594 26.281 -10.055 1 94.75 374 SER B N 1
ATOM 8678 C CA . SER B 1 374 ? -13.352 27.719 -9.984 1 94.75 374 SER B CA 1
ATOM 8679 C C . SER B 1 374 ? -13.07 28.172 -8.555 1 94.75 374 SER B C 1
ATOM 8681 O O . SER B 1 374 ? -12.219 29.031 -8.32 1 94.75 374 SER B O 1
ATOM 8683 N N . GLN B 1 375 ? -13.758 27.641 -7.668 1 92.56 375 GLN B N 1
ATOM 8684 C CA . GLN B 1 375 ? -13.594 28.016 -6.266 1 92.56 375 GLN B CA 1
ATOM 8685 C C . GLN B 1 375 ? -12.188 27.688 -5.773 1 92.56 375 GLN B C 1
ATOM 8687 O O . GLN B 1 375 ? -11.602 28.453 -5 1 92.56 375 GLN B O 1
ATOM 8692 N N . ILE B 1 376 ? -11.648 26.641 -6.23 1 95.81 376 ILE B N 1
ATOM 8693 C CA . ILE B 1 376 ? -10.32 26.203 -5.812 1 95.81 376 ILE B CA 1
ATOM 8694 C C . ILE B 1 376 ? -9.25 27.031 -6.516 1 95.81 376 ILE B C 1
ATOM 8696 O O . ILE B 1 376 ? -8.281 27.469 -5.887 1 95.81 376 ILE B O 1
ATOM 8700 N N . VAL B 1 377 ? -9.461 27.25 -7.762 1 94.5 377 VAL B N 1
AT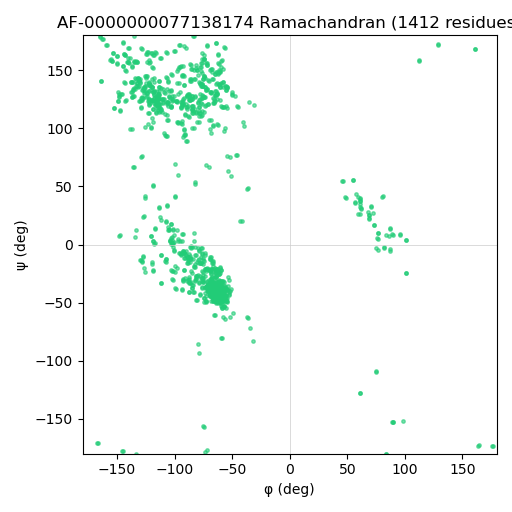OM 8701 C CA . VAL B 1 377 ? -8.516 28.047 -8.547 1 94.5 377 VAL B CA 1
ATOM 8702 C C . VAL B 1 377 ? -8.422 29.453 -7.98 1 94.5 377 VAL B C 1
ATOM 8704 O O . VAL B 1 377 ? -7.336 30.031 -7.898 1 94.5 377 VAL B O 1
ATOM 8707 N N . SER B 1 378 ? -9.523 29.969 -7.664 1 92.81 378 SER B N 1
ATOM 8708 C CA . SER B 1 378 ? -9.555 31.297 -7.059 1 92.81 378 SER B CA 1
ATOM 8709 C C . SER B 1 378 ? -8.781 31.328 -5.742 1 92.81 378 SER B C 1
ATOM 8711 O O . SER B 1 378 ? -8.062 32.281 -5.461 1 92.81 378 SER B O 1
ATOM 8713 N N . LEU B 1 379 ? -8.945 30.359 -5.016 1 91 379 LEU B N 1
ATOM 8714 C CA . LEU B 1 379 ? -8.242 30.266 -3.742 1 91 379 LEU B CA 1
ATOM 8715 C C . LEU B 1 379 ? -6.734 30.125 -3.963 1 91 379 LEU B C 1
ATOM 8717 O O . LEU B 1 379 ? -5.941 30.672 -3.197 1 91 379 LEU B O 1
ATOM 8721 N N . GLU B 1 380 ? -6.32 29.344 -4.945 1 93.81 380 GLU B N 1
ATOM 8722 C CA . GLU B 1 380 ? -4.91 29.203 -5.293 1 93.81 380 GLU B CA 1
ATOM 8723 C C . GLU B 1 380 ? -4.258 30.562 -5.527 1 93.81 380 GLU B C 1
ATOM 8725 O O . GLU B 1 380 ? -3.141 30.812 -5.074 1 93.81 380 GLU B O 1
ATOM 8730 N N . LYS B 1 381 ? -4.984 31.375 -6.215 1 90.06 381 LYS B N 1
ATOM 8731 C CA . LYS B 1 381 ? -4.48 32.719 -6.52 1 90.06 381 LYS B CA 1
ATOM 8732 C C . LYS B 1 381 ? -4.383 33.562 -5.258 1 90.06 381 LYS B C 1
ATOM 8734 O O . LYS B 1 381 ? -3.391 34.25 -5.047 1 90.06 381 LYS B O 1
ATOM 8739 N N . LYS B 1 382 ? -5.395 33.469 -4.527 1 82.06 382 LYS B N 1
ATOM 8740 C CA . LYS B 1 382 ? -5.453 34.25 -3.295 1 82.06 382 LYS B CA 1
ATOM 8741 C C . LYS B 1 382 ? -4.324 33.844 -2.344 1 82.06 382 LYS B C 1
ATOM 8743 O O . LYS B 1 382 ? -3.691 34.719 -1.739 1 82.06 382 LYS B O 1
ATOM 8748 N N . LEU B 1 383 ? -4.098 32.594 -2.229 1 85.25 383 LEU B N 1
ATOM 8749 C CA . LEU B 1 383 ? -3.107 32.062 -1.286 1 85.25 383 LEU B CA 1
ATOM 8750 C C . LEU B 1 383 ? -1.727 32 -1.931 1 85.25 383 LEU B C 1
ATOM 8752 O O . LEU B 1 383 ? -0.721 31.828 -1.237 1 85.25 383 LEU B O 1
ATOM 8756 N N . ASN B 1 384 ? -1.661 32.125 -3.207 1 86.69 384 ASN B N 1
ATOM 8757 C CA . ASN B 1 384 ? -0.435 31.938 -3.979 1 86.69 384 ASN B CA 1
ATOM 8758 C C . ASN B 1 384 ? 0.17 30.562 -3.754 1 86.69 384 ASN B C 1
ATOM 8760 O O . ASN B 1 384 ? 1.362 30.438 -3.471 1 86.69 384 ASN B O 1
ATOM 8764 N N . THR B 1 385 ? -0.708 29.641 -3.609 1 91.06 385 THR B N 1
ATOM 8765 C CA . THR B 1 385 ? -0.325 28.25 -3.447 1 91.06 385 THR B CA 1
ATOM 8766 C C . THR B 1 385 ? -1.206 27.344 -4.305 1 91.06 385 THR B C 1
ATOM 8768 O O . THR B 1 385 ? -2.416 27.547 -4.402 1 91.06 385 THR B O 1
ATOM 8771 N N . GLN B 1 386 ? -0.606 26.375 -4.891 1 93.56 386 GLN B N 1
ATOM 8772 C CA . GLN B 1 386 ? -1.36 25.453 -5.734 1 93.56 386 GLN B CA 1
ATOM 8773 C C . GLN B 1 386 ? -2.021 24.359 -4.902 1 93.56 386 GLN B C 1
ATOM 8775 O O . GLN B 1 386 ? -1.435 23.859 -3.939 1 93.56 386 GLN B O 1
ATOM 8780 N N . CYS B 1 387 ? -3.184 24.016 -5.305 1 95.75 387 CYS B N 1
ATOM 8781 C CA . CYS B 1 387 ? -3.863 22.875 -4.703 1 95.75 387 CYS B CA 1
ATOM 8782 C C . CYS B 1 387 ? -3.262 21.562 -5.188 1 95.75 387 CYS B C 1
ATOM 8784 O O . CYS B 1 387 ? -3.105 21.359 -6.391 1 95.75 387 CYS B O 1
ATOM 8786 N N . THR B 1 388 ? -2.914 20.75 -4.262 1 94.31 388 THR B N 1
ATOM 8787 C CA . THR B 1 388 ? -2.326 19.469 -4.617 1 94.31 388 THR B CA 1
ATOM 8788 C C . THR B 1 388 ? -3.365 18.359 -4.52 1 94.31 388 THR B C 1
ATOM 8790 O O . THR B 1 388 ? -4.43 18.547 -3.93 1 94.31 388 THR B O 1
ATOM 8793 N N . ARG B 1 389 ? -3.102 17.172 -5.062 1 93.94 389 ARG B N 1
ATOM 8794 C CA . ARG B 1 389 ? -3.98 16.016 -4.938 1 93.94 389 ARG B CA 1
ATOM 8795 C C . ARG B 1 389 ? -4.18 15.633 -3.477 1 93.94 389 ARG B C 1
ATOM 8797 O O . ARG B 1 389 ? -5.262 15.195 -3.086 1 93.94 389 ARG B O 1
ATOM 8804 N N . ASN B 1 390 ? -3.125 15.805 -2.754 1 91.69 390 ASN B N 1
ATOM 8805 C CA . ASN B 1 390 ? -3.186 15.414 -1.349 1 91.69 390 ASN B CA 1
ATOM 8806 C C . ASN B 1 390 ? -4.145 16.297 -0.563 1 91.69 390 ASN B C 1
ATOM 8808 O O . ASN B 1 390 ? -4.766 15.852 0.403 1 91.69 390 ASN B O 1
ATOM 8812 N N . ASP B 1 391 ? -4.281 17.578 -0.929 1 94 391 ASP B N 1
ATOM 8813 C CA . ASP B 1 391 ? -5.254 18.469 -0.302 1 94 391 ASP B CA 1
ATOM 8814 C C . ASP B 1 391 ? -6.672 17.922 -0.448 1 94 391 ASP B C 1
ATOM 8816 O O . ASP B 1 391 ? -7.48 18.031 0.477 1 94 391 ASP B O 1
ATOM 8820 N N . VAL B 1 392 ? -6.887 17.391 -1.587 1 96.94 392 VAL B N 1
ATOM 8821 C CA . VAL B 1 392 ? -8.219 16.875 -1.888 1 96.94 392 VAL B CA 1
ATOM 8822 C C . VAL B 1 392 ? -8.383 15.492 -1.276 1 96.94 392 VAL B C 1
ATOM 8824 O O . VAL B 1 392 ? -9.391 15.211 -0.616 1 96.94 392 VAL B O 1
ATOM 8827 N N . ARG B 1 393 ? -7.398 14.609 -1.482 1 96.44 393 ARG B N 1
ATOM 8828 C CA . ARG B 1 393 ? -7.422 13.211 -1.067 1 96.44 393 ARG B CA 1
ATOM 8829 C C . ARG B 1 393 ? -7.645 13.086 0.436 1 96.44 393 ARG B C 1
ATOM 8831 O O . ARG B 1 393 ? -8.312 12.156 0.898 1 96.44 393 ARG B O 1
ATOM 8838 N N . SER B 1 394 ? -7.176 14 1.158 1 93.38 394 SER B N 1
ATOM 8839 C CA . SER B 1 394 ? -7.27 13.945 2.613 1 93.38 394 SER B CA 1
ATOM 8840 C C . SER B 1 394 ? -8.68 14.297 3.092 1 93.38 394 SER B C 1
ATOM 8842 O O . SER B 1 394 ? -8.984 14.156 4.277 1 93.38 394 SER B O 1
ATOM 8844 N N . CYS B 1 395 ? -9.484 14.719 2.209 1 94.94 395 CYS B N 1
ATOM 8845 C CA . CYS B 1 395 ? -10.789 15.227 2.615 1 94.94 395 CYS B CA 1
ATOM 8846 C C . CYS B 1 395 ? -11.883 14.18 2.385 1 94.94 395 CYS B C 1
ATOM 8848 O O . CYS B 1 395 ? -13.047 14.406 2.721 1 94.94 395 CYS B O 1
ATOM 8850 N N . PHE B 1 396 ? -11.508 13.07 1.796 1 97.31 396 PHE B N 1
ATOM 8851 C CA . PHE B 1 396 ? -12.523 12.055 1.555 1 97.31 396 PHE B CA 1
ATOM 8852 C C . PHE B 1 396 ? -11.891 10.664 1.487 1 97.31 396 PHE B C 1
ATOM 8854 O O . PHE B 1 396 ? -10.664 10.539 1.445 1 97.31 396 PHE B O 1
ATOM 8861 N N . HIS B 1 397 ? -12.641 9.648 1.58 1 97.31 397 HIS B N 1
ATOM 8862 C CA . HIS B 1 397 ? -12.289 8.266 1.3 1 97.31 397 HIS B CA 1
ATOM 8863 C C . HIS B 1 397 ? -13.414 7.539 0.574 1 97.31 397 HIS B C 1
ATOM 8865 O O . HIS B 1 397 ? -14.516 8.078 0.443 1 97.31 397 HIS B O 1
ATOM 8871 N N . MET B 1 398 ? -13.141 6.391 0.081 1 98.19 398 MET B N 1
ATOM 8872 C CA . MET B 1 398 ? -14.117 5.746 -0.798 1 98.19 398 MET B CA 1
ATOM 8873 C C . MET B 1 398 ? -14.352 4.301 -0.381 1 98.19 398 MET B C 1
ATOM 8875 O O . MET B 1 398 ? -13.414 3.605 0.019 1 98.19 398 MET B O 1
ATOM 8879 N N . TYR B 1 399 ? -15.578 3.828 -0.48 1 98.19 399 TYR B N 1
ATOM 8880 C CA . TYR B 1 399 ? -15.977 2.424 -0.454 1 98.19 399 TYR B CA 1
ATOM 8881 C C . TYR B 1 399 ? -16.5 1.979 -1.812 1 98.19 399 TYR B C 1
ATOM 8883 O O . TYR B 1 399 ? -17.531 2.465 -2.271 1 98.19 399 TYR B O 1
ATOM 8891 N N . VAL B 1 400 ? -15.805 1.041 -2.414 1 98.44 400 VAL B N 1
ATOM 8892 C CA . VAL B 1 400 ? -16.078 0.696 -3.803 1 98.44 400 VAL B CA 1
ATOM 8893 C C . VAL B 1 400 ? -16.578 -0.747 -3.887 1 98.44 400 VAL B C 1
ATOM 8895 O O . VAL B 1 400 ? -15.922 -1.665 -3.395 1 98.44 400 VAL B O 1
ATOM 8898 N N . ASN B 1 401 ? -17.766 -0.973 -4.391 1 98.12 401 ASN B N 1
ATOM 8899 C CA . ASN B 1 401 ? -18.297 -2.275 -4.773 1 98.12 401 ASN B CA 1
ATOM 8900 C C . ASN B 1 401 ? -18.359 -2.436 -6.289 1 98.12 401 ASN B C 1
ATOM 8902 O O . ASN B 1 401 ? -19.188 -1.818 -6.953 1 98.12 401 ASN B O 1
ATOM 8906 N N . LEU B 1 402 ? -17.469 -3.242 -6.773 1 97.56 402 LEU B N 1
ATOM 8907 C CA . LEU B 1 402 ? -17.281 -3.385 -8.211 1 97.56 402 LEU B CA 1
ATOM 8908 C C . LEU B 1 402 ? -17.641 -4.797 -8.672 1 97.56 402 LEU B C 1
ATOM 8910 O O . LEU B 1 402 ? -17.188 -5.777 -8.078 1 97.56 402 LEU B O 1
ATOM 8914 N N . ARG B 1 403 ? -18.516 -4.934 -9.617 1 95.88 403 ARG B N 1
ATOM 8915 C CA . ARG B 1 403 ? -18.812 -6.176 -10.32 1 95.88 403 ARG B CA 1
ATOM 8916 C C . ARG B 1 403 ? -18.406 -6.102 -11.789 1 95.88 403 ARG B C 1
ATOM 8918 O O . ARG B 1 403 ? -18.859 -5.219 -12.516 1 95.88 403 ARG B O 1
ATOM 8925 N N . ILE B 1 404 ? -17.547 -6.969 -12.188 1 95.56 404 ILE B N 1
ATOM 8926 C CA . ILE B 1 404 ? -17.047 -6.941 -13.555 1 95.56 404 ILE B CA 1
ATOM 8927 C C . ILE B 1 404 ? -16.906 -8.367 -14.078 1 95.56 404 ILE B C 1
ATOM 8929 O O . ILE B 1 404 ? -16.766 -9.312 -13.297 1 95.56 404 ILE B O 1
ATOM 8933 N N . LEU B 1 405 ? -16.922 -8.484 -15.391 1 93.69 405 LEU B N 1
ATOM 8934 C CA . LEU B 1 405 ? -16.578 -9.758 -16.016 1 93.69 405 LEU B CA 1
ATOM 8935 C C . LEU B 1 405 ? -15.062 -9.961 -16.062 1 93.69 405 LEU B C 1
ATOM 8937 O O . LEU B 1 405 ? -14.312 -9.008 -16.266 1 93.69 405 LEU B O 1
ATOM 8941 N N . ASN B 1 406 ? -14.625 -11.133 -15.805 1 91.19 406 ASN B N 1
ATOM 8942 C CA . ASN B 1 406 ? -13.242 -11.562 -15.938 1 91.19 406 ASN B CA 1
ATOM 8943 C C . ASN B 1 406 ? -12.297 -10.672 -15.141 1 91.19 406 ASN B C 1
ATOM 8945 O O . ASN B 1 406 ? -11.352 -10.102 -15.695 1 91.19 406 ASN B O 1
ATOM 8949 N N . PRO B 1 407 ? -12.57 -10.547 -13.859 1 94.69 407 PRO B N 1
ATOM 8950 C CA . PRO B 1 407 ? -11.617 -9.789 -13.047 1 94.69 407 PRO B CA 1
ATOM 8951 C C . PRO B 1 407 ? -10.219 -10.406 -13.055 1 94.69 407 PRO B C 1
ATOM 8953 O O . PRO B 1 407 ? -10.078 -11.633 -13.023 1 94.69 407 PRO B O 1
ATOM 8956 N N . ARG B 1 408 ? -9.25 -9.586 -13.203 1 94.31 408 ARG B N 1
ATOM 8957 C CA . ARG B 1 408 ? -7.848 -10 -13.188 1 94.31 408 ARG B CA 1
ATOM 8958 C C . ARG B 1 408 ? -7.102 -9.352 -12.031 1 94.31 408 ARG B C 1
ATOM 8960 O O . ARG B 1 408 ? -7.203 -8.141 -11.82 1 94.31 408 ARG B O 1
ATOM 8967 N N . PHE B 1 409 ? -6.371 -10.172 -11.305 1 95 409 PHE B N 1
ATOM 8968 C CA . PHE B 1 409 ? -5.668 -9.672 -10.125 1 95 409 PHE B CA 1
ATOM 8969 C C . PHE B 1 409 ? -4.16 -9.844 -10.289 1 95 409 PHE B C 1
ATOM 8971 O O . PHE B 1 409 ? -3.703 -10.625 -11.117 1 95 409 PHE B O 1
ATOM 8978 N N . LYS B 1 410 ? -3.441 -9.141 -9.492 1 93.94 410 LYS B N 1
ATOM 8979 C CA . LYS B 1 410 ? -1.984 -9.078 -9.547 1 93.94 410 LYS B CA 1
ATOM 8980 C C . LYS B 1 410 ? -1.36 -10.367 -9.016 1 93.94 410 LYS B C 1
ATOM 8982 O O . LYS B 1 410 ? -0.2 -10.664 -9.305 1 93.94 410 LYS B O 1
ATOM 8987 N N . SER B 1 411 ? -2.078 -11.109 -8.242 1 93.88 411 SER B N 1
ATOM 8988 C CA . SER B 1 411 ? -1.654 -12.344 -7.582 1 93.88 411 SER B CA 1
ATOM 8989 C C . SER B 1 411 ? -2.854 -13.195 -7.184 1 93.88 411 SER B C 1
ATOM 8991 O O . SER B 1 411 ? -4 -12.758 -7.305 1 93.88 411 SER B O 1
ATOM 8993 N N . GLN B 1 412 ? -2.549 -14.352 -6.758 1 93.31 412 GLN B N 1
ATOM 8994 C CA . GLN B 1 412 ? -3.615 -15.273 -6.375 1 93.31 412 GLN B CA 1
ATOM 8995 C C . GLN B 1 412 ? -4.336 -14.789 -5.121 1 93.31 412 GLN B C 1
ATOM 8997 O O . GLN B 1 412 ? -5.543 -15 -4.973 1 93.31 412 GLN B O 1
ATOM 9002 N N . ASP B 1 413 ? -3.695 -14.109 -4.277 1 92.38 413 ASP B N 1
ATOM 9003 C CA . ASP B 1 413 ? -4.379 -13.633 -3.076 1 92.38 413 ASP B CA 1
ATOM 9004 C C . ASP B 1 413 ? -5.41 -12.562 -3.416 1 92.38 413 ASP B C 1
ATOM 9006 O O . ASP B 1 413 ? -6.23 -12.195 -2.574 1 92.38 413 ASP B O 1
ATOM 9010 N N . LYS B 1 414 ? -5.41 -12.055 -4.633 1 95.06 414 LYS B N 1
ATOM 9011 C CA . LYS B 1 414 ? -6.426 -11.203 -5.242 1 95.06 414 LYS B CA 1
ATOM 9012 C C . LYS B 1 414 ? -6.59 -9.906 -4.465 1 95.06 414 LYS B C 1
ATOM 9014 O O . LYS B 1 414 ? -7.711 -9.422 -4.277 1 95.06 414 LYS B O 1
ATOM 9019 N N . SER B 1 415 ? -5.449 -9.344 -4.004 1 94.06 415 SER B N 1
ATOM 9020 C CA . SER B 1 415 ? -5.473 -8.148 -3.158 1 94.06 415 SER B CA 1
ATOM 9021 C C . SER B 1 415 ? -5.492 -6.875 -3.996 1 94.06 415 SER B C 1
ATOM 9023 O O . SER B 1 415 ? -5.762 -5.793 -3.479 1 94.06 415 SER B O 1
ATOM 9025 N N . TYR B 1 416 ? -5.242 -6.957 -5.34 1 95.56 416 TYR B N 1
ATOM 9026 C CA . TYR B 1 416 ? -5.082 -5.777 -6.184 1 95.56 416 TYR B CA 1
ATOM 9027 C C . TYR B 1 416 ? -5.605 -6.043 -7.59 1 95.56 416 TYR B C 1
ATOM 9029 O O . TYR B 1 416 ? -5.043 -6.855 -8.328 1 95.56 416 TYR B O 1
ATOM 9037 N N . LEU B 1 417 ? -6.652 -5.344 -8 1 96.69 417 LEU B N 1
ATOM 9038 C CA . LEU B 1 417 ? -7.277 -5.492 -9.305 1 96.69 417 LEU B CA 1
ATOM 9039 C C . LEU B 1 417 ? -6.445 -4.809 -10.391 1 96.69 417 LEU B C 1
ATOM 9041 O O . LEU B 1 417 ? -6.047 -3.652 -10.234 1 96.69 417 LEU B O 1
ATOM 9045 N N . ILE B 1 418 ? -6.254 -5.504 -11.594 1 95.31 418 ILE B N 1
ATOM 9046 C CA . ILE B 1 418 ? -5.34 -4.906 -12.555 1 95.31 418 ILE B CA 1
ATOM 9047 C C . ILE B 1 418 ? -6.078 -4.637 -13.867 1 95.31 418 ILE B C 1
ATOM 9049 O O . ILE B 1 418 ? -5.473 -4.199 -14.852 1 95.31 418 ILE B O 1
ATOM 9053 N N . ASN B 1 419 ? -7.41 -4.812 -13.938 1 93.56 419 ASN B N 1
ATOM 9054 C CA . ASN B 1 419 ? -8.188 -4.477 -15.117 1 93.56 419 ASN B CA 1
ATOM 9055 C C . ASN B 1 419 ? -8.078 -2.994 -15.461 1 93.56 419 ASN B C 1
ATOM 9057 O O . ASN B 1 419 ? -8.047 -2.145 -14.57 1 93.56 419 ASN B O 1
ATOM 9061 N N . ASP B 1 420 ? -7.949 -2.711 -16.719 1 90.88 420 ASP B N 1
ATOM 9062 C CA . ASP B 1 420 ? -8.031 -1.321 -17.156 1 90.88 420 ASP B CA 1
ATOM 9063 C C . ASP B 1 420 ? -9.477 -0.888 -17.359 1 90.88 420 ASP B C 1
ATOM 9065 O O . ASP B 1 420 ? -10.148 -1.342 -18.281 1 90.88 420 ASP B O 1
ATOM 9069 N N . LEU B 1 421 ? -9.883 0.003 -16.516 1 93.5 421 LEU B N 1
ATOM 9070 C CA . LEU B 1 421 ? -11.25 0.493 -16.547 1 93.5 421 LEU B CA 1
ATOM 9071 C C . LEU B 1 421 ? -11.289 2.016 -16.625 1 93.5 421 LEU B C 1
ATOM 9073 O O . LEU B 1 421 ? -12.258 2.643 -16.203 1 93.5 421 LEU B O 1
ATOM 9077 N N . ASN B 1 422 ? -10.258 2.611 -17.125 1 91.44 422 ASN B N 1
ATOM 9078 C CA . ASN B 1 422 ? -10.086 4.059 -17.062 1 91.44 422 ASN B CA 1
ATOM 9079 C C . ASN B 1 422 ? -11.211 4.789 -17.797 1 91.44 422 ASN B C 1
ATOM 9081 O O . ASN B 1 422 ? -11.711 5.805 -17.312 1 91.44 422 ASN B O 1
ATOM 9085 N N . GLU B 1 423 ? -11.594 4.301 -18.922 1 93.44 423 GLU B N 1
ATOM 9086 C CA . GLU B 1 423 ? -12.648 4.965 -19.688 1 93.44 423 GLU B CA 1
ATOM 9087 C C . GLU B 1 423 ? -13.969 4.953 -18.922 1 93.44 423 GLU B C 1
ATOM 9089 O O . GLU B 1 423 ? -14.672 5.969 -18.875 1 93.44 423 GLU B O 1
ATOM 9094 N N . ASP B 1 424 ? -14.312 3.85 -18.375 1 94.75 424 ASP B N 1
ATOM 9095 C CA . ASP B 1 424 ? -15.539 3.732 -17.578 1 94.75 424 ASP B CA 1
ATOM 9096 C C . ASP B 1 424 ? -15.508 4.664 -16.375 1 94.75 424 ASP B C 1
ATOM 9098 O O . ASP B 1 424 ? -16.5 5.324 -16.062 1 94.75 424 ASP B O 1
ATOM 9102 N N . ILE B 1 425 ? -14.398 4.672 -15.742 1 94.75 425 ILE B N 1
ATOM 9103 C CA . ILE B 1 425 ? -14.234 5.496 -14.547 1 94.75 425 ILE B CA 1
ATOM 9104 C C . ILE B 1 425 ? -14.344 6.973 -14.922 1 94.75 425 ILE B C 1
ATOM 9106 O O . ILE B 1 425 ? -15.008 7.746 -14.227 1 94.75 425 ILE B O 1
ATOM 9110 N N . ARG B 1 426 ? -13.703 7.359 -15.984 1 95.31 426 ARG B N 1
ATOM 9111 C CA . ARG B 1 426 ? -13.781 8.734 -16.453 1 95.31 426 ARG B CA 1
ATOM 9112 C C . ARG B 1 426 ? -15.234 9.156 -16.672 1 95.31 426 ARG B C 1
ATOM 9114 O O . ARG B 1 426 ? -15.656 10.219 -16.219 1 95.31 426 ARG B O 1
ATOM 9121 N N . LYS B 1 427 ? -15.977 8.383 -17.328 1 95.31 427 LYS B N 1
ATOM 9122 C CA . LYS B 1 427 ? -17.391 8.664 -17.594 1 95.31 427 LYS B CA 1
ATOM 9123 C C . LYS B 1 427 ? -18.188 8.789 -16.312 1 95.31 427 LYS B C 1
ATOM 9125 O O . LYS B 1 427 ? -19.031 9.664 -16.172 1 95.31 427 LYS B O 1
ATOM 9130 N N . SER B 1 428 ? -17.875 7.902 -15.414 1 96.06 428 SER B N 1
ATOM 9131 C CA . SER B 1 428 ? -18.562 7.906 -14.133 1 96.06 428 SER B CA 1
ATOM 9132 C C . SER B 1 428 ? -18.312 9.203 -13.375 1 96.06 428 SER B C 1
ATOM 9134 O O . SER B 1 428 ? -19.25 9.82 -12.867 1 96.06 428 SER B O 1
ATOM 9136 N N . VAL B 1 429 ? -17.078 9.641 -13.281 1 96.88 429 VAL B N 1
ATOM 9137 C CA . VAL B 1 429 ? -16.703 10.852 -12.555 1 96.88 429 VAL B CA 1
ATOM 9138 C C . VAL B 1 429 ? -17.344 12.07 -13.227 1 96.88 429 VAL B C 1
ATOM 9140 O O . VAL B 1 429 ? -17.906 12.93 -12.547 1 96.88 429 VAL B O 1
ATOM 9143 N N . ASP B 1 430 ? -17.266 12.117 -14.531 1 96.25 430 ASP B N 1
ATOM 9144 C CA . ASP B 1 430 ? -17.828 13.25 -15.266 1 96.25 430 ASP B CA 1
ATOM 9145 C C . ASP B 1 430 ? -19.328 13.391 -15.016 1 96.25 430 ASP B C 1
ATOM 9147 O O . ASP B 1 430 ? -19.828 14.508 -14.898 1 96.25 430 ASP B O 1
ATOM 9151 N N . LYS B 1 431 ? -19.922 12.344 -14.906 1 96.12 431 LYS B N 1
ATOM 9152 C CA . LYS B 1 431 ? -21.375 12.32 -14.719 1 96.12 431 LYS B CA 1
ATOM 9153 C C . LYS B 1 431 ? -21.75 12.805 -13.32 1 96.12 431 LYS B C 1
ATOM 9155 O O . LYS B 1 431 ? -22.766 13.492 -13.156 1 96.12 431 LYS B O 1
ATOM 9160 N N . HIS B 1 432 ? -20.953 12.508 -12.375 1 97.69 432 HIS B N 1
ATOM 9161 C CA . HIS B 1 432 ? -21.422 12.633 -11 1 97.69 432 HIS B CA 1
ATOM 9162 C C . HIS B 1 432 ? -20.703 13.766 -10.273 1 97.69 432 HIS B C 1
ATOM 9164 O O . HIS B 1 432 ? -21.141 14.203 -9.203 1 97.69 432 HIS B O 1
ATOM 9170 N N . LEU B 1 433 ? -19.719 14.336 -10.82 1 97.75 433 LEU B N 1
ATOM 9171 C CA . LEU B 1 433 ? -18.812 15.211 -10.086 1 97.75 433 LEU B CA 1
ATOM 9172 C C . LEU B 1 433 ? -19.547 16.406 -9.492 1 97.75 433 LEU B C 1
ATOM 9174 O O . LEU B 1 433 ? -19.422 16.688 -8.305 1 97.75 433 LEU B O 1
ATOM 9178 N N . ASP B 1 434 ? -20.328 17.109 -10.258 1 96.5 434 ASP B N 1
ATOM 9179 C CA . ASP B 1 434 ? -21 18.312 -9.797 1 96.5 434 ASP B CA 1
ATOM 9180 C C . ASP B 1 434 ? -22 18 -8.688 1 96.5 434 ASP B C 1
ATOM 9182 O O . ASP B 1 434 ? -22.062 18.719 -7.684 1 96.5 434 ASP B O 1
ATOM 9186 N N . LYS B 1 435 ? -22.75 17.016 -8.859 1 96.81 435 LYS B N 1
ATOM 9187 C CA . LYS B 1 435 ? -23.719 16.609 -7.84 1 96.81 435 LYS B CA 1
ATOM 9188 C C . LYS B 1 435 ? -23.016 16.172 -6.559 1 96.81 435 LYS B C 1
ATOM 9190 O O . LYS B 1 435 ? -23.5 16.469 -5.457 1 96.81 435 LYS B O 1
ATOM 9195 N N . LEU B 1 436 ? -21.953 15.461 -6.738 1 97.81 436 LEU B N 1
ATOM 9196 C CA . LEU B 1 436 ? -21.156 15 -5.609 1 97.81 436 LEU B CA 1
ATOM 9197 C C . LEU B 1 436 ? -20.688 16.188 -4.758 1 97.81 436 LEU B C 1
ATOM 9199 O O . LEU B 1 436 ? -20.844 16.156 -3.533 1 97.81 436 LEU B O 1
ATOM 9203 N N . LEU B 1 437 ? -20.234 17.203 -5.402 1 96.88 437 LEU B N 1
ATOM 9204 C CA . LEU B 1 437 ? -19.688 18.359 -4.695 1 96.88 437 LEU B CA 1
ATOM 9205 C C . LEU B 1 437 ? -20.812 19.141 -4.004 1 96.88 437 LEU B C 1
ATOM 9207 O O . LEU B 1 437 ? -20.641 19.594 -2.871 1 96.88 437 LEU B O 1
ATOM 9211 N N . LYS B 1 438 ? -21.875 19.234 -4.652 1 93.31 438 LYS B N 1
ATOM 9212 C CA . LYS B 1 438 ? -23.016 19.953 -4.09 1 93.31 438 LYS B CA 1
ATOM 9213 C C . LYS B 1 438 ? -23.562 19.234 -2.865 1 93.31 438 LYS B C 1
ATOM 9215 O O . LYS B 1 438 ? -23.891 19.875 -1.857 1 93.31 438 LYS B O 1
ATOM 9220 N N . LYS B 1 439 ? -23.594 17.953 -2.932 1 92.94 439 LYS B N 1
ATOM 9221 C CA . LYS B 1 439 ? -24.25 17.172 -1.883 1 92.94 439 LYS B CA 1
ATOM 9222 C C . LYS B 1 439 ? -23.312 17 -0.682 1 92.94 439 LYS B C 1
ATOM 9224 O O . LYS B 1 439 ? -23.781 16.891 0.456 1 92.94 439 LYS B O 1
ATOM 9229 N N . THR B 1 440 ? -22.047 16.969 -0.873 1 92.69 440 THR B N 1
ATOM 9230 C CA . THR B 1 440 ? -21.125 16.609 0.193 1 92.69 440 THR B CA 1
ATOM 9231 C C . THR B 1 440 ? -20.5 17.859 0.812 1 92.69 440 THR B C 1
ATOM 9233 O O . THR B 1 440 ? -19.938 17.797 1.913 1 92.69 440 THR B O 1
ATOM 9236 N N . GLY B 1 441 ? -20.453 18.969 0.094 1 89.5 441 GLY B N 1
ATOM 9237 C CA . GLY B 1 441 ? -19.75 20.156 0.583 1 89.5 441 GLY B CA 1
ATOM 9238 C C . GLY B 1 441 ? -18.25 19.969 0.642 1 89.5 441 GLY B C 1
ATOM 9239 O O . GLY B 1 441 ? -17.562 20.641 1.432 1 89.5 441 GLY B O 1
ATOM 9240 N N . LEU B 1 442 ? -17.703 19.125 -0.128 1 93.75 442 LEU B N 1
ATOM 9241 C CA . LEU B 1 442 ? -16.297 18.734 -0.11 1 93.75 442 LEU B CA 1
ATOM 9242 C C . LEU B 1 442 ? -15.391 19.938 -0.401 1 93.75 442 LEU B C 1
ATOM 9244 O O . LEU B 1 442 ? -14.273 20.016 0.11 1 93.75 442 LEU B O 1
ATOM 9248 N N . ILE B 1 443 ? -15.867 20.875 -1.183 1 93.5 443 ILE B N 1
ATOM 9249 C CA . ILE B 1 443 ? -15.07 22.016 -1.602 1 93.5 443 ILE B CA 1
ATOM 9250 C C . ILE B 1 443 ? -14.656 22.828 -0.378 1 93.5 443 ILE B C 1
ATOM 9252 O O . ILE B 1 443 ? -13.5 23.25 -0.262 1 93.5 443 ILE B O 1
ATOM 9256 N N . GLU B 1 444 ? -15.555 23.047 0.474 1 86.12 444 GLU B N 1
ATOM 9257 C CA . GLU B 1 444 ? -15.273 23.844 1.672 1 86.12 444 GLU B CA 1
ATOM 9258 C C . GLU B 1 444 ? -14.219 23.156 2.539 1 86.12 444 GLU B C 1
ATOM 9260 O O . GLU B 1 444 ? -13.359 23.828 3.113 1 86.12 444 GLU B O 1
ATOM 9265 N N . GLU B 1 445 ? -14.359 21.875 2.631 1 85.81 445 GLU B N 1
ATOM 9266 C CA . GLU B 1 445 ? -13.367 21.125 3.385 1 85.81 445 GLU B CA 1
ATOM 9267 C C . GLU B 1 445 ? -11.977 21.266 2.764 1 85.81 445 GLU B C 1
ATOM 9269 O O . GLU B 1 445 ? -10.984 21.406 3.477 1 85.81 445 GLU B O 1
ATOM 9274 N N . ILE B 1 446 ? -11.883 21.188 1.508 1 93.75 446 ILE B N 1
ATOM 9275 C CA . ILE B 1 446 ? -10.625 21.266 0.779 1 93.75 446 ILE B CA 1
ATOM 9276 C C . ILE B 1 446 ? -10.008 22.641 0.955 1 93.75 446 ILE B C 1
ATOM 9278 O O . ILE B 1 446 ? -8.789 22.781 1.124 1 93.75 446 ILE B O 1
ATOM 9282 N N . LYS B 1 447 ? -10.859 23.641 0.899 1 89.88 447 LYS B N 1
ATOM 9283 C CA . LYS B 1 447 ? -10.375 25.016 1.1 1 89.88 447 LYS B CA 1
ATOM 9284 C C . LYS B 1 447 ? -9.711 25.156 2.463 1 89.88 447 LYS B C 1
ATOM 9286 O O . LYS B 1 447 ? -8.641 25.766 2.572 1 89.88 447 LYS B O 1
ATOM 9291 N N . MET B 1 448 ? -10.359 24.641 3.371 1 82.06 448 MET B N 1
ATOM 9292 C CA . MET B 1 448 ? -9.828 24.719 4.727 1 82.06 448 MET B CA 1
ATOM 9293 C C . MET B 1 448 ? -8.477 24.016 4.816 1 82.06 448 MET B C 1
ATOM 9295 O O . MET B 1 448 ? -7.543 24.531 5.434 1 82.06 448 MET B O 1
ATOM 9299 N N . VAL B 1 449 ? -8.398 22.891 4.234 1 86.25 449 VAL B N 1
ATOM 9300 C CA . VAL B 1 449 ? -7.16 22.109 4.25 1 86.25 449 VAL B CA 1
ATOM 9301 C C . VAL B 1 449 ? -6.059 22.875 3.52 1 86.25 449 VAL B C 1
ATOM 9303 O O . VAL B 1 449 ? -4.914 22.922 3.98 1 86.25 449 VAL B O 1
ATOM 9306 N N . MET B 1 450 ? -6.344 23.406 2.42 1 88.12 450 MET B N 1
ATOM 9307 C CA . MET B 1 450 ? -5.391 24.172 1.627 1 88.12 450 MET B CA 1
ATOM 9308 C C . MET B 1 450 ? -4.867 25.359 2.412 1 88.12 450 MET B C 1
ATOM 9310 O O . MET B 1 450 ? -3.67 25.656 2.387 1 88.12 450 MET B O 1
ATOM 9314 N N . GLU B 1 451 ? -5.75 26.062 3.006 1 81.25 451 GLU B N 1
ATOM 9315 C CA . GLU B 1 451 ? -5.375 27.234 3.797 1 81.25 451 GLU B CA 1
ATOM 9316 C C . GLU B 1 451 ? -4.453 26.859 4.949 1 81.25 451 GLU B C 1
ATOM 9318 O O . GLU B 1 451 ? -3.436 27.516 5.18 1 81.25 451 GLU B O 1
ATOM 9323 N N . ARG B 1 452 ? -4.832 25.875 5.527 1 73.62 452 ARG B N 1
ATOM 9324 C CA . ARG B 1 452 ? -4.031 25.391 6.645 1 73.62 452 ARG B CA 1
ATOM 9325 C C . ARG B 1 452 ? -2.637 24.984 6.184 1 73.62 452 ARG B C 1
ATOM 9327 O O . ARG B 1 452 ? -1.643 25.297 6.84 1 73.62 452 ARG B O 1
ATOM 9334 N N . ARG B 1 453 ? -2.627 24.219 5.156 1 81.81 453 ARG B N 1
ATOM 9335 C CA . ARG B 1 453 ? -1.347 23.766 4.621 1 81.81 453 ARG B CA 1
ATOM 9336 C C . ARG B 1 453 ? -0.475 24.953 4.223 1 81.81 453 ARG B C 1
ATOM 9338 O O . ARG B 1 453 ? 0.737 24.953 4.445 1 81.81 453 ARG B O 1
ATOM 9345 N N . THR B 1 454 ? -1.089 25.891 3.615 1 80.56 454 THR B N 1
ATOM 9346 C CA . THR B 1 454 ? -0.365 27.078 3.197 1 80.56 454 THR B CA 1
ATOM 9347 C C . THR B 1 454 ? 0.221 27.812 4.402 1 80.56 454 THR B C 1
ATOM 9349 O O . THR B 1 454 ? 1.378 28.234 4.379 1 80.56 454 THR B O 1
ATOM 9352 N N . GLN B 1 455 ? -0.55 27.953 5.336 1 68.75 455 GLN B N 1
ATOM 9353 C CA . GLN B 1 455 ? -0.104 28.625 6.559 1 68.75 455 GLN B CA 1
ATOM 9354 C C . GLN B 1 455 ? 1.048 27.859 7.207 1 68.75 455 GLN B C 1
ATOM 9356 O O . GLN B 1 455 ? 2.025 28.469 7.656 1 68.75 455 GLN B O 1
ATOM 9361 N N . MET B 1 456 ? 0.902 26.609 7.188 1 71.12 456 MET B N 1
ATOM 9362 C CA . MET B 1 456 ? 1.929 25.766 7.781 1 71.12 456 MET B CA 1
ATOM 9363 C C . MET B 1 456 ? 3.229 25.844 6.988 1 71.12 456 MET B C 1
ATOM 9365 O O . MET B 1 456 ? 4.316 25.875 7.57 1 71.12 456 MET B O 1
ATOM 9369 N N . LYS B 1 457 ? 3.131 25.734 5.75 1 75.44 457 LYS B N 1
ATOM 9370 C CA . LYS B 1 457 ? 4.309 25.812 4.891 1 75.44 457 LYS B CA 1
ATOM 9371 C C . LYS B 1 457 ? 5.027 27.156 5.074 1 75.44 457 LYS B C 1
ATOM 9373 O O . LYS B 1 457 ? 6.262 27.203 5.086 1 75.44 457 LYS B O 1
ATOM 9378 N N . GLN B 1 458 ? 4.289 28.156 5.195 1 70.69 458 GLN B N 1
ATOM 9379 C CA . GLN B 1 458 ? 4.871 29.484 5.422 1 70.69 458 GLN B CA 1
ATOM 9380 C C . GLN B 1 458 ? 5.625 29.531 6.746 1 70.69 458 GLN B C 1
ATOM 9382 O O . GLN B 1 458 ? 6.707 30.109 6.828 1 70.69 458 GLN B O 1
ATOM 9387 N N . LEU B 1 459 ? 5.047 28.891 7.582 1 63.88 459 LEU B N 1
ATOM 9388 C CA . LEU B 1 459 ? 5.684 28.828 8.891 1 63.88 459 LEU B CA 1
ATOM 9389 C C . LEU B 1 459 ? 6.961 28 8.836 1 63.88 459 LEU B C 1
ATOM 9391 O O . LEU B 1 459 ? 7.98 28.375 9.422 1 63.88 459 LEU B O 1
ATOM 9395 N N . GLU B 1 460 ? 6.91 26.891 8.172 1 68.31 460 GLU B N 1
ATOM 9396 C CA . GLU B 1 460 ? 8.062 26.016 8.031 1 68.31 460 GLU B CA 1
ATOM 9397 C C . GLU B 1 460 ? 9.188 26.688 7.25 1 68.31 460 GLU B C 1
ATOM 9399 O O . GLU B 1 460 ? 10.359 26.578 7.617 1 68.31 460 GLU B O 1
ATOM 9404 N N . ASP B 1 461 ? 8.828 27.234 6.18 1 72 461 ASP B N 1
ATOM 9405 C CA . ASP B 1 461 ? 9.812 27.938 5.359 1 72 461 ASP B CA 1
ATOM 9406 C C . ASP B 1 461 ? 10.484 29.047 6.148 1 72 461 ASP B C 1
ATOM 9408 O O . ASP B 1 461 ? 11.695 29.266 6.023 1 72 461 ASP B O 1
ATOM 9412 N N . ALA B 1 462 ? 9.75 29.672 6.906 1 68.19 462 ALA B N 1
ATOM 9413 C CA . ALA B 1 462 ? 10.289 30.734 7.758 1 68.19 462 ALA B CA 1
ATOM 9414 C C . ALA B 1 462 ? 11.273 30.172 8.773 1 68.19 462 ALA B C 1
ATOM 9416 O O . ALA B 1 462 ? 12.336 30.75 9 1 68.19 462 ALA B O 1
ATOM 9417 N N . GLN B 1 463 ? 10.922 29.062 9.195 1 65.19 463 GLN B N 1
ATOM 9418 C CA . GLN B 1 463 ? 11.773 28.422 10.188 1 65.19 463 GLN B CA 1
ATOM 9419 C C . GLN B 1 463 ? 13.07 27.906 9.562 1 65.19 463 GLN B C 1
ATOM 9421 O O . GLN B 1 463 ? 14.148 28.078 10.125 1 65.19 463 GLN B O 1
ATOM 9426 N N . LYS B 1 464 ? 12.969 27.219 8.492 1 68.06 464 LYS B N 1
ATOM 9427 C CA . LYS B 1 464 ? 14.133 26.719 7.773 1 68.06 464 LYS B CA 1
ATOM 9428 C C . LYS B 1 464 ? 15.055 27.875 7.371 1 68.06 464 LYS B C 1
ATOM 9430 O O . LYS B 1 464 ? 16.281 27.766 7.477 1 68.06 464 LYS B O 1
ATOM 9435 N N . GLY B 1 465 ? 14.461 28.859 6.848 1 67.25 465 GLY B N 1
ATOM 9436 C CA . GLY B 1 465 ? 15.234 30.031 6.5 1 67.25 465 GLY B CA 1
ATOM 9437 C C . GLY B 1 465 ? 16 30.609 7.672 1 67.25 465 GLY B C 1
ATOM 9438 O O . GLY B 1 465 ? 17.156 31.031 7.527 1 67.25 465 GLY B O 1
ATOM 9439 N N . LEU B 1 466 ? 15.453 30.578 8.695 1 68.5 466 LEU B N 1
ATOM 9440 C CA . LEU B 1 466 ? 16.078 31.094 9.906 1 68.5 466 LEU B CA 1
ATOM 9441 C C . LEU B 1 466 ? 17.25 30.203 10.328 1 68.5 466 LEU B C 1
ATOM 9443 O O . LEU B 1 466 ? 18.297 30.703 10.734 1 68.5 466 LEU B O 1
ATOM 9447 N N . ARG B 1 467 ? 17.016 28.953 10.25 1 67 467 ARG B N 1
ATOM 9448 C CA . ARG B 1 467 ? 18.078 28.016 10.617 1 67 467 ARG B CA 1
ATOM 9449 C C . ARG B 1 467 ? 19.281 28.156 9.688 1 67 467 ARG B C 1
ATOM 9451 O O . ARG B 1 467 ? 20.422 28.156 10.141 1 67 467 ARG B O 1
ATOM 9458 N N . LYS B 1 468 ? 18.984 28.25 8.469 1 66.31 468 LYS B N 1
ATOM 9459 C CA . LYS B 1 468 ? 20.062 28.438 7.496 1 66.31 468 LYS B CA 1
ATOM 9460 C C . LYS B 1 468 ? 20.797 29.75 7.738 1 66.31 468 LYS B C 1
ATOM 9462 O O . LYS B 1 468 ? 22.031 29.797 7.668 1 66.31 468 LYS B O 1
ATOM 9467 N N . ALA B 1 469 ? 20.047 30.75 8 1 68.56 469 ALA B N 1
ATOM 9468 C CA . ALA B 1 469 ? 20.656 32.062 8.266 1 68.56 469 ALA B CA 1
ATOM 9469 C C . ALA B 1 469 ? 21.516 32.031 9.523 1 68.56 469 ALA B C 1
ATOM 9471 O O . ALA B 1 469 ? 22.578 32.656 9.562 1 68.56 469 ALA B O 1
ATOM 9472 N N . SER B 1 470 ? 21.094 31.234 10.383 1 66.44 470 SER B N 1
ATOM 9473 C CA . SER B 1 470 ? 21.812 31.141 11.648 1 66.44 470 SER B CA 1
ATOM 9474 C C . SER B 1 470 ? 23.109 30.359 11.492 1 66.44 470 SER B C 1
ATOM 9476 O O . SER B 1 470 ? 24.094 30.625 12.18 1 66.44 470 SER B O 1
ATOM 9478 N N . ARG B 1 471 ? 23.094 29.406 10.555 1 59.94 471 ARG B N 1
ATOM 9479 C CA . ARG B 1 471 ? 24.266 28.562 10.352 1 59.94 471 ARG B CA 1
ATOM 9480 C C . ARG B 1 471 ? 25.281 29.234 9.43 1 59.94 471 ARG B C 1
ATOM 9482 O O . ARG B 1 471 ? 26.484 29.047 9.57 1 59.94 471 ARG B O 1
ATOM 9489 N N . ASN B 1 472 ? 24.781 29.953 8.484 1 61.84 472 ASN B N 1
ATOM 9490 C CA . ASN B 1 472 ? 25.656 30.609 7.52 1 61.84 472 ASN B CA 1
ATOM 9491 C C . ASN B 1 472 ? 26.141 31.969 8.039 1 61.84 472 ASN B C 1
ATOM 9493 O O . ASN B 1 472 ? 25.516 32.562 8.914 1 61.84 472 ASN B O 1
ATOM 9497 N N . ASN B 1 473 ? 27.281 32.281 7.562 1 71 473 ASN B N 1
ATOM 9498 C CA . ASN B 1 473 ? 27.797 33.625 7.82 1 71 473 ASN B CA 1
ATOM 9499 C C . ASN B 1 473 ? 26.906 34.688 7.211 1 71 473 ASN B C 1
ATOM 9501 O O . ASN B 1 473 ? 26.734 34.75 5.992 1 71 473 ASN B O 1
ATOM 9505 N N . ILE B 1 474 ? 26.078 35.375 8.047 1 81.31 474 ILE B N 1
ATOM 9506 C CA . ILE B 1 474 ? 25.234 36.469 7.582 1 81.31 474 ILE B CA 1
ATOM 9507 C C . ILE B 1 474 ? 26.094 37.562 6.953 1 81.31 474 ILE B C 1
ATOM 9509 O O . ILE B 1 474 ? 27 38.125 7.602 1 81.31 474 ILE B O 1
ATOM 9513 N N . PRO B 1 475 ? 25.828 37.75 5.762 1 81.31 475 PRO B N 1
ATOM 9514 C CA . PRO B 1 475 ? 26.656 38.75 5.086 1 81.31 475 PRO B CA 1
ATOM 9515 C C . PRO B 1 475 ? 26.656 40.094 5.785 1 81.31 475 PRO B C 1
ATOM 9517 O O . PRO B 1 475 ? 25.625 40.562 6.289 1 81.31 475 PRO B O 1
ATOM 9520 N N . LYS B 1 476 ? 27.844 40.75 5.941 1 84.94 476 LYS B N 1
ATOM 9521 C CA . LYS B 1 476 ? 28.078 42.125 6.402 1 84.94 476 LYS B CA 1
ATOM 9522 C C . LYS B 1 476 ? 27.906 42.219 7.914 1 84.94 476 LYS B C 1
ATOM 9524 O O . LYS B 1 476 ? 28.047 43.312 8.484 1 84.94 476 LYS B O 1
ATOM 9529 N N . LEU B 1 477 ? 27.484 41.031 8.43 1 91.44 477 LEU B N 1
ATOM 9530 C CA . LEU B 1 477 ? 27.453 41.031 9.883 1 91.44 477 LEU B CA 1
ATOM 9531 C C . LEU B 1 477 ? 28.859 41.094 10.469 1 91.44 477 LEU B C 1
ATOM 9533 O O . LEU B 1 477 ? 29.75 40.344 10.023 1 91.44 477 LEU B O 1
ATOM 9537 N N . MET B 1 478 ? 29.125 41.969 11.398 1 91.31 478 MET B N 1
ATOM 9538 C CA . MET B 1 478 ? 30.328 42 12.227 1 91.31 478 MET B CA 1
ATOM 9539 C C . MET B 1 478 ? 30.016 41.594 13.656 1 91.31 478 MET B C 1
ATOM 9541 O O . MET B 1 478 ? 29.625 42.438 14.477 1 91.31 478 MET B O 1
ATOM 9545 N N . PRO B 1 479 ? 30.219 40.312 13.891 1 90.31 479 PRO B N 1
ATOM 9546 C CA . PRO B 1 479 ? 29.891 39.844 15.234 1 90.31 479 PRO B CA 1
ATOM 9547 C C . PRO B 1 479 ? 30.891 40.312 16.297 1 90.31 479 PRO B C 1
ATOM 9549 O O . PRO B 1 479 ? 32.031 40.688 15.961 1 90.31 479 PRO B O 1
ATOM 9552 N N . PRO B 1 480 ? 30.391 40.344 17.5 1 90.62 480 PRO B N 1
ATOM 9553 C CA . PRO B 1 480 ? 31.359 40.625 18.578 1 90.62 480 PRO B CA 1
ATOM 9554 C C . PRO B 1 480 ? 32.438 39.562 18.672 1 90.62 480 PRO B C 1
ATOM 9556 O O . PRO B 1 480 ? 32.219 38.375 18.328 1 90.62 480 PRO B O 1
ATOM 9559 N N . THR B 1 481 ? 33.562 39.906 19.078 1 88.62 481 THR B N 1
ATOM 9560 C CA . THR B 1 481 ? 34.688 38.969 19.203 1 88.62 481 THR B CA 1
ATOM 9561 C C . THR B 1 481 ? 34.688 38.281 20.547 1 88.62 481 THR B C 1
ATOM 9563 O O . THR B 1 481 ? 35.375 37.281 20.75 1 88.62 481 THR B O 1
ATOM 9566 N N . GLY B 1 482 ? 33.906 38.781 21.391 1 86.25 482 GLY B N 1
ATOM 9567 C CA . GLY B 1 482 ? 33.812 38.156 22.703 1 86.25 482 GLY B CA 1
ATOM 9568 C C . GLY B 1 482 ? 33.062 36.844 22.672 1 86.25 482 GLY B C 1
ATOM 9569 O O . GLY B 1 482 ? 32.75 36.312 21.594 1 86.25 482 GLY B O 1
ATOM 9570 N N . LYS B 1 483 ? 32.906 36.219 23.875 1 83.69 483 LYS B N 1
ATOM 9571 C CA . LYS B 1 483 ? 32.219 34.938 24 1 83.69 483 LYS B CA 1
ATOM 9572 C C . LYS B 1 483 ? 30.719 35.094 23.797 1 83.69 483 LYS B C 1
ATOM 9574 O O . LYS B 1 483 ? 30.156 36.156 24.078 1 83.69 483 LYS B O 1
ATOM 9579 N N . PRO B 1 484 ? 30.281 33.969 23.391 1 78.56 484 PRO B N 1
ATOM 9580 C CA . PRO B 1 484 ? 28.812 33.969 23.312 1 78.56 484 PRO B CA 1
ATOM 9581 C C . PRO B 1 484 ? 28.156 34.094 24.672 1 78.56 484 PRO B C 1
ATOM 9583 O O . PRO B 1 484 ? 28.641 33.562 25.656 1 78.56 484 PRO B O 1
ATOM 9586 N N . ASN B 1 485 ? 27.359 35 25.016 1 77.38 485 ASN B N 1
ATOM 9587 C CA . ASN B 1 485 ? 26.562 35.219 26.219 1 77.38 485 ASN B CA 1
ATOM 9588 C C . ASN B 1 485 ? 27.234 36.25 27.141 1 77.38 485 ASN B C 1
ATOM 9590 O O . ASN B 1 485 ? 26.875 36.344 28.328 1 77.38 485 ASN B O 1
ATOM 9594 N N . ASP B 1 486 ? 28.359 36.844 26.719 1 86.06 486 ASP B N 1
ATOM 9595 C CA . ASP B 1 486 ? 28.922 37.938 27.516 1 86.06 486 ASP B CA 1
ATOM 9596 C C . ASP B 1 486 ? 27.859 38.969 27.844 1 86.06 486 ASP B C 1
ATOM 9598 O O . ASP B 1 486 ? 27.078 39.375 26.969 1 86.06 486 ASP B O 1
ATOM 9602 N N . PRO B 1 487 ? 27.844 39.281 29.078 1 86.38 487 PRO B N 1
ATOM 9603 C CA . PRO B 1 487 ? 26.859 40.312 29.438 1 86.38 487 PRO B CA 1
ATOM 9604 C C . PRO B 1 487 ? 27.141 41.656 28.781 1 86.38 487 PRO B C 1
ATOM 9606 O O . PRO B 1 487 ? 28.297 42.031 28.656 1 86.38 487 PRO B O 1
ATOM 9609 N N . GLY B 1 488 ? 26.188 42.312 28.312 1 88.81 488 GLY B N 1
ATOM 9610 C CA . GLY B 1 488 ? 26.297 43.656 27.766 1 88.81 488 GLY B CA 1
ATOM 9611 C C . GLY B 1 488 ? 26.453 43.656 26.25 1 88.81 488 GLY B C 1
ATOM 9612 O O . GLY B 1 488 ? 26.781 44.719 25.672 1 88.81 488 GLY B O 1
ATOM 9613 N N . ARG B 1 489 ? 26.312 42.562 25.625 1 93.19 489 ARG B N 1
ATOM 9614 C CA . ARG B 1 489 ? 26.406 42.531 24.172 1 93.19 489 ARG B CA 1
ATOM 9615 C C . ARG B 1 489 ? 25.312 43.344 23.516 1 93.19 489 ARG B C 1
ATOM 9617 O O . ARG B 1 489 ? 24.141 43.25 23.875 1 93.19 489 ARG B O 1
ATOM 9624 N N . ILE B 1 490 ? 25.703 44.219 22.594 1 94.56 490 ILE B N 1
ATOM 9625 C CA . ILE B 1 490 ? 24.75 45.062 21.891 1 94.56 490 ILE B CA 1
ATOM 9626 C C . ILE B 1 490 ? 24.922 44.906 20.391 1 94.56 490 ILE B C 1
ATOM 9628 O O . ILE B 1 490 ? 26.047 44.906 19.875 1 94.56 490 ILE B O 1
ATOM 9632 N N . LEU B 1 491 ? 23.828 44.688 19.719 1 95.5 491 LEU B N 1
ATOM 9633 C CA . LEU B 1 491 ? 23.828 44.719 18.266 1 95.5 491 LEU B CA 1
ATOM 9634 C C . LEU B 1 491 ? 23.422 46.094 17.734 1 95.5 491 LEU B C 1
ATOM 9636 O O . LEU B 1 491 ? 22.312 46.562 18 1 95.5 491 LEU B O 1
ATOM 9640 N N . PHE B 1 492 ? 24.312 46.719 17.031 1 94.44 492 PHE B N 1
ATOM 9641 C CA . PHE B 1 492 ? 23.969 48 16.375 1 94.44 492 PHE B CA 1
ATOM 9642 C C . PHE B 1 492 ? 23.5 47.75 14.953 1 94.44 492 PHE B C 1
ATOM 9644 O O . PHE B 1 492 ? 24.203 47.125 14.156 1 94.44 492 PHE B O 1
ATOM 9651 N N . VAL B 1 493 ? 22.312 48.156 14.648 1 94.25 493 VAL B N 1
ATOM 9652 C CA . VAL B 1 493 ? 21.75 48.062 13.312 1 94.25 493 VAL B CA 1
ATOM 9653 C C . VAL B 1 493 ? 21.781 49.438 12.656 1 94.25 493 VAL B C 1
ATOM 9655 O O . VAL B 1 493 ? 21.125 50.375 13.133 1 94.25 493 VAL B O 1
ATOM 9658 N N . ALA B 1 494 ? 22.484 49.531 11.586 1 91.12 494 ALA B N 1
ATOM 9659 C CA . ALA B 1 494 ? 22.703 50.844 10.969 1 91.12 494 ALA B CA 1
ATOM 9660 C C . ALA B 1 494 ? 22 50.938 9.617 1 91.12 494 ALA B C 1
ATOM 9662 O O . ALA B 1 494 ? 21.609 49.938 9.039 1 91.12 494 ALA B O 1
ATOM 9663 N N . GLU B 1 495 ? 21.766 52.125 9.125 1 85.25 495 GLU B N 1
ATOM 9664 C CA . GLU B 1 495 ? 21.031 52.438 7.898 1 85.25 495 GLU B CA 1
ATOM 9665 C C . GLU B 1 495 ? 21.75 51.875 6.676 1 85.25 495 GLU B C 1
ATOM 9667 O O . GLU B 1 495 ? 21.109 51.5 5.684 1 85.25 495 GLU B O 1
ATOM 9672 N N . GLY B 1 496 ? 23.062 51.906 6.777 1 86.5 496 GLY B N 1
ATOM 9673 C CA . GLY B 1 496 ? 23.828 51.438 5.629 1 86.5 496 GLY B CA 1
ATOM 9674 C C . GLY B 1 496 ? 25.297 51.219 5.938 1 86.5 496 GLY B C 1
ATOM 9675 O O . GLY B 1 496 ? 25.719 51.344 7.086 1 86.5 496 GLY B O 1
ATOM 9676 N N . ASP B 1 497 ? 25.984 51 4.879 1 86.88 497 ASP B N 1
ATOM 9677 C CA . ASP B 1 497 ? 27.406 50.688 5.004 1 86.88 497 ASP B CA 1
ATOM 9678 C C . ASP B 1 497 ? 28.203 51.906 5.469 1 86.88 497 ASP B C 1
ATOM 9680 O O . ASP B 1 497 ? 29.172 51.781 6.215 1 86.88 497 ASP B O 1
ATOM 9684 N N . SER B 1 498 ? 27.75 53.031 5.027 1 82.12 498 SER B N 1
ATOM 9685 C CA . SER B 1 498 ? 28.438 54.25 5.395 1 82.12 498 SER B CA 1
ATOM 9686 C C . SER B 1 498 ? 28.391 54.5 6.902 1 82.12 498 SER B C 1
ATOM 9688 O O . SER B 1 498 ? 29.375 54.906 7.5 1 82.12 498 SER B O 1
ATOM 9690 N N . ALA B 1 499 ? 27.25 54.125 7.473 1 85.62 499 ALA B N 1
ATOM 9691 C CA . ALA B 1 499 ? 27.094 54.281 8.914 1 85.62 499 ALA B CA 1
ATOM 9692 C C . ALA B 1 499 ? 27.938 53.281 9.68 1 85.62 499 ALA B C 1
ATOM 9694 O O . ALA B 1 499 ? 28.484 53.594 10.742 1 85.62 499 ALA B O 1
ATOM 9695 N N . ILE B 1 500 ? 28.156 52.156 9.156 1 89.44 500 ILE B N 1
ATOM 9696 C CA . ILE B 1 500 ? 28.953 51.125 9.789 1 89.44 500 ILE B CA 1
ATOM 9697 C C . ILE B 1 500 ? 30.422 51.531 9.805 1 89.44 500 ILE B C 1
ATOM 9699 O O . ILE B 1 500 ? 31.141 51.281 10.773 1 89.44 500 ILE B O 1
ATOM 9703 N N . ALA B 1 501 ? 30.781 52.188 8.734 1 85.38 501 ALA B N 1
ATOM 9704 C CA . ALA B 1 501 ? 32.156 52.656 8.648 1 85.38 501 ALA B CA 1
ATOM 9705 C C . ALA B 1 501 ? 32.469 53.625 9.781 1 85.38 501 ALA B C 1
ATOM 9707 O O . ALA B 1 501 ? 33.594 53.625 10.312 1 85.38 501 ALA B O 1
ATOM 9708 N N . GLY B 1 502 ? 31.578 54.469 10.133 1 82.06 502 GLY B N 1
ATOM 9709 C CA . GLY B 1 502 ? 31.75 55.406 11.234 1 82.06 502 GLY B CA 1
ATOM 9710 C C . GLY B 1 502 ? 31.672 54.75 12.602 1 82.06 502 GLY B C 1
ATOM 9711 O O . GLY B 1 502 ? 32.344 55.156 13.539 1 82.06 502 GLY B O 1
ATOM 9712 N N . LEU B 1 503 ? 30.922 53.594 12.688 1 88.19 503 LEU B N 1
ATOM 9713 C CA . LEU B 1 503 ? 30.656 52.938 13.961 1 88.19 503 LEU B CA 1
ATOM 9714 C C . LEU B 1 503 ? 31.766 51.969 14.312 1 88.19 503 LEU B C 1
ATOM 9716 O O . LEU B 1 503 ? 32.062 51.719 15.492 1 88.19 503 LEU B O 1
ATOM 9720 N N . ARG B 1 504 ? 32.375 51.469 13.352 1 90.12 504 ARG B N 1
ATOM 9721 C CA . ARG B 1 504 ? 33.312 50.375 13.531 1 90.12 504 ARG B CA 1
ATOM 9722 C C . ARG B 1 504 ? 34.469 50.812 14.453 1 90.12 504 ARG B C 1
ATOM 9724 O O . ARG B 1 504 ? 34.781 50.094 15.406 1 90.12 504 ARG B O 1
ATOM 9731 N N . PRO B 1 505 ? 35 51.906 14.188 1 88.19 505 PRO B N 1
ATOM 9732 C CA . PRO B 1 505 ? 36.125 52.312 15.055 1 88.19 505 PRO B CA 1
ATOM 9733 C C . PRO B 1 505 ? 35.656 52.719 16.453 1 88.19 505 PRO B C 1
ATOM 9735 O O . PRO B 1 505 ? 36.438 52.719 17.391 1 88.19 505 PRO B O 1
ATOM 9738 N N . ALA B 1 506 ? 34.469 53.031 16.609 1 88.69 506 ALA B N 1
ATOM 9739 C CA . ALA B 1 506 ? 33.938 53.562 17.875 1 88.69 506 ALA B CA 1
ATOM 9740 C C . ALA B 1 506 ? 33.375 52.438 18.734 1 88.69 506 ALA B C 1
ATOM 9742 O O . ALA B 1 506 ? 33.156 52.625 19.938 1 88.69 506 ALA B O 1
ATOM 9743 N N . ARG B 1 507 ? 33.312 51.25 18.156 1 89.88 507 ARG B N 1
ATOM 9744 C CA . ARG B 1 507 ? 32.594 50.156 18.859 1 89.88 507 ARG B CA 1
ATOM 9745 C C . ARG B 1 507 ? 33.531 49.438 19.812 1 89.88 507 ARG B C 1
ATOM 9747 O O . ARG B 1 507 ? 34.75 49.531 19.703 1 89.88 507 ARG B O 1
ATOM 9754 N N . ASN B 1 508 ? 32.938 48.844 20.812 1 90.62 508 ASN B N 1
ATOM 9755 C CA . ASN B 1 508 ? 33.625 47.812 21.578 1 90.62 508 ASN B CA 1
ATOM 9756 C C . ASN B 1 508 ? 33.594 46.469 20.875 1 90.62 508 ASN B C 1
ATOM 9758 O O . ASN B 1 508 ? 32.594 45.781 20.859 1 90.62 508 ASN B O 1
ATOM 9762 N N . PRO B 1 509 ? 34.688 46.094 20.328 1 91.44 509 PRO B N 1
ATOM 9763 C CA . PRO B 1 509 ? 34.688 44.906 19.484 1 91.44 509 PRO B CA 1
ATOM 9764 C C . PRO B 1 509 ? 34.281 43.656 20.234 1 91.44 509 PRO B C 1
ATOM 9766 O O . PRO B 1 509 ? 33.781 42.688 19.641 1 91.44 509 PRO B O 1
ATOM 9769 N N . LYS B 1 510 ? 34.469 43.625 21.5 1 92.06 510 LYS B N 1
ATOM 9770 C CA . LYS B 1 510 ? 34.156 42.438 22.281 1 92.06 510 LYS B CA 1
ATOM 9771 C C . LYS B 1 510 ? 32.656 42.312 22.516 1 92.06 510 LYS B C 1
ATOM 9773 O O . LYS B 1 510 ? 32.125 41.188 22.672 1 92.06 510 LYS B O 1
ATOM 9778 N N . LEU B 1 511 ? 32.031 43.375 22.547 1 93.81 511 LEU B N 1
ATOM 9779 C CA . LEU B 1 511 ? 30.641 43.344 23.016 1 93.81 511 LEU B CA 1
ATOM 9780 C C . LEU B 1 511 ? 29.688 43.812 21.922 1 93.81 511 LEU B C 1
ATOM 9782 O O . LEU B 1 511 ? 28.5 43.469 21.953 1 93.81 511 LEU B O 1
ATOM 9786 N N . HIS B 1 512 ? 30.234 44.562 21.016 1 93.69 512 HIS B N 1
ATOM 9787 C CA . HIS B 1 512 ? 29.312 45.219 20.078 1 93.69 512 HIS B CA 1
ATOM 9788 C C . HIS B 1 512 ? 29.344 44.5 18.719 1 93.69 512 HIS B C 1
ATOM 9790 O O . HIS B 1 512 ? 30.406 44.281 18.156 1 93.69 512 HIS B O 1
ATOM 9796 N N . GLY B 1 513 ? 28.188 44.094 18.234 1 94.25 513 GLY B N 1
ATOM 9797 C CA . GLY B 1 513 ? 28 43.656 16.859 1 94.25 513 GLY B CA 1
ATOM 9798 C C . GLY B 1 513 ? 27.438 44.719 15.953 1 94.25 513 GLY B C 1
ATOM 9799 O O . GLY B 1 513 ? 26.734 45.625 16.406 1 94.25 513 GLY B O 1
ATOM 9800 N N . LEU B 1 514 ? 27.797 44.656 14.688 1 94.5 514 LEU B N 1
ATOM 9801 C CA . LEU B 1 514 ? 27.312 45.656 13.719 1 94.5 514 LEU B CA 1
ATOM 9802 C C . LEU B 1 514 ? 26.641 44.969 12.531 1 94.5 514 LEU B C 1
ATOM 9804 O O . LEU B 1 514 ? 27.125 43.938 12.047 1 94.5 514 LEU B O 1
ATOM 9808 N N . PHE B 1 515 ? 25.516 45.5 12.133 1 94.62 515 PHE B N 1
ATOM 9809 C CA . PHE B 1 515 ? 24.812 45 10.961 1 94.62 515 PHE B CA 1
ATOM 9810 C C . PHE B 1 515 ? 24.188 46.156 10.164 1 94.62 515 PHE B C 1
ATOM 9812 O O . PHE B 1 515 ? 23.406 46.938 10.695 1 94.62 515 PHE B O 1
ATOM 9819 N N . PRO B 1 516 ? 24.469 46.312 8.922 1 93.56 516 PRO B N 1
ATOM 9820 C CA . PRO B 1 516 ? 23.906 47.344 8.07 1 93.56 516 PRO B CA 1
ATOM 9821 C C . PRO B 1 516 ? 22.641 46.875 7.348 1 93.56 516 PRO B C 1
ATOM 9823 O O . PRO B 1 516 ? 22.562 45.75 6.867 1 93.56 516 PRO B O 1
ATOM 9826 N N . LEU B 1 517 ? 21.625 47.75 7.312 1 90.94 517 LEU B N 1
ATOM 9827 C CA . LEU B 1 517 ? 20.438 47.531 6.504 1 90.94 517 LEU B CA 1
ATOM 9828 C C . LEU B 1 517 ? 20.672 47.938 5.051 1 90.94 517 LEU B C 1
ATOM 9830 O O . LEU B 1 517 ? 21.594 48.688 4.762 1 90.94 517 LEU B O 1
ATOM 9834 N N . ARG B 1 518 ? 19.969 47.312 4.133 1 83.38 518 ARG B N 1
ATOM 9835 C CA . ARG B 1 518 ? 20.047 47.656 2.713 1 83.38 518 ARG B CA 1
ATOM 9836 C C . ARG B 1 518 ? 18.922 48.594 2.299 1 83.38 518 ARG B C 1
ATOM 9838 O O . ARG B 1 518 ? 17.984 48.188 1.604 1 83.38 518 ARG B O 1
ATOM 9845 N N . GLY B 1 519 ? 18.859 49.781 2.93 1 75.94 519 GLY B N 1
ATOM 9846 C CA . GLY B 1 519 ? 17.812 50.75 2.602 1 75.94 519 GLY B CA 1
ATOM 9847 C C . GLY B 1 519 ? 16.656 50.719 3.572 1 75.94 519 GLY B C 1
ATOM 9848 O O . GLY B 1 519 ? 16.812 50.344 4.734 1 75.94 519 GLY B O 1
ATOM 9849 N N . LYS B 1 520 ? 15.492 51.094 3.064 1 82.38 520 LYS B N 1
ATOM 9850 C CA . LYS B 1 520 ? 14.305 51.125 3.904 1 82.38 520 LYS B CA 1
ATOM 9851 C C . LYS B 1 520 ? 13.734 49.719 4.133 1 82.38 520 LYS B C 1
ATOM 9853 O O . LYS B 1 520 ? 13.484 49 3.18 1 82.38 520 LYS B O 1
ATOM 9858 N N . PRO B 1 521 ? 13.633 49.312 5.43 1 87.69 521 PRO B N 1
ATOM 9859 C CA . PRO B 1 521 ? 13.109 47.969 5.738 1 87.69 521 PRO B CA 1
ATOM 9860 C C . PRO B 1 521 ? 11.68 47.781 5.254 1 87.69 521 PRO B C 1
ATOM 9862 O O . PRO B 1 521 ? 10.945 48.75 5.051 1 87.69 521 PRO B O 1
ATOM 9865 N N . LEU B 1 522 ? 11.359 46.594 5.043 1 88.5 522 LEU B N 1
ATOM 9866 C CA . LEU B 1 522 ? 10.016 46.219 4.629 1 88.5 522 LEU B CA 1
ATOM 9867 C C . LEU B 1 522 ? 9 46.531 5.715 1 88.5 522 LEU B C 1
ATOM 9869 O O . LEU B 1 522 ? 9.25 46.312 6.898 1 88.5 522 LEU B O 1
ATOM 9873 N N . ASN B 1 523 ? 7.988 47.219 5.277 1 87.69 523 ASN B N 1
ATOM 9874 C CA . ASN B 1 523 ? 6.871 47.375 6.199 1 87.69 523 ASN B CA 1
ATOM 9875 C C . ASN B 1 523 ? 6.137 46.062 6.449 1 87.69 523 ASN B C 1
ATOM 9877 O O . ASN B 1 523 ? 5.414 45.594 5.578 1 87.69 523 ASN B O 1
ATOM 9881 N N . CYS B 1 524 ? 6.332 45.531 7.625 1 85.94 524 CYS B N 1
ATOM 9882 C CA . CYS B 1 524 ? 5.84 44.188 7.914 1 85.94 524 CYS B CA 1
ATOM 9883 C C . CYS B 1 524 ? 4.504 44.219 8.641 1 85.94 524 CYS B C 1
ATOM 9885 O O . CYS B 1 524 ? 3.975 43.188 9.055 1 85.94 524 CYS B O 1
ATOM 9887 N N . LYS B 1 525 ? 4.047 45.438 8.789 1 80.81 525 LYS B N 1
ATOM 9888 C CA . LYS B 1 525 ? 2.803 45.562 9.539 1 80.81 525 LYS B CA 1
ATOM 9889 C C . LYS B 1 525 ? 1.665 44.812 8.859 1 80.81 525 LYS B C 1
ATOM 9891 O O . LYS B 1 525 ? 1.415 45 7.664 1 80.81 525 LYS B O 1
ATOM 9896 N N . GLY B 1 526 ? 1.06 43.938 9.594 1 73.94 526 GLY B N 1
ATOM 9897 C CA . GLY B 1 526 ? -0.073 43.188 9.07 1 73.94 526 GLY B CA 1
ATOM 9898 C C . GLY B 1 526 ? 0.333 41.938 8.328 1 73.94 526 GLY B C 1
ATOM 9899 O O . GLY B 1 526 ? -0.522 41.156 7.891 1 73.94 526 GLY B O 1
ATOM 9900 N N . MET B 1 527 ? 1.516 41.719 8.18 1 76.88 527 MET B N 1
ATOM 9901 C CA . MET B 1 527 ? 2.027 40.531 7.496 1 76.88 527 MET B CA 1
ATOM 9902 C C . MET B 1 527 ? 2.32 39.438 8.484 1 76.88 527 MET B C 1
ATOM 9904 O O . MET B 1 527 ? 2.633 39.688 9.648 1 76.88 527 MET B O 1
ATOM 9908 N N . SER B 1 528 ? 2.076 38.219 8.023 1 74.81 528 SER B N 1
ATOM 9909 C CA . SER B 1 528 ? 2.512 37.125 8.859 1 74.81 528 SER B CA 1
ATOM 9910 C C . SER B 1 528 ? 4.027 37.094 9.023 1 74.81 528 SER B C 1
ATOM 9912 O O . SER B 1 528 ? 4.754 37.625 8.164 1 74.81 528 SER B O 1
ATOM 9914 N N . LEU B 1 529 ? 4.406 36.625 10.156 1 79.75 529 LEU B N 1
ATOM 9915 C CA . LEU B 1 529 ? 5.84 36.562 10.414 1 79.75 529 LEU B CA 1
ATOM 9916 C C . LEU B 1 529 ? 6.543 35.781 9.305 1 79.75 529 LEU B C 1
ATOM 9918 O O . LEU B 1 529 ? 7.625 36.156 8.859 1 79.75 529 LEU B O 1
ATOM 9922 N N . ALA B 1 530 ? 5.938 34.781 8.875 1 75.69 530 ALA B N 1
ATOM 9923 C CA . ALA B 1 530 ? 6.52 33.969 7.82 1 75.69 530 ALA B CA 1
ATOM 9924 C C . ALA B 1 530 ? 6.73 34.781 6.543 1 75.69 530 ALA B C 1
ATOM 9926 O O . ALA B 1 530 ? 7.77 34.656 5.891 1 75.69 530 ALA B O 1
ATOM 9927 N N . LYS B 1 531 ? 5.766 35.562 6.277 1 76.81 531 LYS B N 1
ATOM 9928 C CA . LYS B 1 531 ? 5.867 36.406 5.09 1 76.81 531 LYS B CA 1
ATOM 9929 C C . LYS B 1 531 ? 6.945 37.5 5.266 1 76.81 531 LYS B C 1
ATOM 9931 O O . LYS B 1 531 ? 7.695 37.781 4.332 1 76.81 531 LYS B O 1
ATOM 9936 N N . ALA B 1 532 ? 6.988 37.938 6.426 1 84.56 532 ALA B N 1
ATOM 9937 C CA . ALA B 1 532 ? 7.996 38.969 6.723 1 84.56 532 ALA B CA 1
ATOM 9938 C C . ALA B 1 532 ? 9.406 38.406 6.574 1 84.56 532 ALA B C 1
ATOM 9940 O O . ALA B 1 532 ? 10.305 39.094 6.09 1 84.56 532 ALA B O 1
ATOM 9941 N N . LEU B 1 533 ? 9.477 37.219 6.906 1 85.94 533 LEU B N 1
ATOM 9942 C CA . LEU B 1 533 ? 10.797 36.594 6.93 1 85.94 533 LEU B CA 1
ATOM 9943 C C . LEU B 1 533 ? 11.242 36.219 5.52 1 85.94 533 LEU B C 1
ATOM 9945 O O . LEU B 1 533 ? 12.375 35.781 5.32 1 85.94 533 LEU B O 1
ATOM 9949 N N . GLN B 1 534 ? 10.352 36.406 4.574 1 80.19 534 GLN B N 1
ATOM 9950 C CA . GLN B 1 534 ? 10.781 36.25 3.189 1 80.19 534 GLN B CA 1
ATOM 9951 C C . GLN B 1 534 ? 11.734 37.375 2.779 1 80.19 534 GLN B C 1
ATOM 9953 O O . GLN B 1 534 ? 12.5 37.219 1.827 1 80.19 534 GLN B O 1
ATOM 9958 N N . ASN B 1 535 ? 11.633 38.469 3.527 1 84.81 535 ASN B N 1
ATOM 9959 C CA . ASN B 1 535 ? 12.586 39.562 3.35 1 84.81 535 ASN B CA 1
ATOM 9960 C C . ASN B 1 535 ? 13.93 39.219 3.988 1 84.81 535 ASN B C 1
ATOM 9962 O O . ASN B 1 535 ? 14 38.906 5.176 1 84.81 535 ASN B O 1
ATOM 9966 N N . GLU B 1 536 ? 14.969 39.312 3.242 1 85.69 536 GLU B N 1
ATOM 9967 C CA . GLU B 1 536 ? 16.297 38.906 3.68 1 85.69 536 GLU B CA 1
ATOM 9968 C C . GLU B 1 536 ? 16.75 39.688 4.906 1 85.69 536 GLU B C 1
ATOM 9970 O O . GLU B 1 536 ? 17.344 39.125 5.824 1 85.69 536 GLU B O 1
ATOM 9975 N N . GLU B 1 537 ? 16.547 40.969 4.863 1 87.75 537 GLU B N 1
ATOM 9976 C CA . GLU B 1 537 ? 16.984 41.812 5.973 1 87.75 537 GLU B CA 1
ATOM 9977 C C . GLU B 1 537 ? 16.312 41.406 7.277 1 87.75 537 GLU B C 1
ATOM 9979 O O . GLU B 1 537 ? 16.969 41.281 8.312 1 87.75 537 GLU B O 1
ATOM 9984 N N . MET B 1 538 ? 15.023 41.156 7.148 1 89.75 538 MET B N 1
ATOM 9985 C CA . MET B 1 538 ? 14.266 40.75 8.328 1 89.75 538 MET B CA 1
ATOM 9986 C C . MET B 1 538 ? 14.688 39.375 8.82 1 89.75 538 MET B C 1
ATOM 9988 O O . MET B 1 538 ? 14.828 39.156 10.023 1 89.75 538 MET B O 1
ATOM 9992 N N . LYS B 1 539 ? 14.859 38.594 7.891 1 88.12 539 LYS B N 1
ATOM 9993 C CA . LYS B 1 539 ? 15.32 37.25 8.203 1 88.12 539 LYS B CA 1
ATOM 9994 C C . LYS B 1 539 ? 16.656 37.281 8.945 1 88.12 539 LYS B C 1
ATOM 9996 O O . LYS B 1 539 ? 16.844 36.562 9.945 1 88.12 539 LYS B O 1
ATOM 10001 N N . ASN B 1 540 ? 17.578 38 8.461 1 88.38 540 ASN B N 1
ATOM 10002 C CA . ASN B 1 540 ? 18.906 38.125 9.047 1 88.38 540 ASN B CA 1
ATOM 10003 C C . ASN B 1 540 ? 18.844 38.656 10.477 1 88.38 540 ASN B C 1
ATOM 10005 O O . ASN B 1 540 ? 19.516 38.156 11.367 1 88.38 540 ASN B O 1
ATOM 10009 N N . ILE B 1 541 ? 18.094 39.625 10.656 1 91.38 541 ILE B N 1
ATOM 10010 C CA . ILE B 1 541 ? 17.984 40.25 11.977 1 91.38 541 ILE B CA 1
ATOM 10011 C C . ILE B 1 541 ? 17.469 39.219 12.984 1 91.38 541 ILE B C 1
ATOM 10013 O O . ILE B 1 541 ? 18 39.094 14.086 1 91.38 541 ILE B O 1
ATOM 10017 N N . VAL B 1 542 ? 16.438 38.531 12.5 1 90.44 542 VAL B N 1
ATOM 10018 C CA . VAL B 1 542 ? 15.836 37.531 13.375 1 90.44 542 VAL B CA 1
ATOM 10019 C C . VAL B 1 542 ? 16.859 36.438 13.68 1 90.44 542 VAL B C 1
ATOM 10021 O O . VAL B 1 542 ? 16.969 35.969 14.828 1 90.44 542 VAL B O 1
ATOM 10024 N N . ALA B 1 543 ? 17.609 36.094 12.719 1 88.25 543 ALA B N 1
ATOM 10025 C CA . ALA B 1 543 ? 18.641 35.094 12.883 1 88.25 543 ALA B CA 1
ATOM 10026 C C . ALA B 1 543 ? 19.766 35.594 13.797 1 88.25 543 ALA B C 1
ATOM 10028 O O . ALA B 1 543 ? 20.25 34.844 14.656 1 88.25 543 ALA B O 1
ATOM 10029 N N . ILE B 1 544 ? 20.219 36.781 13.617 1 89.75 544 ILE B N 1
ATOM 10030 C CA . ILE B 1 544 ? 21.312 37.375 14.375 1 89.75 544 ILE B CA 1
ATOM 10031 C C . ILE B 1 544 ? 20.953 37.438 15.852 1 89.75 544 ILE B C 1
ATOM 10033 O O . ILE B 1 544 ? 21.734 37.062 16.719 1 89.75 544 ILE B O 1
ATOM 10037 N N . VAL B 1 545 ? 19.734 37.844 16.078 1 90.88 545 VAL B N 1
ATOM 10038 C CA . VAL B 1 545 ? 19.281 38.062 17.438 1 90.88 545 VAL B CA 1
ATOM 10039 C C . VAL B 1 545 ? 18.875 36.75 18.078 1 90.88 545 VAL B C 1
ATOM 10041 O O . VAL B 1 545 ? 18.969 36.562 19.297 1 90.88 545 VAL B O 1
ATOM 10044 N N . GLY B 1 546 ? 18.469 35.812 17.234 1 87.94 546 GLY B N 1
ATOM 10045 C CA . GLY B 1 546 ? 18 34.531 17.719 1 87.94 546 GLY B CA 1
ATOM 10046 C C . GLY B 1 546 ? 16.562 34.562 18.219 1 87.94 546 GLY B C 1
ATOM 10047 O O . GLY B 1 546 ? 16.25 34 19.266 1 87.94 546 GLY B O 1
ATOM 10048 N N . LEU B 1 547 ? 15.711 35.25 17.531 1 87.62 547 LEU B N 1
ATOM 10049 C CA . LEU B 1 547 ? 14.32 35.406 17.938 1 87.62 547 LEU B CA 1
ATOM 10050 C C . LEU B 1 547 ? 13.508 34.156 17.609 1 87.62 547 LEU B C 1
ATOM 10052 O O . LEU B 1 547 ? 13.703 33.531 16.547 1 87.62 547 LEU B O 1
ATOM 10056 N N . PRO B 1 548 ? 12.664 33.75 18.516 1 80.5 548 PRO B N 1
ATOM 10057 C CA . PRO B 1 548 ? 11.789 32.625 18.25 1 80.5 548 PRO B CA 1
ATOM 10058 C C . PRO B 1 548 ? 10.648 32.938 17.297 1 80.5 548 PRO B C 1
ATOM 10060 O O . PRO B 1 548 ? 10.156 34.094 17.297 1 80.5 548 PRO B O 1
ATOM 10063 N N . LEU B 1 549 ? 10.289 32.094 16.5 1 74.19 549 LEU B N 1
ATOM 10064 C CA . LEU B 1 549 ? 9.258 32.344 15.5 1 74.19 549 LEU B CA 1
ATOM 10065 C C . LEU B 1 549 ? 7.871 32.031 16.047 1 74.19 549 LEU B C 1
ATOM 10067 O O . LEU B 1 549 ? 6.879 32.625 15.609 1 74.19 549 LEU B O 1
ATOM 10071 N N . ASP B 1 550 ? 7.812 31.125 16.906 1 63.62 550 ASP B N 1
ATOM 10072 C CA . ASP B 1 550 ? 6.5 30.609 17.281 1 63.62 550 ASP B CA 1
ATOM 10073 C C . ASP B 1 550 ? 6.23 30.844 18.766 1 63.62 550 ASP B C 1
ATOM 10075 O O . ASP B 1 550 ? 5.227 30.375 19.312 1 63.62 550 ASP B O 1
ATOM 10079 N N . GLN B 1 551 ? 7.238 31.531 19.406 1 67 551 GLN B N 1
ATOM 10080 C CA . GLN B 1 551 ? 7.105 31.75 20.844 1 67 551 GLN B CA 1
ATOM 10081 C C . GLN B 1 551 ? 7.457 33.188 21.219 1 67 551 GLN B C 1
ATOM 10083 O O . GLN B 1 551 ? 8.117 33.906 20.453 1 67 551 GLN B O 1
ATOM 10088 N N . LYS B 1 552 ? 6.922 33.562 22.344 1 72.62 552 LYS B N 1
ATOM 10089 C CA . LYS B 1 552 ? 7.316 34.844 22.906 1 72.62 552 LYS B CA 1
ATOM 10090 C C . LYS B 1 552 ? 8.695 34.781 23.562 1 72.62 552 LYS B C 1
ATOM 10092 O O . LYS B 1 552 ? 9.094 33.719 24.047 1 72.62 552 LYS B O 1
ATOM 10097 N N . VAL B 1 553 ? 9.352 35.812 23.5 1 80.44 553 VAL B N 1
ATOM 10098 C CA . VAL B 1 553 ? 10.633 35.906 24.203 1 80.44 553 VAL B CA 1
ATOM 10099 C C . VAL B 1 553 ? 10.391 36.156 25.688 1 80.44 553 VAL B C 1
ATOM 10101 O O . VAL B 1 553 ? 9.773 37.125 26.078 1 80.44 553 VAL B O 1
ATOM 10104 N N . LYS B 1 554 ? 10.727 35.219 26.422 1 75.25 554 LYS B N 1
ATOM 10105 C CA . LYS B 1 554 ? 10.484 35.312 27.859 1 75.25 554 LYS B CA 1
ATOM 10106 C C . LYS B 1 554 ? 11.594 36.094 28.547 1 75.25 554 LYS B C 1
ATOM 10108 O O . LYS B 1 554 ? 11.336 36.812 29.516 1 75.25 554 LYS B O 1
ATOM 10113 N N . SER B 1 555 ? 12.781 35.844 28.125 1 82.69 555 SER B N 1
ATOM 10114 C CA . SER B 1 555 ? 13.938 36.5 28.719 1 82.69 555 SER B CA 1
ATOM 10115 C C . SER B 1 555 ? 14.969 36.875 27.672 1 82.69 555 SER B C 1
ATOM 10117 O O . SER B 1 555 ? 15.086 36.219 26.641 1 82.69 555 SER B O 1
ATOM 10119 N N . ILE B 1 556 ? 15.695 37.812 28.094 1 88 556 ILE B N 1
ATOM 10120 C CA . ILE B 1 556 ? 16.734 38.312 27.203 1 88 556 ILE B CA 1
ATOM 10121 C C . ILE B 1 556 ? 17.844 37.25 27.062 1 88 556 ILE B C 1
ATOM 10123 O O . ILE B 1 556 ? 18.516 37.188 26.031 1 88 556 ILE B O 1
ATOM 10127 N N . ASP B 1 557 ? 17.828 36.469 28.031 1 84.44 557 ASP B N 1
ATOM 10128 C CA . ASP B 1 557 ? 18.859 35.438 28.062 1 84.44 557 ASP B CA 1
ATOM 10129 C C . ASP B 1 557 ? 18.672 34.438 26.938 1 84.44 557 ASP B C 1
ATOM 10131 O O . ASP B 1 557 ? 19.609 33.688 26.578 1 84.44 557 ASP B O 1
ATOM 10135 N N . GLU B 1 558 ? 17.562 34.5 26.391 1 84.44 558 GLU B N 1
ATOM 10136 C CA . GLU B 1 558 ? 17.266 33.562 25.312 1 84.44 558 GLU B CA 1
ATOM 10137 C C . GLU B 1 558 ? 17.828 34.031 23.984 1 84.44 558 GLU B C 1
ATOM 10139 O O . GLU B 1 558 ? 17.906 33.281 23.016 1 84.44 558 GLU B O 1
ATOM 10144 N N . LEU B 1 559 ? 18.312 35.281 24.016 1 90.38 559 LEU B N 1
ATOM 10145 C CA . LEU B 1 559 ? 18.734 35.906 22.766 1 90.38 559 LEU B CA 1
ATOM 10146 C C . LEU B 1 559 ? 20.25 36 22.672 1 90.38 559 LEU B C 1
ATOM 10148 O O . LEU B 1 559 ? 20.953 35.781 23.672 1 90.38 559 LEU B O 1
ATOM 10152 N N . ASN B 1 560 ? 20.719 36.25 21.516 1 90.75 560 ASN B N 1
ATOM 10153 C CA . ASN B 1 560 ? 22.172 36.312 21.281 1 90.75 560 ASN B CA 1
ATOM 10154 C C . ASN B 1 560 ? 22.766 37.625 21.734 1 90.75 560 ASN B C 1
ATOM 10156 O O . ASN B 1 560 ? 23.984 37.781 21.828 1 90.75 560 ASN B O 1
ATOM 10160 N N . TYR B 1 561 ? 21.938 38.594 21.953 1 94 561 TYR B N 1
ATOM 10161 C CA . TYR B 1 561 ? 22.344 39.906 22.391 1 94 561 TYR B CA 1
ATOM 10162 C C . TYR B 1 561 ? 21.484 40.406 23.562 1 94 561 TYR B C 1
ATOM 10164 O O . TYR B 1 561 ? 20.359 39.938 23.734 1 94 561 TYR B O 1
ATOM 10172 N N . ASP B 1 562 ? 22.016 41.281 24.281 1 93.5 562 ASP B N 1
ATOM 10173 C CA . ASP B 1 562 ? 21.281 41.844 25.406 1 93.5 562 ASP B CA 1
ATOM 10174 C C . ASP B 1 562 ? 20.438 43.031 24.953 1 93.5 562 ASP B C 1
ATOM 10176 O O . ASP B 1 562 ? 19.406 43.312 25.562 1 93.5 562 ASP B O 1
ATOM 10180 N N . LYS B 1 563 ? 20.938 43.75 23.984 1 94.62 563 LYS B N 1
ATOM 10181 C CA . LYS B 1 563 ? 20.234 44.906 23.422 1 94.62 563 LYS B CA 1
ATOM 10182 C C . LYS B 1 563 ? 20.438 45 21.922 1 94.62 563 LYS B C 1
ATOM 10184 O O . LYS B 1 563 ? 21.422 44.469 21.375 1 94.62 563 LYS B O 1
ATOM 10189 N N . ILE B 1 564 ? 19.422 45.531 21.312 1 95.88 564 ILE B N 1
ATOM 10190 C CA . ILE B 1 564 ? 19.562 46 19.938 1 95.88 564 ILE B CA 1
ATOM 10191 C C . ILE B 1 564 ? 19.422 47.5 19.891 1 95.88 564 ILE B C 1
ATOM 10193 O O . ILE B 1 564 ? 18.609 48.094 20.594 1 95.88 564 ILE B O 1
ATOM 10197 N N . SER B 1 565 ? 20.312 48.188 19.219 1 94.88 565 SER B N 1
ATOM 10198 C CA . SER B 1 565 ? 20.25 49.625 19.062 1 94.88 565 SER B CA 1
ATOM 10199 C C . SER B 1 565 ? 20.219 50.031 17.594 1 94.88 565 SER B C 1
ATOM 10201 O O . SER B 1 565 ? 21.125 49.719 16.828 1 94.88 565 SER B O 1
ATOM 10203 N N . ILE B 1 566 ? 19.203 50.688 17.234 1 93.62 566 ILE B N 1
ATOM 10204 C CA . ILE B 1 566 ? 19.062 51.156 15.859 1 93.62 566 ILE B CA 1
ATOM 10205 C C . ILE B 1 566 ? 19.688 52.562 15.742 1 93.62 566 ILE B C 1
ATOM 10207 O O . ILE B 1 566 ? 19.297 53.5 16.438 1 93.62 566 ILE B O 1
ATOM 10211 N N . ILE B 1 567 ? 20.656 52.656 14.953 1 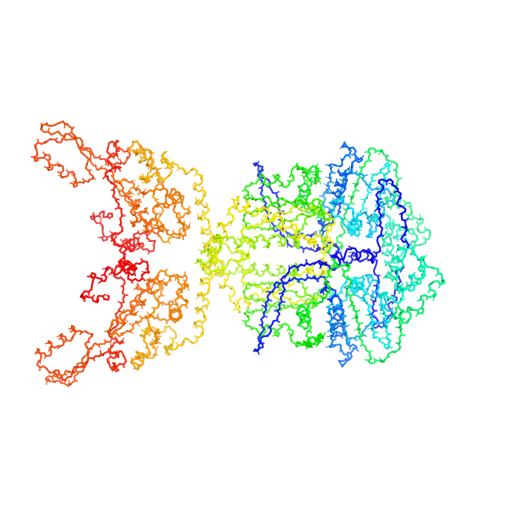88.75 567 ILE B N 1
ATOM 10212 C CA . ILE B 1 567 ? 21.375 53.938 14.781 1 88.75 567 ILE B CA 1
ATOM 10213 C C . ILE B 1 567 ? 21.203 54.438 13.352 1 88.75 567 ILE B C 1
ATOM 10215 O O . ILE B 1 567 ? 21.578 53.75 12.398 1 88.75 567 ILE B O 1
ATOM 10219 N N . THR B 1 568 ? 20.516 55.531 13.188 1 85.56 568 THR B N 1
ATOM 10220 C CA . THR B 1 568 ? 20.234 56.125 11.883 1 85.56 568 THR B CA 1
ATOM 10221 C C . THR B 1 568 ? 20.609 57.594 11.852 1 85.56 568 THR B C 1
ATOM 10223 O O . THR B 1 568 ? 20.828 58.219 12.898 1 85.56 568 THR B O 1
ATOM 10226 N N . ASP B 1 569 ? 20.609 58.125 10.617 1 78.06 569 ASP B N 1
ATOM 10227 C CA . ASP B 1 569 ? 20.875 59.531 10.43 1 78.06 569 ASP B CA 1
ATOM 10228 C C . ASP B 1 569 ? 19.75 60.375 11.008 1 78.06 569 ASP B C 1
ATOM 10230 O O . ASP B 1 569 ? 18.609 59.938 11.102 1 78.06 569 ASP B O 1
ATOM 10234 N N . ALA B 1 570 ? 20.109 61.562 11.438 1 73.69 570 ALA B N 1
ATOM 10235 C CA . ALA B 1 570 ? 19.125 62.5 11.977 1 73.69 570 ALA B CA 1
ATOM 10236 C C . ALA B 1 570 ? 18.406 63.25 10.859 1 73.69 570 ALA B C 1
ATOM 10238 O O . ALA B 1 570 ? 18.391 64.5 10.836 1 73.69 570 ALA B O 1
ATOM 10239 N N . ASP B 1 571 ? 17.859 62.562 9.953 1 73.31 571 ASP B N 1
ATOM 10240 C CA . ASP B 1 571 ? 17.062 63.125 8.867 1 73.31 571 ASP B CA 1
ATOM 10241 C C . ASP B 1 571 ? 15.773 62.312 8.664 1 73.31 571 ASP B C 1
ATOM 10243 O O . ASP B 1 571 ? 15.5 61.375 9.406 1 73.31 571 ASP B O 1
ATOM 10247 N N . PHE B 1 572 ? 15.047 62.75 7.75 1 72.94 572 PHE B N 1
ATOM 10248 C CA . PHE B 1 572 ? 13.727 62.156 7.539 1 72.94 572 PHE B CA 1
ATOM 10249 C C . PHE B 1 572 ? 13.836 60.688 7.145 1 72.94 572 PHE B C 1
ATOM 10251 O O . PHE B 1 572 ? 13.039 59.875 7.594 1 72.94 572 PHE B O 1
ATOM 10258 N N . ASP B 1 573 ? 14.75 60.375 6.348 1 77.75 573 ASP B N 1
ATOM 10259 C CA . ASP B 1 573 ? 14.922 59 5.902 1 77.75 573 ASP B CA 1
ATOM 10260 C C . ASP B 1 573 ? 15.367 58.094 7.055 1 77.75 573 ASP B C 1
ATOM 10262 O O . ASP B 1 573 ? 14.914 56.969 7.172 1 77.75 573 ASP B O 1
ATOM 10266 N N . GLY B 1 574 ? 16.203 58.656 7.812 1 81.62 574 GLY B N 1
ATOM 10267 C CA . GLY B 1 574 ? 16.641 57.906 8.984 1 81.62 574 GLY B CA 1
ATOM 10268 C C . GLY B 1 574 ? 15.523 57.656 9.969 1 81.62 574 GLY B C 1
ATOM 10269 O O . GLY B 1 574 ? 15.422 56.562 10.516 1 81.62 574 GLY B O 1
ATOM 10270 N N . TYR B 1 575 ? 14.727 58.594 10.125 1 80 575 TYR B N 1
ATOM 10271 C CA . TYR B 1 575 ? 13.586 58.438 11.023 1 80 575 TYR B CA 1
ATOM 10272 C C . TYR B 1 575 ? 12.609 57.406 10.484 1 80 575 TYR B C 1
ATOM 10274 O O . TYR B 1 575 ? 12.016 56.625 11.25 1 80 575 TYR B O 1
ATOM 10282 N N . ALA B 1 576 ? 12.484 57.438 9.281 1 83.56 576 ALA B N 1
ATOM 10283 C CA . ALA B 1 576 ? 11.602 56.438 8.648 1 83.56 576 ALA B CA 1
ATOM 10284 C C . ALA B 1 576 ? 12.109 55.031 8.867 1 83.56 576 ALA B C 1
ATOM 10286 O O . ALA B 1 576 ? 11.328 54.125 9.195 1 83.56 576 ALA B O 1
ATOM 10287 N N . ILE B 1 577 ? 13.359 54.812 8.68 1 88.5 577 ILE B N 1
ATOM 10288 C CA . ILE B 1 577 ? 13.969 53.5 8.852 1 88.5 577 ILE B CA 1
ATOM 10289 C C . ILE B 1 577 ? 13.812 53.031 10.297 1 88.5 577 ILE B C 1
ATOM 10291 O O . ILE B 1 577 ? 13.43 51.875 10.555 1 88.5 577 ILE B O 1
ATOM 10295 N N . ARG B 1 578 ? 14.133 53.938 11.125 1 88.75 578 ARG B N 1
ATOM 10296 C CA . ARG B 1 578 ? 13.992 53.656 12.547 1 88.75 578 ARG B CA 1
ATOM 10297 C C . ARG B 1 578 ? 12.562 53.25 12.891 1 88.75 578 ARG B C 1
ATOM 10299 O O . ARG B 1 578 ? 12.352 52.281 13.609 1 88.75 578 ARG B O 1
ATOM 10306 N N . SER B 1 579 ? 11.625 53.906 12.375 1 88.44 579 SER B N 1
ATOM 10307 C CA . SER B 1 579 ? 10.219 53.656 12.664 1 88.44 579 SER B CA 1
ATOM 10308 C C . SER B 1 579 ? 9.789 52.281 12.109 1 88.44 579 SER B C 1
ATOM 10310 O O . SER B 1 579 ? 9.016 51.562 12.742 1 88.44 579 SER B O 1
ATOM 10312 N N . LEU B 1 580 ? 10.211 52.031 10.977 1 91.25 580 LEU B N 1
ATOM 10313 C CA . LEU B 1 580 ? 9.883 50.75 10.352 1 91.25 580 LEU B CA 1
ATOM 10314 C C . LEU B 1 580 ? 10.445 49.594 11.156 1 91.25 580 LEU B C 1
ATOM 10316 O O . LEU B 1 580 ? 9.781 48.562 11.328 1 91.25 580 LEU B O 1
ATOM 10320 N N . MET B 1 581 ? 11.641 49.781 11.68 1 92.25 581 MET B N 1
ATOM 10321 C CA . MET B 1 581 ? 12.266 48.719 12.492 1 92.25 581 MET B CA 1
ATOM 10322 C C . MET B 1 581 ? 11.516 48.531 13.812 1 92.25 581 MET B C 1
ATOM 10324 O O . MET B 1 581 ? 11.289 47.406 14.25 1 92.25 581 MET B O 1
ATOM 10328 N N . LEU B 1 582 ? 11.219 49.625 14.328 1 90.81 582 LEU B N 1
ATOM 10329 C CA . LEU B 1 582 ? 10.445 49.562 15.57 1 90.81 582 LEU B CA 1
ATOM 10330 C C . LEU B 1 582 ? 9.109 48.875 15.344 1 90.81 582 LEU B C 1
ATOM 10332 O O . LEU B 1 582 ? 8.672 48.062 16.172 1 90.81 582 LEU B O 1
ATOM 10336 N N . SER B 1 583 ? 8.555 49.156 14.234 1 90.31 583 SER B N 1
ATOM 10337 C CA . SER B 1 583 ? 7.281 48.531 13.891 1 90.31 583 SER B CA 1
ATOM 10338 C C . SER B 1 583 ? 7.434 47.031 13.695 1 90.31 583 SER B C 1
ATOM 10340 O O . SER B 1 583 ? 6.535 46.25 14.047 1 90.31 583 SER B O 1
ATOM 10342 N N . PHE B 1 584 ? 8.453 46.656 13.141 1 91.25 584 PHE B N 1
ATOM 10343 C CA . PHE B 1 584 ? 8.758 45.25 12.914 1 91.25 584 PHE B CA 1
ATOM 10344 C C . PHE B 1 584 ? 8.82 44.469 14.234 1 91.25 584 PHE B C 1
ATOM 10346 O O . PHE B 1 584 ? 8.148 43.469 14.406 1 91.25 584 PHE B O 1
ATOM 10353 N N . PHE B 1 585 ? 9.617 44.969 15.141 1 92.12 585 PHE B N 1
ATOM 10354 C CA . PHE B 1 585 ? 9.766 44.312 16.438 1 92.12 585 PHE B CA 1
ATOM 10355 C C . PHE B 1 585 ? 8.469 44.375 17.219 1 92.12 585 PHE B C 1
ATOM 10357 O O . PHE B 1 585 ? 8.125 43.438 17.938 1 92.12 585 PHE B O 1
ATOM 10364 N N . TYR B 1 586 ? 7.852 45.469 17 1 87.94 586 TYR B N 1
ATOM 10365 C CA . TYR B 1 586 ? 6.59 45.625 17.719 1 87.94 586 TYR B CA 1
ATOM 10366 C C . TYR B 1 586 ? 5.551 44.625 17.203 1 87.94 586 TYR B C 1
ATOM 10368 O O . TYR B 1 586 ? 4.77 44.062 17.984 1 87.94 586 TYR B O 1
ATOM 10376 N N . GLU B 1 587 ? 5.594 44.469 16 1 86.62 587 GLU B N 1
ATOM 10377 C CA . GLU B 1 587 ? 4.59 43.625 15.367 1 86.62 587 GLU B CA 1
ATOM 10378 C C . GLU B 1 587 ? 4.734 42.156 15.812 1 86.62 587 GLU B C 1
ATOM 10380 O O . GLU B 1 587 ? 3.738 41.5 16.078 1 86.62 587 GLU B O 1
ATOM 10385 N N . TYR B 1 588 ? 5.855 41.719 15.977 1 86.88 588 TYR B N 1
ATOM 10386 C CA . TYR B 1 588 ? 6.055 40.281 16.141 1 86.88 588 TYR B CA 1
ATOM 10387 C C . TYR B 1 588 ? 6.508 39.938 17.547 1 86.88 588 TYR B C 1
ATOM 10389 O O . TYR B 1 588 ? 6.227 38.875 18.062 1 86.88 588 TYR B O 1
ATOM 10397 N N . TRP B 1 589 ? 7.277 40.812 18.188 1 89.12 589 TRP B N 1
ATOM 10398 C CA . TRP B 1 589 ? 7.801 40.594 19.531 1 89.12 589 TRP B CA 1
ATOM 10399 C C . TRP B 1 589 ? 7.652 41.844 20.391 1 89.12 589 TRP B C 1
ATOM 10401 O O . TRP B 1 589 ? 8.648 42.406 20.844 1 89.12 589 TRP B O 1
ATOM 10411 N N . PRO B 1 590 ? 6.488 42.219 20.703 1 85.94 590 PRO B N 1
ATOM 10412 C CA . PRO B 1 590 ? 6.316 43.438 21.516 1 85.94 590 PRO B CA 1
ATOM 10413 C C . PRO B 1 590 ? 6.922 43.312 22.906 1 85.94 590 PRO B C 1
ATOM 10415 O O . PRO B 1 590 ? 7.266 44.312 23.531 1 85.94 590 PRO B O 1
ATOM 10418 N N . GLU B 1 591 ? 7.102 42.094 23.344 1 84.81 591 GLU B N 1
ATOM 10419 C CA . GLU B 1 591 ? 7.684 41.875 24.672 1 84.81 591 GLU B CA 1
ATOM 10420 C C . GLU B 1 591 ? 9.125 42.344 24.719 1 84.81 591 GLU B C 1
ATOM 10422 O O . GLU B 1 591 ? 9.656 42.594 25.812 1 84.81 591 GLU B O 1
ATOM 10427 N N . LEU B 1 592 ? 9.703 42.5 23.672 1 92.62 592 LEU B N 1
ATOM 10428 C CA . LEU B 1 592 ? 11.094 42.938 23.641 1 92.62 592 LEU B CA 1
ATOM 10429 C C . LEU B 1 592 ? 11.211 44.375 24.156 1 92.62 592 LEU B C 1
ATOM 10431 O O . LEU B 1 592 ? 12.242 44.75 24.719 1 92.62 592 LEU B O 1
ATOM 10435 N N . PHE B 1 593 ? 10.203 45.188 23.922 1 90.06 593 PHE B N 1
ATOM 10436 C CA . PHE B 1 593 ? 10.195 46.531 24.422 1 90.06 593 PHE B CA 1
ATOM 10437 C C . PHE B 1 593 ? 10.078 46.562 25.938 1 90.06 593 PHE B C 1
ATOM 10439 O O . PHE B 1 593 ? 10.711 47.406 26.609 1 90.06 593 PHE B O 1
ATOM 10446 N N . GLU B 1 594 ? 9.414 45.594 26.359 1 84.56 594 GLU B N 1
ATOM 10447 C CA . GLU B 1 594 ? 9.258 45.5 27.812 1 84.56 594 GLU B CA 1
ATOM 10448 C C . GLU B 1 594 ? 10.547 45 28.469 1 84.56 594 GLU B C 1
ATOM 10450 O O . GLU B 1 594 ? 10.875 45.406 29.578 1 84.56 594 GLU B O 1
ATOM 10455 N N . LEU B 1 595 ? 11.195 44.25 27.828 1 89.62 595 LEU B N 1
ATOM 10456 C CA . LEU B 1 595 ? 12.438 43.688 28.328 1 89.62 595 LEU B CA 1
ATOM 10457 C C . LEU B 1 595 ? 13.594 44.656 28.203 1 89.62 595 LEU B C 1
ATOM 10459 O O . LEU B 1 595 ? 14.703 44.375 28.656 1 89.62 595 LEU B O 1
ATOM 10463 N N . GLY B 1 596 ? 13.289 45.812 27.609 1 90.38 596 GLY B N 1
ATOM 10464 C CA . GLY B 1 596 ? 14.32 46.812 27.438 1 90.38 596 GLY B CA 1
ATOM 10465 C C . GLY B 1 596 ? 15.328 46.469 26.359 1 90.38 596 GLY B C 1
ATOM 10466 O O . GLY B 1 596 ? 16.453 47 26.359 1 90.38 596 GLY B O 1
ATOM 10467 N N . PHE B 1 597 ? 14.984 45.594 25.578 1 94.56 597 PHE B N 1
ATOM 10468 C CA . PHE B 1 597 ? 15.891 45.062 24.562 1 94.56 597 PHE B CA 1
ATOM 10469 C C . PHE B 1 597 ? 16.031 46.062 23.406 1 94.56 597 PHE B C 1
ATOM 10471 O O . PHE B 1 597 ? 17.109 46.125 22.797 1 94.56 597 PHE B O 1
ATOM 10478 N N . ILE B 1 598 ? 15.055 46.812 23.109 1 95.44 598 ILE B N 1
ATOM 10479 C CA . ILE B 1 598 ? 15.016 47.688 21.938 1 95.44 598 ILE B CA 1
ATOM 10480 C C . ILE B 1 598 ? 15.508 49.062 22.297 1 95.44 598 ILE B C 1
ATOM 10482 O O . ILE B 1 598 ? 14.945 49.719 23.188 1 95.44 598 ILE B O 1
ATOM 10486 N N . ASN B 1 599 ? 16.531 49.531 21.625 1 94.25 599 ASN B N 1
ATOM 10487 C CA . ASN B 1 599 ? 17.109 50.844 21.859 1 94.25 599 ASN B CA 1
ATOM 10488 C C . ASN B 1 599 ? 17.359 51.594 20.531 1 94.25 599 ASN B C 1
ATOM 10490 O O . ASN B 1 599 ? 17.375 50.969 19.469 1 94.25 599 ASN B O 1
ATOM 10494 N N . ILE B 1 600 ? 17.438 52.844 20.672 1 92.38 600 ILE B N 1
ATOM 10495 C CA . ILE B 1 600 ? 17.859 53.688 19.562 1 92.38 600 ILE B CA 1
ATOM 10496 C C . ILE B 1 600 ? 19.047 54.562 19.969 1 92.38 600 ILE B C 1
ATOM 10498 O O . ILE B 1 600 ? 19.172 54.938 21.125 1 92.38 600 ILE B O 1
ATOM 10502 N N . SER B 1 601 ? 19.891 54.719 19.016 1 87.69 601 SER B N 1
ATOM 10503 C CA . SER B 1 601 ? 21.047 55.625 19.234 1 87.69 601 SER B CA 1
ATOM 10504 C C . SER B 1 601 ? 21.078 56.719 18.203 1 87.69 601 SER B C 1
ATOM 10506 O O . SER B 1 601 ? 20.656 56.531 17.047 1 87.69 601 SER B O 1
ATOM 10508 N N . ALA B 1 602 ? 21.406 57.875 18.656 1 78.56 602 ALA B N 1
ATOM 10509 C CA . ALA B 1 602 ? 21.531 59.031 17.75 1 78.56 602 ALA B CA 1
ATOM 10510 C C . ALA B 1 602 ? 22.922 59.688 17.875 1 78.56 602 ALA B C 1
ATOM 10512 O O . ALA B 1 602 ? 23.484 59.75 18.953 1 78.56 602 ALA B O 1
ATOM 10513 N N . ALA B 1 603 ? 23.406 60.031 16.734 1 77.56 603 ALA B N 1
ATOM 10514 C CA . ALA B 1 603 ? 24.656 60.781 16.766 1 77.56 603 ALA B CA 1
ATOM 10515 C C . ALA B 1 603 ? 24.422 62.219 17.219 1 77.56 603 ALA B C 1
ATOM 10517 O O . ALA B 1 603 ? 23.359 62.781 16.969 1 77.56 603 ALA B O 1
ATOM 10518 N N . PRO B 1 604 ? 25.375 62.75 17.953 1 79.44 604 PRO B N 1
ATOM 10519 C CA . PRO B 1 604 ? 25.234 64.125 18.328 1 79.44 604 PRO B CA 1
ATOM 10520 C C . PRO B 1 604 ? 25.109 65.062 17.125 1 79.44 604 PRO B C 1
ATOM 10522 O O . PRO B 1 604 ? 25.812 64.875 16.125 1 79.44 604 PRO B O 1
ATOM 10525 N N . LEU B 1 605 ? 24.281 66 17.219 1 78.06 605 LEU B N 1
ATOM 10526 C CA . LEU B 1 605 ? 24.031 66.938 16.125 1 78.06 605 LEU B CA 1
ATOM 10527 C C . LEU B 1 605 ? 25.188 67.875 15.961 1 78.06 605 LEU B C 1
ATOM 10529 O O . LEU B 1 605 ? 25.531 68.312 14.844 1 78.06 605 LEU B O 1
ATOM 10533 N N . TYR B 1 606 ? 25.797 68.25 17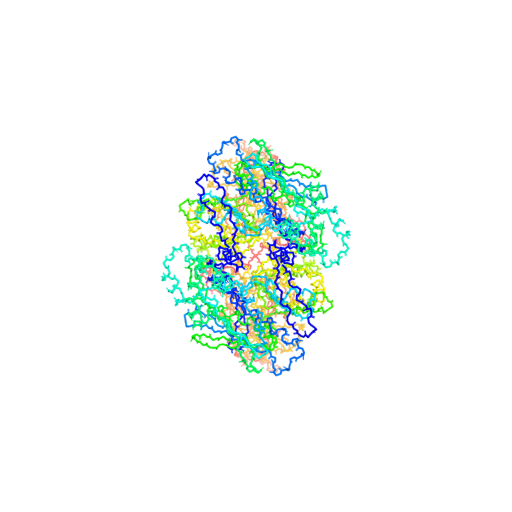.172 1 82.56 606 TYR B N 1
ATOM 10534 C CA . TYR B 1 606 ? 26.844 69.25 17.109 1 82.56 606 TYR B CA 1
ATOM 10535 C C . TYR B 1 606 ? 28.078 68.812 17.875 1 82.56 606 TYR B C 1
ATOM 10537 O O . TYR B 1 606 ? 27.969 68.125 18.906 1 82.56 606 TYR B O 1
ATOM 10545 N N . GLU B 1 607 ? 29.25 69.125 17.328 1 86.38 607 GLU B N 1
ATOM 10546 C CA . GLU B 1 607 ? 30.531 69.125 18.031 1 86.38 607 GLU B CA 1
ATOM 10547 C C . GLU B 1 607 ? 31.047 70.5 18.266 1 86.38 607 GLU B C 1
ATOM 10549 O O . GLU B 1 607 ? 31.375 71.25 17.328 1 86.38 607 GLU B O 1
ATOM 10554 N N . VAL B 1 608 ? 31.078 70.875 19.516 1 86.62 608 VAL B N 1
ATOM 10555 C CA . VAL B 1 608 ? 31.375 72.25 19.844 1 86.62 608 VAL B CA 1
ATOM 10556 C C . VAL B 1 608 ? 32.656 72.312 20.672 1 86.62 608 VAL B C 1
ATOM 10558 O O . VAL B 1 608 ? 32.781 71.688 21.719 1 86.62 608 VAL B O 1
ATOM 10561 N N . ASP B 1 609 ? 33.625 73.062 20.141 1 87.75 609 ASP B N 1
ATOM 10562 C CA . ASP B 1 609 ? 34.844 73.312 20.891 1 87.75 609 ASP B CA 1
ATOM 10563 C C . ASP B 1 609 ? 34.719 74.562 21.734 1 87.75 609 ASP B C 1
ATOM 10565 O O . ASP B 1 609 ? 34.406 75.625 21.219 1 87.75 609 ASP B O 1
ATOM 10569 N N . VAL B 1 610 ? 34.875 74.438 23 1 87.94 610 VAL B N 1
ATOM 10570 C CA . VAL B 1 610 ? 34.719 75.5 23.922 1 87.94 610 VAL B CA 1
ATOM 10571 C C . VAL B 1 610 ? 36.062 75.812 24.625 1 87.94 610 VAL B C 1
ATOM 10573 O O . VAL B 1 610 ? 36.719 74.875 25.109 1 87.94 610 VAL B O 1
ATOM 10576 N N . LYS B 1 611 ? 36.531 77.062 24.547 1 86.62 611 LYS B N 1
ATOM 10577 C CA . LYS B 1 611 ? 37.688 77.5 25.312 1 86.62 611 LYS B CA 1
ATOM 10578 C C . LYS B 1 611 ? 37.25 78.125 26.625 1 86.62 611 LYS B C 1
ATOM 10580 O O . LYS B 1 611 ? 36.75 79.25 26.625 1 86.62 611 LYS B O 1
ATOM 10585 N N . TRP B 1 612 ? 37.438 77.438 27.703 1 83.88 612 TRP B N 1
ATOM 10586 C CA . TRP B 1 612 ? 37.031 78 29 1 83.88 612 TRP B CA 1
ATOM 10587 C C . TRP B 1 612 ? 38.094 78.938 29.578 1 83.88 612 TRP B C 1
ATOM 10589 O O . TRP B 1 612 ? 39.25 78.812 29.234 1 83.88 612 TRP B O 1
ATOM 10599 N N . LYS B 1 613 ? 37.844 79.938 30.344 1 76.88 613 LYS B N 1
ATOM 10600 C CA . LYS B 1 613 ? 38.719 81 30.844 1 76.88 613 LYS B CA 1
ATOM 10601 C C . LYS B 1 613 ? 39.969 80.375 31.5 1 76.88 613 LYS B C 1
ATOM 10603 O O . LYS B 1 613 ? 41.094 80.812 31.281 1 76.88 613 LYS B O 1
ATOM 10608 N N . ASP B 1 614 ? 39.75 79.625 32.531 1 69.19 614 ASP B N 1
ATOM 10609 C CA . ASP B 1 614 ? 40.906 79.125 33.281 1 69.19 614 ASP B CA 1
ATOM 10610 C C . ASP B 1 614 ? 41.25 77.688 32.844 1 69.19 614 ASP B C 1
ATOM 10612 O O . ASP B 1 614 ? 42 77 33.531 1 69.19 614 ASP B O 1
ATOM 10616 N N . ALA B 1 615 ? 40.594 77.25 31.656 1 64.94 615 ALA B N 1
ATOM 10617 C CA . ALA B 1 615 ? 40.844 75.812 31.406 1 64.94 615 ALA B CA 1
ATOM 10618 C C . ALA B 1 615 ? 41.094 75.562 29.922 1 64.94 615 ALA B C 1
ATOM 10620 O O . ALA B 1 615 ? 40.875 76.438 29.078 1 64.94 615 ALA B O 1
ATOM 10621 N N . LYS B 1 616 ? 41.719 74.438 29.484 1 71.44 616 LYS B N 1
ATOM 10622 C CA . LYS B 1 616 ? 42.094 73.875 28.188 1 71.44 616 LYS B CA 1
ATOM 10623 C C . LYS B 1 616 ? 40.875 73.688 27.297 1 71.44 616 LYS B C 1
ATOM 10625 O O . LYS B 1 616 ? 39.75 73.625 27.797 1 71.44 616 LYS B O 1
ATOM 10630 N N . LYS B 1 617 ? 41 73.75 26.016 1 78.75 617 LYS B N 1
ATOM 10631 C CA . LYS B 1 617 ? 40.031 73.562 24.953 1 78.75 617 LYS B CA 1
ATOM 10632 C C . LYS B 1 617 ? 39.344 72.188 25.109 1 78.75 617 LYS B C 1
ATOM 10634 O O . LYS B 1 617 ? 40 71.188 25.359 1 78.75 617 LYS B O 1
ATOM 10639 N N . GLU B 1 618 ? 37.969 72.25 25.328 1 85.31 618 GLU B N 1
ATOM 10640 C CA . GLU B 1 618 ? 37.219 71 25.453 1 85.31 618 GLU B CA 1
ATOM 10641 C C . GLU B 1 618 ? 36.188 70.875 24.344 1 85.31 618 GLU B C 1
ATOM 10643 O O . GLU B 1 618 ? 35.562 71.812 23.938 1 85.31 618 GLU B O 1
ATOM 10648 N N . THR B 1 619 ? 36.094 69.625 23.844 1 86.06 619 THR B N 1
ATOM 10649 C CA . THR B 1 619 ? 35.062 69.375 22.859 1 86.06 619 THR B CA 1
ATOM 10650 C C . THR B 1 619 ? 33.781 68.812 23.531 1 86.06 619 THR B C 1
ATOM 10652 O O . THR B 1 619 ? 33.844 67.812 24.219 1 86.06 619 THR B O 1
ATOM 10655 N N . VAL B 1 620 ? 32.688 69.625 23.391 1 86.56 620 VAL B N 1
ATOM 10656 C CA . VAL B 1 620 ? 31.422 69.188 23.969 1 86.56 620 VAL B CA 1
ATOM 10657 C C . VAL B 1 620 ? 30.484 68.75 22.859 1 86.56 620 VAL B C 1
ATOM 10659 O O . VAL B 1 620 ? 30.391 69.375 21.797 1 86.56 620 VAL B O 1
ATOM 10662 N N . PHE B 1 621 ? 29.844 67.562 23.109 1 86.31 621 PHE B N 1
ATOM 10663 C CA . PHE B 1 621 ? 28.906 67 22.141 1 86.31 621 PHE B CA 1
ATOM 10664 C C . PHE B 1 621 ? 27.469 67.312 22.516 1 86.31 621 PHE B C 1
ATOM 10666 O O . PHE B 1 621 ? 27.047 67.125 23.641 1 86.31 621 PHE B O 1
ATOM 10673 N N . CYS B 1 622 ? 26.719 68 21.516 1 83.38 622 CYS B N 1
ATOM 10674 C CA . CYS B 1 622 ? 25.312 68.375 21.719 1 83.38 622 CYS B CA 1
ATOM 10675 C C . CYS B 1 622 ? 24.406 67.438 20.891 1 83.38 622 CYS B C 1
ATOM 10677 O O . CYS B 1 622 ? 24.547 67.375 19.656 1 83.38 622 CYS B O 1
ATOM 10679 N N . ILE B 1 623 ? 23.484 66.75 21.469 1 76.75 623 ILE B N 1
ATOM 10680 C CA . ILE B 1 623 ? 22.625 65.75 20.812 1 76.75 623 ILE B CA 1
ATOM 10681 C C . ILE B 1 623 ? 21.594 66.5 19.938 1 76.75 623 ILE B C 1
ATOM 10683 O O . ILE B 1 623 ? 21.25 66 18.859 1 76.75 623 ILE B O 1
ATOM 10687 N N . ASP B 1 624 ? 21.094 67.625 20.391 1 75.56 624 ASP B N 1
ATOM 10688 C CA . ASP B 1 624 ? 20.094 68.375 19.641 1 75.56 624 ASP B CA 1
ATOM 10689 C C . ASP B 1 624 ? 20.266 69.875 19.828 1 75.56 624 ASP B C 1
ATOM 10691 O O . ASP B 1 624 ? 21.25 70.312 20.406 1 75.56 624 ASP B O 1
ATOM 10695 N N . ASP B 1 625 ? 19.359 70.562 19.219 1 76.5 625 ASP B N 1
ATOM 10696 C CA . ASP B 1 625 ? 19.422 72.062 19.266 1 76.5 625 ASP B CA 1
ATOM 10697 C C . ASP B 1 625 ? 19.266 72.562 20.703 1 76.5 625 ASP B C 1
ATOM 10699 O O . ASP B 1 625 ? 19.891 73.562 21.078 1 76.5 625 ASP B O 1
ATOM 10703 N N . SER B 1 626 ? 18.516 71.812 21.375 1 79.31 626 SER B N 1
ATOM 10704 C CA . SER B 1 626 ? 18.312 72.25 22.766 1 79.31 626 SER B CA 1
ATOM 10705 C C . SER B 1 626 ? 19.594 72.062 23.578 1 79.31 626 SER B C 1
ATOM 10707 O O . SER B 1 626 ? 19.922 72.938 24.375 1 79.31 626 SER B O 1
ATOM 10709 N N . ASP B 1 627 ? 20.266 71.062 23.375 1 80.88 627 ASP B N 1
ATOM 10710 C CA . ASP B 1 627 ? 21.547 70.875 24.047 1 80.88 627 ASP B CA 1
ATOM 10711 C C . ASP B 1 627 ? 22.562 71.938 23.656 1 80.88 627 ASP B C 1
ATOM 10713 O O . ASP B 1 627 ? 23.344 72.375 24.5 1 80.88 627 ASP B O 1
ATOM 10717 N N . TYR B 1 628 ? 22.531 72.312 22.438 1 85.56 628 TYR B N 1
ATOM 10718 C CA . TYR B 1 628 ? 23.438 73.375 21.984 1 85.56 628 TYR B CA 1
ATOM 10719 C C . TYR B 1 628 ? 23.109 74.688 22.641 1 85.56 628 TYR B C 1
ATOM 10721 O O . TYR B 1 628 ? 24 75.438 23.078 1 85.56 628 TYR B O 1
ATOM 10729 N N . ASP B 1 629 ? 21.812 74.938 22.75 1 84.81 629 ASP B N 1
ATOM 10730 C CA . ASP B 1 629 ? 21.391 76.125 23.375 1 84.81 629 ASP B CA 1
ATOM 10731 C C . ASP B 1 629 ? 21.797 76.188 24.844 1 84.81 629 ASP B C 1
ATOM 10733 O O . ASP B 1 629 ? 22.234 77.25 25.344 1 84.81 629 ASP B O 1
ATOM 10737 N N . LYS B 1 630 ? 21.703 75.125 25.422 1 87 630 LYS B N 1
ATOM 10738 C CA . LYS B 1 630 ? 22.109 75.062 26.812 1 87 630 LYS B CA 1
ATOM 10739 C C . LYS B 1 630 ? 23.609 75.25 26.953 1 87 630 LYS B C 1
ATOM 10741 O O . LYS B 1 630 ? 24.078 75.938 27.891 1 87 630 LYS B O 1
ATOM 10746 N N . LEU B 1 631 ? 24.344 74.75 26.094 1 88.12 631 LEU B N 1
ATOM 10747 C CA . LEU B 1 631 ? 25.781 74.875 26.109 1 88.12 631 LEU B CA 1
ATOM 10748 C C . LEU B 1 631 ? 26.172 76.375 25.891 1 88.12 631 LEU B C 1
ATOM 10750 O O . LEU B 1 631 ? 27.062 76.875 26.562 1 88.12 631 LEU B O 1
ATOM 10754 N N . VAL B 1 632 ? 25.469 77 24.969 1 86.88 632 VAL B N 1
ATOM 10755 C CA . VAL B 1 632 ? 25.734 78.375 24.688 1 86.88 632 VAL B CA 1
ATOM 10756 C C . VAL B 1 632 ? 25.453 79.25 25.922 1 86.88 632 VAL B C 1
ATOM 10758 O O . VAL B 1 632 ? 26.219 80.125 26.266 1 86.88 632 VAL B O 1
ATOM 10761 N N . ALA B 1 633 ? 24.406 78.875 26.578 1 86.38 633 ALA B N 1
ATOM 10762 C CA . ALA B 1 633 ? 24.062 79.625 27.797 1 86.38 633 ALA B CA 1
ATOM 10763 C C . ALA B 1 633 ? 25.125 79.375 28.875 1 86.38 633 ALA B C 1
ATOM 10765 O O . ALA B 1 633 ? 25.5 80.312 29.578 1 86.38 633 ALA B O 1
ATOM 10766 N N . ARG B 1 634 ? 25.594 78.312 28.969 1 88.69 634 ARG B N 1
ATOM 10767 C CA . ARG B 1 634 ? 26.625 78 29.938 1 88.69 634 ARG B CA 1
ATOM 10768 C C . ARG B 1 634 ? 27.938 78.688 29.609 1 88.69 634 ARG B C 1
ATOM 10770 O O . ARG B 1 634 ? 28.625 79.188 30.5 1 88.69 634 ARG B O 1
ATOM 10777 N N . VAL B 1 635 ? 28.281 78.688 28.406 1 87.75 635 VAL B N 1
ATOM 10778 C CA . VAL B 1 635 ? 29.516 79.312 27.938 1 87.75 635 VAL B CA 1
ATOM 10779 C C . VAL B 1 635 ? 29.453 80.812 28.203 1 87.75 635 VAL B C 1
ATOM 10781 O O . VAL B 1 635 ? 30.438 81.438 28.688 1 87.75 635 VAL B O 1
ATOM 10784 N N . ASN B 1 636 ? 28.266 81.375 28.016 1 85.44 636 ASN B N 1
ATOM 10785 C CA . ASN B 1 636 ? 28.094 82.812 28.266 1 85.44 636 ASN B CA 1
ATOM 10786 C C . ASN B 1 636 ? 28.156 83.188 29.75 1 85.44 636 ASN B C 1
ATOM 10788 O O . ASN B 1 636 ? 28.75 84.188 30.141 1 85.44 636 ASN B O 1
ATOM 10792 N N . LYS B 1 637 ? 27.656 82.375 30.469 1 86.06 637 LYS B N 1
ATOM 10793 C CA . LYS B 1 637 ? 27.625 82.562 31.906 1 86.06 637 LYS B CA 1
ATOM 10794 C C . LYS B 1 637 ? 29.016 82.438 32.531 1 86.06 637 LYS B C 1
ATOM 10796 O O . LYS B 1 637 ? 29.359 83.188 33.438 1 86.06 637 LYS B O 1
ATOM 10801 N N . GLN B 1 638 ? 29.766 81.688 31.953 1 85.88 638 GLN B N 1
ATOM 10802 C CA . GLN B 1 638 ? 31.078 81.438 32.531 1 85.88 638 GLN B CA 1
ATOM 10803 C C . GLN B 1 638 ? 32.156 82.25 31.812 1 85.88 638 GLN B C 1
ATOM 10805 O O . GLN B 1 638 ? 33.344 82.125 32.125 1 85.88 638 GLN B O 1
ATOM 10810 N N . GLY B 1 639 ? 31.797 82.938 30.969 1 81.06 639 GLY B N 1
ATOM 10811 C CA . GLY B 1 639 ? 32.719 83.812 30.25 1 81.06 639 GLY B CA 1
ATOM 10812 C C . GLY B 1 639 ? 33.625 83.062 29.312 1 81.06 639 GLY B C 1
ATOM 10813 O O . GLY B 1 639 ? 34.781 83.438 29.125 1 81.06 639 GLY B O 1
ATOM 10814 N N . ALA B 1 640 ? 33.219 81.938 28.812 1 83.19 640 ALA B N 1
ATOM 10815 C CA . ALA B 1 640 ? 34 81.125 27.875 1 83.19 640 ALA B CA 1
ATOM 10816 C C . ALA B 1 640 ? 33.656 81.5 26.438 1 83.19 640 ALA B C 1
ATOM 10818 O O . ALA B 1 640 ? 32.844 82.375 26.188 1 83.19 640 ALA B O 1
ATOM 10819 N N . GLU B 1 641 ? 34.469 80.938 25.5 1 87 641 GLU B N 1
ATOM 10820 C CA . GLU B 1 641 ? 34.25 81.25 24.094 1 87 641 GLU B CA 1
ATOM 10821 C C . GLU B 1 641 ? 34.125 80 23.25 1 87 641 GLU B C 1
ATOM 10823 O O . GLU B 1 641 ? 34.875 79.062 23.453 1 87 641 GLU B O 1
ATOM 10828 N N . ILE B 1 642 ? 33.125 79.875 22.312 1 86.25 642 ILE B N 1
ATOM 10829 C CA . ILE B 1 642 ? 32.969 78.812 21.344 1 86.25 642 ILE B CA 1
ATOM 10830 C C . ILE B 1 642 ? 33.906 79 20.156 1 86.25 642 ILE B C 1
ATOM 10832 O O . ILE B 1 642 ? 33.781 80 19.438 1 86.25 642 ILE B O 1
ATOM 10836 N N . THR B 1 643 ? 34.844 78.188 20.047 1 87.38 643 THR B N 1
ATOM 10837 C CA . THR B 1 643 ? 35.844 78.438 19.031 1 87.38 643 THR B CA 1
ATOM 10838 C C . THR B 1 643 ? 35.469 77.75 17.719 1 87.38 643 THR B C 1
ATOM 10840 O O . THR B 1 643 ? 35.906 78.125 16.656 1 87.38 643 THR B O 1
ATOM 10843 N N . ARG B 1 644 ? 34.719 76.625 17.859 1 86.75 644 ARG B N 1
ATOM 10844 C CA . ARG B 1 644 ? 34.312 75.875 16.656 1 86.75 644 ARG B CA 1
ATOM 10845 C C . ARG B 1 644 ? 32.969 75.188 16.875 1 86.75 644 ARG B C 1
ATOM 10847 O O . ARG B 1 644 ? 32.719 74.625 17.938 1 86.75 644 ARG B O 1
ATOM 10854 N N . LYS B 1 645 ? 32.031 75.312 15.969 1 85.88 645 LYS B N 1
ATOM 10855 C CA . LYS B 1 645 ? 30.781 74.562 15.922 1 85.88 645 LYS B CA 1
ATOM 10856 C C . LYS B 1 645 ? 30.656 73.75 14.633 1 85.88 645 LYS B C 1
ATOM 10858 O O . LYS B 1 645 ? 30.594 74.312 13.539 1 85.88 645 LYS B O 1
ATOM 10863 N N . LYS B 1 646 ? 30.781 72.5 14.805 1 83 646 LYS B N 1
ATOM 10864 C CA . LYS B 1 646 ? 30.641 71.562 13.648 1 83 646 LYS B CA 1
ATOM 10865 C C . LYS B 1 646 ? 29.312 70.812 13.703 1 83 646 LYS B C 1
ATOM 10867 O O . LYS B 1 646 ? 29 70.188 14.719 1 83 646 LYS B O 1
ATOM 10872 N N . ARG B 1 647 ? 28.5 71 12.68 1 79.62 647 ARG B N 1
ATOM 10873 C CA . ARG B 1 647 ? 27.266 70.25 12.562 1 79.62 647 ARG B CA 1
ATOM 10874 C C . ARG B 1 647 ? 27.516 68.938 11.867 1 79.62 647 ARG B C 1
ATOM 10876 O O . ARG B 1 647 ? 28.062 68.875 10.758 1 79.62 647 ARG B O 1
ATOM 10883 N N . ASN B 1 648 ? 27.109 67.875 12.578 1 77.06 648 ASN B N 1
ATOM 10884 C CA . ASN B 1 648 ? 27.234 66.562 11.969 1 77.06 648 ASN B CA 1
ATOM 10885 C C . ASN B 1 648 ? 26.078 66.25 11.023 1 77.06 648 ASN B C 1
ATOM 10887 O O . ASN B 1 648 ? 24.906 66.438 11.406 1 77.06 648 ASN B O 1
ATOM 10891 N N . LYS B 1 649 ? 26.281 66.062 9.758 1 66.75 649 LYS B N 1
ATOM 10892 C CA . LYS B 1 649 ? 25.25 65.875 8.742 1 66.75 649 LYS B CA 1
ATOM 10893 C C . LYS B 1 649 ? 24.828 64.438 8.648 1 66.75 649 LYS B C 1
ATOM 10895 O O . LYS B 1 649 ? 23.672 64.125 8.32 1 66.75 649 LYS B O 1
ATOM 10900 N N . GLY B 1 650 ? 25.812 63.469 8.906 1 75.06 650 GLY B N 1
ATOM 10901 C CA . GLY B 1 650 ? 25.547 62.031 8.742 1 75.06 650 GLY B CA 1
ATOM 10902 C C . GLY B 1 650 ? 26.469 61.156 9.586 1 75.06 650 GLY B C 1
ATOM 10903 O O . GLY B 1 650 ? 27.531 61.594 10.016 1 75.06 650 GLY B O 1
ATOM 10904 N N . LEU B 1 651 ? 25.984 59.875 9.828 1 78.31 651 LEU B N 1
ATOM 10905 C CA . LEU B 1 651 ? 26.734 58.938 10.664 1 78.31 651 LEU B CA 1
ATOM 10906 C C . LEU B 1 651 ? 28.078 58.594 10.039 1 78.31 651 LEU B C 1
ATOM 10908 O O . LEU B 1 651 ? 29.031 58.281 10.75 1 78.31 651 LEU B O 1
ATOM 10912 N N . GLY B 1 652 ? 28.219 58.781 8.734 1 77.19 652 GLY B N 1
ATOM 10913 C CA . GLY B 1 652 ? 29.453 58.469 8.039 1 77.19 652 GLY B CA 1
ATOM 10914 C C . GLY B 1 652 ? 30.5 59.562 8.227 1 77.19 652 GLY B C 1
ATOM 10915 O O . GLY B 1 652 ? 31.703 59.281 8.164 1 77.19 652 GLY B O 1
ATOM 10916 N N . GLU B 1 653 ? 30.016 60.781 8.469 1 72.88 653 GLU B N 1
ATOM 10917 C CA . GLU B 1 653 ? 30.922 61.906 8.562 1 72.88 653 GLU B CA 1
ATOM 10918 C C . GLU B 1 653 ? 31.172 62.312 10.016 1 72.88 653 GLU B C 1
ATOM 10920 O O . GLU B 1 653 ? 31.969 63.219 10.289 1 72.88 653 GLU B O 1
ATOM 10925 N N . THR B 1 654 ? 30.547 61.562 10.828 1 78.56 654 THR B N 1
ATOM 10926 C CA . THR B 1 654 ? 30.719 61.844 12.25 1 78.56 654 THR B CA 1
ATOM 10927 C C . THR B 1 654 ? 32.062 61.312 12.742 1 78.56 654 THR B C 1
ATOM 10929 O O . THR B 1 654 ? 32.469 60.219 12.422 1 78.56 654 THR B O 1
ATOM 10932 N N . GLY B 1 655 ? 32.781 62.156 13.398 1 79.12 655 GLY B N 1
ATOM 10933 C CA . GLY B 1 655 ? 34.094 61.781 13.906 1 79.12 655 GLY B CA 1
ATOM 10934 C C . GLY B 1 655 ? 34.031 60.656 14.93 1 79.12 655 GLY B C 1
ATOM 10935 O O . GLY B 1 655 ? 32.969 60.344 15.469 1 79.12 655 GLY B O 1
ATOM 10936 N N . LYS B 1 656 ? 35.156 60.062 15.156 1 84.88 656 LYS B N 1
ATOM 10937 C CA . LYS B 1 656 ? 35.281 58.906 16.031 1 84.88 656 LYS B CA 1
ATOM 10938 C C . LYS B 1 656 ? 34.812 59.219 17.453 1 84.88 656 LYS B C 1
ATOM 10940 O O . LYS B 1 656 ? 34.062 58.469 18.062 1 84.88 656 LYS B O 1
ATOM 10945 N N . GLU B 1 657 ? 35.25 60.375 17.891 1 83.81 657 GLU B N 1
ATOM 10946 C CA . GLU B 1 657 ? 34.906 60.75 19.266 1 83.81 657 GLU B CA 1
ATOM 10947 C C . GLU B 1 657 ? 33.406 61 19.422 1 83.81 657 GLU B C 1
ATOM 10949 O O . GLU B 1 657 ? 32.812 60.625 20.438 1 83.81 657 GLU B O 1
ATOM 10954 N N . ALA B 1 658 ? 32.906 61.625 18.484 1 82.69 658 ALA B N 1
ATOM 10955 C CA . ALA B 1 658 ? 31.484 61.875 18.516 1 82.69 658 ALA B CA 1
ATOM 10956 C C . ALA B 1 658 ? 30.688 60.562 18.438 1 82.69 658 ALA B C 1
ATOM 10958 O O . ALA B 1 658 ? 29.688 60.406 19.141 1 82.69 658 ALA B O 1
ATOM 10959 N N . MET B 1 659 ? 31.188 59.625 17.688 1 86.88 659 MET B N 1
ATOM 10960 C CA . MET B 1 659 ? 30.516 58.344 17.547 1 86.88 659 MET B CA 1
ATOM 10961 C C . MET B 1 659 ? 30.641 57.531 18.828 1 86.88 659 MET B C 1
ATOM 10963 O O . MET 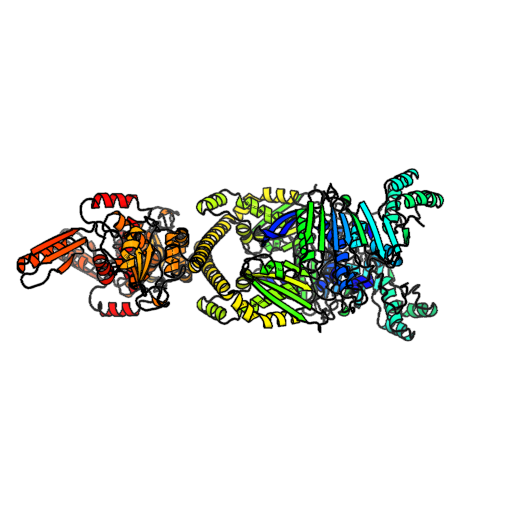B 1 659 ? 29.703 56.844 19.234 1 86.88 659 MET B O 1
ATOM 10967 N N . LYS B 1 660 ? 31.781 57.625 19.359 1 87.06 660 LYS B N 1
ATOM 10968 C CA . LYS B 1 660 ? 31.984 56.969 20.641 1 87.06 660 LYS B CA 1
ATOM 10969 C C . LYS B 1 660 ? 31.016 57.5 21.703 1 87.06 660 LYS B C 1
ATOM 10971 O O . LYS B 1 660 ? 30.484 56.75 22.5 1 87.06 660 LYS B O 1
ATOM 10976 N N . TYR B 1 661 ? 30.906 58.781 21.656 1 85.5 661 TYR B N 1
ATOM 10977 C CA . TYR B 1 661 ? 29.953 59.406 22.562 1 85.5 661 TYR B CA 1
ATOM 10978 C C . TYR B 1 661 ? 28.531 58.906 22.312 1 85.5 661 TYR B C 1
ATOM 10980 O O . TYR B 1 661 ? 27.781 58.625 23.25 1 85.5 661 TYR B O 1
ATOM 10988 N N . ALA B 1 662 ? 28.172 58.75 21.125 1 84.12 662 ALA B N 1
ATOM 10989 C CA . ALA B 1 662 ? 26.844 58.281 20.75 1 84.12 662 ALA B CA 1
ATOM 10990 C C . ALA B 1 662 ? 26.609 56.844 21.266 1 84.12 662 ALA B C 1
ATOM 10992 O O . ALA B 1 662 ? 25.562 56.562 21.828 1 84.12 662 ALA B O 1
ATOM 10993 N N . VAL B 1 663 ? 27.594 56 21.062 1 85.38 663 VAL B N 1
ATOM 10994 C CA . VAL B 1 663 ? 27.516 54.594 21.422 1 85.38 663 VAL B CA 1
ATOM 10995 C C . VAL B 1 663 ? 27.438 54.438 22.938 1 85.38 663 VAL B C 1
ATOM 10997 O O . VAL B 1 663 ? 26.688 53.594 23.438 1 85.38 663 VAL B O 1
ATOM 11000 N N . ASP B 1 664 ? 28.109 55.312 23.562 1 82 664 ASP B N 1
ATOM 11001 C CA . ASP B 1 664 ? 28.266 55.156 25 1 82 664 ASP B CA 1
ATOM 11002 C C . ASP B 1 664 ? 27.188 55.906 25.766 1 82 664 ASP B C 1
ATOM 11004 O O . ASP B 1 664 ? 26.734 55.469 26.828 1 82 664 ASP B O 1
ATOM 11008 N N . HIS B 1 665 ? 26.734 57.031 25.188 1 80 665 HIS B N 1
ATOM 11009 C CA . HIS B 1 665 ? 25.953 57.906 26.062 1 80 665 HIS B CA 1
ATOM 11010 C C . HIS B 1 665 ? 24.609 58.25 25.422 1 80 665 HIS B C 1
ATOM 11012 O O . HIS B 1 665 ? 23.75 58.844 26.078 1 80 665 HIS B O 1
ATOM 11018 N N . CYS B 1 666 ? 24.406 57.938 24.234 1 80.94 666 CYS B N 1
ATOM 11019 C CA . CYS B 1 666 ? 23.219 58.438 23.562 1 80.94 666 CYS B CA 1
ATOM 11020 C C . CYS B 1 666 ? 22.234 57.312 23.266 1 80.94 666 CYS B C 1
ATOM 11022 O O . CYS B 1 666 ? 21.469 57.375 22.297 1 80.94 666 CYS B O 1
ATOM 11024 N N . MET B 1 667 ? 22.328 56.281 23.922 1 87.69 667 MET B N 1
ATOM 11025 C CA . MET B 1 667 ? 21.375 55.188 23.734 1 87.69 667 MET B CA 1
ATOM 11026 C C . MET B 1 667 ? 20.125 55.406 24.562 1 87.69 667 MET B C 1
ATOM 11028 O O . MET B 1 667 ? 20.203 55.688 25.766 1 87.69 667 MET B O 1
ATOM 11032 N N . THR B 1 668 ? 19 55.375 23.875 1 87.94 668 THR B N 1
ATOM 11033 C CA . THR B 1 668 ? 17.719 55.531 24.547 1 87.94 668 THR B CA 1
ATOM 11034 C C . THR B 1 668 ? 16.891 54.25 24.453 1 87.94 668 THR B C 1
ATOM 11036 O O . THR B 1 668 ? 16.672 53.75 23.359 1 87.94 668 THR B O 1
ATOM 11039 N N . THR B 1 669 ? 16.547 53.75 25.562 1 91.94 669 THR B N 1
ATOM 11040 C CA . THR B 1 669 ? 15.695 52.562 25.578 1 91.94 669 THR B CA 1
ATOM 11041 C C . THR B 1 669 ? 14.266 52.938 25.219 1 91.94 669 THR B C 1
ATOM 11043 O O . THR B 1 669 ? 13.688 53.875 25.797 1 91.94 669 THR B O 1
ATOM 11046 N N . ILE B 1 670 ? 13.828 52.219 24.25 1 90.31 670 ILE B N 1
ATOM 11047 C CA . ILE B 1 670 ? 12.469 52.5 23.812 1 90.31 670 ILE B CA 1
ATOM 11048 C C . ILE B 1 670 ? 11.492 51.594 24.562 1 90.31 670 ILE B C 1
ATOM 11050 O O . ILE B 1 670 ? 11.688 50.375 24.609 1 90.31 670 ILE B O 1
ATOM 11054 N N . THR B 1 671 ? 10.617 52.125 25.125 1 86.94 671 THR B N 1
ATOM 11055 C CA . THR B 1 671 ? 9.586 51.375 25.844 1 86.94 671 THR B CA 1
ATOM 11056 C C . THR B 1 671 ? 8.195 51.75 25.312 1 86.94 671 THR B C 1
ATOM 11058 O O . THR B 1 671 ? 8.031 52.719 24.609 1 86.94 671 THR B O 1
ATOM 11061 N N . ILE B 1 672 ? 7.484 50.906 25.547 1 79.75 672 ILE B N 1
ATOM 11062 C CA . ILE B 1 672 ? 6.109 51.156 25.141 1 79.75 672 ILE B CA 1
ATOM 11063 C C . ILE B 1 672 ? 5.395 51.938 26.234 1 79.75 672 ILE B C 1
ATOM 11065 O O . ILE B 1 672 ? 5.242 51.469 27.359 1 79.75 672 ILE B O 1
ATOM 11069 N N . GLY B 1 673 ? 5.305 53.281 25.984 1 68.75 673 GLY B N 1
ATOM 11070 C CA . GLY B 1 673 ? 4.645 54.156 26.953 1 68.75 673 GLY B CA 1
ATOM 11071 C C . GLY B 1 673 ? 3.213 53.719 27.25 1 68.75 673 GLY B C 1
ATOM 11072 O O . GLY B 1 673 ? 2.859 53.438 28.391 1 68.75 673 GLY B O 1
ATOM 11073 N N . ASN B 1 674 ? 2.525 53.844 26.109 1 62.22 674 ASN B N 1
ATOM 11074 C CA . ASN B 1 674 ? 1.138 53.375 26.156 1 62.22 674 ASN B CA 1
ATOM 11075 C C . ASN B 1 674 ? 0.872 52.281 25.156 1 62.22 674 ASN B C 1
ATOM 11077 O O . ASN B 1 674 ? 0.832 52.5 23.953 1 62.22 674 ASN B O 1
ATOM 11081 N N . LYS B 1 675 ? 0.857 51.031 25.703 1 63.91 675 LYS B N 1
ATOM 11082 C CA . LYS B 1 675 ? 0.715 49.844 24.859 1 63.91 675 LYS B CA 1
ATOM 11083 C C . LYS B 1 675 ? -0.503 49.969 23.953 1 63.91 675 LYS B C 1
ATOM 11085 O O . LYS B 1 675 ? -0.461 49.562 22.797 1 63.91 675 LYS B O 1
ATOM 11090 N N . LYS B 1 676 ? -1.511 50.656 24.375 1 54.62 676 LYS B N 1
ATOM 11091 C CA . LYS B 1 676 ? -2.76 50.812 23.641 1 54.62 676 LYS B CA 1
ATOM 11092 C C . LYS B 1 676 ? -2.582 51.75 22.438 1 54.62 676 LYS B C 1
ATOM 11094 O O . LYS B 1 676 ? -3.012 51.406 21.328 1 54.62 676 LYS B O 1
ATOM 11099 N N . THR B 1 677 ? -2.031 52.781 22.781 1 63.78 677 THR B N 1
ATOM 11100 C CA . THR B 1 677 ? -1.833 53.781 21.734 1 63.78 677 THR B CA 1
ATOM 11101 C C . THR B 1 677 ? -0.735 53.344 20.766 1 63.78 677 THR B C 1
ATOM 11103 O O . THR B 1 677 ? -0.728 53.75 19.594 1 63.78 677 THR B O 1
ATOM 11106 N N . ALA B 1 678 ? -0.036 52.562 21.312 1 75.06 678 ALA B N 1
ATOM 11107 C CA . ALA B 1 678 ? 1.1 52.156 20.484 1 75.06 678 ALA B CA 1
ATOM 11108 C C . ALA B 1 678 ? 0.64 51.312 19.281 1 75.06 678 ALA B C 1
ATOM 11110 O O . ALA B 1 678 ? 1.121 51.531 18.172 1 75.06 678 ALA B O 1
ATOM 11111 N N . LYS B 1 679 ? -0.193 50.438 19.453 1 73.75 679 LYS B N 1
ATOM 11112 C CA . LYS B 1 679 ? -0.681 49.594 18.375 1 73.75 679 LYS B CA 1
ATOM 11113 C C . LYS B 1 679 ? -1.421 50.406 17.312 1 73.75 679 LYS B C 1
ATOM 11115 O O . LYS B 1 679 ? -1.17 50.25 16.125 1 73.75 679 LYS B O 1
ATOM 11120 N N . THR B 1 680 ? -2.324 51.281 17.766 1 71.25 680 THR B N 1
ATOM 11121 C CA . THR B 1 680 ? -3.076 52.125 16.844 1 71.25 680 THR B CA 1
ATOM 11122 C C . THR B 1 680 ? -2.137 53.031 16.047 1 71.25 680 THR B C 1
ATOM 11124 O O . THR B 1 680 ? -2.336 53.219 14.852 1 71.25 680 THR B O 1
ATOM 11127 N N . THR B 1 681 ? -1.354 53.531 16.828 1 77 681 THR B N 1
ATOM 11128 C CA . THR B 1 681 ? -0.381 54.406 16.188 1 77 681 THR B CA 1
ATOM 11129 C C . THR B 1 681 ? 0.423 53.656 15.141 1 77 681 THR B C 1
ATOM 11131 O O . THR B 1 681 ? 0.64 54.156 14.031 1 77 681 THR B O 1
ATOM 11134 N N . GLN B 1 682 ? 0.749 52.469 15.523 1 81 682 GLN B N 1
ATOM 11135 C CA . GLN B 1 682 ? 1.522 51.656 14.609 1 81 682 GLN B CA 1
ATOM 11136 C C . GLN B 1 682 ? 0.696 51.25 13.383 1 81 682 GLN B C 1
ATOM 11138 O O . GLN B 1 682 ? 1.196 51.312 12.258 1 81 682 GLN B O 1
ATOM 11143 N N . ASP B 1 683 ? -0.462 50.969 13.547 1 78.12 683 ASP B N 1
ATOM 11144 C CA . ASP B 1 683 ? -1.335 50.594 12.438 1 78.12 683 ASP B CA 1
ATOM 11145 C C . ASP B 1 683 ? -1.584 51.812 11.516 1 78.12 683 ASP B C 1
ATOM 11147 O O . ASP B 1 683 ? -1.529 51.656 10.297 1 78.12 683 ASP B O 1
ATOM 11151 N N . LEU B 1 684 ? -1.935 52.906 12.102 1 74.75 684 LEU B N 1
ATOM 11152 C CA . LEU B 1 684 ? -2.178 54.125 11.336 1 74.75 684 LEU B CA 1
ATOM 11153 C C . LEU B 1 684 ? -0.999 54.438 10.414 1 74.75 684 LEU B C 1
ATOM 11155 O O . LEU B 1 684 ? -1.188 54.719 9.234 1 74.75 684 LEU B O 1
ATOM 11159 N N . TRP B 1 685 ? 0.034 54.188 11.031 1 77.81 685 TRP B N 1
ATOM 11160 C CA . TRP B 1 685 ? 1.204 54.719 10.328 1 77.81 685 TRP B CA 1
ATOM 11161 C C . TRP B 1 685 ? 1.783 53.656 9.391 1 77.81 685 TRP B C 1
ATOM 11163 O O . TRP B 1 685 ? 2.391 53.969 8.367 1 77.81 685 TRP B O 1
ATOM 11173 N N . PHE B 1 686 ? 1.478 52.344 9.688 1 80.69 686 PHE B N 1
ATOM 11174 C CA . PHE B 1 686 ? 2.256 51.375 8.93 1 80.69 686 PHE B CA 1
ATOM 11175 C C . PHE B 1 686 ? 1.342 50.406 8.227 1 80.69 686 PHE B C 1
ATOM 11177 O O . PHE B 1 686 ? 1.736 49.781 7.234 1 80.69 686 PHE B O 1
ATOM 11184 N N . HIS B 1 687 ? 0.233 50.25 8.672 1 76.44 687 HIS B N 1
ATOM 11185 C CA . HIS B 1 687 ? -0.639 49.219 8.078 1 76.44 687 HIS B CA 1
ATOM 11186 C C . HIS B 1 687 ? -1.179 49.688 6.727 1 76.44 687 HIS B C 1
ATOM 11188 O O . HIS B 1 687 ? -1.608 50.844 6.586 1 76.44 687 HIS B O 1
ATOM 11194 N N . LYS B 1 688 ? -1.15 48.844 5.836 1 73.56 688 LYS B N 1
ATOM 11195 C CA . LYS B 1 688 ? -1.503 49.188 4.461 1 73.56 688 LYS B CA 1
ATOM 11196 C C . LYS B 1 688 ? -2.959 49.625 4.355 1 73.56 688 LYS B C 1
ATOM 11198 O O . LYS B 1 688 ? -3.289 50.5 3.555 1 73.56 688 LYS B O 1
ATOM 11203 N N . ASP B 1 689 ? -3.744 49.094 5.113 1 68.88 689 ASP B N 1
ATOM 11204 C CA . ASP B 1 689 ? -5.18 49.375 5.027 1 68.88 689 ASP B CA 1
ATOM 11205 C C . ASP B 1 689 ? -5.52 50.75 5.566 1 68.88 689 ASP B C 1
ATOM 11207 O O . ASP B 1 689 ? -6.637 51.25 5.383 1 68.88 689 ASP B O 1
ATOM 11211 N N . TYR B 1 690 ? -4.59 51.438 6.16 1 69.44 690 TYR B N 1
ATOM 11212 C CA . TYR B 1 690 ? -4.84 52.719 6.766 1 69.44 690 TYR B CA 1
ATOM 11213 C C . TYR B 1 690 ? -4.223 53.844 5.938 1 69.44 690 TYR B C 1
ATOM 11215 O O . TYR B 1 690 ? -3.963 54.938 6.453 1 69.44 690 TYR B O 1
ATOM 11223 N N . ALA B 1 691 ? -3.992 53.562 4.785 1 71.62 691 ALA B N 1
ATOM 11224 C CA . ALA B 1 691 ? -3.307 54.5 3.92 1 71.62 691 ALA B CA 1
ATOM 11225 C C . ALA B 1 691 ? -4.082 55.812 3.82 1 71.62 691 ALA B C 1
ATOM 11227 O O . ALA B 1 691 ? -3.498 56.906 3.881 1 71.62 691 ALA B O 1
ATOM 11228 N N . GLU B 1 692 ? -5.359 55.719 3.721 1 69.44 692 GLU B N 1
ATOM 11229 C CA . GLU B 1 692 ? -6.18 56.906 3.588 1 69.44 692 GLU B CA 1
ATOM 11230 C C . GLU B 1 692 ? -6.203 57.719 4.887 1 69.44 692 GLU B C 1
ATOM 11232 O O . GLU B 1 692 ? -6.074 58.938 4.871 1 69.44 692 GLU B O 1
ATOM 11237 N N . LYS B 1 693 ? -6.324 57.031 5.891 1 72.06 693 LYS B N 1
ATOM 11238 C CA . LYS B 1 693 ? -6.32 57.688 7.191 1 72.06 693 LYS B CA 1
ATOM 11239 C C . LYS B 1 693 ? -4.961 58.312 7.48 1 72.06 693 LYS B C 1
ATOM 11241 O O . LYS B 1 693 ? -4.887 59.375 8.086 1 72.06 693 LYS B O 1
ATOM 11246 N N . ARG B 1 694 ? -4.016 57.656 7.113 1 76.06 694 ARG B N 1
ATOM 11247 C CA . ARG B 1 694 ? -2.654 58.156 7.277 1 76.06 694 ARG B CA 1
ATOM 11248 C C . ARG B 1 694 ? -2.451 59.438 6.5 1 76.06 694 ARG B C 1
ATOM 11250 O O . ARG B 1 694 ? -1.812 60.375 6.996 1 76.06 694 ARG B O 1
ATOM 11257 N N . ARG B 1 695 ? -2.93 59.5 5.355 1 72.31 695 ARG B N 1
ATOM 11258 C CA . ARG B 1 695 ? -2.852 60.719 4.543 1 72.31 695 ARG B CA 1
ATOM 11259 C C . ARG B 1 695 ? -3.568 61.875 5.223 1 72.31 695 ARG B C 1
ATOM 11261 O O . ARG B 1 695 ? -3.064 63 5.238 1 72.31 695 ARG B O 1
ATOM 11268 N N . GLU B 1 696 ? -4.625 61.594 5.695 1 69 696 GLU B N 1
ATOM 11269 C CA . GLU B 1 696 ? -5.387 62.594 6.414 1 69 696 GLU B CA 1
ATOM 11270 C C . GLU B 1 696 ? -4.629 63.094 7.645 1 69 696 GLU B C 1
ATOM 11272 O O . GLU B 1 696 ? -4.586 64.312 7.918 1 69 696 GLU B O 1
ATOM 11277 N N . ALA B 1 697 ? -4.121 62.188 8.266 1 66.81 697 ALA B N 1
ATOM 11278 C CA . ALA B 1 697 ? -3.361 62.5 9.469 1 66.81 697 ALA B CA 1
ATOM 11279 C C . ALA B 1 697 ? -2.145 63.375 9.133 1 66.81 697 ALA B C 1
ATOM 11281 O O . ALA B 1 697 ? -1.812 64.312 9.867 1 66.81 697 ALA B O 1
ATOM 11282 N N . ILE B 1 698 ? -1.479 63 8.141 1 65.75 698 ILE B N 1
ATOM 11283 C CA . ILE B 1 698 ? -0.315 63.75 7.684 1 65.75 698 ILE B CA 1
ATOM 11284 C C . ILE B 1 698 ? -0.733 65.188 7.305 1 65.75 698 ILE B C 1
ATOM 11286 O O . ILE B 1 698 ? -0.022 66.125 7.598 1 65.75 698 ILE B O 1
ATOM 11290 N N . SER B 1 699 ? -1.725 65.188 6.574 1 60.59 699 SER B N 1
ATOM 11291 C CA . SER B 1 699 ? -2.207 66.5 6.172 1 60.59 699 SER B CA 1
ATOM 11292 C C . SER B 1 699 ? -2.533 67.375 7.383 1 60.59 699 SER B C 1
ATOM 11294 O O . SER B 1 699 ? -2.332 68.562 7.355 1 60.59 699 SER B O 1
ATOM 11296 N N . GLU B 1 700 ? -3.059 66.688 8.289 1 56.19 700 GLU B N 1
ATOM 11297 C CA . GLU B 1 700 ? -3.381 67.438 9.516 1 56.19 700 GLU B CA 1
ATOM 11298 C C . GLU B 1 700 ? -2.119 67.75 10.297 1 56.19 700 GLU B C 1
ATOM 11300 O O . GLU B 1 700 ? -2.043 68.812 10.93 1 56.19 700 GLU B O 1
ATOM 11305 N N . TYR B 1 701 ? -1.269 66.812 10.359 1 50.38 701 TYR B N 1
ATOM 11306 C CA . TYR B 1 701 ? -0.012 67 11.078 1 50.38 701 TYR B CA 1
ATOM 11307 C C . TYR B 1 701 ? 1.012 67.688 10.195 1 50.38 701 TYR B C 1
ATOM 11309 O O . TYR B 1 701 ? 2.188 67.812 10.555 1 50.38 701 TYR B O 1
ATOM 11317 N N . SER B 1 702 ? 0.638 68.188 9.062 1 41.44 702 SER B N 1
ATOM 11318 C CA . SER B 1 702 ? 1.641 68.75 8.172 1 41.44 702 SER B CA 1
ATOM 11319 C C . SER B 1 702 ? 2.805 69.375 8.961 1 41.44 702 SER B C 1
ATOM 11321 O O . SER B 1 702 ? 3.955 69.312 8.523 1 41.44 702 SER B O 1
ATOM 11323 N N . MET B 1 703 ? 2.693 70.625 9.438 1 37.94 703 MET B N 1
ATOM 11324 C CA . MET B 1 703 ? 3.881 71.5 9.633 1 37.94 703 MET B CA 1
ATOM 11325 C C . MET B 1 703 ? 4.844 70.812 10.617 1 37.94 703 MET B C 1
ATOM 11327 O O . MET B 1 703 ? 6.062 70.938 10.469 1 37.94 703 MET B O 1
ATOM 11331 N N . SER B 1 704 ? 4.602 70.875 12.078 1 35.34 704 SER B N 1
ATOM 11332 C CA . SER B 1 704 ? 5.668 71.062 13.055 1 35.34 704 SER B CA 1
ATOM 11333 C C . SER B 1 704 ? 6.395 69.75 13.312 1 35.34 704 SER B C 1
ATOM 11335 O O . SER B 1 704 ? 7.625 69.688 13.359 1 35.34 704 SER B O 1
ATOM 11337 N N . VAL B 1 705 ? 5.898 68.812 14.289 1 36.81 705 VAL B N 1
ATOM 11338 C CA . VAL B 1 705 ? 6.719 68 15.211 1 36.81 705 VAL B CA 1
ATOM 11339 C C . VAL B 1 705 ? 7.023 66.625 14.602 1 36.81 705 VAL B C 1
ATOM 11341 O O . VAL B 1 705 ? 6.113 65.938 14.164 1 36.81 705 VAL B O 1
ATOM 11344 N N . ILE B 1 706 ? 8.109 66.5 13.945 1 39.16 706 ILE B N 1
ATOM 11345 C CA . ILE B 1 706 ? 8.789 65.188 13.797 1 39.16 706 ILE B CA 1
ATOM 11346 C C . ILE B 1 706 ? 8.664 64.375 15.086 1 39.16 706 ILE B C 1
ATOM 11348 O O . ILE B 1 706 ? 9.344 64.688 16.078 1 39.16 706 ILE B O 1
ATOM 11352 N N . GLN B 1 707 ? 7.551 64.25 15.664 1 38.88 707 GLN B N 1
ATOM 11353 C CA . GLN B 1 707 ? 7.57 63.5 16.922 1 38.88 707 GLN B CA 1
ATOM 11354 C C . GLN B 1 707 ? 7.848 62 16.672 1 38.88 707 GLN B C 1
ATOM 11356 O O . GLN B 1 707 ? 7.102 61.344 15.961 1 38.88 707 GLN B O 1
ATOM 11361 N N . ASP B 1 708 ? 9.07 61.531 16.844 1 40.41 708 ASP B N 1
ATOM 11362 C CA . ASP B 1 708 ? 9.461 60.125 16.906 1 40.41 708 ASP B CA 1
ATOM 11363 C C . ASP B 1 708 ? 8.578 59.375 17.875 1 40.41 708 ASP B C 1
ATOM 11365 O O . ASP B 1 708 ? 8.359 59.812 19.016 1 40.41 708 ASP B O 1
#

Solvent-accessible surface area (backbone atoms only — not comparable to full-atom values): 74552 Å² total; per-residue (Å²): 129,82,71,76,74,71,82,66,85,67,97,66,82,63,70,47,74,54,52,71,61,55,43,45,52,73,42,33,26,38,57,44,16,41,35,35,80,39,75,47,80,40,75,40,84,43,67,46,97,87,58,40,36,45,79,46,75,43,80,46,73,48,45,59,23,57,56,45,44,52,46,35,53,50,46,55,47,50,34,41,40,53,46,42,70,65,36,78,89,53,53,77,91,68,45,42,44,47,39,40,38,34,39,40,82,78,29,41,38,40,37,41,36,34,45,33,67,43,46,50,54,91,48,44,60,50,46,49,58,33,70,34,20,38,57,56,78,57,80,78,61,84,75,52,58,36,55,74,56,68,32,38,54,52,19,51,43,47,66,45,28,60,35,33,38,41,39,22,18,16,93,26,30,29,26,38,33,28,69,36,82,49,69,71,49,52,52,56,56,54,72,68,68,58,53,72,68,52,47,52,48,52,53,48,44,26,65,65,65,61,42,62,77,85,40,86,90,51,53,73,67,53,47,57,65,44,48,60,52,30,54,75,68,30,37,43,77,42,78,42,84,41,54,76,84,48,43,9,36,37,43,35,38,24,67,32,30,78,55,30,77,64,40,87,64,52,59,58,66,70,58,50,50,46,53,50,43,48,42,14,30,63,35,51,63,32,35,31,35,41,39,42,78,92,46,74,47,79,34,70,25,80,59,18,59,56,52,48,57,74,32,29,88,67,54,56,39,78,50,67,41,74,39,81,83,46,92,37,38,39,38,35,41,31,38,42,29,66,40,67,59,80,61,44,30,30,48,39,59,41,69,11,81,66,38,20,55,39,54,50,49,44,54,50,48,52,28,56,58,52,53,65,34,66,74,48,47,53,45,22,62,73,67,72,43,81,81,50,55,66,42,44,50,56,41,31,24,41,41,35,46,35,35,34,39,72,66,43,29,34,27,70,62,40,37,29,38,42,54,83,43,60,70,62,44,52,54,41,48,70,71,37,47,68,60,41,41,68,72,53,48,52,62,62,54,28,50,52,45,45,51,49,50,51,54,47,48,37,47,48,51,34,48,52,52,30,51,50,43,54,72,42,83,56,82,76,53,40,70,38,72,40,64,90,77,50,84,74,18,32,35,36,39,23,52,22,68,55,34,44,64,24,42,57,79,37,49,51,56,50,37,34,22,42,35,55,39,88,58,74,64,73,76,42,48,92,49,52,67,35,63,40,40,70,38,63,70,53,29,44,52,38,29,66,38,46,63,64,88,88,51,80,75,86,51,58,82,69,32,68,37,54,28,39,30,43,36,40,39,95,45,73,68,25,48,49,37,51,48,38,52,51,46,43,43,46,70,75,45,51,55,41,29,75,69,51,23,36,28,36,29,45,60,39,35,31,47,32,32,35,38,42,75,94,48,73,78,40,80,46,78,17,62,42,70,65,46,43,51,52,50,52,52,50,31,59,73,62,62,32,45,79,78,41,79,42,74,48,84,37,51,54,72,36,49,52,68,51,36,32,44,15,72,72,68,33,61,42,73,44,59,68,84,45,62,2,48,45,53,52,50,44,36,41,72,49,22,72,88,25,51,67,59,33,51,52,47,42,64,70,53,55,83,80,76,85,74,126,129,84,70,75,72,71,81,66,86,65,97,67,83,62,70,48,73,53,52,71,60,55,43,45,50,75,43,33,25,37,57,44,16,41,37,35,78,40,76,47,78,42,75,42,84,42,66,46,96,87,60,40,36,45,80,45,75,42,80,45,74,47,45,60,22,57,56,45,44,52,46,36,54,51,46,55,48,52,34,42,39,53,44,40,70,66,36,79,87,53,53,79,91,68,44,42,45,47,38,40,39,37,39,40,83,79,28,42,39,41,36,41,35,34,45,33,67,43,47,49,55,91,49,44,62,50,46,50,58,33,68,34,20,37,57,56,77,56,80,78,61,85,75,53,58,36,55,74,56,68,29,38,54,52,19,51,43,45,66,44,29,60,35,33,36,40,38,22,18,16,91,26,30,29,27,36,32,27,70,36,83,48,70,71,49,51,51,55,56,56,72,66,69,58,54,70,68,54,49,50,49,51,52,48,44,26,63,66,66,62,42,63,78,86,41,87,91,50,52,74,67,55,48,57,65,46,46,61,52,30,52,74,70,30,38,43,77,42,79,41,84,42,55,77,85,48,44,8,36,35,45,34,40,22,66,31,31,78,53,31,77,64,39,87,65,50,61,56,66,71,60,50,51,46,52,50,44,48,44,12,32,62,33,51,64,32,34,33,35,41,38,41,79,91,46,76,47,80,34,70,25,79,60,18,60,56,52,48,58,73,32,32,88,68,54,55,38,78,50,69,40,73,39,79,84,45,93,38,39,39,38,35,41,31,38,43,28,66,39,69,58,79,60,44,29,28,48,38,58,40,68,11,82,66,38,20,54,41,53,52,47,45,54,51,49,52,28,56,57,54,54,65,34,65,74,47,48,52,45,21,64,75,68,72,44,79,80,52,55,64,41,43,50,57,42,30,26,39,42,36,45,34,35,32,40,73,64,42,27,35,26,68,62,39,38,29,37,42,52,84,41,60,70,62,43,50,53,39,47,69,72,39,46,67,59,41,41,69,70,54,47,51,62,62,54,27,50,52,46,44,52,50,50,50,53,48,48,38,46,48,53,31,47,52,52,32,52,50,44,56,73,43,84,55,83,78,52,40,70,38,72,43,63,89,76,51,84,75,17,31,36,38,40,23,52,22,67,54,34,43,64,21,41,58,79,37,50,50,56,52,36,33,21,41,36,56,38,90,57,74,64,71,75,41,48,90,49,52,68,34,62,41,38,70,38,64,70,52,28,45,49,37,27,65,38,45,62,63,88,89,52,80,74,85,51,58,81,70,35,65,36,54,30,39,30,43,35,41,41,94,44,72,67,26,49,48,37,51,49,37,51,52,44,44,44,45,68,77,44,50,55,39,29,73,70,52,24,36,29,35,29,45,60,40,35,30,45,31,32,34,40,41,75,92,47,74,78,41,79,45,76,17,62,43,70,66,47,43,51,51,50,51,51,49,31,60,74,63,61,31,47,77,77,42,80,43,74,48,85,37,52,53,73,35,48,54,68,51,37,30,46,16,71,72,69,34,62,42,72,43,59,69,86,45,61,2,50,45,53,50,52,46,38,41,73,48,22,71,90,25,51,68,60,33,51,53,46,43,65,70,57,54,84,78,76,85,73,129